Protein AF-A0A9E6BLH6-F1 (afdb_monomer)

Mean predicted aligned error: 16.33 Å

pLDDT: mean 80.33, std 17.27, range [21.11, 97.25]

Solvent-accessible surface area (backbone atoms only — not comparable to full-atom values): 42769 Å² total; per-residue (Å²): 142,88,89,85,85,86,84,80,86,82,67,66,71,74,59,44,71,79,62,53,92,70,68,70,65,80,87,87,88,86,86,84,66,92,50,72,59,73,58,51,51,29,51,47,53,43,30,31,40,40,38,33,48,28,47,63,78,39,45,78,52,45,67,50,16,18,36,35,43,20,32,54,75,30,36,47,47,57,41,53,43,46,42,48,54,47,57,34,68,75,43,60,67,74,60,29,53,52,50,50,54,51,32,11,33,38,48,36,47,4,37,37,38,31,34,29,46,57,88,72,98,66,82,63,48,49,26,34,42,37,36,37,32,75,32,27,73,52,46,61,51,52,51,53,49,48,68,74,65,52,55,104,70,52,72,75,44,81,44,79,50,86,90,37,70,30,43,35,31,50,36,78,92,44,69,70,31,33,39,34,38,30,61,54,62,43,22,20,38,37,26,35,21,42,64,18,60,66,50,45,38,31,14,59,65,64,79,36,68,20,32,73,79,30,70,64,37,59,63,55,69,68,63,74,54,88,79,44,54,71,44,34,42,34,36,40,30,45,44,60,51,45,71,48,42,26,78,46,66,47,99,54,50,25,61,87,67,48,69,37,34,45,39,60,54,38,46,25,42,26,53,70,54,42,32,46,33,40,37,38,33,22,35,38,58,47,30,39,37,37,42,36,39,38,33,39,44,66,86,56,40,34,64,49,37,67,62,76,46,65,71,41,43,82,84,72,56,77,64,42,47,52,96,60,54,31,35,26,34,30,45,49,57,48,42,60,45,53,54,35,50,54,50,20,52,50,50,48,36,72,49,37,32,70,66,59,36,51,53,49,52,53,50,60,67,43,44,32,72,75,70,73,48,47,66,51,74,35,48,23,58,14,41,35,43,43,38,34,42,35,40,31,62,93,51,36,76,87,61,47,11,34,35,44,34,35,30,27,69,32,41,67,51,33,50,56,47,48,53,52,52,52,55,51,48,44,71,74,52,45,92,45,49,49,80,46,80,44,78,56,97,93,39,66,34,42,33,36,24,34,73,95,69,45,68,72,21,14,33,35,73,46,77,53,39,32,33,39,17,47,29,59,66,43,33,49,57,42,53,36,24,70,70,67,77,37,73,51,50,70,80,47,75,73,48,46,56,51,53,69,76,46,76,74,58,23,30,28,43,34,36,36,54,57,46,67,50,49,39,53,52,47,65,45,38,45,59,54,46,53,53,50,43,56,50,38,31,61,51,17,67,73,74,82,44,74,48,77,68,68,59,55,57,82,56,55,49,63,34,63,52,36,34,66,54,47,54,62,26,41,35,38,30,35,72,56,66,56,20,37,40,37,44,34,40,28,28,59,94,66,67,81,81,81,76,65,61,50,76,55,51,59,49,48,57,47,46,55,52,47,63,68,40,43,65,58,53,48,52,53,50,51,52,51,28,53,52,52,35,51,48,30,44,39,49,51,29,51,16,47,49,54,44,20,72,76,67,72,27,42,67,29,32,11,46,87,46,95,94,48,59,53,64,40,20,34,10,31,60,51,74,37,23,59,54,68,82,31,45,82,51,44,76,49,50,58,80,92,47,42,38,85,33,80,76,23,41,72,44,41,38,50,69,56,68,69,38,45,42,72,69,51,80,82,66,97,59,89,38,14,47,25,29,49,28,31,24,5,24,52,33,89,61,11,34,76,40,54,70,86,41,93,39,37,39,56,23,9,45,83,26,74,39,38,79,87,66,47,81,81,37,44,82,71,39,62,32,37,32,31,33,67,41,78,68,26,38,38,38,26,9,36,70,35,33,32,39,40,52,66,55,86,53,62,55,71,28,90,71,16,32,17,44,83,53,91,72,33,28,56,32,23,23,63,63,43,48,74,45,77,46,60,67,120

Secondary structure (DSSP, 8-state):
----S---SS-HHHHHTTT-SS----------S-PPPGGGGSBTTEEEEEEE-TTGGGHHHHTTSHHHIIIIITSHHHHHHHHHHHHHTTS-HHHHHHHHHHHHHHHHH-EEEEEEE--SSSS--EEEEEEETT-THHHHHHHHHHHHH--TT---EEEEETTEEEEEEEETTEEEEEEEEEEETTEEEEEEETTHHHHHHHHHTTSS-BGGGSHHIIIIIS-PPTT-EEEEEEEEEHHHHHHHHTTPEEEEE-TTSPEEEHHHHHHHTT-TT--EEEEEEEEETTEEEEEEEEE-PSSP-GGGGGG-PPPB-GGGS---BTT--EEEEEE--HHHHHHHHHHHHHHHHTTS-HHHHHHHHHHHHHHHHHHTS-IIIIIITTEEEEEEEEE-GGG-TTTTTEEEEEEES-HHHHHHHHHHHHHHHHHHHGGGEEEEEEEETTEEEEEEEETTTEEEEEEEE-SSEEEEESSHHHHHHHHHHHTTSSPBP---HHHHHHHHTS-SSBSEEEEE-HHHHHHHHHHHHHHHHHHHHHHHHHHHTTTTS----SS-GGGSPPHHHHHTT---EEEEEEE-SSEEEEEEEESS---TTTSSS-TTTHHHHHHHHHHHHHHHHHHHHHHHHHHHHHHHHHHHHHHHHHHHHHHSSPPPSB---TTS-GGGSBBHHHHTGGGGT-HHHHTT--TTS-TTSHHHHHHHTSPPGGGS-TTSPPP-SSS-B-SEEEEEEESTTGGGS-TTSTTB-S--SS----GGG-TT-TTTSEEEEEB-SS--BTTB-STTTEEEE-SS--SSSTT-B--SSTTEEEEEETTS-EEEEE--

Foldseek 3Di:
DPDDDDDDDDCPVVVVVVVLLDADDDDDDDDDDPFPDPQLLAAQQFLKKKKFQACQVVVVLCCLALACLQCPVLLVNVVRHLLLLQVLVPPDPLVSVLSHLQNHQCRHGIKIKTWGWDDDPDATWIKMKIKRGLAQVSQVSVVVVCVVPDDPQWDWDWDQALNFTKTKTAHNVHRQKMWIWHDRISIIMIMITGCGVNRSSCSSNVVHPGNCVHPCCVPPVPDDDPQWAWRMWMKRFVQSVCSNQQAPFDPAAFQVRHTDGPVLLCVLQQVNQWGMKIKTWTRRRHWIKIKIWIFRFPPTAHPRVQVPFFWDFPVVDAQAAAPFKFKKKFFGQQLVLVVSNVSSVLSVCNRHHPVSSVVVVVVVVCPCVVLVHDCRPLPRVQWGGMWMWIAHVVQPQPAQRIKIKTWTPHQVSNVVSVVSVVVVCCVVCPPQKDWDWDDDPNWTKIWIAGDPRHTQWIWTGDPTMIMIGSDSVSRVQSVCSVVVNHHGHDDDPLSVVFCVVDDRIFRMKGKGQCLVVLLVCLVCVLVVQVVVQVVQQVVCVVPPHRDGRSDHSVSRGNSCSNRVSFGMKMWGWHADNRTIMIIIIGSHDDPCPPPRDPPPPCCVSCVVVCVVCVVVVVVVVLVVLVVVLLVLLLLVLQLQVVLCVVPVWGQAQFQDAPVDDQQFGWGSLLVSCVSNVNVVLNVQDDRNGGCPDPSNQVSQQDADPSQDRSLDDQDPDSGHKGQKAFEQFAAPCSLVDELQDPRGARYHSPYIGGQVSPPVHQQPGWTMWGFDPPIDGNTGGDLNHYFYQYDPPSEPDDRRGYDSDPFFIWTQTNVSDIDTDGSD

Sequence (824 aa):
MLIVGSVRNRSFVLSGIALLLGAAVSLGVSRLEETPPPENLLPADAVVLCQWDGFTAHEAAWRQTAAYEALVESGCADFAKKLAEGLLAQAPPDVATLLEDAVGSVISKGVSFAIALNGGQGPPTPFAVLVLHRSSRLAAELQRLVRQAAGPRVEWQEKKINGRQVVWAALPRTPNVEAGWWSEGEHLVIAIGIQAIERATSVAAGTTPNVTHTQLWKTYHARKRAGVERTWFGWFDFRRLREAVQDIPVPARRGDGQPIRVGQIIEAFGLDRVGTIVSWSGLEGRAIRSETFVEAPAPRTGLLALADQKPMTLKDLPPLPAGSPSFAACRFDASRAYDEVLRSVRRFLELAPADAQREAEALIASLSDKLGFDPKADLCDSLGDVFCLYADPNQGGLFPGFGLVVKVDDSERLRSTVDLLLRRLQDVAGRDVTIQRTTKGGRELIGFTFRQGVPLGAFAIGRRWACVALSTQSVESFFLRVDGKLDSWRPSAEYEEVLNAVPKQFTQIALGDPRPGYRTLLGAAPLLFSIAQAALDRVGRRTIGPIELPVTAADIPPAELFVRPLFPNVAVWTVEEDGFRGIARYSLPGAPIFGQIGAGSTAATTGVLVALLLPAVQQAREAARRTRSRNNLKQLGLALHNYHDAYGRFPVGTHPNPKLPPEKRLSWMADVLPFVEQAPLYEQIDFEKPWDDPANRRALSRQVSVFVNPGQRAGRGRHGVTHYVGLAGLGRDAPMLPVTSRRAGVFGYDRIVRIRDIRDGSSNTMAVSEANKKLGPWGAGGPSTIRALTTRPCINGPDGIGGPFRGGVSVLFVDGSVRFVSES

Nearest PDB structures (foldseek):
  3rcd-assembly1_A  TM=3.747E-01  e=8.037E+00  Homo sapiens

Radius of gyration: 32.84 Å; Cα contacts (8 Å, |Δi|>4): 1645; chains: 1; bounding box: 62×94×69 Å

Structure (mmCIF, N/CA/C/O backbone):
data_AF-A0A9E6BLH6-F1
#
_entry.id   AF-A0A9E6BLH6-F1
#
loop_
_atom_site.group_PDB
_atom_site.id
_atom_site.type_symbol
_atom_site.label_atom_id
_atom_site.label_alt_id
_atom_site.label_comp_id
_atom_site.label_asym_id
_atom_site.label_entity_id
_atom_site.label_seq_id
_atom_site.pdbx_PDB_ins_code
_atom_site.Cartn_x
_atom_site.Cartn_y
_atom_site.Cartn_z
_atom_site.occupancy
_atom_site.B_iso_or_equiv
_atom_site.auth_seq_id
_atom_site.auth_comp_id
_atom_site.auth_asym_id
_atom_site.auth_atom_id
_atom_site.pdbx_PDB_model_num
ATOM 1 N N . MET A 1 1 ? 20.954 13.737 10.367 1.00 28.89 1 MET A N 1
ATOM 2 C CA . MET A 1 1 ? 21.260 14.986 11.100 1.00 28.89 1 MET A CA 1
ATOM 3 C C . MET A 1 1 ? 20.352 16.081 10.543 1.00 28.89 1 MET A C 1
ATOM 5 O O . MET A 1 1 ? 20.479 16.362 9.364 1.00 28.89 1 MET A O 1
ATOM 9 N N . LEU A 1 2 ? 19.423 16.588 11.376 1.00 21.11 2 LEU A N 1
ATOM 10 C CA . LEU A 1 2 ? 18.351 17.601 11.161 1.00 21.11 2 LEU A CA 1
ATOM 11 C C . LEU A 1 2 ? 16.901 17.097 11.313 1.00 21.11 2 LEU A C 1
ATOM 13 O O . LEU A 1 2 ? 16.059 17.408 10.487 1.00 21.11 2 LEU A O 1
ATOM 17 N N . ILE A 1 3 ? 16.592 16.400 12.414 1.00 22.84 3 ILE A N 1
ATOM 18 C CA . ILE A 1 3 ? 15.326 16.565 13.162 1.00 22.84 3 ILE A CA 1
ATOM 19 C C . ILE A 1 3 ? 15.667 16.347 14.646 1.00 22.84 3 ILE A C 1
ATOM 21 O O . ILE A 1 3 ? 15.466 15.275 15.200 1.00 22.84 3 ILE A O 1
ATOM 25 N N . VAL A 1 4 ? 16.278 17.347 15.282 1.00 27.38 4 VAL A N 1
ATOM 26 C CA . VAL A 1 4 ? 16.377 17.429 16.748 1.00 27.38 4 VAL A CA 1
ATOM 27 C C . VAL A 1 4 ? 15.933 18.835 17.108 1.00 27.38 4 VAL A C 1
ATOM 29 O O . VAL A 1 4 ? 16.645 19.801 16.852 1.00 27.38 4 VAL A O 1
ATOM 32 N N . GLY A 1 5 ? 14.708 18.954 17.611 1.00 24.09 5 GLY A N 1
ATOM 33 C CA . GLY A 1 5 ? 14.137 20.237 17.999 1.00 24.09 5 GLY A CA 1
ATOM 34 C C . GLY A 1 5 ? 12.627 20.166 18.176 1.00 24.09 5 GLY A C 1
ATOM 35 O O . GLY A 1 5 ? 11.887 20.287 17.210 1.00 24.09 5 GLY A O 1
ATOM 36 N N . SER A 1 6 ? 12.209 20.020 19.433 1.00 25.94 6 SER A N 1
ATOM 37 C CA . SER A 1 6 ? 10.845 20.153 19.963 1.00 25.94 6 SER A CA 1
ATOM 38 C C . SER A 1 6 ? 9.865 18.989 19.753 1.00 25.94 6 SER A C 1
ATOM 40 O O . SER A 1 6 ? 8.960 19.062 18.928 1.00 25.94 6 SER A O 1
ATOM 42 N N . VAL A 1 7 ? 9.930 17.989 20.634 1.00 24.70 7 VAL A N 1
ATOM 43 C CA . VAL A 1 7 ? 8.714 17.354 21.172 1.00 24.70 7 VAL A CA 1
ATOM 44 C C . VAL A 1 7 ? 8.919 17.191 22.675 1.00 24.70 7 VAL A C 1
ATOM 46 O O . VAL A 1 7 ? 9.549 16.253 23.148 1.00 24.70 7 VAL A O 1
ATOM 49 N N . ARG A 1 8 ? 8.439 18.176 23.433 1.00 28.73 8 ARG A N 1
ATOM 50 C CA . ARG A 1 8 ? 8.361 18.118 24.892 1.00 28.73 8 ARG A CA 1
ATOM 51 C C . ARG A 1 8 ? 7.119 17.287 25.230 1.00 28.73 8 ARG A C 1
ATOM 53 O O . ARG A 1 8 ? 6.021 17.705 24.883 1.00 28.73 8 ARG A O 1
ATOM 60 N N . ASN A 1 9 ? 7.341 16.111 25.821 1.00 40.91 9 ASN A N 1
ATOM 61 C CA . ASN A 1 9 ? 6.415 15.235 26.554 1.00 40.91 9 ASN A CA 1
ATOM 62 C C . ASN A 1 9 ? 4.908 15.368 26.269 1.00 40.91 9 ASN A C 1
ATOM 64 O O . ASN A 1 9 ? 4.290 16.336 26.713 1.00 40.91 9 ASN A O 1
ATOM 68 N N . ARG A 1 10 ? 4.337 14.320 25.639 1.00 30.81 10 ARG A N 1
ATOM 69 C CA . ARG A 1 10 ? 2.984 13.722 25.849 1.00 30.81 10 ARG A CA 1
ATOM 70 C C . ARG A 1 10 ? 2.456 12.913 24.646 1.00 30.81 10 ARG A C 1
ATOM 72 O O . ARG A 1 10 ? 1.385 12.329 24.738 1.00 30.81 10 ARG A O 1
ATOM 79 N N . SER A 1 11 ? 3.187 12.839 23.532 1.00 28.52 11 SER A N 1
ATOM 80 C CA . SER A 1 11 ? 2.703 12.207 22.286 1.00 28.52 11 SER A CA 1
ATOM 81 C C . SER A 1 11 ? 3.114 10.743 22.083 1.00 28.52 11 SER A C 1
ATOM 83 O O . SER A 1 11 ? 2.664 10.129 21.124 1.00 28.52 11 SER A O 1
ATOM 85 N N . PHE A 1 12 ? 3.953 10.174 22.954 1.00 27.09 12 PHE A N 1
ATOM 86 C CA . PHE A 1 12 ? 4.501 8.824 22.753 1.00 27.09 12 PHE A CA 1
ATOM 87 C C . PHE A 1 12 ? 3.454 7.708 22.930 1.00 27.09 12 PHE A C 1
ATOM 89 O O . PHE A 1 12 ? 3.563 6.652 22.319 1.00 27.09 12 PHE A O 1
ATOM 96 N N . VAL A 1 13 ? 2.381 7.981 23.678 1.00 31.88 13 VAL A N 1
ATOM 97 C CA . VAL A 1 13 ? 1.317 7.008 23.979 1.00 31.88 13 VAL A CA 1
ATOM 98 C C . VAL A 1 13 ? 0.433 6.709 22.759 1.00 31.88 13 VAL A C 1
ATOM 100 O O . VAL A 1 13 ? -0.050 5.595 22.613 1.00 31.88 13 VAL A O 1
ATOM 103 N N . LEU A 1 14 ? 0.268 7.657 21.827 1.00 26.53 14 LEU A N 1
ATOM 104 C CA . LEU A 1 14 ? -0.576 7.464 20.633 1.00 26.53 14 LEU A CA 1
ATOM 105 C C . LEU A 1 14 ? 0.181 6.873 19.433 1.00 26.53 14 LEU A C 1
ATOM 107 O O . LEU A 1 14 ? -0.448 6.327 18.532 1.00 26.53 14 LEU A O 1
ATOM 111 N N . SER A 1 15 ? 1.515 6.931 19.438 1.00 25.39 15 SER A N 1
ATOM 112 C CA . SER A 1 15 ? 2.359 6.284 18.422 1.00 25.39 15 SER A CA 1
ATOM 113 C C . SER A 1 15 ? 2.791 4.867 18.826 1.00 25.39 15 SER A C 1
ATOM 115 O O . SER A 1 15 ? 3.111 4.066 17.954 1.00 25.39 15 SER A O 1
ATOM 117 N N . GLY A 1 16 ? 2.763 4.538 20.125 1.00 24.84 16 GLY A N 1
ATOM 118 C CA . GLY A 1 16 ? 3.046 3.191 20.639 1.00 24.84 16 GLY A CA 1
ATOM 119 C C . GLY A 1 16 ? 1.944 2.170 20.337 1.00 24.84 16 GLY A C 1
ATOM 120 O O . GLY A 1 16 ? 2.240 1.011 20.071 1.00 24.84 16 GLY A O 1
ATOM 121 N N . ILE A 1 17 ? 0.681 2.605 20.256 1.00 29.80 17 ILE A N 1
ATOM 122 C CA . ILE A 1 17 ? -0.473 1.723 19.987 1.00 29.80 17 ILE A CA 1
ATOM 123 C C . ILE A 1 17 ? -0.449 1.154 18.552 1.00 29.80 17 ILE A C 1
ATOM 125 O O . ILE A 1 17 ? -0.978 0.076 18.306 1.00 29.80 17 ILE A O 1
ATOM 129 N N . ALA A 1 18 ? 0.227 1.823 17.611 1.00 27.92 18 ALA A N 1
ATOM 130 C CA . ALA A 1 18 ? 0.407 1.330 16.242 1.00 27.92 18 ALA A CA 1
ATOM 131 C C . ALA A 1 18 ? 1.651 0.434 16.060 1.00 27.92 18 ALA A C 1
ATOM 133 O O . ALA A 1 18 ? 1.797 -0.183 15.008 1.00 27.92 18 ALA A O 1
ATOM 134 N N . LEU A 1 19 ? 2.541 0.357 17.060 1.00 26.06 19 LEU A N 1
ATOM 135 C CA . LEU A 1 19 ? 3.804 -0.391 16.979 1.00 26.06 19 LEU A CA 1
ATOM 136 C C . LEU A 1 19 ? 3.827 -1.669 17.836 1.00 26.06 19 LEU A C 1
ATOM 138 O O . LEU A 1 19 ? 4.754 -2.459 17.705 1.00 26.06 19 LEU A O 1
ATOM 142 N N . LEU A 1 20 ? 2.819 -1.890 18.685 1.00 29.08 20 LEU A N 1
ATOM 143 C CA . LEU A 1 20 ? 2.789 -2.987 19.664 1.00 29.08 20 LEU A CA 1
ATOM 144 C C . LEU A 1 20 ? 2.020 -4.239 19.216 1.00 29.08 20 LEU A C 1
ATOM 146 O O . LEU A 1 20 ? 1.921 -5.196 19.972 1.00 29.08 20 LEU A O 1
ATOM 150 N N . LEU A 1 21 ? 1.562 -4.317 17.963 1.00 26.88 21 LEU A N 1
ATOM 151 C CA . LEU A 1 21 ? 0.979 -5.550 17.400 1.00 26.88 21 LEU A CA 1
ATOM 152 C C . LEU A 1 21 ? 2.020 -6.644 17.064 1.00 26.88 21 LEU A C 1
ATOM 154 O O . LEU A 1 21 ? 1.741 -7.553 16.287 1.00 26.88 21 LEU A O 1
ATOM 158 N N . GLY A 1 22 ? 3.212 -6.602 17.664 1.00 27.14 22 GLY A N 1
ATOM 159 C CA . GLY A 1 22 ? 4.217 -7.648 17.512 1.00 27.14 22 GLY A CA 1
ATOM 160 C C . GLY A 1 22 ? 5.249 -7.657 18.633 1.00 27.14 22 GLY A C 1
ATOM 161 O O . GLY A 1 22 ? 6.266 -6.994 18.490 1.00 27.14 22 GLY A O 1
ATOM 162 N N . ALA A 1 23 ? 5.004 -8.417 19.709 1.00 24.25 23 ALA A N 1
ATOM 163 C CA . ALA A 1 23 ? 6.026 -9.136 20.495 1.00 24.25 23 ALA A CA 1
ATOM 164 C C . ALA A 1 23 ? 5.435 -9.884 21.718 1.00 24.25 23 ALA A C 1
ATOM 166 O O . ALA A 1 23 ? 5.059 -9.280 22.706 1.00 24.25 23 ALA A O 1
ATOM 167 N N . ALA A 1 24 ? 5.421 -11.215 21.606 1.00 27.09 24 ALA A N 1
ATOM 168 C CA . ALA A 1 24 ? 5.545 -12.297 22.597 1.00 27.09 24 ALA A CA 1
ATOM 169 C C . ALA A 1 24 ? 4.841 -12.336 24.002 1.00 27.09 24 ALA A C 1
ATOM 171 O O . ALA A 1 24 ? 5.160 -11.565 24.889 1.00 27.09 24 ALA A O 1
ATOM 172 N N . VAL A 1 25 ? 4.097 -13.448 24.229 1.00 28.16 25 VAL A N 1
ATOM 173 C CA . VAL A 1 25 ? 4.351 -14.569 25.206 1.00 28.16 25 VAL A CA 1
ATOM 174 C C . VAL A 1 25 ? 3.867 -14.559 26.697 1.00 28.16 25 VAL A C 1
ATOM 176 O O . VAL A 1 25 ? 4.418 -13.864 27.537 1.00 28.16 25 VAL A O 1
ATOM 179 N N . SER A 1 26 ? 3.020 -15.583 27.008 1.00 26.14 26 SER A N 1
ATOM 180 C CA . SER A 1 26 ? 2.759 -16.389 28.261 1.00 26.14 26 SER A CA 1
ATOM 181 C C . SER A 1 26 ? 2.118 -15.730 29.507 1.00 26.14 26 SER A C 1
ATOM 183 O O . SER A 1 26 ? 2.485 -14.613 29.804 1.00 26.14 26 SER A O 1
ATOM 185 N N . LEU A 1 27 ? 1.257 -16.318 30.374 1.00 27.45 27 LEU A N 1
ATOM 186 C CA . LEU A 1 27 ? 0.607 -17.638 30.613 1.00 27.45 27 LEU A CA 1
ATOM 187 C C . LEU A 1 27 ? -0.505 -17.451 31.705 1.00 27.45 27 LEU A C 1
ATOM 189 O O . LEU A 1 27 ? -0.390 -16.544 32.520 1.00 27.45 27 LEU A O 1
ATOM 193 N N . GLY A 1 28 ? -1.507 -18.349 31.826 1.00 24.52 28 GLY A N 1
ATOM 194 C CA . GLY A 1 28 ? -2.184 -18.621 33.127 1.00 24.52 28 GLY A CA 1
ATOM 195 C C . GLY A 1 28 ? -3.724 -18.494 33.237 1.00 24.52 28 GLY A C 1
ATOM 196 O O . GLY A 1 28 ? -4.280 -17.403 33.332 1.00 24.52 28 GLY A O 1
ATOM 197 N N . VAL A 1 29 ? -4.388 -19.653 33.317 1.00 27.28 29 VAL A N 1
ATOM 198 C CA . VAL A 1 29 ? -5.830 -19.997 33.218 1.00 27.28 29 VAL A CA 1
ATOM 199 C C . VAL A 1 29 ? -6.719 -19.557 34.407 1.00 27.28 29 VAL A C 1
ATOM 201 O O . VAL A 1 29 ? -6.251 -19.506 35.540 1.00 27.28 29 VAL A O 1
ATOM 204 N N . SER A 1 30 ? -8.026 -19.329 34.184 1.00 25.81 30 SER A N 1
ATOM 205 C CA . SER A 1 30 ? -9.107 -19.709 35.129 1.00 25.81 30 SER A CA 1
ATOM 206 C C . SER A 1 30 ? -10.478 -19.818 34.430 1.00 25.81 30 SER A C 1
ATOM 208 O O . SER A 1 30 ? -10.726 -19.104 33.470 1.00 25.81 30 SER A O 1
ATOM 210 N N . ARG A 1 31 ? -11.326 -20.715 34.952 1.00 27.84 31 ARG A N 1
ATOM 211 C CA . ARG A 1 31 ? -12.518 -21.382 34.380 1.00 27.84 31 ARG A CA 1
ATOM 212 C C . ARG A 1 31 ? -13.811 -20.551 34.176 1.00 27.84 31 ARG A C 1
ATOM 214 O O . ARG A 1 31 ? -14.248 -19.901 35.117 1.00 27.84 31 ARG A O 1
ATOM 221 N N . LEU A 1 32 ? -14.463 -20.819 33.031 1.00 38.53 32 LEU A N 1
ATOM 222 C CA . LEU A 1 32 ? -15.841 -21.320 32.771 1.00 38.53 32 LEU A CA 1
ATOM 223 C C . LEU A 1 32 ? -17.082 -20.478 33.148 1.00 38.53 32 LEU A C 1
ATOM 225 O O . LEU A 1 32 ? -17.662 -20.651 34.216 1.00 38.53 32 LEU A O 1
ATOM 229 N N . GLU A 1 33 ? -17.596 -19.779 32.134 1.00 36.50 33 GLU A N 1
ATOM 230 C CA . GLU A 1 33 ? -18.978 -19.905 31.623 1.00 36.50 33 GLU A CA 1
ATOM 231 C C . GLU A 1 33 ? -18.874 -20.280 30.125 1.00 36.50 33 GLU A C 1
ATOM 233 O O . GLU A 1 33 ? -17.797 -20.097 29.546 1.00 36.50 33 GLU A O 1
ATOM 238 N N . GLU A 1 34 ? -19.919 -20.841 29.491 1.00 51.88 34 GLU A N 1
ATOM 239 C CA . GLU A 1 34 ? -19.896 -21.156 28.046 1.00 51.88 34 GLU A CA 1
ATOM 240 C C . GLU A 1 34 ? -19.585 -19.887 27.244 1.00 51.88 34 GLU A C 1
ATOM 242 O O . GLU A 1 34 ? -20.434 -19.030 27.010 1.00 51.88 34 GLU A O 1
ATOM 247 N N . THR A 1 35 ? -18.315 -19.739 26.877 1.00 72.25 35 THR A N 1
ATOM 248 C CA . THR A 1 35 ? -17.825 -18.544 26.209 1.00 72.25 35 THR A CA 1
ATOM 249 C C . THR A 1 35 ? -18.263 -18.616 24.752 1.00 72.25 35 THR A C 1
ATOM 251 O O . THR A 1 35 ? -17.924 -19.595 24.077 1.00 72.25 35 THR A O 1
ATOM 254 N N . PRO A 1 36 ? -19.016 -17.622 24.248 1.00 82.19 36 PRO A N 1
ATOM 255 C CA . PRO A 1 36 ? -19.437 -17.634 22.859 1.00 82.19 36 PRO A CA 1
ATOM 256 C C . PRO A 1 36 ? -18.198 -17.588 21.954 1.00 82.19 36 PRO A C 1
ATOM 258 O O . PRO A 1 36 ? -17.275 -16.830 22.249 1.00 82.19 36 PRO A O 1
ATOM 261 N N . PRO A 1 37 ? -18.170 -18.347 20.843 1.00 88.75 37 PRO A N 1
ATOM 262 C CA . PRO A 1 37 ? -17.120 -18.220 19.841 1.00 88.75 37 PRO A CA 1
ATOM 263 C C . PRO A 1 37 ? -16.903 -16.748 19.440 1.00 88.75 37 PRO A C 1
ATOM 265 O O . PRO A 1 37 ? -17.898 -16.034 19.264 1.00 88.75 37 PRO A O 1
ATOM 268 N N . PRO A 1 38 ? -15.654 -16.270 19.275 1.00 90.25 38 PRO A N 1
ATOM 269 C CA . PRO A 1 38 ? -15.368 -14.870 18.957 1.00 90.25 38 PRO A CA 1
ATOM 270 C C . PRO A 1 38 ? -16.155 -14.330 17.758 1.00 90.25 38 PRO A C 1
ATOM 272 O O . PRO A 1 38 ? -16.590 -13.180 17.767 1.00 90.25 38 PRO A O 1
ATOM 275 N N . GLU A 1 39 ? -16.377 -15.157 16.737 1.00 90.62 39 GLU A N 1
ATOM 276 C CA . GLU A 1 39 ? -17.151 -14.830 15.540 1.00 90.62 39 GLU A CA 1
ATOM 277 C C . GLU A 1 39 ? -18.624 -14.500 15.824 1.00 90.62 39 GLU A C 1
ATOM 279 O O . GLU A 1 39 ? -19.239 -13.734 15.078 1.00 90.62 39 GLU A O 1
ATOM 284 N N . ASN A 1 40 ? -19.189 -14.995 16.930 1.00 93.44 40 ASN A N 1
ATOM 285 C CA . ASN A 1 40 ? -20.558 -14.676 17.328 1.00 93.44 40 ASN A CA 1
ATOM 286 C C . ASN A 1 40 ? -20.710 -13.239 17.832 1.00 93.44 40 ASN A C 1
ATOM 288 O O . ASN A 1 40 ? -21.831 -12.742 17.902 1.00 93.44 40 ASN A O 1
ATOM 292 N N . LEU A 1 41 ? -19.598 -12.577 18.153 1.00 94.38 41 LEU A N 1
ATOM 293 C CA . LEU A 1 41 ? -19.549 -11.195 18.631 1.00 94.38 41 LEU A CA 1
ATOM 294 C C . LEU A 1 41 ? -19.268 -10.199 17.498 1.00 94.38 41 LEU A C 1
ATOM 296 O O . LEU A 1 41 ? -19.222 -8.990 17.726 1.00 94.38 41 LEU A O 1
ATOM 300 N N . LEU A 1 42 ? -19.068 -10.698 16.275 1.00 94.00 42 LEU A N 1
ATOM 301 C CA . LEU A 1 42 ? -18.743 -9.888 15.109 1.00 94.00 42 LEU A CA 1
ATOM 302 C C . LEU A 1 42 ? -19.998 -9.658 14.262 1.00 94.00 42 LEU A C 1
ATOM 304 O O . LEU A 1 42 ? -20.759 -10.595 14.010 1.00 94.00 42 LEU A O 1
ATOM 308 N N . PRO A 1 43 ? -20.228 -8.426 13.797 1.00 94.25 43 PRO A N 1
ATOM 309 C CA . PRO A 1 43 ? -21.455 -8.075 13.100 1.00 94.25 43 PRO A CA 1
ATOM 310 C C . PRO A 1 43 ? -21.571 -8.728 11.710 1.00 94.25 43 PRO A C 1
ATOM 312 O O . PRO A 1 43 ? -20.585 -8.854 10.982 1.00 94.25 43 PRO A O 1
ATOM 315 N N . ALA A 1 44 ? -22.791 -9.102 11.297 1.00 92.88 44 ALA A N 1
ATOM 316 C CA . ALA A 1 44 ? -23.054 -9.638 9.952 1.00 92.88 44 ALA A CA 1
ATOM 317 C C . ALA A 1 44 ? -22.823 -8.625 8.819 1.00 92.88 44 ALA A C 1
ATOM 319 O O . ALA A 1 44 ? -22.678 -9.013 7.657 1.00 92.88 44 ALA A O 1
ATOM 320 N N . ASP A 1 45 ? -22.810 -7.329 9.131 1.00 90.12 45 ASP A N 1
ATOM 321 C CA . ASP A 1 45 ? -22.550 -6.247 8.186 1.00 90.12 45 ASP A CA 1
ATOM 322 C C . ASP A 1 45 ? -21.075 -5.830 8.076 1.00 90.12 45 ASP A C 1
ATOM 324 O O . ASP A 1 45 ? -20.757 -4.764 7.543 1.00 90.12 45 ASP A O 1
ATOM 328 N N . ALA A 1 46 ? -20.169 -6.708 8.516 1.00 90.62 46 ALA A N 1
ATOM 329 C CA . ALA A 1 46 ? -18.727 -6.533 8.420 1.00 90.62 46 ALA A CA 1
ATOM 330 C C . ALA A 1 46 ? -18.234 -6.411 6.964 1.00 90.62 46 ALA A C 1
ATOM 332 O O . ALA A 1 46 ? -18.206 -7.380 6.202 1.00 90.62 46 ALA A O 1
ATOM 333 N N . VAL A 1 47 ? -17.770 -5.211 6.614 1.00 86.06 47 VAL A N 1
ATOM 334 C CA . VAL A 1 47 ? -17.008 -4.912 5.395 1.00 86.06 47 VAL A CA 1
ATOM 335 C C . VAL A 1 47 ? -15.567 -5.387 5.528 1.00 86.06 47 VAL A C 1
ATOM 337 O O . VAL A 1 47 ? -14.989 -5.869 4.563 1.00 86.06 47 VAL A O 1
ATOM 340 N N . VAL A 1 48 ? -14.978 -5.273 6.717 1.00 84.62 48 VAL A N 1
ATOM 341 C CA . VAL A 1 48 ? -13.669 -5.856 7.030 1.00 84.62 48 VAL A CA 1
ATOM 342 C C . VAL A 1 48 ? -13.879 -6.935 8.070 1.00 84.62 48 VAL A C 1
ATOM 344 O O . VAL A 1 48 ? -14.525 -6.663 9.078 1.00 84.62 48 VAL A O 1
ATOM 347 N N . LEU A 1 49 ? -13.297 -8.111 7.857 1.00 84.88 49 LEU A N 1
ATOM 348 C CA . LEU A 1 49 ? -13.154 -9.148 8.871 1.00 84.88 49 LEU A CA 1
ATOM 349 C C . LEU A 1 49 ? -11.700 -9.611 8.914 1.00 84.88 49 LEU A C 1
ATOM 351 O O . LEU A 1 49 ? -11.083 -9.846 7.878 1.00 84.88 49 LEU A O 1
ATOM 355 N N . CYS A 1 50 ? -11.172 -9.786 10.115 1.00 82.94 50 CYS A N 1
ATOM 356 C CA . CYS A 1 50 ? -9.879 -10.395 10.367 1.00 82.94 50 CYS A CA 1
ATOM 357 C C . CYS A 1 50 ? -10.001 -11.252 11.625 1.00 82.94 50 CYS A C 1
ATOM 359 O O . CYS A 1 50 ? -10.414 -10.754 12.666 1.00 82.94 50 CYS A O 1
ATOM 361 N N . GLN A 1 51 ? -9.647 -12.525 11.536 1.00 82.19 51 GLN A N 1
ATOM 362 C CA . GLN A 1 51 ? -9.615 -13.446 12.658 1.00 82.19 51 GLN A CA 1
ATOM 363 C C . GLN A 1 51 ? -8.279 -14.168 12.668 1.00 82.19 51 GLN A C 1
ATOM 365 O O . GLN A 1 51 ? -7.822 -14.682 11.646 1.00 82.19 51 GLN A O 1
ATOM 370 N N . TRP A 1 52 ? -7.666 -14.196 13.840 1.00 80.38 52 TRP A N 1
ATOM 371 C CA . TRP A 1 52 ? -6.481 -14.974 14.128 1.00 80.38 52 TRP A CA 1
ATOM 372 C C . TRP A 1 52 ? -6.711 -15.778 15.400 1.00 80.38 52 TRP A C 1
ATOM 374 O O . TRP A 1 52 ? -7.112 -15.208 16.411 1.00 80.38 52 TRP A O 1
ATOM 384 N N . ASP A 1 53 ? -6.429 -17.074 15.363 1.00 78.94 53 ASP A N 1
ATOM 385 C CA . ASP A 1 53 ? -6.761 -17.998 16.459 1.00 78.94 53 ASP A CA 1
ATOM 386 C C . ASP A 1 53 ? -5.645 -18.092 17.529 1.00 78.94 53 ASP A C 1
ATOM 388 O O . ASP A 1 53 ? -5.797 -18.750 18.562 1.00 78.94 53 ASP A O 1
ATOM 392 N N . GLY A 1 54 ? -4.520 -17.400 17.303 1.00 74.75 54 GLY A N 1
ATOM 393 C CA . GLY A 1 54 ? -3.341 -17.433 18.171 1.00 74.75 54 GLY A CA 1
ATOM 394 C C . GLY A 1 54 ? -2.525 -18.721 18.024 1.00 74.75 54 GLY A C 1
ATOM 395 O O . GLY A 1 54 ? -2.952 -19.696 17.411 1.00 74.75 54 GLY A O 1
ATOM 396 N N . PHE A 1 55 ? -1.311 -18.752 18.576 1.00 74.75 55 PHE A N 1
ATOM 397 C CA . PHE A 1 55 ? -0.447 -19.935 18.447 1.00 74.75 55 PHE A CA 1
ATOM 398 C C . PHE A 1 55 ? -0.845 -21.095 19.364 1.00 74.75 55 PHE A C 1
ATOM 400 O O . PHE A 1 55 ? -0.552 -22.240 19.030 1.00 74.75 55 PHE A O 1
ATOM 407 N N . THR A 1 56 ? -1.511 -20.844 20.498 1.00 81.56 56 THR A N 1
ATOM 408 C CA . THR A 1 56 ? -1.857 -21.912 21.455 1.00 81.56 56 THR A CA 1
ATOM 409 C C . THR A 1 56 ? -2.839 -22.914 20.852 1.00 81.56 56 THR A C 1
ATOM 411 O O . THR A 1 56 ? -2.725 -24.107 21.115 1.00 81.56 56 THR A O 1
ATOM 414 N N . ALA A 1 57 ? -3.778 -22.455 20.018 1.00 81.69 57 ALA A N 1
ATOM 415 C CA . ALA A 1 57 ? -4.725 -23.339 19.337 1.00 81.69 57 ALA A CA 1
ATOM 416 C C . ALA A 1 57 ? -4.047 -24.277 18.321 1.00 81.69 57 ALA A C 1
ATOM 418 O O . ALA A 1 57 ? -4.595 -25.328 18.006 1.00 81.69 57 ALA A O 1
ATOM 419 N N . HIS A 1 58 ? -2.849 -23.910 17.859 1.00 85.25 58 HIS A N 1
ATOM 420 C CA . HIS A 1 58 ? -2.133 -24.553 16.760 1.00 85.25 58 HIS A CA 1
ATOM 421 C C . HIS A 1 58 ? -0.732 -25.017 17.168 1.00 85.25 58 HIS A C 1
ATOM 423 O O . HIS A 1 58 ? 0.155 -25.131 16.325 1.00 85.25 58 HIS A O 1
ATOM 429 N N . GLU A 1 59 ? -0.493 -25.251 18.462 1.00 87.94 59 GLU A N 1
ATOM 430 C CA . GLU A 1 59 ? 0.857 -25.452 18.998 1.00 87.94 59 GLU A CA 1
ATOM 431 C C . GLU A 1 59 ? 1.581 -26.637 18.338 1.00 87.94 59 GLU A C 1
ATOM 433 O O . GLU A 1 59 ? 2.756 -26.531 17.982 1.00 87.94 59 GLU A O 1
ATOM 438 N N . ALA A 1 60 ? 0.872 -27.750 18.130 1.00 90.62 60 ALA A N 1
ATOM 439 C CA . ALA A 1 60 ? 1.438 -28.955 17.531 1.00 90.62 60 ALA A CA 1
ATOM 440 C C . ALA A 1 60 ? 1.887 -28.737 16.077 1.00 90.62 60 ALA A C 1
ATOM 442 O O . ALA A 1 60 ? 2.960 -29.207 15.698 1.00 90.62 60 ALA A O 1
ATOM 443 N N . ALA A 1 61 ? 1.101 -28.016 15.272 1.00 89.38 61 ALA A N 1
ATOM 444 C CA . ALA A 1 61 ? 1.483 -27.665 13.907 1.00 89.38 61 ALA A CA 1
ATOM 445 C C . ALA A 1 61 ? 2.526 -26.542 13.871 1.00 89.38 61 ALA A C 1
ATOM 447 O O . ALA A 1 61 ? 3.443 -26.589 13.058 1.00 89.38 61 ALA A O 1
ATOM 448 N N . TRP A 1 62 ? 2.448 -25.567 14.781 1.00 87.56 62 TRP A N 1
ATOM 449 C CA . TRP A 1 62 ? 3.415 -24.473 14.896 1.00 87.56 62 TRP A CA 1
ATOM 450 C C . TRP A 1 62 ? 4.826 -24.998 15.146 1.00 87.56 62 TRP A C 1
ATOM 452 O O . TRP A 1 62 ? 5.745 -24.613 14.425 1.00 87.56 62 TRP A O 1
ATOM 462 N N . ARG A 1 63 ? 4.982 -25.953 16.071 1.00 91.69 63 ARG A N 1
ATOM 463 C CA . ARG A 1 63 ? 6.265 -26.609 16.381 1.00 91.69 63 ARG A CA 1
ATOM 464 C C . ARG A 1 63 ? 6.897 -27.353 15.199 1.00 91.69 63 ARG A C 1
ATOM 466 O O . ARG A 1 63 ? 8.096 -27.586 15.222 1.00 91.69 63 ARG A O 1
ATOM 473 N N . GLN A 1 64 ? 6.124 -27.720 14.175 1.00 93.81 64 GLN A N 1
ATOM 474 C CA . GLN A 1 64 ? 6.643 -28.391 12.972 1.00 93.81 64 GLN A CA 1
ATOM 475 C C . GLN A 1 64 ? 7.181 -27.409 11.923 1.00 93.81 64 GLN A C 1
ATOM 477 O O . GLN A 1 64 ? 7.800 -27.830 10.943 1.00 93.81 64 GLN A O 1
ATOM 482 N N . THR A 1 65 ? 6.923 -26.110 12.088 1.00 89.12 65 THR A N 1
ATOM 483 C CA . THR A 1 65 ? 7.289 -25.103 11.091 1.00 89.12 65 THR A CA 1
ATOM 484 C C . THR A 1 65 ? 8.768 -24.736 11.151 1.00 89.12 65 THR A C 1
ATOM 486 O O . THR A 1 65 ? 9.360 -24.626 12.223 1.00 89.12 65 THR A O 1
ATOM 489 N N . ALA A 1 66 ? 9.343 -24.401 9.994 1.00 90.06 66 ALA A N 1
ATOM 490 C CA . ALA A 1 66 ? 10.660 -23.768 9.925 1.00 90.06 66 ALA A CA 1
ATOM 491 C C . ALA A 1 66 ? 10.709 -22.442 10.701 1.00 90.06 66 ALA A C 1
ATOM 493 O O . ALA A 1 66 ? 11.757 -22.053 11.206 1.00 90.06 66 ALA A O 1
ATOM 494 N N . ALA A 1 67 ? 9.570 -21.755 10.810 1.00 82.88 67 ALA A N 1
ATOM 495 C CA . ALA A 1 67 ? 9.438 -20.514 11.551 1.00 82.88 67 ALA A CA 1
ATOM 496 C C . ALA A 1 67 ? 9.634 -20.698 13.059 1.00 82.88 67 ALA A C 1
ATOM 498 O O . ALA A 1 67 ? 10.251 -19.844 13.692 1.00 82.88 67 ALA A O 1
ATOM 499 N N . TYR A 1 68 ? 9.132 -21.796 13.626 1.00 84.75 68 TYR A N 1
ATOM 500 C CA . TYR A 1 68 ? 9.341 -22.127 15.031 1.00 84.75 68 TYR A CA 1
ATOM 501 C C . TYR A 1 68 ? 10.810 -22.426 15.316 1.00 84.75 68 TYR A C 1
ATOM 503 O O . TYR A 1 68 ? 11.388 -21.796 16.198 1.00 84.75 68 TYR A O 1
ATOM 511 N N . GLU A 1 69 ? 11.431 -23.302 14.522 1.00 89.44 69 GLU A N 1
ATOM 512 C CA . GLU A 1 69 ? 12.867 -23.601 14.625 1.00 89.44 69 GLU A CA 1
ATOM 513 C C . GLU A 1 69 ? 13.702 -22.307 14.492 1.00 89.44 69 GLU A C 1
ATOM 515 O O . GLU A 1 69 ? 14.577 -22.017 15.307 1.00 89.44 69 GLU A O 1
ATOM 520 N N . ALA A 1 70 ? 13.375 -21.458 13.510 1.00 81.62 70 ALA A N 1
ATOM 521 C CA . ALA A 1 70 ? 14.094 -20.211 13.257 1.00 81.62 70 ALA A CA 1
ATOM 522 C C . ALA A 1 70 ? 13.917 -19.170 14.362 1.00 81.62 70 ALA A C 1
ATOM 524 O O . ALA A 1 70 ? 14.874 -18.486 14.698 1.00 81.62 70 ALA A O 1
ATOM 525 N N . LEU A 1 71 ? 12.710 -18.979 14.897 1.00 78.62 71 LEU A N 1
ATOM 526 C CA . LEU A 1 71 ? 12.431 -17.910 15.859 1.00 78.62 71 LEU A CA 1
ATOM 527 C C . LEU A 1 71 ? 12.654 -18.366 17.297 1.00 78.62 71 LEU A C 1
ATOM 529 O O . LEU A 1 71 ? 13.265 -17.636 18.070 1.00 78.62 71 LEU A O 1
ATOM 533 N N . VAL A 1 72 ? 12.147 -19.540 17.659 1.00 82.00 72 VAL A N 1
ATOM 534 C CA . VAL A 1 72 ? 12.118 -20.027 19.040 1.00 82.00 72 VAL A CA 1
ATOM 535 C C . VAL A 1 72 ? 13.388 -20.805 19.358 1.00 82.00 72 VAL A C 1
ATOM 537 O O . VAL A 1 72 ? 14.106 -20.424 20.275 1.00 82.00 72 VAL A O 1
ATOM 540 N N . GLU A 1 73 ? 13.722 -21.837 18.581 1.00 87.25 73 GLU A N 1
ATOM 541 C CA . GLU A 1 73 ? 14.872 -22.703 18.899 1.00 87.25 73 GLU A CA 1
ATOM 542 C C . GLU A 1 73 ? 16.227 -22.012 18.692 1.00 87.25 73 GLU A C 1
ATOM 544 O O . GLU A 1 73 ? 17.203 -22.354 19.358 1.00 87.25 73 GLU A O 1
ATOM 549 N N . SER A 1 74 ? 16.298 -21.002 17.819 1.00 82.19 74 SER A N 1
ATOM 550 C CA . SER A 1 74 ? 17.515 -20.199 17.654 1.00 82.19 74 SER A CA 1
ATOM 551 C C . SER A 1 74 ? 17.790 -19.238 18.816 1.00 82.19 74 SER A C 1
ATOM 553 O O . SER A 1 74 ? 18.899 -18.721 18.903 1.00 82.19 74 SER A O 1
ATOM 555 N N . GLY A 1 75 ? 16.801 -18.953 19.674 1.00 78.88 75 GLY A N 1
ATOM 556 C CA . GLY A 1 75 ? 16.874 -17.914 20.710 1.00 78.88 75 GLY A CA 1
ATOM 557 C C . GLY A 1 75 ? 16.499 -16.499 20.237 1.00 78.88 75 GLY A C 1
ATOM 558 O O . GLY A 1 75 ? 16.532 -15.555 21.028 1.00 78.88 75 GLY A O 1
ATOM 559 N N . CYS A 1 76 ? 16.099 -16.305 18.971 1.00 74.44 76 CYS A N 1
ATOM 560 C CA . CYS A 1 76 ? 15.661 -14.993 18.470 1.00 74.44 76 CYS A CA 1
ATOM 561 C C . CYS A 1 76 ? 14.416 -14.452 19.194 1.00 74.44 76 CYS A C 1
ATOM 563 O O . CYS A 1 76 ? 14.320 -13.247 19.434 1.00 74.44 76 CYS A O 1
ATOM 565 N N . ALA A 1 77 ? 13.462 -15.319 19.535 1.00 71.19 77 ALA A N 1
ATOM 566 C CA . ALA A 1 77 ? 12.255 -14.957 20.269 1.00 71.19 77 ALA A CA 1
ATOM 567 C C . ALA A 1 77 ? 12.588 -14.485 21.690 1.00 71.19 77 ALA A C 1
ATOM 569 O O . ALA A 1 77 ? 12.020 -13.493 22.145 1.00 71.19 77 ALA A O 1
ATOM 570 N N . ASP A 1 78 ? 13.554 -15.129 22.349 1.00 75.25 78 ASP A N 1
ATOM 571 C CA . ASP A 1 78 ? 14.022 -14.738 23.680 1.00 75.25 78 ASP A CA 1
ATOM 572 C C . ASP A 1 78 ? 14.739 -13.385 23.645 1.00 75.25 78 ASP A C 1
ATOM 574 O O . ASP A 1 78 ? 14.487 -12.526 24.489 1.00 75.25 78 ASP A O 1
ATOM 578 N N . PHE A 1 79 ? 15.579 -13.152 22.629 1.00 71.50 79 PHE A N 1
ATOM 579 C CA . PHE A 1 79 ? 16.200 -11.846 22.398 1.00 71.50 79 PHE A CA 1
ATOM 580 C C . PHE A 1 79 ? 15.149 -10.742 22.201 1.00 71.50 79 PHE A C 1
ATOM 582 O O . PHE A 1 79 ? 15.213 -9.696 22.851 1.00 71.50 79 PHE A O 1
ATOM 589 N N . ALA A 1 80 ? 14.158 -10.976 21.332 1.00 65.88 80 ALA A N 1
ATOM 590 C CA . ALA A 1 80 ? 13.086 -10.018 21.071 1.00 65.88 80 ALA A CA 1
ATOM 591 C C . ALA A 1 80 ? 12.244 -9.740 22.325 1.00 65.88 80 ALA A C 1
ATOM 593 O O . ALA A 1 80 ? 11.893 -8.588 22.580 1.00 65.88 80 ALA A O 1
ATOM 594 N N . LYS A 1 81 ? 11.966 -10.779 23.120 1.00 68.00 81 LYS A N 1
ATOM 595 C CA . LYS A 1 81 ? 11.250 -10.672 24.392 1.00 68.00 81 LYS A CA 1
ATOM 596 C C . LYS A 1 81 ? 12.015 -9.801 25.393 1.00 68.00 81 LYS A C 1
ATOM 598 O O . LYS A 1 81 ? 11.462 -8.804 25.841 1.00 68.00 81 LYS A O 1
ATOM 603 N N . LYS A 1 82 ? 13.296 -10.088 25.655 1.00 73.00 82 LYS A N 1
ATOM 604 C CA . LYS A 1 82 ? 14.138 -9.277 26.558 1.00 73.00 82 LYS A CA 1
ATOM 605 C C . LYS A 1 82 ? 14.222 -7.810 26.123 1.00 73.00 82 LYS A C 1
ATOM 607 O O . LYS A 1 82 ? 14.175 -6.899 26.950 1.00 73.00 82 LYS A O 1
ATOM 612 N N . LEU A 1 83 ? 14.348 -7.569 24.813 1.00 66.69 83 LEU A N 1
ATOM 613 C CA . LEU A 1 83 ? 14.373 -6.215 24.262 1.00 66.69 83 LEU A CA 1
ATOM 614 C C . LEU A 1 83 ? 13.046 -5.485 24.511 1.00 66.69 83 LEU A C 1
ATOM 616 O O . LEU A 1 83 ? 13.062 -4.318 24.899 1.00 66.69 83 LEU A O 1
ATOM 620 N N . ALA A 1 84 ? 11.914 -6.159 24.294 1.00 61.34 84 ALA A N 1
ATOM 621 C CA . ALA A 1 84 ? 10.591 -5.599 24.545 1.00 61.34 84 ALA A CA 1
ATOM 622 C C . ALA A 1 84 ? 10.381 -5.292 26.035 1.00 61.34 84 ALA A C 1
ATOM 624 O O . ALA A 1 84 ? 10.045 -4.156 26.359 1.00 61.34 84 ALA A O 1
ATOM 625 N N . GLU A 1 85 ? 10.662 -6.249 26.924 1.00 67.44 85 GLU A N 1
ATOM 626 C CA . GLU A 1 85 ? 10.539 -6.101 28.384 1.00 67.44 85 GLU A CA 1
ATOM 627 C C . GLU A 1 85 ? 11.331 -4.890 28.893 1.00 67.44 85 GLU A C 1
ATOM 629 O O . GLU A 1 85 ? 10.806 -4.035 29.605 1.00 67.44 85 GLU A O 1
ATOM 634 N N . GLY A 1 86 ? 12.589 -4.732 28.476 1.00 66.75 86 GLY A N 1
ATOM 635 C CA . GLY A 1 86 ? 13.389 -3.606 28.955 1.00 66.75 86 GLY A CA 1
ATOM 636 C C . GLY A 1 86 ? 13.088 -2.256 28.288 1.00 66.75 86 GLY A C 1
ATOM 637 O O . GLY A 1 86 ? 13.383 -1.212 28.871 1.00 66.75 86 GLY A O 1
ATOM 638 N N . LEU A 1 87 ? 12.469 -2.234 27.101 1.00 61.34 87 LEU A N 1
ATOM 639 C CA . LEU A 1 87 ? 11.882 -1.005 26.549 1.00 61.34 87 LEU A CA 1
ATOM 640 C C . LEU A 1 87 ? 10.586 -0.633 27.285 1.00 61.34 87 LEU A C 1
ATOM 642 O O . LEU A 1 87 ? 10.348 0.548 27.544 1.00 61.34 87 LEU A O 1
ATOM 646 N N . LEU A 1 88 ? 9.768 -1.624 27.646 1.00 60.22 88 LEU A N 1
ATOM 647 C CA . LEU A 1 88 ? 8.517 -1.440 28.386 1.00 60.22 88 LEU A CA 1
ATOM 648 C C . LEU A 1 88 ? 8.759 -1.026 29.839 1.00 60.22 88 LEU A C 1
ATOM 650 O O . LEU A 1 88 ? 8.004 -0.204 30.350 1.00 60.22 88 LEU A O 1
ATOM 654 N N . ALA A 1 89 ? 9.866 -1.447 30.454 1.00 65.69 89 ALA A N 1
ATOM 655 C CA . ALA A 1 89 ? 10.301 -0.975 31.772 1.00 65.69 89 ALA A CA 1
ATOM 656 C C . ALA A 1 89 ? 10.504 0.556 31.856 1.00 65.69 89 ALA A C 1
ATOM 658 O O . ALA A 1 89 ? 10.558 1.117 32.949 1.00 65.69 89 ALA A O 1
ATOM 659 N N . GLN A 1 90 ? 10.605 1.254 30.716 1.00 63.56 90 GLN A N 1
ATOM 660 C CA . GLN A 1 90 ? 10.688 2.720 30.655 1.00 63.56 90 GLN A CA 1
ATOM 661 C C . GLN A 1 90 ? 9.308 3.408 30.617 1.00 63.56 90 GLN A C 1
ATOM 663 O O . GLN A 1 90 ? 9.224 4.636 30.719 1.00 63.56 90 GLN A O 1
ATOM 668 N N . ALA A 1 91 ? 8.222 2.649 30.453 1.00 61.75 91 ALA A N 1
ATOM 669 C CA . ALA A 1 91 ? 6.852 3.139 30.566 1.00 61.75 91 ALA A CA 1
ATOM 670 C C . ALA A 1 91 ? 6.391 3.142 32.041 1.00 61.75 91 ALA A C 1
ATOM 672 O O . ALA A 1 91 ? 6.986 2.468 32.881 1.00 61.75 91 ALA A O 1
ATOM 673 N N . PRO A 1 92 ? 5.331 3.895 32.399 1.00 68.56 92 PRO A N 1
ATOM 674 C CA . PRO A 1 92 ? 4.713 3.773 33.718 1.00 68.56 92 PRO A CA 1
ATOM 675 C C . PRO A 1 92 ? 4.355 2.303 34.010 1.00 68.56 92 PRO A C 1
ATOM 677 O O . PRO A 1 92 ? 3.777 1.678 33.117 1.00 68.56 92 PRO A O 1
ATOM 680 N N . PRO A 1 93 ? 4.643 1.764 35.213 1.00 71.06 93 PRO A N 1
ATOM 681 C CA . PRO A 1 93 ? 4.504 0.333 35.511 1.00 71.06 93 PRO A CA 1
ATOM 682 C C . PRO A 1 93 ? 3.143 -0.246 35.112 1.00 71.06 93 PRO A C 1
ATOM 684 O O . PRO A 1 93 ? 3.077 -1.246 34.407 1.00 71.06 93 PRO A O 1
ATOM 687 N N . ASP A 1 94 ? 2.063 0.463 35.448 1.00 67.00 94 ASP A N 1
ATOM 688 C CA . ASP A 1 94 ? 0.695 0.036 35.141 1.00 67.00 94 ASP A CA 1
ATOM 689 C C . ASP A 1 94 ? 0.429 -0.064 33.623 1.00 67.00 94 ASP A C 1
ATOM 691 O O . ASP A 1 94 ? -0.313 -0.932 33.171 1.00 67.00 94 ASP A O 1
ATOM 695 N N . VAL A 1 95 ? 1.044 0.810 32.813 1.00 65.31 95 VAL A N 1
ATOM 696 C CA . VAL A 1 95 ? 0.916 0.803 31.343 1.00 65.31 95 VAL A CA 1
ATOM 697 C C . VAL A 1 95 ? 1.767 -0.305 30.729 1.00 65.31 95 VAL A C 1
ATOM 699 O O . VAL A 1 95 ? 1.329 -0.929 29.767 1.00 65.31 95 VAL A O 1
ATOM 702 N N . ALA A 1 96 ? 2.964 -0.544 31.270 1.00 65.88 96 ALA A N 1
ATOM 703 C CA . ALA A 1 96 ? 3.846 -1.615 30.818 1.00 65.88 96 ALA A CA 1
ATOM 704 C C . ALA A 1 96 ? 3.165 -2.981 30.978 1.00 65.88 96 ALA A C 1
ATOM 706 O O . ALA A 1 96 ? 3.020 -3.693 29.990 1.00 65.88 96 ALA A O 1
ATOM 707 N N . THR A 1 97 ? 2.635 -3.281 32.169 1.00 71.69 97 THR A N 1
ATOM 708 C CA . THR A 1 97 ? 1.955 -4.556 32.451 1.00 71.69 97 THR A CA 1
ATOM 709 C C . THR A 1 97 ? 0.737 -4.775 31.553 1.00 71.69 97 THR A C 1
ATOM 711 O O . THR A 1 97 ? 0.622 -5.834 30.944 1.00 71.69 97 THR A O 1
ATOM 714 N N . LEU A 1 98 ? -0.129 -3.765 31.373 1.00 69.25 98 LEU A N 1
ATOM 715 C CA . LEU A 1 98 ? -1.277 -3.906 30.467 1.00 69.25 98 LEU A CA 1
ATOM 716 C C . LEU A 1 98 ? -0.829 -4.228 29.032 1.00 69.25 98 LEU A C 1
ATOM 718 O O . LEU A 1 98 ? -1.457 -5.042 28.355 1.00 69.25 98 LEU A O 1
ATOM 722 N N . LEU A 1 99 ? 0.212 -3.552 28.535 1.00 62.81 99 LEU A N 1
ATOM 723 C CA . LEU A 1 99 ? 0.709 -3.773 27.178 1.00 62.81 99 LEU A CA 1
ATOM 724 C C . LEU A 1 99 ? 1.308 -5.174 27.026 1.00 62.81 99 LEU A C 1
ATOM 726 O O . LEU A 1 99 ? 1.016 -5.835 26.032 1.00 62.81 99 LEU A O 1
ATOM 730 N N . GLU A 1 100 ? 2.084 -5.638 28.003 1.00 66.31 100 GLU A N 1
ATOM 731 C CA . GLU A 1 100 ? 2.624 -7.002 28.032 1.00 66.31 100 GLU A CA 1
ATOM 732 C C . GLU A 1 100 ? 1.497 -8.043 28.006 1.00 66.31 100 GLU A C 1
ATOM 734 O O . GLU A 1 100 ? 1.462 -8.896 27.114 1.00 66.31 100 GLU A O 1
ATOM 739 N N . ASP A 1 101 ? 0.514 -7.918 28.900 1.00 69.56 101 ASP A N 1
ATOM 740 C CA . ASP A 1 101 ? -0.594 -8.869 29.004 1.00 69.56 101 ASP A CA 1
ATOM 741 C C . ASP A 1 101 ? -1.494 -8.854 27.758 1.00 69.56 101 ASP A C 1
ATOM 743 O O . ASP A 1 101 ? -1.923 -9.907 27.268 1.00 69.56 101 ASP A O 1
ATOM 747 N N . ALA A 1 102 ? -1.761 -7.673 27.191 1.00 64.75 102 ALA A N 1
ATOM 748 C CA . ALA A 1 102 ? -2.555 -7.534 25.975 1.00 64.75 102 ALA A CA 1
ATOM 749 C C . ALA A 1 102 ? -1.871 -8.186 24.768 1.00 64.75 102 ALA A C 1
ATOM 751 O O . ALA A 1 102 ? -2.503 -8.961 24.041 1.00 64.75 102 ALA A O 1
ATOM 752 N N . VAL A 1 103 ? -0.581 -7.915 24.560 1.00 60.69 103 VAL A N 1
ATOM 753 C CA . VAL A 1 103 ? 0.171 -8.477 23.432 1.00 60.69 103 VAL A CA 1
ATOM 754 C C . VAL A 1 103 ? 0.365 -9.984 23.606 1.00 60.69 103 VAL A C 1
ATOM 756 O O . VAL A 1 103 ? 0.121 -10.748 22.665 1.00 60.69 103 VAL A O 1
ATOM 759 N N . GLY A 1 104 ? 0.707 -10.438 24.814 1.00 62.50 104 GLY A N 1
ATOM 760 C CA . GLY A 1 104 ? 0.805 -11.857 25.145 1.00 62.50 104 GLY A CA 1
ATOM 761 C C . GLY A 1 104 ? -0.514 -12.597 24.915 1.00 62.50 104 GLY A C 1
ATOM 762 O O . GLY A 1 104 ? -0.525 -13.705 24.360 1.00 62.50 104 GLY A O 1
ATOM 763 N N . SER A 1 105 ? -1.643 -11.973 25.262 1.00 69.69 105 SER A N 1
ATOM 764 C CA . SER A 1 105 ? -2.964 -12.550 25.032 1.00 69.69 105 SER A CA 1
ATOM 765 C C . SER A 1 105 ? -3.314 -12.653 23.552 1.00 69.69 105 SER A C 1
ATOM 767 O O . SER A 1 105 ? -3.784 -13.708 23.136 1.00 69.69 105 SER A O 1
ATOM 769 N N . VAL A 1 106 ? -3.071 -11.609 22.754 1.00 63.84 106 VAL A N 1
ATOM 770 C CA . VAL A 1 106 ? -3.301 -11.648 21.300 1.00 63.84 106 VAL A CA 1
ATOM 771 C C . VAL A 1 106 ? -2.499 -12.789 20.679 1.00 63.84 106 VAL A C 1
ATOM 773 O O . VAL A 1 106 ? -3.054 -13.593 19.937 1.00 63.84 106 VAL A O 1
ATOM 776 N N . ILE A 1 107 ? -1.217 -12.909 21.045 1.00 63.81 107 ILE A N 1
ATOM 777 C CA . ILE A 1 107 ? -0.298 -13.887 20.451 1.00 63.81 107 ILE A CA 1
ATOM 778 C C . ILE A 1 107 ? -0.658 -15.334 20.770 1.00 63.81 107 ILE A C 1
ATOM 780 O O . ILE A 1 107 ? -0.568 -16.215 19.913 1.00 63.81 107 ILE A O 1
ATOM 784 N N . SER A 1 108 ? -1.046 -15.588 22.014 1.00 71.69 108 SER A N 1
ATOM 785 C CA . SER A 1 108 ? -1.363 -16.937 22.479 1.00 71.69 108 SER A CA 1
ATOM 786 C C . SER A 1 108 ? -2.784 -17.356 22.118 1.00 71.69 108 SER A C 1
ATOM 788 O O . SER A 1 108 ? -2.987 -18.439 21.572 1.00 71.69 108 SER A O 1
ATOM 790 N N . LYS A 1 109 ? -3.766 -16.504 22.423 1.00 82.31 109 LYS A N 1
ATOM 791 C CA . LYS A 1 109 ? -5.183 -16.874 22.436 1.00 82.31 109 LYS A CA 1
ATOM 792 C C . LYS A 1 109 ? -5.941 -16.449 21.189 1.00 82.31 109 LYS A C 1
ATOM 794 O O . LYS A 1 109 ? -7.000 -17.032 20.977 1.00 82.31 109 LYS A O 1
ATOM 799 N N . GLY A 1 110 ? -5.423 -15.473 20.441 1.00 77.19 110 GLY A N 1
ATOM 800 C CA . GLY A 1 110 ? -6.029 -14.948 19.224 1.00 77.19 110 GLY A CA 1
ATOM 801 C C . GLY A 1 110 ? -6.700 -13.580 19.376 1.00 77.19 110 GLY A C 1
ATOM 802 O O . GLY A 1 110 ? -6.817 -13.004 20.464 1.00 77.19 110 GLY A O 1
ATOM 803 N N . VAL A 1 111 ? -7.130 -13.041 18.238 1.00 83.56 111 VAL A N 1
ATOM 804 C CA . VAL A 1 111 ? -7.867 -11.782 18.120 1.00 83.56 111 VAL A CA 1
ATOM 805 C C . VAL A 1 111 ? -8.798 -11.829 16.915 1.00 83.56 111 VAL A C 1
ATOM 807 O O . VAL A 1 111 ? -8.418 -12.293 15.840 1.00 83.56 111 VAL A O 1
ATOM 810 N N . SER A 1 112 ? -10.007 -11.296 17.078 1.00 86.69 112 SER A N 1
ATOM 811 C CA . SER A 1 112 ? -10.920 -11.041 15.965 1.00 86.69 112 SER A CA 1
ATOM 812 C C . SER A 1 112 ? -11.237 -9.561 15.855 1.00 86.69 112 SER A C 1
ATOM 814 O O . SER A 1 112 ? -11.388 -8.864 16.853 1.00 86.69 112 SER A O 1
ATOM 816 N N . PHE A 1 113 ? -11.359 -9.078 14.632 1.00 86.12 113 PHE A N 1
ATOM 817 C CA . PHE A 1 113 ? -11.617 -7.689 14.312 1.00 86.12 113 PHE A CA 1
ATOM 818 C C . PHE A 1 113 ? -12.609 -7.597 13.162 1.00 86.12 113 PHE A C 1
ATOM 820 O O . PHE A 1 113 ? -12.470 -8.294 12.155 1.00 86.12 113 PHE A O 1
ATOM 827 N N . ALA A 1 114 ? -13.579 -6.701 13.291 1.00 84.94 114 ALA A N 1
ATOM 828 C CA . ALA A 1 114 ? -14.514 -6.384 12.230 1.00 84.94 114 ALA A CA 1
ATOM 829 C C . ALA A 1 114 ? -14.729 -4.875 12.110 1.00 84.94 114 ALA A C 1
ATOM 831 O O . ALA A 1 114 ? -14.806 -4.175 13.118 1.00 84.94 114 ALA A O 1
ATOM 832 N N . ILE A 1 115 ? -14.881 -4.384 10.879 1.00 86.00 115 ILE A N 1
ATOM 833 C CA . ILE A 1 115 ? -15.428 -3.051 10.592 1.00 86.00 115 ILE A CA 1
ATOM 834 C C . ILE A 1 115 ? -16.723 -3.253 9.828 1.00 86.00 115 ILE A C 1
ATOM 836 O O . ILE A 1 115 ? -16.708 -3.849 8.752 1.00 86.00 115 ILE A O 1
ATOM 840 N N . ALA A 1 116 ? -17.818 -2.726 10.353 1.00 88.69 116 ALA A N 1
ATOM 841 C CA . ALA A 1 116 ? -19.134 -2.797 9.745 1.00 88.69 116 ALA A CA 1
ATOM 842 C C . ALA A 1 116 ? -19.615 -1.425 9.268 1.00 88.69 116 ALA A C 1
ATOM 844 O O . ALA A 1 116 ? -19.293 -0.387 9.854 1.00 88.69 116 ALA A O 1
ATOM 845 N N . LEU A 1 117 ? -20.400 -1.447 8.191 1.00 84.94 117 LEU A N 1
ATOM 846 C CA . LEU A 1 117 ? -21.128 -0.299 7.656 1.00 84.94 117 LEU A CA 1
ATOM 847 C C . LEU A 1 117 ? -22.614 -0.650 7.629 1.00 84.94 117 LEU A C 1
ATOM 849 O O . LEU A 1 117 ? -22.983 -1.725 7.154 1.00 84.94 117 LEU A O 1
ATOM 853 N N . ASN A 1 118 ? -23.465 0.276 8.073 1.00 71.56 118 ASN A N 1
ATOM 854 C CA . ASN A 1 118 ? -24.906 0.095 7.938 1.00 71.56 118 ASN A CA 1
ATOM 855 C C . ASN A 1 118 ? -25.307 -0.008 6.457 1.00 71.56 118 ASN A C 1
ATOM 857 O O . ASN A 1 118 ? -24.805 0.726 5.610 1.00 71.56 118 ASN A O 1
ATOM 861 N N . GLY A 1 119 ? -26.266 -0.886 6.160 1.00 53.44 119 GLY A N 1
ATOM 862 C CA . GLY A 1 119 ? -27.046 -0.812 4.924 1.00 53.44 119 GLY A CA 1
ATOM 863 C C . GLY A 1 119 ? -28.306 0.021 5.169 1.00 53.44 119 GLY A C 1
ATOM 864 O O . GLY A 1 119 ? -29.042 -0.268 6.109 1.00 53.44 119 GLY A O 1
ATOM 865 N N . GLY A 1 120 ? -28.554 1.063 4.372 1.00 51.47 120 GLY A N 1
ATOM 866 C CA . GLY A 1 120 ? -29.769 1.882 4.476 1.00 51.47 120 GLY A CA 1
ATOM 867 C C . GLY A 1 120 ? -29.666 3.250 3.793 1.00 51.47 120 GLY A C 1
ATOM 868 O O . GLY A 1 120 ? -28.592 3.647 3.349 1.00 51.47 120 GLY A O 1
ATOM 869 N N . GLN A 1 121 ? -30.787 3.982 3.716 1.00 43.72 121 GLN A N 1
ATOM 870 C CA . GLN A 1 121 ? -30.813 5.364 3.217 1.00 43.72 121 GLN A CA 1
ATOM 871 C C . GLN A 1 121 ? -30.206 6.320 4.259 1.00 43.72 121 GLN A C 1
ATOM 873 O O . GLN A 1 121 ? -30.809 6.582 5.297 1.00 43.72 121 GLN A O 1
ATOM 878 N N . GLY A 1 122 ? -29.005 6.837 3.992 1.00 59.62 122 GLY A N 1
ATOM 879 C CA . GLY A 1 122 ? -28.307 7.805 4.845 1.00 59.62 122 GLY A CA 1
ATOM 880 C C . GLY A 1 122 ? -26.783 7.747 4.677 1.00 59.62 122 GLY A C 1
ATOM 881 O O . GLY A 1 122 ? -26.280 6.862 3.990 1.00 59.62 122 GLY A O 1
ATOM 882 N N . PRO A 1 123 ? -26.022 8.684 5.275 1.00 65.62 123 PRO A N 1
ATOM 883 C CA . PRO A 1 123 ? -24.564 8.612 5.271 1.00 65.62 123 PRO A CA 1
ATOM 884 C C . PRO A 1 123 ? -24.082 7.352 6.016 1.00 65.62 123 PRO A C 1
ATOM 886 O O . PRO A 1 123 ? -24.667 6.999 7.046 1.00 65.62 123 PRO A O 1
ATOM 889 N N . PRO A 1 124 ? -23.015 6.687 5.538 1.00 72.94 124 PRO A N 1
ATOM 890 C CA . PRO A 1 124 ? -22.517 5.470 6.162 1.00 72.94 124 PRO A CA 1
ATOM 891 C C . PRO A 1 124 ? -22.068 5.747 7.598 1.00 72.94 124 PRO A C 1
ATOM 893 O O . PRO A 1 124 ? -21.304 6.679 7.860 1.00 72.94 124 PRO A O 1
ATOM 896 N N . THR A 1 125 ? -22.525 4.917 8.531 1.00 82.38 125 THR A N 1
ATOM 897 C CA . THR A 1 125 ? -22.150 4.983 9.947 1.00 82.38 125 THR A CA 1
ATOM 898 C C . THR A 1 125 ? -21.213 3.820 10.274 1.00 82.38 125 THR A C 1
ATOM 900 O O . THR A 1 125 ? -21.706 2.728 10.578 1.00 82.38 125 THR A O 1
ATOM 903 N N . PRO A 1 126 ? -19.884 4.003 10.171 1.00 84.56 126 PRO A N 1
ATOM 904 C CA . PRO A 1 126 ? -18.940 2.944 10.476 1.00 84.56 126 PRO A CA 1
ATOM 905 C C . PRO A 1 126 ? -18.864 2.682 11.978 1.00 84.56 126 PRO A C 1
ATOM 907 O O . PRO A 1 126 ? -18.853 3.613 12.793 1.00 84.56 126 PRO A O 1
ATOM 910 N N . PHE A 1 127 ? -18.724 1.409 12.329 1.00 87.31 127 PHE A N 1
ATOM 911 C CA . PHE A 1 127 ? -18.241 1.000 13.639 1.00 87.31 127 PHE A CA 1
ATOM 912 C C . PHE A 1 127 ? -17.298 -0.192 13.515 1.00 87.31 127 PHE A C 1
ATOM 914 O O . PHE A 1 127 ? -17.389 -0.983 12.576 1.00 87.31 127 PHE A O 1
ATOM 921 N N . ALA A 1 128 ? -16.368 -0.292 14.453 1.00 86.12 128 ALA A N 1
ATOM 922 C CA . ALA A 1 128 ? -15.417 -1.379 14.544 1.00 86.12 128 ALA A CA 1
ATOM 923 C C . ALA A 1 128 ? -15.593 -2.123 15.866 1.00 86.12 128 ALA A C 1
ATOM 925 O O . ALA A 1 128 ? -15.861 -1.503 16.898 1.00 86.12 128 ALA A O 1
ATOM 926 N N . VAL A 1 129 ? -15.415 -3.440 15.816 1.00 89.31 129 VAL A N 1
ATOM 927 C CA . VAL A 1 129 ? -15.426 -4.339 16.971 1.00 89.31 129 VAL A CA 1
ATOM 928 C C . VAL A 1 129 ? -14.116 -5.112 16.977 1.00 89.31 129 VAL A C 1
ATOM 930 O O . VAL A 1 129 ? -13.731 -5.701 15.969 1.00 89.31 129 VAL A O 1
ATOM 933 N N . LEU A 1 130 ? -13.433 -5.097 18.112 1.00 87.56 130 LEU A N 1
ATOM 934 C CA . LEU A 1 130 ? -12.232 -5.867 18.391 1.00 87.56 130 LEU A CA 1
ATOM 935 C C . LEU A 1 130 ? -12.540 -6.814 19.551 1.00 87.56 130 LEU A C 1
ATOM 937 O O . LEU A 1 130 ? -12.998 -6.383 20.604 1.00 87.56 130 LEU A O 1
ATOM 941 N N . VAL A 1 131 ? -12.270 -8.096 19.359 1.00 90.50 131 VAL A N 1
ATOM 942 C CA . VAL A 1 131 ? -12.476 -9.154 20.345 1.00 90.50 131 VAL A CA 1
ATOM 943 C C . VAL A 1 131 ? -11.116 -9.757 20.656 1.00 90.50 131 VAL A C 1
ATOM 945 O O . VAL A 1 131 ? -10.541 -10.458 19.823 1.00 90.50 131 VAL A O 1
ATOM 948 N N . LEU A 1 132 ? -10.593 -9.489 21.850 1.00 86.75 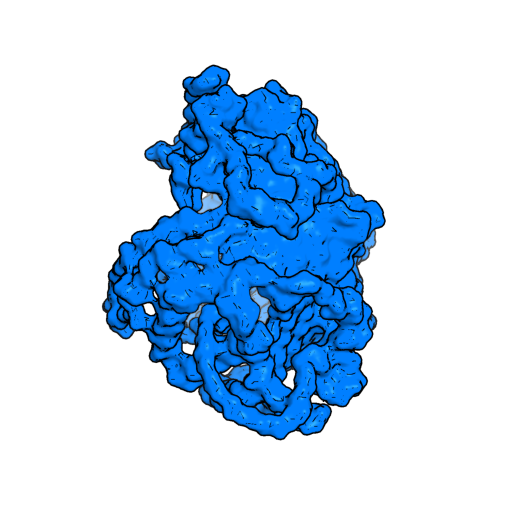132 LEU A N 1
ATOM 949 C CA . LEU A 1 132 ? -9.409 -10.177 22.355 1.00 86.75 132 LEU A CA 1
ATOM 950 C C . LEU A 1 132 ? -9.840 -11.518 22.951 1.00 86.75 132 LEU A C 1
ATOM 952 O O . LEU A 1 132 ? -10.719 -11.595 23.823 1.00 86.75 132 LEU A O 1
ATOM 956 N N . HIS A 1 133 ? -9.272 -12.602 22.424 1.00 89.56 133 HIS A N 1
ATOM 957 C CA . HIS A 1 133 ? -9.725 -13.945 22.755 1.00 89.56 133 HIS A CA 1
ATOM 958 C C . HIS A 1 133 ? -9.284 -14.328 24.168 1.00 89.56 133 HIS A C 1
ATOM 960 O O . HIS A 1 133 ? -8.098 -14.263 24.478 1.00 89.56 133 HIS A O 1
ATOM 966 N N . ARG A 1 134 ? -10.209 -14.791 25.021 1.00 89.31 134 ARG A N 1
ATOM 967 C CA . ARG A 1 134 ? -9.895 -15.268 26.380 1.00 89.31 134 ARG A CA 1
ATOM 968 C C . ARG A 1 134 ? -9.102 -14.243 27.226 1.00 89.31 134 ARG A C 1
ATOM 970 O O . ARG A 1 134 ? -8.183 -14.612 27.965 1.00 89.31 134 ARG A O 1
ATOM 977 N N . SER A 1 135 ? -9.424 -12.952 27.085 1.00 87.31 135 SER A N 1
ATOM 978 C CA . SER A 1 135 ? -8.723 -11.804 27.692 1.00 87.31 135 SER A CA 1
ATOM 979 C C . SER A 1 135 ? -9.585 -10.926 28.608 1.00 87.31 135 SER A C 1
ATOM 981 O O . SER A 1 135 ? -9.217 -9.782 28.863 1.00 87.31 135 SER A O 1
ATOM 983 N N . SER A 1 136 ? -10.717 -11.415 29.117 1.00 87.00 136 SER A N 1
ATOM 984 C CA . SER A 1 136 ? -11.663 -10.621 29.924 1.00 87.00 136 SER A CA 1
ATOM 985 C C . SER A 1 136 ? -11.037 -9.913 31.138 1.00 87.00 136 SER A C 1
ATOM 987 O O . SER A 1 136 ? -11.493 -8.838 31.526 1.00 87.00 136 SER A O 1
ATOM 989 N N . ARG A 1 137 ? -9.952 -10.455 31.714 1.00 85.19 137 ARG A N 1
ATOM 990 C CA . ARG A 1 137 ? -9.199 -9.823 32.819 1.00 85.19 137 ARG A CA 1
ATOM 991 C C . ARG A 1 137 ? -8.662 -8.428 32.462 1.00 85.19 137 ARG A C 1
ATOM 993 O O . ARG A 1 137 ? -8.688 -7.538 33.312 1.00 85.19 137 ARG A O 1
ATOM 1000 N N . LEU A 1 138 ? -8.283 -8.213 31.198 1.00 82.25 138 LEU A N 1
ATOM 1001 C CA . LEU A 1 138 ? -7.767 -6.931 30.703 1.00 82.25 138 LEU A CA 1
ATOM 1002 C C . LEU A 1 138 ? -8.808 -5.806 30.793 1.00 82.25 138 LEU A C 1
ATOM 1004 O O . LEU A 1 138 ? -8.438 -4.637 30.857 1.00 82.25 138 LEU A O 1
ATOM 1008 N N . ALA A 1 139 ? -10.109 -6.125 30.827 1.00 82.00 139 ALA A N 1
ATOM 1009 C CA . ALA A 1 139 ? -11.172 -5.123 30.931 1.00 82.00 139 ALA A CA 1
ATOM 1010 C C . ALA A 1 139 ? -11.030 -4.268 32.203 1.00 82.00 139 ALA A C 1
ATOM 1012 O O . ALA A 1 139 ? -11.152 -3.041 32.155 1.00 82.00 139 ALA A O 1
ATOM 1013 N N . ALA A 1 140 ? -10.731 -4.918 33.333 1.00 80.81 140 ALA A N 1
ATOM 1014 C CA . ALA A 1 140 ? -10.581 -4.263 34.630 1.00 80.81 140 ALA A CA 1
ATOM 1015 C C . ALA A 1 140 ? -9.277 -3.453 34.729 1.00 80.81 140 ALA A C 1
ATOM 1017 O O . ALA A 1 140 ? -9.214 -2.445 35.435 1.00 80.81 140 ALA A O 1
ATOM 1018 N N . GLU A 1 141 ? -8.223 -3.883 34.037 1.00 79.69 141 GLU A N 1
ATOM 1019 C CA . GLU A 1 141 ? -6.944 -3.166 33.961 1.00 79.69 141 GLU A CA 1
ATOM 1020 C C . GLU A 1 141 ? -7.051 -1.929 33.068 1.00 79.69 141 GLU A C 1
ATOM 1022 O O . GLU A 1 141 ? -6.669 -0.837 33.491 1.00 79.69 141 GLU A O 1
ATOM 1027 N N . LEU A 1 142 ? -7.683 -2.064 31.895 1.00 75.19 142 LEU A N 1
ATOM 1028 C CA . LEU A 1 142 ? -8.042 -0.945 31.019 1.00 75.19 142 LEU A CA 1
ATOM 1029 C C . LEU A 1 142 ? -8.859 0.108 31.769 1.00 75.19 142 LEU A C 1
ATOM 1031 O O . LEU A 1 142 ? -8.561 1.298 31.696 1.00 75.19 142 LEU A O 1
ATOM 1035 N N . GLN A 1 143 ? -9.856 -0.322 32.542 1.00 77.25 143 GLN A N 1
ATOM 1036 C CA . GLN A 1 143 ? -10.685 0.573 33.345 1.00 77.25 143 GLN A CA 1
ATOM 1037 C C . GLN A 1 143 ? -9.887 1.304 34.432 1.00 77.25 143 GLN A C 1
ATOM 1039 O O . GLN A 1 143 ? -10.058 2.515 34.598 1.00 77.25 143 GLN A O 1
ATOM 1044 N N . ARG A 1 144 ? -8.990 0.609 35.149 1.00 74.75 144 ARG A N 1
ATOM 1045 C CA . ARG A 1 144 ? -8.097 1.232 36.144 1.00 74.75 144 ARG A CA 1
ATOM 1046 C C . ARG A 1 144 ? -7.205 2.299 35.507 1.00 74.75 144 ARG A C 1
ATOM 1048 O O . ARG A 1 144 ? -7.168 3.428 35.995 1.00 74.75 144 ARG A O 1
ATOM 1055 N N . LEU A 1 145 ? -6.567 1.973 34.386 1.00 69.69 145 LEU A N 1
ATOM 1056 C CA . LEU A 1 145 ? -5.676 2.882 33.668 1.00 69.69 145 LEU A CA 1
ATOM 1057 C C . LEU A 1 145 ? -6.401 4.090 33.090 1.00 69.69 145 LEU A C 1
ATOM 1059 O O . LEU A 1 145 ? -5.925 5.215 33.213 1.00 69.69 145 LEU A O 1
ATOM 1063 N N . VAL A 1 146 ? -7.571 3.887 32.488 1.00 68.94 146 VAL A N 1
ATOM 1064 C CA . VAL A 1 146 ? -8.356 4.989 31.935 1.00 68.94 146 VAL A CA 1
ATOM 1065 C C . VAL A 1 146 ? -8.805 5.947 33.037 1.00 68.94 146 VAL A C 1
ATOM 1067 O O . VAL A 1 146 ? -8.703 7.156 32.845 1.00 68.94 146 VAL A O 1
ATOM 1070 N N . ARG A 1 147 ? -9.200 5.454 34.218 1.00 67.94 147 ARG A N 1
ATOM 1071 C CA . ARG A 1 147 ? -9.525 6.315 35.370 1.00 67.94 147 ARG A CA 1
ATOM 1072 C C . ARG A 1 147 ? -8.322 7.120 35.877 1.00 67.94 147 ARG A C 1
ATOM 1074 O O . ARG A 1 147 ? -8.498 8.255 36.304 1.00 67.94 147 ARG A O 1
ATOM 1081 N N . GLN A 1 148 ? -7.114 6.563 35.816 1.00 65.12 148 GLN A N 1
ATOM 1082 C CA . GLN A 1 148 ? -5.885 7.260 36.218 1.00 65.12 148 GLN A CA 1
ATOM 1083 C C . GLN A 1 148 ? -5.373 8.245 35.148 1.00 65.12 148 GLN A C 1
ATOM 1085 O O . GLN A 1 148 ? -4.808 9.287 35.479 1.00 65.12 148 GLN A O 1
ATOM 1090 N N . ALA A 1 149 ? -5.554 7.922 33.863 1.00 57.84 149 ALA A N 1
ATOM 1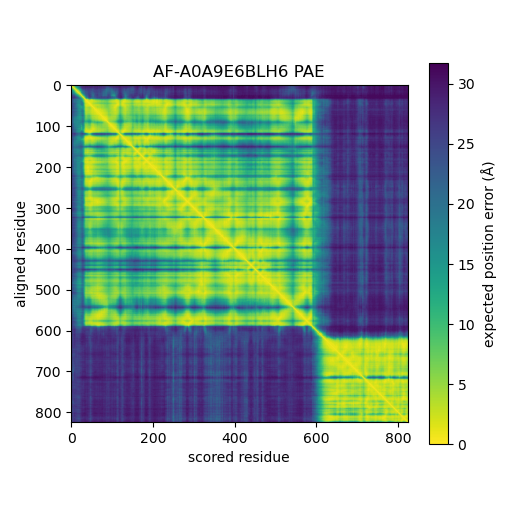091 C CA . ALA A 1 149 ? -5.001 8.666 32.730 1.00 57.84 149 ALA A CA 1
ATOM 1092 C C . ALA A 1 149 ? -5.963 9.709 32.135 1.00 57.84 149 ALA A C 1
ATOM 1094 O O . ALA A 1 149 ? -5.515 10.653 31.470 1.00 57.84 149 ALA A O 1
ATOM 1095 N N . ALA A 1 150 ? -7.275 9.562 32.344 1.00 55.91 150 ALA A N 1
ATOM 1096 C CA . ALA A 1 150 ? -8.272 10.515 31.882 1.00 55.91 150 ALA A CA 1
ATOM 1097 C C . ALA A 1 150 ? -8.137 11.831 32.661 1.00 55.91 150 ALA A C 1
ATOM 1099 O O . ALA A 1 150 ? -8.716 12.036 33.722 1.00 55.91 150 ALA A O 1
ATOM 1100 N N . GLY A 1 151 ? -7.371 12.773 32.106 1.00 56.31 151 GLY A N 1
ATOM 1101 C CA . GLY A 1 151 ? -7.536 14.186 32.446 1.00 56.31 151 GLY A CA 1
ATOM 1102 C C . GLY A 1 151 ? -8.963 14.671 32.113 1.00 56.31 151 GLY A C 1
ATOM 1103 O O . GLY A 1 151 ? -9.728 13.935 31.492 1.00 56.31 151 GLY A O 1
ATOM 1104 N N . PRO A 1 152 ? -9.317 15.938 32.403 1.00 55.78 152 PRO A N 1
ATOM 1105 C CA . PRO A 1 152 ? -10.689 16.479 32.316 1.00 55.78 152 PRO A CA 1
ATOM 1106 C C . PRO A 1 152 ? -11.276 16.591 30.889 1.00 55.78 152 PRO A C 1
ATOM 1108 O O . PRO A 1 152 ? -12.154 17.404 30.634 1.00 55.78 152 PRO A O 1
ATOM 1111 N N . ARG A 1 153 ? -10.739 15.858 29.908 1.00 60.75 153 ARG A N 1
ATOM 1112 C CA . ARG A 1 153 ? -11.113 15.957 28.495 1.00 60.75 153 ARG A CA 1
ATOM 1113 C C . ARG A 1 153 ? -12.060 14.861 28.025 1.00 60.75 153 ARG A C 1
ATOM 1115 O O . ARG A 1 153 ? -12.735 15.122 27.045 1.00 60.75 153 ARG A O 1
ATOM 1122 N N . VAL A 1 154 ? -12.083 13.678 28.643 1.00 68.69 154 VAL A N 1
ATOM 1123 C CA . VAL A 1 154 ? -12.963 12.558 28.254 1.00 68.69 154 VAL A CA 1
ATOM 1124 C C . VAL A 1 154 ? -13.612 12.006 29.517 1.00 68.69 154 VAL A C 1
ATOM 1126 O O . VAL A 1 154 ? -12.903 11.513 30.391 1.00 68.69 154 VAL A O 1
ATOM 1129 N N . GLU A 1 155 ? -14.936 12.097 29.616 1.00 77.38 155 GLU A N 1
ATOM 1130 C CA . GLU A 1 155 ? -15.698 11.535 30.733 1.00 77.38 155 GLU A CA 1
ATOM 1131 C C . GLU A 1 155 ? -16.085 10.090 30.419 1.00 77.38 155 GLU A C 1
ATOM 1133 O O . GLU A 1 155 ? -16.929 9.832 29.563 1.00 77.38 155 GLU A O 1
ATOM 1138 N N . TRP A 1 156 ? -15.442 9.150 31.109 1.00 83.38 156 TRP A N 1
ATOM 1139 C CA . TRP A 1 156 ? -15.763 7.729 31.026 1.00 83.38 156 TRP A CA 1
ATOM 1140 C C . TRP A 1 156 ? -16.852 7.378 32.029 1.00 83.38 156 TRP A C 1
ATOM 1142 O O . TRP A 1 156 ? -16.736 7.698 33.212 1.00 83.38 156 TRP A O 1
ATOM 1152 N N . GLN A 1 157 ? -17.895 6.708 31.555 1.00 85.38 157 GLN A N 1
ATOM 1153 C CA . GLN A 1 157 ? -19.051 6.319 32.349 1.00 85.38 157 GLN A CA 1
ATOM 1154 C C . GLN A 1 157 ? -19.275 4.812 32.244 1.00 85.38 157 GLN A C 1
ATOM 1156 O O . GLN A 1 157 ? -18.994 4.189 31.220 1.00 85.38 157 GLN A O 1
ATOM 1161 N N . GLU A 1 158 ? -19.804 4.229 33.312 1.00 87.88 158 GLU A N 1
ATOM 1162 C CA . GLU A 1 158 ? -20.315 2.862 33.302 1.00 87.88 158 GLU A CA 1
ATOM 1163 C C . GLU A 1 158 ? -21.813 2.894 33.049 1.00 87.88 158 GLU A C 1
ATOM 1165 O O . GLU A 1 158 ? -22.560 3.599 33.731 1.00 87.88 158 GLU A O 1
ATOM 1170 N N . LYS A 1 159 ? -22.255 2.130 32.053 1.00 88.62 159 LYS A N 1
ATOM 1171 C CA . LYS A 1 159 ? -23.662 2.043 31.683 1.00 88.62 159 LYS A CA 1
ATOM 1172 C C . LYS A 1 159 ? -24.046 0.593 31.447 1.00 88.62 159 LYS A C 1
ATOM 1174 O O . LYS A 1 159 ? -23.312 -0.165 30.815 1.00 88.62 159 LYS A O 1
ATOM 1179 N N . LYS A 1 160 ? -25.243 0.228 31.908 1.00 90.62 160 LYS A N 1
ATOM 1180 C CA . LYS A 1 160 ? -25.853 -1.049 31.552 1.00 90.62 160 LYS A CA 1
ATOM 1181 C C . LYS A 1 160 ? -26.537 -0.921 30.191 1.00 90.62 160 LYS A C 1
ATOM 1183 O O . LYS A 1 160 ? -27.469 -0.131 30.052 1.00 90.62 160 LYS A O 1
ATOM 1188 N N . ILE A 1 161 ? -26.077 -1.677 29.199 1.00 88.62 161 ILE A N 1
ATOM 1189 C CA . ILE A 1 161 ? -26.584 -1.658 27.818 1.00 88.62 161 ILE A CA 1
ATOM 1190 C C . ILE A 1 161 ? -26.829 -3.103 27.384 1.00 88.62 161 ILE A C 1
ATOM 1192 O O . ILE A 1 161 ? -25.938 -3.936 27.525 1.00 88.62 161 ILE A O 1
ATOM 1196 N N . ASN A 1 162 ? -28.040 -3.428 26.914 1.00 87.12 162 ASN A N 1
ATOM 1197 C CA . ASN A 1 162 ? -28.431 -4.794 26.520 1.00 87.12 162 ASN A CA 1
ATOM 1198 C C . ASN A 1 162 ? -28.009 -5.873 27.540 1.00 87.12 162 ASN A C 1
ATOM 1200 O O . ASN A 1 162 ? -27.448 -6.910 27.191 1.00 87.12 162 ASN A O 1
ATOM 1204 N N . GLY A 1 163 ? -28.219 -5.582 28.830 1.00 84.62 163 GLY A N 1
ATOM 1205 C CA . GLY A 1 163 ? -27.874 -6.471 29.945 1.00 84.62 163 GLY A CA 1
ATOM 1206 C C . GLY A 1 163 ? -26.408 -6.439 30.401 1.00 84.62 163 GLY A C 1
ATOM 1207 O O . GLY A 1 163 ? -26.129 -6.923 31.496 1.00 84.62 163 GLY A O 1
ATOM 1208 N N . ARG A 1 164 ? -25.500 -5.820 29.639 1.00 89.06 164 ARG A N 1
ATOM 1209 C CA . ARG A 1 164 ? -24.044 -5.811 29.868 1.00 89.06 164 ARG A CA 1
ATOM 1210 C C . ARG A 1 164 ? -23.592 -4.554 30.589 1.00 89.06 164 ARG A C 1
ATOM 1212 O O . ARG A 1 164 ? -24.099 -3.472 30.308 1.00 89.06 164 ARG A O 1
ATOM 1219 N N . GLN A 1 165 ? -22.626 -4.692 31.491 1.00 91.00 165 GLN A N 1
ATOM 1220 C CA . GLN A 1 165 ? -21.940 -3.551 32.098 1.00 91.00 165 GLN A CA 1
ATOM 1221 C C . GLN A 1 165 ? -20.829 -3.090 31.159 1.00 91.00 165 GLN A C 1
ATOM 1223 O O . GLN A 1 165 ? -19.846 -3.805 30.975 1.00 91.00 165 GLN A O 1
ATOM 1228 N N . VAL A 1 166 ? -21.006 -1.922 30.545 1.00 90.50 166 VAL A N 1
ATOM 1229 C CA . VAL A 1 166 ? -20.071 -1.376 29.559 1.00 90.50 166 VAL A CA 1
ATOM 1230 C C . VAL A 1 166 ? -19.415 -0.120 30.109 1.00 90.50 166 VAL A C 1
ATOM 1232 O O . VAL A 1 166 ? -20.100 0.781 30.599 1.00 90.50 166 VAL A O 1
ATOM 1235 N N . VAL A 1 167 ? -18.090 -0.043 29.984 1.00 89.81 167 VAL A N 1
ATOM 1236 C CA . VAL A 1 167 ? -17.343 1.204 30.177 1.00 89.81 167 VAL A CA 1
ATOM 1237 C C . VAL A 1 167 ? -17.317 1.939 28.845 1.00 89.81 167 VAL A C 1
ATOM 1239 O O . VAL A 1 167 ? -16.890 1.372 27.841 1.00 89.81 167 VAL A O 1
ATOM 1242 N N . TRP A 1 168 ? -17.786 3.182 28.813 1.00 88.94 168 TRP A N 1
ATOM 1243 C CA . TRP A 1 168 ? -18.015 3.923 27.574 1.00 88.94 168 TRP A CA 1
ATOM 1244 C C . TRP A 1 168 ? -17.706 5.417 27.724 1.00 88.94 168 TRP A C 1
ATOM 1246 O O . TRP A 1 168 ? -17.836 5.985 28.808 1.00 88.94 168 TRP A O 1
ATOM 1256 N N . ALA A 1 169 ? -17.309 6.054 26.621 1.00 85.00 169 ALA A N 1
ATOM 1257 C CA . ALA A 1 169 ? -17.218 7.504 26.500 1.00 85.00 169 ALA A CA 1
ATOM 1258 C C . ALA A 1 169 ? -17.476 7.983 25.065 1.00 85.00 169 ALA A C 1
ATOM 1260 O O . ALA A 1 169 ? -17.111 7.323 24.087 1.00 85.00 169 ALA A O 1
ATOM 1261 N N . ALA A 1 170 ? -18.016 9.197 24.944 1.00 83.31 170 ALA A N 1
ATOM 1262 C CA . ALA A 1 170 ? -18.045 9.940 23.688 1.00 83.31 170 ALA A CA 1
ATOM 1263 C C . ALA A 1 170 ? -16.701 10.645 23.432 1.00 83.31 170 ALA A C 1
ATOM 1265 O O . ALA A 1 170 ? -16.069 11.185 24.346 1.00 83.31 170 ALA A O 1
ATOM 1266 N N . LEU A 1 171 ? -16.255 10.681 22.174 1.00 77.44 171 LEU A N 1
ATOM 1267 C CA . LEU A 1 171 ? -14.989 11.315 21.813 1.00 77.44 171 LEU A CA 1
ATOM 1268 C C . LEU A 1 171 ? -15.137 12.852 21.721 1.00 77.44 171 LEU A C 1
ATOM 1270 O O . LEU A 1 171 ? -15.936 13.344 20.924 1.00 77.44 171 LEU A O 1
ATOM 1274 N N . PRO A 1 172 ? -14.314 13.663 22.420 1.00 70.56 172 PRO A N 1
ATOM 1275 C CA . PRO A 1 172 ? -14.557 15.109 22.584 1.00 70.56 172 PRO A CA 1
ATOM 1276 C C . PRO A 1 172 ? -14.495 15.934 21.298 1.00 70.56 172 PRO A C 1
ATOM 1278 O O . PRO A 1 172 ? -15.055 17.022 21.219 1.00 70.56 172 PRO A O 1
ATOM 1281 N N . ARG A 1 173 ? -13.754 15.454 20.292 1.00 70.25 173 ARG A N 1
ATOM 1282 C CA . ARG A 1 173 ? -13.621 16.124 18.986 1.00 70.25 173 ARG A CA 1
ATOM 1283 C C . ARG A 1 173 ? -14.675 15.670 17.976 1.00 70.25 173 ARG A C 1
ATOM 1285 O O . ARG A 1 173 ? -14.808 16.297 16.932 1.00 70.25 173 ARG A O 1
ATOM 1292 N N . THR A 1 174 ? -15.379 14.583 18.274 1.00 73.75 174 THR A N 1
ATOM 1293 C CA . THR A 1 174 ? -16.343 13.912 17.398 1.00 73.75 174 THR A CA 1
ATOM 1294 C C . THR A 1 174 ? -17.423 13.280 18.281 1.00 73.75 174 THR A C 1
ATOM 1296 O O . THR A 1 174 ? -17.399 12.068 18.478 1.00 73.75 174 THR A O 1
ATOM 1299 N N . PRO A 1 175 ? -18.347 14.076 18.847 1.00 70.44 175 PRO A N 1
ATOM 1300 C CA . PRO A 1 175 ? -19.270 13.619 19.893 1.00 70.44 175 PRO A CA 1
ATOM 1301 C C . PRO A 1 175 ? -20.206 12.481 19.454 1.00 70.44 175 PRO A C 1
ATOM 1303 O O . PRO A 1 175 ? -20.695 11.739 20.294 1.00 70.44 175 PRO A O 1
ATOM 1306 N N . ASN A 1 176 ? -20.406 12.297 18.145 1.00 79.94 176 ASN A N 1
ATOM 1307 C CA . ASN A 1 176 ? -21.183 11.185 17.584 1.00 79.94 176 ASN A CA 1
ATOM 1308 C C . ASN A 1 176 ? -20.403 9.859 17.523 1.00 79.94 176 ASN A C 1
ATOM 1310 O O . ASN A 1 176 ? -20.975 8.834 17.164 1.00 79.94 176 ASN A O 1
ATOM 1314 N N . VAL A 1 177 ? -19.097 9.885 17.804 1.00 82.62 177 VAL A N 1
ATOM 1315 C CA . VAL A 1 177 ? -18.243 8.700 17.867 1.00 82.62 177 VAL A CA 1
ATOM 1316 C C . VAL A 1 177 ? -18.038 8.345 19.328 1.00 82.62 177 VAL A C 1
ATOM 1318 O O . VAL A 1 177 ? -17.518 9.143 20.108 1.00 82.62 177 VAL A O 1
ATOM 1321 N N . GLU A 1 178 ? -18.418 7.127 19.671 1.00 86.25 178 GLU A N 1
ATOM 1322 C CA . GLU A 1 178 ? -18.226 6.544 20.986 1.00 86.25 178 GLU A CA 1
ATOM 1323 C C . GLU A 1 178 ? -17.175 5.442 20.949 1.00 86.25 178 GLU A C 1
ATOM 1325 O O . GLU A 1 178 ? -16.920 4.834 19.907 1.00 86.25 178 GLU A O 1
ATOM 1330 N N . ALA A 1 179 ? -16.562 5.199 22.099 1.00 87.50 179 ALA A N 1
ATOM 1331 C CA . ALA A 1 179 ? -15.694 4.063 22.337 1.00 87.50 179 ALA A CA 1
ATOM 1332 C C . ALA A 1 179 ? -16.067 3.424 23.672 1.00 87.50 179 ALA A C 1
ATOM 1334 O O . ALA A 1 179 ? -16.472 4.116 24.607 1.00 87.50 179 ALA A O 1
ATOM 1335 N N . GLY A 1 180 ? -15.902 2.114 23.775 1.00 88.44 180 GLY A N 1
ATOM 1336 C CA . GLY A 1 180 ? -16.149 1.408 25.019 1.00 88.44 180 GLY A CA 1
ATOM 1337 C C . GLY A 1 180 ? -15.769 -0.058 24.958 1.00 88.44 180 GLY A C 1
ATOM 1338 O O . GLY A 1 180 ? -15.440 -0.587 23.895 1.00 88.44 180 GLY A O 1
ATOM 1339 N N . TRP A 1 181 ? -15.782 -0.696 26.120 1.00 92.38 181 TRP A N 1
ATOM 1340 C CA . TRP A 1 181 ? -15.406 -2.094 26.271 1.00 92.38 181 TRP A CA 1
ATOM 1341 C C . TRP A 1 181 ? -16.160 -2.778 27.405 1.00 92.38 181 TRP A C 1
ATOM 1343 O O . TRP A 1 181 ? -16.654 -2.134 28.335 1.00 92.38 181 TRP A O 1
ATOM 1353 N N . TRP A 1 182 ? -16.236 -4.102 27.315 1.00 92.88 182 TRP A N 1
ATOM 1354 C CA . TRP A 1 182 ? -16.797 -4.975 28.340 1.00 92.88 182 TRP A CA 1
ATOM 1355 C C . TRP A 1 182 ? -16.221 -6.389 28.212 1.00 92.88 182 TRP A C 1
ATOM 1357 O O . TRP A 1 182 ? -15.534 -6.716 27.239 1.00 92.88 182 TRP A O 1
ATOM 1367 N N . SER A 1 183 ? -16.509 -7.225 29.204 1.00 92.38 183 SER A N 1
ATOM 1368 C CA . SER A 1 183 ? -16.188 -8.651 29.165 1.00 92.38 183 SER A CA 1
ATOM 1369 C C . SER A 1 183 ? -17.390 -9.454 28.676 1.00 92.38 183 SER A C 1
ATOM 1371 O O . SER A 1 183 ? -18.487 -9.297 29.210 1.00 92.38 183 SER A O 1
ATOM 1373 N N . GLU A 1 184 ? -17.182 -10.330 27.698 1.00 91.69 184 GLU A N 1
ATOM 1374 C CA . GLU A 1 184 ? -18.195 -11.252 27.175 1.00 91.69 184 GLU A CA 1
ATOM 1375 C C . GLU A 1 184 ? -17.706 -12.692 27.353 1.00 91.69 184 GLU A C 1
ATOM 1377 O O . GLU A 1 184 ? -16.840 -13.157 26.609 1.00 91.69 184 GLU A O 1
ATOM 1382 N N . GLY A 1 185 ? -18.204 -13.392 28.375 1.00 89.06 185 GLY A N 1
ATOM 1383 C CA . GLY A 1 185 ? -17.592 -14.648 28.815 1.00 89.06 185 GLY A CA 1
ATOM 1384 C C . GLY A 1 185 ? -16.102 -14.443 29.122 1.00 89.06 185 GLY A C 1
ATOM 1385 O O . GLY A 1 185 ? -15.719 -13.525 29.854 1.00 89.06 185 GLY A O 1
ATOM 1386 N N . GLU A 1 186 ? -15.235 -15.256 28.519 1.00 90.38 186 GLU A N 1
ATOM 1387 C CA . GLU A 1 186 ? -13.784 -15.087 28.642 1.00 90.38 186 GLU A CA 1
ATOM 1388 C C . GLU A 1 186 ? -13.202 -13.982 27.732 1.00 90.38 186 GLU A C 1
ATOM 1390 O O . GLU A 1 186 ? -12.024 -13.656 27.860 1.00 90.38 186 GLU A O 1
ATOM 1395 N N . HIS A 1 187 ? -13.973 -13.364 26.833 1.00 92.62 187 HIS A N 1
ATOM 1396 C CA . HIS A 1 187 ? -13.482 -12.357 25.883 1.00 92.62 187 HIS A CA 1
ATOM 1397 C C . HIS A 1 187 ? -13.463 -10.934 26.447 1.00 92.62 187 HIS A C 1
ATOM 1399 O O . HIS A 1 187 ? -14.322 -10.557 27.239 1.00 92.62 187 HIS A O 1
ATOM 1405 N N . LEU A 1 188 ? -12.512 -10.119 25.980 1.00 92.12 188 LEU A N 1
ATOM 1406 C CA . LEU A 1 188 ? -12.601 -8.660 26.075 1.00 92.12 188 LEU A CA 1
ATOM 1407 C C . LEU A 1 188 ? -13.088 -8.128 24.729 1.00 92.12 188 LEU A C 1
ATOM 1409 O O . LEU A 1 188 ? -12.432 -8.337 23.707 1.00 92.12 188 LEU A O 1
ATOM 1413 N N . VAL A 1 189 ? -14.218 -7.428 24.738 1.00 92.38 189 VAL A N 1
ATOM 1414 C CA . VAL A 1 189 ? -14.790 -6.791 23.552 1.00 92.38 189 VAL A CA 1
ATOM 1415 C C . VAL A 1 189 ? -14.583 -5.289 23.648 1.00 92.38 189 VAL A C 1
ATOM 1417 O O . VAL A 1 189 ? -14.912 -4.676 24.659 1.00 92.38 189 VAL A O 1
ATOM 1420 N N . ILE A 1 190 ? -14.041 -4.698 22.589 1.00 89.44 190 ILE A N 1
ATOM 1421 C CA . ILE A 1 190 ? -13.834 -3.260 22.435 1.00 89.44 190 ILE A CA 1
ATOM 1422 C C . ILE A 1 190 ? -14.591 -2.826 21.184 1.00 89.44 190 ILE A C 1
ATOM 1424 O O . ILE A 1 190 ? -14.400 -3.401 20.114 1.00 89.44 190 ILE A O 1
ATOM 1428 N N . ALA A 1 191 ? -15.422 -1.795 21.295 1.00 89.38 191 ALA A N 1
ATOM 1429 C CA . ALA A 1 191 ? -16.141 -1.230 20.162 1.00 89.38 191 ALA A CA 1
ATOM 1430 C C . ALA A 1 191 ? -15.901 0.278 20.050 1.00 89.38 191 ALA A C 1
ATOM 1432 O O . ALA A 1 191 ? -15.800 0.986 21.054 1.00 89.38 191 ALA A O 1
ATOM 1433 N N . ILE A 1 192 ? -15.795 0.768 18.814 1.00 86.50 192 ILE A N 1
ATOM 1434 C CA . ILE A 1 192 ? -15.570 2.184 18.503 1.00 86.50 192 ILE A CA 1
ATOM 1435 C C . ILE A 1 192 ? -16.306 2.588 17.225 1.00 86.50 192 ILE A C 1
ATOM 1437 O O . ILE A 1 192 ? -16.271 1.866 16.232 1.00 86.50 192 ILE A O 1
ATOM 1441 N N . GLY A 1 193 ? -16.963 3.746 17.218 1.00 86.56 193 GLY A N 1
ATOM 1442 C CA . GLY A 1 193 ? -17.696 4.234 16.047 1.00 86.56 193 GLY A CA 1
ATOM 1443 C C . GLY A 1 193 ? -18.997 4.942 16.395 1.00 86.56 193 GLY A C 1
ATOM 1444 O O . GLY A 1 193 ? -19.193 5.390 17.519 1.00 86.56 193 GLY A O 1
ATOM 1445 N N . ILE A 1 194 ? -19.890 5.057 15.414 1.00 85.25 194 ILE A N 1
ATOM 1446 C CA . ILE A 1 194 ? -21.203 5.691 15.593 1.00 85.25 194 ILE A CA 1
ATOM 1447 C C . ILE A 1 194 ? -22.195 4.635 16.085 1.00 85.25 194 ILE A C 1
ATOM 1449 O O . ILE A 1 194 ? -22.441 3.660 15.376 1.00 85.25 194 ILE A O 1
ATOM 1453 N N . GLN A 1 195 ? -22.766 4.831 17.281 1.00 87.25 195 GLN A N 1
ATOM 1454 C CA . GLN A 1 195 ? -23.636 3.843 17.953 1.00 87.25 195 GLN A CA 1
ATOM 1455 C C . GLN A 1 195 ? -22.976 2.455 18.088 1.00 87.25 195 GLN A C 1
ATOM 1457 O O . GLN A 1 195 ? -23.648 1.422 18.037 1.00 87.25 195 GLN A O 1
ATOM 1462 N N . ALA A 1 196 ? -21.646 2.423 18.186 1.00 88.69 196 ALA A N 1
ATOM 1463 C CA . ALA A 1 196 ? -20.864 1.197 18.161 1.00 88.69 196 ALA A CA 1
ATOM 1464 C C . ALA A 1 196 ? -21.210 0.251 19.317 1.00 88.69 196 ALA A C 1
ATOM 1466 O O . ALA A 1 196 ? -21.246 -0.960 19.117 1.00 88.69 196 ALA A O 1
ATOM 1467 N N . ILE A 1 197 ? -21.484 0.789 20.506 1.00 91.38 197 ILE A N 1
ATOM 1468 C CA . ILE A 1 197 ? -21.726 -0.003 21.712 1.00 91.38 197 ILE A CA 1
ATOM 1469 C C . ILE A 1 197 ? -23.091 -0.676 21.657 1.00 91.38 197 ILE A C 1
ATOM 1471 O O . ILE A 1 197 ? -23.193 -1.882 21.871 1.00 91.38 197 ILE A O 1
ATOM 1475 N N . GLU A 1 198 ? -24.136 0.076 21.315 1.00 91.19 198 GLU A N 1
ATOM 1476 C CA . GLU A 1 198 ? -25.491 -0.469 21.172 1.00 91.19 198 GLU A CA 1
ATOM 1477 C C . GLU A 1 198 ? -25.523 -1.590 20.123 1.00 91.19 198 GLU A C 1
ATOM 1479 O O . GLU A 1 198 ? -26.077 -2.665 20.356 1.00 91.19 198 GLU A O 1
ATOM 1484 N N . ARG A 1 199 ? -24.850 -1.380 18.985 1.00 91.31 199 ARG A N 1
ATOM 1485 C CA . ARG A 1 199 ? -24.780 -2.368 17.902 1.00 91.31 199 ARG A CA 1
ATOM 1486 C C . ARG A 1 199 ? -23.979 -3.601 18.294 1.00 91.31 199 ARG A C 1
ATOM 1488 O O . ARG A 1 199 ? -24.466 -4.714 18.132 1.00 91.31 199 ARG A O 1
ATOM 1495 N N . ALA A 1 200 ? -22.776 -3.425 18.836 1.00 92.19 200 ALA A N 1
ATOM 1496 C CA . ALA A 1 200 ? -21.926 -4.553 19.203 1.00 92.19 200 ALA A CA 1
ATOM 1497 C C . ALA A 1 200 ? -22.540 -5.389 20.343 1.00 92.19 200 ALA A C 1
ATOM 1499 O O . ALA A 1 200 ? -22.495 -6.617 20.304 1.00 92.19 200 ALA A O 1
ATOM 1500 N N . THR A 1 201 ? -23.202 -4.747 21.311 1.00 93.12 201 THR A N 1
ATOM 1501 C CA . THR A 1 201 ? -23.938 -5.463 22.367 1.00 93.12 201 THR A CA 1
ATOM 1502 C C . THR A 1 201 ? -25.206 -6.148 21.852 1.00 93.12 201 THR A C 1
ATOM 1504 O O . THR A 1 201 ? -25.549 -7.212 22.358 1.00 93.12 201 THR A O 1
ATOM 1507 N N . SER A 1 202 ? -25.873 -5.606 20.825 1.00 92.88 202 SER A N 1
ATOM 1508 C CA . SER A 1 202 ? -27.001 -6.271 20.147 1.00 92.88 202 SER A CA 1
ATOM 1509 C C . SER A 1 202 ? -26.566 -7.538 19.403 1.00 92.88 202 SER A C 1
ATOM 1511 O O . SER A 1 202 ? -27.262 -8.552 19.428 1.00 92.88 202 SER A O 1
ATOM 1513 N N . VAL A 1 203 ? -25.394 -7.513 18.760 1.00 93.25 203 VAL A N 1
ATOM 1514 C CA . VAL A 1 203 ? -24.806 -8.707 18.127 1.00 93.25 203 VAL A CA 1
ATOM 1515 C C . VAL A 1 203 ? -24.495 -9.755 19.192 1.00 93.25 203 VAL A C 1
ATOM 1517 O O . VAL A 1 203 ? -24.934 -10.896 19.077 1.00 93.25 203 VAL A O 1
ATOM 1520 N N . ALA A 1 204 ? -23.825 -9.353 20.275 1.00 92.19 204 ALA A N 1
ATOM 1521 C CA . ALA A 1 204 ? -23.514 -10.242 21.392 1.00 92.19 204 ALA A CA 1
ATOM 1522 C C . ALA A 1 204 ? -24.775 -10.804 22.084 1.00 92.19 204 ALA A C 1
ATOM 1524 O O . ALA A 1 204 ? -24.769 -11.927 22.579 1.00 92.19 204 ALA A O 1
ATOM 1525 N N . ALA A 1 205 ? -25.879 -10.049 22.120 1.00 90.81 205 ALA A N 1
ATOM 1526 C CA . ALA A 1 205 ? -27.169 -10.506 22.641 1.00 90.81 205 ALA A CA 1
ATOM 1527 C C . ALA A 1 205 ? -27.910 -11.476 21.702 1.00 90.81 205 ALA A C 1
ATOM 1529 O O . ALA A 1 205 ? -28.936 -12.026 22.096 1.00 90.81 205 ALA A O 1
ATOM 1530 N N . GLY A 1 206 ? -27.445 -11.649 20.460 1.00 89.19 206 GLY A N 1
ATOM 1531 C CA . GLY A 1 206 ? -28.140 -12.421 19.430 1.00 89.19 206 GLY A CA 1
ATOM 1532 C C . GLY A 1 206 ? -29.402 -11.745 18.882 1.00 89.19 206 GLY A C 1
ATOM 1533 O O . GLY A 1 206 ? -30.143 -12.367 18.125 1.00 89.19 206 GLY A O 1
ATOM 1534 N N . THR A 1 207 ? -29.663 -10.477 19.228 1.00 90.94 207 THR A N 1
ATOM 1535 C CA . THR A 1 207 ? -30.813 -9.717 18.703 1.00 90.94 207 THR A CA 1
ATOM 1536 C C . THR A 1 207 ? -30.578 -9.234 17.275 1.00 90.94 207 THR A C 1
ATOM 1538 O O . THR A 1 207 ? -31.530 -8.967 16.544 1.00 90.94 207 THR A O 1
ATOM 1541 N N . THR A 1 208 ? -29.312 -9.149 16.860 1.00 90.56 208 THR A N 1
ATOM 1542 C CA . THR A 1 208 ? -28.910 -8.863 15.478 1.00 90.56 208 THR A CA 1
ATOM 1543 C C . THR A 1 208 ? -28.002 -9.973 14.944 1.00 90.56 208 THR A C 1
ATOM 1545 O O . THR A 1 208 ? -27.232 -10.546 15.718 1.00 90.56 208 THR A O 1
ATOM 1548 N N . PRO A 1 209 ? -28.070 -10.305 13.638 1.00 93.06 209 PRO A N 1
ATOM 1549 C CA . PRO A 1 209 ? -27.256 -11.374 13.073 1.00 93.06 209 PRO A CA 1
ATOM 1550 C C . PRO A 1 209 ? -25.755 -11.094 13.195 1.00 93.06 209 PRO A C 1
ATOM 1552 O O . PRO A 1 209 ? -25.280 -9.992 12.911 1.00 93.06 209 PRO A O 1
ATOM 1555 N N . ASN A 1 210 ? -25.004 -12.131 13.550 1.00 94.44 210 ASN A N 1
ATOM 1556 C CA . ASN A 1 210 ? -23.545 -12.112 13.557 1.00 94.44 210 ASN A CA 1
ATOM 1557 C C . ASN A 1 210 ? -22.960 -12.627 12.231 1.00 94.44 210 ASN A C 1
ATOM 1559 O O . ASN A 1 210 ? -23.668 -13.136 11.353 1.00 94.44 210 ASN A O 1
ATOM 1563 N N . VAL A 1 211 ? -21.639 -12.531 12.101 1.00 93.50 211 VAL A N 1
ATOM 1564 C CA . VAL A 1 211 ? -20.910 -12.840 10.868 1.00 93.50 211 VAL A CA 1
ATOM 1565 C C . VAL A 1 211 ? -21.132 -14.269 10.352 1.00 93.50 211 VAL A C 1
ATOM 1567 O O . VAL A 1 211 ? -21.113 -14.493 9.139 1.00 93.50 211 VAL A O 1
ATOM 1570 N N . THR A 1 212 ? -21.433 -15.227 11.235 1.00 93.31 212 THR A N 1
ATOM 1571 C CA . THR A 1 212 ? -21.616 -16.643 10.870 1.00 93.31 212 THR A CA 1
ATOM 1572 C C . THR A 1 212 ? -22.841 -16.893 9.984 1.00 93.31 212 THR A C 1
ATOM 1574 O O . THR A 1 212 ? -22.900 -17.875 9.239 1.00 93.31 212 THR A O 1
ATOM 1577 N N . HIS A 1 213 ? -23.802 -15.966 9.998 1.00 90.69 213 HIS A N 1
ATOM 1578 C CA . HIS A 1 213 ? -25.025 -16.048 9.202 1.00 90.69 213 HIS A CA 1
ATOM 1579 C C . HIS A 1 213 ? -24.808 -15.639 7.736 1.00 90.69 213 HIS A C 1
ATOM 1581 O O . HIS A 1 213 ? -25.635 -15.966 6.876 1.00 90.69 213 HIS A O 1
ATOM 1587 N N . THR A 1 214 ? -23.696 -14.958 7.438 1.00 91.06 214 THR A N 1
ATOM 1588 C CA . THR A 1 214 ? -23.401 -14.395 6.115 1.00 91.06 214 THR A CA 1
ATOM 1589 C C . THR A 1 214 ? -23.057 -15.468 5.080 1.00 91.06 214 THR A C 1
ATOM 1591 O O . THR A 1 214 ? -22.484 -16.517 5.389 1.00 91.06 214 THR A O 1
ATOM 1594 N N . GLN A 1 215 ? -23.364 -15.190 3.808 1.00 88.56 215 GLN A N 1
ATOM 1595 C CA . GLN A 1 215 ? -22.977 -16.073 2.705 1.00 88.56 215 GLN A CA 1
ATOM 1596 C C . GLN A 1 215 ? -21.452 -16.150 2.547 1.00 88.56 215 GLN A C 1
ATOM 1598 O O . GLN A 1 215 ? -20.935 -17.215 2.213 1.00 88.56 215 GLN A O 1
ATOM 1603 N N . LEU A 1 216 ? -20.729 -15.058 2.827 1.00 87.88 216 LEU A N 1
ATOM 1604 C CA . LEU A 1 216 ? -19.264 -15.026 2.803 1.00 87.88 216 LEU A CA 1
ATOM 1605 C C . LEU A 1 216 ? -18.668 -16.012 3.808 1.00 87.88 216 LEU A C 1
ATOM 1607 O O . LEU A 1 216 ? -17.833 -16.835 3.430 1.00 87.88 216 LEU A O 1
ATOM 1611 N N . TRP A 1 217 ? -19.156 -16.002 5.051 1.00 90.81 217 TRP A N 1
ATOM 1612 C CA . TRP A 1 217 ? -18.734 -16.967 6.062 1.00 90.81 217 TRP A CA 1
ATOM 1613 C C . TRP A 1 217 ? -19.013 -18.402 5.613 1.00 90.81 217 TRP A C 1
ATOM 1615 O O . TRP A 1 217 ? -18.095 -19.215 5.530 1.00 90.81 217 TRP A O 1
ATOM 1625 N N . LYS A 1 218 ? -20.254 -18.706 5.216 1.00 90.00 218 LYS A N 1
ATOM 1626 C CA . LYS A 1 218 ? -20.640 -20.050 4.749 1.00 90.00 218 LYS A CA 1
ATOM 1627 C C . LYS A 1 218 ? -19.797 -20.529 3.563 1.00 90.00 218 LYS A C 1
ATOM 1629 O O . LYS A 1 218 ? -19.424 -21.697 3.510 1.00 90.00 218 LYS A O 1
ATOM 1634 N N . THR A 1 219 ? -19.467 -19.629 2.638 1.00 85.50 219 THR A N 1
ATOM 1635 C CA . THR A 1 219 ? -18.729 -19.958 1.410 1.00 85.50 219 THR A CA 1
ATOM 1636 C C . THR A 1 219 ? -17.241 -20.162 1.662 1.00 85.50 219 THR A C 1
ATOM 1638 O O . THR A 1 219 ? -16.665 -21.101 1.117 1.00 85.50 219 THR A O 1
ATOM 1641 N N . TYR A 1 220 ? -16.609 -19.298 2.459 1.00 82.94 220 TYR A N 1
ATOM 1642 C CA . TYR A 1 220 ? -15.149 -19.245 2.568 1.00 82.94 220 TYR A CA 1
ATOM 1643 C C . TYR A 1 220 ? -14.608 -19.776 3.895 1.00 82.94 220 TYR A C 1
ATOM 1645 O O . TYR A 1 220 ? -13.543 -20.389 3.905 1.00 82.94 220 TYR A O 1
ATOM 1653 N N . HIS A 1 221 ? -15.337 -19.625 5.002 1.00 82.62 221 HIS A N 1
ATOM 1654 C CA . HIS A 1 221 ? -14.892 -20.148 6.294 1.00 82.62 221 HIS A CA 1
ATOM 1655 C C . HIS A 1 221 ? -14.940 -21.684 6.331 1.00 82.62 221 HIS A C 1
ATOM 1657 O O . HIS A 1 221 ? -14.037 -22.309 6.889 1.00 82.62 221 HIS A O 1
ATOM 1663 N N . ALA A 1 222 ? -15.945 -22.300 5.695 1.00 73.50 222 ALA A N 1
ATOM 1664 C CA . ALA A 1 222 ? -16.100 -23.757 5.631 1.00 73.50 222 ALA A CA 1
ATOM 1665 C C . ALA A 1 222 ? -15.066 -24.453 4.725 1.00 73.50 222 ALA A C 1
ATOM 1667 O O . ALA A 1 222 ? -14.830 -25.653 4.872 1.00 73.50 222 ALA A O 1
ATOM 1668 N N . ARG A 1 223 ? -14.424 -23.718 3.803 1.00 75.44 223 ARG A N 1
ATOM 1669 C CA . ARG A 1 223 ? -13.386 -24.255 2.912 1.00 75.44 223 ARG A CA 1
ATOM 1670 C C . ARG A 1 223 ? -12.109 -24.519 3.707 1.00 75.44 223 ARG A C 1
ATOM 1672 O O . ARG A 1 223 ? -11.239 -23.660 3.824 1.00 75.44 223 ARG A O 1
ATOM 1679 N N . LYS A 1 224 ? -12.002 -25.725 4.259 1.00 75.50 224 LYS A N 1
ATOM 1680 C CA . LYS A 1 224 ? -10.757 -26.250 4.824 1.00 75.50 224 LYS A CA 1
ATOM 1681 C C . LYS A 1 224 ? -9.966 -26.951 3.727 1.00 75.50 224 LYS A C 1
ATOM 1683 O O . LYS A 1 224 ? -10.526 -27.718 2.946 1.00 75.50 224 LYS A O 1
ATOM 1688 N N . ARG A 1 225 ? -8.660 -26.701 3.676 1.00 79.50 225 ARG A N 1
ATOM 1689 C CA . ARG A 1 225 ? -7.741 -27.431 2.803 1.00 79.50 225 ARG A CA 1
ATOM 1690 C C . ARG A 1 225 ? -7.141 -28.588 3.594 1.00 79.50 225 ARG A C 1
ATOM 1692 O O . ARG A 1 225 ? -6.635 -28.382 4.693 1.00 79.50 225 ARG A O 1
ATOM 1699 N N . ALA A 1 226 ? -7.219 -29.800 3.051 1.00 82.81 226 ALA A N 1
ATOM 1700 C CA . ALA A 1 226 ? -6.614 -30.967 3.685 1.00 82.81 226 ALA A CA 1
ATOM 1701 C C . ALA A 1 226 ? -5.103 -30.748 3.871 1.00 82.81 226 ALA A C 1
ATOM 1703 O O . ALA A 1 226 ? -4.442 -30.237 2.968 1.00 82.81 226 ALA A O 1
ATOM 1704 N N . GLY A 1 227 ? -4.579 -31.113 5.042 1.00 85.31 227 GLY A N 1
ATOM 1705 C CA . GLY A 1 227 ? -3.161 -30.949 5.379 1.00 85.31 227 GLY A CA 1
ATOM 1706 C C . GLY A 1 227 ? -2.731 -29.527 5.755 1.00 85.31 227 GLY A C 1
ATOM 1707 O O . GLY A 1 227 ? -1.549 -29.325 6.015 1.00 85.31 227 GLY A O 1
ATOM 1708 N N . VAL A 1 228 ? -3.656 -28.558 5.812 1.00 90.06 228 VAL A N 1
ATOM 1709 C CA . VAL A 1 228 ? -3.352 -27.182 6.228 1.00 90.06 228 VAL A CA 1
ATOM 1710 C C . VAL A 1 228 ? -4.167 -26.797 7.454 1.00 90.06 228 VAL A C 1
ATOM 1712 O O . VAL A 1 228 ? -5.399 -26.760 7.421 1.00 90.06 228 VAL A O 1
ATOM 1715 N N . GLU A 1 229 ? -3.471 -26.452 8.528 1.00 90.12 229 GLU A N 1
ATOM 1716 C CA . GLU A 1 229 ? -4.078 -25.956 9.755 1.00 90.12 229 GLU A CA 1
ATOM 1717 C C . GLU A 1 229 ? -4.201 -24.431 9.681 1.00 90.12 229 GLU A C 1
ATOM 1719 O O . GLU A 1 229 ? -3.232 -23.697 9.869 1.00 90.12 229 GLU A O 1
ATOM 1724 N N . ARG A 1 230 ? -5.389 -23.942 9.308 1.00 87.88 230 ARG A N 1
ATOM 1725 C CA . ARG A 1 230 ? -5.652 -22.505 9.153 1.00 87.88 230 ARG A CA 1
ATOM 1726 C C . ARG A 1 230 ? -5.538 -21.799 10.502 1.00 87.88 230 ARG A C 1
ATOM 1728 O O . ARG A 1 230 ? -6.213 -22.202 11.437 1.00 87.88 230 ARG A O 1
ATOM 1735 N N . THR A 1 231 ? -4.750 -20.728 10.542 1.00 82.94 231 THR A N 1
ATOM 1736 C CA . THR A 1 231 ? -4.524 -19.902 11.738 1.00 82.94 231 THR A CA 1
ATOM 1737 C C . THR A 1 231 ? -5.108 -18.505 11.596 1.00 82.94 231 THR A C 1
ATOM 1739 O O . THR A 1 231 ? -5.457 -17.876 12.591 1.00 82.94 231 THR A O 1
ATOM 1742 N N . TRP A 1 232 ? -5.207 -18.002 10.360 1.00 83.38 232 TRP A N 1
ATOM 1743 C CA . TRP A 1 232 ? -5.720 -16.675 10.042 1.00 83.38 232 TRP A CA 1
ATOM 1744 C C . TRP A 1 232 ? -6.732 -16.725 8.898 1.00 83.38 232 TRP A C 1
ATOM 1746 O O . TRP A 1 232 ? -6.552 -17.458 7.921 1.00 83.38 232 TRP A O 1
ATOM 1756 N N . PHE A 1 233 ? -7.778 -15.911 8.998 1.00 82.12 233 PHE A N 1
ATOM 1757 C CA . PHE A 1 233 ? -8.823 -15.770 7.990 1.00 82.12 233 PHE A CA 1
ATOM 1758 C C . PHE A 1 233 ? -9.392 -14.353 8.000 1.00 82.12 233 PHE A C 1
ATOM 1760 O O . PHE A 1 233 ? -9.598 -13.763 9.058 1.00 82.12 233 PHE A O 1
ATOM 1767 N N . GLY A 1 234 ? -9.694 -13.807 6.830 1.00 81.81 234 GLY A N 1
ATOM 1768 C CA . GLY A 1 234 ? -10.319 -12.500 6.743 1.00 81.81 234 GLY A CA 1
ATOM 1769 C C . GLY A 1 234 ? -10.853 -12.167 5.364 1.00 81.81 234 GLY A C 1
ATOM 1770 O O . GLY A 1 234 ? -10.583 -12.853 4.375 1.00 81.81 234 GLY A O 1
ATOM 1771 N N . TRP A 1 235 ? -11.610 -11.078 5.304 1.00 84.38 235 TRP A N 1
ATOM 1772 C CA . TRP A 1 235 ? -12.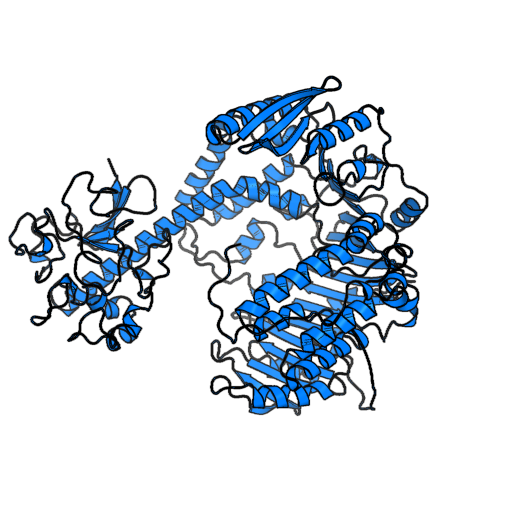073 -10.511 4.050 1.00 84.38 235 TRP A CA 1
ATOM 1773 C C . TRP A 1 235 ? -12.166 -8.992 4.084 1.00 84.38 235 TRP A C 1
ATOM 1775 O O . TRP A 1 235 ? -12.248 -8.357 5.138 1.00 84.38 235 TRP A O 1
ATOM 1785 N N . PHE A 1 236 ? -12.217 -8.433 2.883 1.00 85.75 236 PHE A N 1
ATOM 1786 C CA . PHE A 1 236 ? -12.601 -7.069 2.591 1.00 85.75 236 PHE A CA 1
ATOM 1787 C C . PHE A 1 236 ? -13.708 -7.076 1.531 1.00 85.75 236 PHE A C 1
ATOM 1789 O O . PHE A 1 236 ? -13.473 -7.413 0.371 1.00 85.75 236 PHE A O 1
ATOM 1796 N N . ASP A 1 237 ? -14.926 -6.723 1.927 1.00 86.81 237 ASP A N 1
ATOM 1797 C CA . ASP A 1 237 ? -16.098 -6.680 1.058 1.00 86.81 237 ASP A CA 1
ATOM 1798 C C . ASP A 1 237 ? -16.215 -5.315 0.365 1.00 86.81 237 ASP A C 1
ATOM 1800 O O . ASP A 1 237 ? -16.945 -4.414 0.794 1.00 86.81 237 ASP A O 1
ATOM 1804 N N . PHE A 1 238 ? -15.464 -5.147 -0.727 1.00 84.62 238 PHE A N 1
ATOM 1805 C CA . PHE A 1 238 ? -15.479 -3.900 -1.490 1.00 84.62 238 PHE A CA 1
ATOM 1806 C C . PHE A 1 238 ? -16.847 -3.619 -2.122 1.00 84.62 238 PHE A C 1
ATOM 1808 O O . PHE A 1 238 ? -17.207 -2.452 -2.276 1.00 84.62 238 PHE A O 1
ATOM 1815 N N . ARG A 1 239 ? -17.635 -4.658 -2.439 1.00 88.31 239 ARG A N 1
ATOM 1816 C CA . ARG A 1 239 ? -19.004 -4.505 -2.953 1.00 88.31 239 ARG A CA 1
ATOM 1817 C C . ARG A 1 239 ? -19.853 -3.719 -1.961 1.00 88.31 239 ARG A C 1
ATOM 1819 O O . ARG A 1 239 ? -20.402 -2.680 -2.321 1.00 88.31 239 ARG A O 1
ATOM 1826 N N . ARG A 1 240 ? -19.873 -4.153 -0.701 1.00 87.38 240 ARG A N 1
ATOM 1827 C CA . ARG A 1 240 ? -20.628 -3.476 0.358 1.00 87.38 240 ARG A CA 1
ATOM 1828 C C . ARG A 1 240 ? -20.091 -2.078 0.666 1.00 87.38 240 ARG A C 1
ATOM 1830 O O . ARG A 1 240 ? -20.874 -1.154 0.873 1.00 87.38 240 ARG A O 1
ATOM 1837 N N . LEU A 1 241 ? -18.766 -1.895 0.656 1.00 84.94 241 LEU A N 1
ATOM 1838 C CA . LEU A 1 241 ? -18.165 -0.564 0.800 1.00 84.94 241 LEU A CA 1
ATOM 1839 C C . LEU A 1 241 ? -18.637 0.380 -0.309 1.00 84.94 241 LEU A C 1
ATOM 1841 O O . LEU A 1 241 ? -19.056 1.497 -0.018 1.00 84.94 241 LEU A O 1
ATOM 1845 N N . ARG A 1 242 ? -18.575 -0.069 -1.567 1.00 86.06 242 ARG A N 1
ATOM 1846 C CA . ARG A 1 242 ? -19.018 0.697 -2.734 1.00 86.06 242 ARG A CA 1
ATOM 1847 C C . ARG A 1 242 ? -20.488 1.070 -2.604 1.00 86.06 242 ARG A C 1
ATOM 1849 O O . ARG A 1 242 ? -20.807 2.243 -2.761 1.00 86.06 242 ARG A O 1
ATOM 1856 N N . GLU A 1 243 ? -21.354 0.115 -2.279 1.00 87.25 243 GLU A N 1
ATOM 1857 C CA . GLU A 1 243 ? -22.790 0.356 -2.092 1.00 87.25 243 GLU A CA 1
ATOM 1858 C C . GLU A 1 243 ? -23.071 1.429 -1.031 1.00 87.25 243 GLU A C 1
ATOM 1860 O O . GLU A 1 243 ? -23.957 2.258 -1.219 1.00 87.25 243 GLU A O 1
ATOM 1865 N N . ALA A 1 244 ? -22.271 1.467 0.040 1.00 83.56 244 ALA A N 1
ATOM 1866 C CA . ALA A 1 244 ? -22.409 2.436 1.124 1.00 83.56 244 ALA A CA 1
ATOM 1867 C C . ALA A 1 244 ? -21.907 3.852 0.777 1.00 83.56 244 ALA A C 1
ATOM 1869 O O . ALA A 1 244 ? -22.329 4.824 1.405 1.00 83.56 244 ALA A O 1
ATOM 1870 N N . VAL A 1 245 ? -20.988 3.993 -0.187 1.00 82.88 245 VAL A N 1
ATOM 1871 C CA . VAL A 1 245 ? -20.365 5.291 -0.522 1.00 82.88 245 VAL A CA 1
ATOM 1872 C C . VAL A 1 245 ? -20.737 5.826 -1.900 1.00 82.88 245 VAL A C 1
ATOM 1874 O O . VAL A 1 245 ? -20.478 6.999 -2.163 1.00 82.88 245 VAL A O 1
ATOM 1877 N N . GLN A 1 246 ? -21.333 5.013 -2.778 1.00 84.50 246 GLN A N 1
ATOM 1878 C CA . GLN A 1 246 ? -21.555 5.355 -4.188 1.00 84.50 246 GLN A CA 1
ATOM 1879 C C . GLN A 1 246 ? -22.336 6.656 -4.384 1.00 84.50 246 GLN A C 1
ATOM 1881 O O . GLN A 1 246 ? -22.021 7.409 -5.304 1.00 84.50 246 GLN A O 1
ATOM 1886 N N . ASP A 1 247 ? -23.284 6.955 -3.494 1.00 86.31 247 ASP A N 1
ATOM 1887 C CA . ASP A 1 247 ? -24.150 8.128 -3.599 1.00 86.31 247 ASP A CA 1
ATOM 1888 C C . ASP A 1 247 ? -23.542 9.407 -3.017 1.00 86.31 247 ASP A C 1
ATOM 1890 O O . ASP A 1 247 ? -24.101 10.491 -3.211 1.00 86.31 247 ASP A O 1
ATOM 1894 N N . ILE A 1 248 ? -22.398 9.319 -2.332 1.00 82.50 248 ILE A N 1
ATOM 1895 C CA . ILE A 1 248 ? -21.762 10.473 -1.693 1.00 82.50 248 ILE A CA 1
ATOM 1896 C C . ILE A 1 248 ? -21.303 11.463 -2.778 1.00 82.50 248 ILE A C 1
ATOM 1898 O O . ILE A 1 248 ? -20.527 11.086 -3.665 1.00 82.50 248 ILE A O 1
ATOM 1902 N N . PRO A 1 249 ? -21.750 12.733 -2.732 1.00 81.69 249 PRO A N 1
ATOM 1903 C CA . PRO A 1 249 ? -21.299 13.745 -3.673 1.00 81.69 249 PRO A CA 1
ATOM 1904 C C . PRO A 1 249 ? -19.865 14.173 -3.345 1.00 81.69 249 PRO A C 1
ATOM 1906 O O . PRO A 1 249 ? -19.528 14.441 -2.190 1.00 81.69 249 PRO A O 1
ATOM 1909 N N . VAL A 1 250 ? -19.018 14.288 -4.364 1.00 80.88 250 VAL A N 1
ATOM 1910 C CA . VAL A 1 250 ? -17.700 14.912 -4.226 1.00 80.88 250 VAL A CA 1
ATOM 1911 C C . VAL A 1 250 ? -17.803 16.428 -4.445 1.00 80.88 250 VAL A C 1
ATOM 1913 O O . VAL A 1 250 ? -18.727 16.895 -5.110 1.00 80.88 250 VAL A O 1
ATOM 1916 N N . PRO A 1 251 ? -16.854 17.237 -3.934 1.00 71.88 251 PRO A N 1
ATOM 1917 C CA . PRO A 1 251 ? -16.897 18.697 -4.087 1.00 71.88 251 PRO A CA 1
ATOM 1918 C C . PRO A 1 251 ? -16.872 19.206 -5.541 1.00 71.88 251 PRO A C 1
ATOM 1920 O O . PRO A 1 251 ? -17.159 20.378 -5.783 1.00 71.88 251 PRO A O 1
ATOM 1923 N N . ALA A 1 252 ? -16.497 18.357 -6.500 1.00 73.81 252 ALA A N 1
ATOM 1924 C CA . ALA A 1 252 ? -16.481 18.680 -7.920 1.00 73.81 252 ALA A CA 1
ATOM 1925 C C . ALA A 1 252 ? -17.877 18.526 -8.551 1.00 73.81 252 ALA A C 1
ATOM 1927 O O . ALA A 1 252 ? -18.641 17.622 -8.207 1.00 73.81 252 ALA A O 1
ATOM 1928 N N . ARG A 1 253 ? -18.198 19.411 -9.499 1.00 75.12 253 ARG A N 1
ATOM 1929 C CA . ARG A 1 253 ? -19.467 19.403 -10.236 1.00 75.12 253 ARG A CA 1
ATOM 1930 C C . ARG A 1 253 ? -19.255 19.040 -11.696 1.00 75.12 253 ARG A C 1
ATOM 1932 O O . ARG A 1 253 ? -18.207 19.339 -12.268 1.00 75.12 253 ARG A O 1
ATOM 1939 N N . ARG A 1 254 ? -20.287 18.431 -12.270 1.00 77.44 254 ARG A N 1
ATOM 1940 C CA . ARG A 1 254 ? -20.393 18.128 -13.692 1.00 77.44 254 ARG A CA 1
ATOM 1941 C C . ARG A 1 254 ? -20.581 19.393 -14.520 1.00 77.44 254 ARG A C 1
ATOM 1943 O O . ARG A 1 254 ? -20.919 20.452 -13.989 1.00 77.44 254 ARG A O 1
ATOM 1950 N N . GLY A 1 255 ? -20.393 19.269 -15.834 1.00 67.31 255 GLY A N 1
ATOM 1951 C CA . GLY A 1 255 ? -20.637 20.361 -16.783 1.00 67.31 255 GLY A CA 1
ATOM 1952 C C . GLY A 1 255 ? -22.076 20.897 -16.777 1.00 67.31 255 GLY A C 1
ATOM 1953 O O . GLY A 1 255 ? -22.283 22.060 -17.098 1.00 67.31 255 GLY A O 1
ATOM 1954 N N . ASP A 1 256 ? -23.049 20.088 -16.349 1.00 76.19 256 ASP A N 1
ATOM 1955 C CA . ASP A 1 256 ? -24.464 20.455 -16.177 1.00 76.19 256 ASP A CA 1
ATOM 1956 C C . ASP A 1 256 ? -24.788 21.038 -14.780 1.00 76.19 256 ASP A C 1
ATOM 1958 O O . ASP A 1 256 ? -25.941 21.329 -14.469 1.00 76.19 256 ASP A O 1
ATOM 1962 N N . GLY A 1 257 ? -23.779 21.207 -13.916 1.00 75.38 257 GLY A N 1
ATOM 1963 C CA . GLY A 1 257 ? -23.927 21.739 -12.561 1.00 75.38 257 GLY A CA 1
ATOM 1964 C C . GLY A 1 257 ? -24.365 20.723 -11.500 1.00 75.38 257 GLY A C 1
ATOM 1965 O O . GLY A 1 257 ? -24.401 21.090 -10.319 1.00 75.38 257 GLY A O 1
ATOM 1966 N N . GLN A 1 258 ? -24.642 19.467 -11.870 1.00 81.94 258 GLN A N 1
ATOM 1967 C CA . GLN A 1 258 ? -24.963 18.392 -10.926 1.00 81.94 258 GLN A CA 1
ATOM 1968 C C . GLN A 1 258 ? -23.715 17.939 -10.143 1.00 81.94 258 GLN A C 1
ATOM 1970 O O . GLN A 1 258 ? -22.591 18.018 -10.653 1.00 81.94 258 GLN A O 1
ATOM 1975 N N . PRO A 1 259 ? -23.862 17.466 -8.891 1.00 83.44 259 PRO A N 1
ATOM 1976 C CA . PRO A 1 259 ? -22.740 16.924 -8.131 1.00 83.44 259 PRO A CA 1
ATOM 1977 C C . PRO A 1 259 ? -22.246 15.610 -8.751 1.00 83.44 259 PRO A C 1
ATOM 1979 O O . PRO A 1 259 ? -23.047 14.745 -9.105 1.00 83.44 259 PRO A O 1
ATOM 1982 N N . ILE A 1 260 ? -20.926 15.443 -8.847 1.00 85.25 260 ILE A N 1
ATOM 1983 C CA . ILE A 1 260 ? -20.322 14.150 -9.196 1.00 85.25 260 ILE A CA 1
ATOM 1984 C C . ILE A 1 260 ? -20.436 13.233 -7.976 1.00 85.25 260 ILE A C 1
ATOM 1986 O O . ILE A 1 260 ? -20.200 13.676 -6.851 1.00 85.25 260 ILE A O 1
ATOM 1990 N N . ARG A 1 261 ? -20.776 11.960 -8.178 1.00 87.12 261 ARG A N 1
ATOM 1991 C CA . ARG A 1 261 ? -20.875 10.966 -7.100 1.00 87.12 261 ARG A CA 1
ATOM 1992 C C . ARG A 1 261 ? -19.693 10.001 -7.109 1.00 87.12 261 ARG A C 1
ATOM 1994 O O . ARG A 1 261 ? -19.125 9.720 -8.162 1.00 87.12 261 ARG A O 1
ATOM 2001 N N . VAL A 1 262 ? -19.333 9.464 -5.942 1.00 85.12 262 VAL A N 1
ATOM 2002 C CA . VAL A 1 262 ? -18.219 8.504 -5.799 1.00 85.12 262 VAL A CA 1
ATOM 2003 C C . VAL A 1 262 ? -18.404 7.270 -6.691 1.00 85.12 262 VAL A C 1
ATOM 2005 O O . VAL A 1 262 ? -17.433 6.816 -7.292 1.00 85.12 262 VAL A O 1
ATOM 2008 N N . GLY A 1 263 ? -19.633 6.762 -6.840 1.00 86.06 263 GLY A N 1
ATOM 2009 C CA . GLY A 1 263 ? -19.930 5.602 -7.690 1.00 86.06 263 GLY A CA 1
ATOM 2010 C C . GLY A 1 263 ? -19.537 5.812 -9.154 1.00 86.06 263 GLY A C 1
ATOM 2011 O O . GLY A 1 263 ? -18.929 4.935 -9.757 1.00 86.06 263 GLY A O 1
ATOM 2012 N N . GLN A 1 264 ? -19.765 7.017 -9.684 1.00 88.19 264 GLN A N 1
ATOM 2013 C CA . GLN A 1 264 ? -19.396 7.374 -11.060 1.00 88.19 264 GLN A CA 1
ATOM 2014 C C . GLN A 1 264 ? -17.875 7.395 -11.254 1.00 88.19 264 GLN A C 1
ATOM 2016 O O . GLN A 1 264 ? -17.372 7.045 -12.316 1.00 88.19 264 GLN A O 1
ATOM 2021 N N . ILE A 1 265 ? -17.127 7.784 -10.218 1.00 86.06 265 ILE A N 1
ATOM 2022 C CA . ILE A 1 265 ? -15.660 7.748 -10.238 1.00 86.06 265 ILE A CA 1
ATOM 2023 C C . ILE A 1 265 ? -15.178 6.292 -10.208 1.00 86.06 265 ILE A C 1
ATOM 2025 O O . ILE A 1 265 ? -14.299 5.923 -10.981 1.00 86.06 265 ILE A O 1
ATOM 2029 N N . ILE A 1 266 ? -15.764 5.459 -9.343 1.00 84.00 266 ILE A N 1
ATOM 2030 C CA . ILE A 1 266 ? -15.450 4.026 -9.242 1.00 84.00 266 ILE A CA 1
ATOM 2031 C C . ILE A 1 26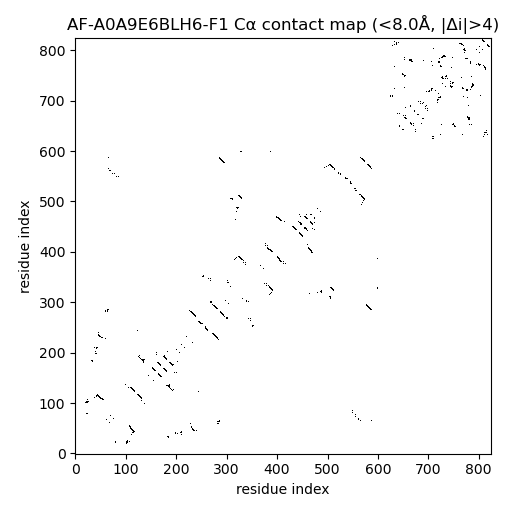6 ? -15.670 3.321 -10.591 1.00 84.00 266 ILE A C 1
ATOM 2033 O O . ILE A 1 266 ? -14.791 2.588 -11.045 1.00 84.00 266 ILE A O 1
ATOM 2037 N N . GLU A 1 267 ? -16.801 3.583 -11.246 1.00 89.44 267 GLU A N 1
ATOM 2038 C CA . GLU A 1 267 ? -17.144 3.041 -12.566 1.00 89.44 267 GLU A CA 1
ATOM 2039 C C . GLU A 1 267 ? -16.220 3.569 -13.676 1.00 89.44 267 GLU A C 1
ATOM 2041 O O . GLU A 1 267 ? -15.758 2.798 -14.518 1.00 89.44 267 GLU A O 1
ATOM 2046 N N . ALA A 1 268 ? -15.859 4.859 -13.654 1.00 85.31 268 ALA A N 1
ATOM 2047 C CA . ALA A 1 268 ? -14.949 5.442 -14.644 1.00 85.31 268 ALA A CA 1
ATOM 2048 C C . ALA A 1 268 ? -13.577 4.743 -14.673 1.00 85.31 268 ALA A C 1
ATOM 2050 O O . ALA A 1 268 ? -12.989 4.576 -15.743 1.00 85.31 268 ALA A O 1
ATOM 2051 N N . PHE A 1 269 ? -13.093 4.285 -13.513 1.00 82.81 269 PHE A N 1
ATOM 2052 C CA . PHE A 1 269 ? -11.862 3.497 -13.392 1.00 82.81 269 PHE A CA 1
ATOM 2053 C C . PHE A 1 269 ? -12.075 1.978 -13.533 1.00 82.81 269 PHE A C 1
ATOM 2055 O O . PHE A 1 269 ? -11.101 1.224 -13.483 1.00 82.81 269 PHE A O 1
ATOM 2062 N N . GLY A 1 270 ? -13.314 1.518 -13.736 1.00 85.12 270 GLY A N 1
ATOM 2063 C CA . GLY A 1 270 ? -13.670 0.106 -13.906 1.00 85.12 270 GLY A CA 1
ATOM 2064 C C . GLY A 1 270 ? -13.569 -0.729 -12.629 1.00 85.12 270 GLY A C 1
ATOM 2065 O O . GLY A 1 270 ? -13.341 -1.932 -12.703 1.00 85.12 270 GLY A O 1
ATOM 2066 N N . LEU A 1 271 ? -13.677 -0.101 -11.454 1.00 84.44 271 LEU A N 1
ATOM 2067 C CA . LEU A 1 271 ? -13.598 -0.766 -10.146 1.00 84.44 271 LEU A CA 1
ATOM 2068 C C . LEU A 1 271 ? -14.983 -1.192 -9.613 1.00 84.44 271 LEU A C 1
ATOM 2070 O O . LEU A 1 271 ? -15.096 -1.774 -8.535 1.00 84.44 271 LEU A O 1
ATOM 2074 N N . ASP A 1 272 ? -16.048 -0.935 -10.367 1.00 84.75 272 ASP A N 1
ATOM 2075 C CA . ASP A 1 272 ? -17.441 -1.301 -10.082 1.00 84.75 272 ASP A CA 1
ATOM 2076 C C . ASP A 1 272 ? -17.682 -2.820 -10.048 1.00 84.75 272 ASP A C 1
ATOM 2078 O O . ASP A 1 272 ? -18.654 -3.284 -9.452 1.00 84.75 272 ASP A O 1
ATOM 2082 N N . ARG A 1 273 ? -16.769 -3.609 -10.623 1.00 85.19 273 ARG A N 1
ATOM 2083 C CA . ARG A 1 273 ? -16.837 -5.078 -10.610 1.00 85.19 273 ARG A CA 1
ATOM 2084 C C . ARG A 1 273 ? -15.993 -5.744 -9.533 1.00 85.19 273 ARG A C 1
ATOM 2086 O O . ARG A 1 273 ? -16.080 -6.959 -9.387 1.00 85.19 273 ARG A O 1
ATOM 2093 N N . VAL A 1 274 ? -15.213 -4.989 -8.755 1.00 86.38 274 VAL A N 1
ATOM 2094 C CA . VAL A 1 274 ? -14.508 -5.571 -7.603 1.00 86.38 274 VAL A CA 1
ATOM 2095 C C . VAL A 1 274 ? -15.549 -6.011 -6.571 1.00 86.38 274 VAL A C 1
ATOM 2097 O O . VAL A 1 274 ? -16.401 -5.220 -6.153 1.00 86.38 274 VAL A O 1
ATOM 2100 N N . GLY A 1 275 ? -15.513 -7.293 -6.225 1.00 87.19 275 GLY A N 1
ATOM 2101 C CA . GLY A 1 275 ? -16.361 -7.927 -5.226 1.00 87.19 275 GLY A CA 1
ATOM 2102 C C . GLY A 1 275 ? -15.641 -8.052 -3.888 1.00 87.19 275 GLY A C 1
ATOM 2103 O O . GLY A 1 275 ? -15.046 -7.094 -3.393 1.00 87.19 275 GLY A O 1
ATOM 2104 N N . THR A 1 276 ? -15.699 -9.233 -3.284 1.00 87.38 276 THR A N 1
ATOM 2105 C CA . THR A 1 276 ? -15.008 -9.500 -2.022 1.00 87.38 276 THR A CA 1
ATOM 2106 C C . THR A 1 276 ? -13.564 -9.957 -2.253 1.00 87.38 276 THR A C 1
ATOM 2108 O O . THR A 1 276 ? -13.280 -10.804 -3.099 1.00 87.38 276 THR A O 1
ATOM 2111 N N . ILE A 1 277 ? -12.641 -9.421 -1.457 1.00 85.94 277 ILE A N 1
ATOM 2112 C CA . ILE A 1 277 ? -11.280 -9.938 -1.314 1.00 85.94 277 ILE A CA 1
ATOM 2113 C C . ILE A 1 277 ? -11.268 -10.850 -0.097 1.00 85.94 277 ILE A C 1
ATOM 2115 O O . ILE A 1 277 ? -11.585 -10.397 0.998 1.00 85.94 277 ILE A O 1
ATOM 2119 N N . VAL A 1 278 ? -10.913 -12.116 -0.268 1.00 84.38 278 VAL A N 1
ATOM 2120 C CA . VAL A 1 278 ? -10.870 -13.107 0.811 1.00 84.38 278 VAL A CA 1
ATOM 2121 C C . VAL A 1 278 ? -9.469 -13.666 0.915 1.00 84.38 278 VAL A C 1
ATOM 2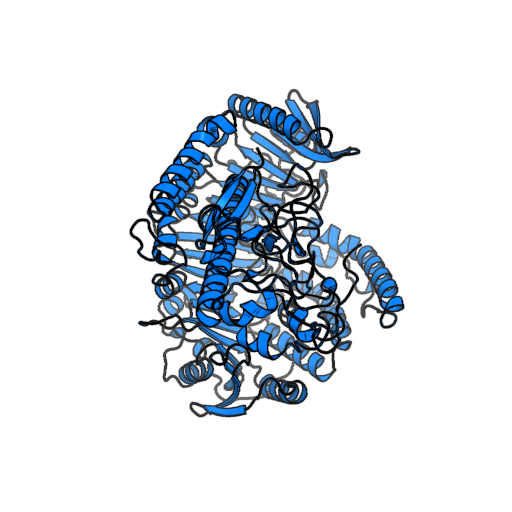123 O O . VAL A 1 278 ? -8.892 -14.077 -0.089 1.00 84.38 278 VAL A O 1
ATOM 2126 N N . SER A 1 279 ? -8.944 -13.737 2.130 1.00 83.56 279 SER A N 1
ATOM 2127 C CA . SER A 1 279 ? -7.602 -14.246 2.367 1.00 83.56 279 SER A CA 1
ATOM 2128 C C . SER A 1 279 ? -7.568 -15.148 3.593 1.00 83.56 279 SER A C 1
ATOM 2130 O O . SER A 1 279 ? -8.294 -14.946 4.567 1.00 83.56 279 SER A O 1
ATOM 2132 N N . TRP A 1 280 ? -6.702 -16.154 3.556 1.00 83.88 280 TRP A N 1
ATOM 2133 C CA . TRP A 1 280 ? -6.419 -16.997 4.708 1.00 83.88 280 TRP A CA 1
ATOM 2134 C C . TRP A 1 280 ? -4.958 -17.430 4.730 1.00 83.88 280 TRP A C 1
ATOM 2136 O O . TRP A 1 280 ? -4.274 -17.439 3.705 1.00 83.88 280 TRP A O 1
ATOM 2146 N N . SER A 1 281 ? -4.483 -17.783 5.921 1.00 82.44 281 SER A N 1
ATOM 2147 C CA . SER A 1 281 ? -3.145 -18.323 6.140 1.00 82.44 281 SER A CA 1
ATOM 2148 C C . SER A 1 281 ? -3.202 -19.490 7.120 1.00 82.44 281 SER A C 1
ATOM 2150 O O . SER A 1 281 ? -4.053 -19.522 8.011 1.00 82.44 281 SER A O 1
ATOM 2152 N N . GLY A 1 282 ? -2.318 -20.463 6.947 1.00 84.38 282 GLY A N 1
ATOM 2153 C CA . GLY A 1 282 ? -2.264 -21.662 7.771 1.00 84.38 282 GLY A CA 1
ATOM 2154 C C . GLY A 1 282 ? -0.910 -22.352 7.739 1.00 84.38 282 GLY A C 1
ATOM 2155 O O . GLY A 1 282 ? -0.028 -21.995 6.960 1.00 84.38 282 GLY A O 1
ATOM 2156 N N . LEU A 1 283 ? -0.757 -23.342 8.608 1.00 89.62 283 LEU A N 1
ATOM 2157 C CA . LEU A 1 283 ? 0.457 -24.130 8.780 1.00 89.62 283 LEU A CA 1
ATOM 2158 C C . LEU A 1 283 ? 0.347 -25.414 7.948 1.00 89.62 283 LEU A C 1
ATOM 2160 O O . LEU A 1 283 ? -0.647 -26.132 8.040 1.00 89.62 283 LEU A O 1
ATOM 2164 N N . GLU A 1 284 ? 1.353 -25.686 7.119 1.00 91.94 284 GLU A N 1
ATOM 2165 C CA . GLU A 1 284 ? 1.441 -26.839 6.212 1.00 91.94 284 GLU A CA 1
ATOM 2166 C C . GLU A 1 284 ? 2.815 -27.504 6.403 1.00 91.94 284 GLU A C 1
ATOM 2168 O O . GLU A 1 284 ? 3.793 -27.189 5.715 1.00 91.94 284 GLU A O 1
ATOM 2173 N N . GLY A 1 285 ? 2.912 -28.391 7.401 1.00 92.88 285 GLY A N 1
ATOM 2174 C CA . GLY A 1 285 ? 4.172 -29.018 7.809 1.00 92.88 285 GLY A CA 1
ATOM 2175 C C . GLY A 1 285 ? 5.232 -27.973 8.176 1.00 92.88 285 GLY A C 1
ATOM 2176 O O . GLY A 1 285 ? 5.023 -27.151 9.065 1.00 92.88 285 GLY A O 1
ATOM 2177 N N . ARG A 1 286 ? 6.359 -27.964 7.449 1.00 93.00 286 ARG A N 1
ATOM 2178 C CA . ARG A 1 286 ? 7.439 -26.981 7.655 1.00 93.00 286 ARG A CA 1
ATOM 2179 C C . ARG A 1 286 ? 7.092 -25.561 7.192 1.00 93.00 286 ARG A C 1
ATOM 2181 O O . ARG A 1 286 ? 7.815 -24.629 7.544 1.00 93.00 286 ARG A O 1
ATOM 2188 N N . ALA A 1 287 ? 6.037 -25.381 6.398 1.00 91.25 287 ALA A N 1
ATOM 2189 C CA . ALA A 1 287 ? 5.730 -24.125 5.725 1.00 91.25 287 ALA A CA 1
ATOM 2190 C C . ALA A 1 287 ? 4.505 -23.406 6.295 1.00 91.25 287 ALA A C 1
ATOM 2192 O O . ALA A 1 287 ? 3.626 -24.000 6.913 1.00 91.25 287 ALA A O 1
ATOM 2193 N N . ILE A 1 288 ? 4.427 -22.110 6.009 1.00 85.06 288 ILE A N 1
ATOM 2194 C CA . ILE A 1 288 ? 3.215 -21.308 6.150 1.00 85.06 288 ILE A CA 1
ATOM 2195 C C . ILE A 1 288 ? 2.638 -21.118 4.751 1.00 85.06 288 ILE A C 1
ATOM 2197 O O . ILE A 1 288 ? 3.320 -20.609 3.856 1.00 85.06 288 ILE A O 1
ATOM 2201 N N . ARG A 1 289 ? 1.387 -21.532 4.562 1.00 88.38 289 ARG A N 1
ATOM 2202 C CA . ARG A 1 289 ? 0.653 -21.391 3.307 1.00 88.38 289 ARG A CA 1
ATOM 2203 C C . ARG A 1 289 ? -0.345 -20.252 3.420 1.00 88.38 289 ARG A C 1
ATOM 2205 O O . ARG A 1 289 ? -1.110 -20.201 4.378 1.00 88.38 289 ARG A O 1
ATOM 2212 N N . SER A 1 290 ? -0.382 -19.385 2.416 1.00 84.56 290 SER A N 1
ATOM 2213 C CA . SER A 1 290 ? -1.387 -18.326 2.313 1.00 84.56 290 SER A CA 1
ATOM 2214 C C . SER A 1 290 ? -2.082 -18.375 0.960 1.00 84.56 290 SER A C 1
ATOM 2216 O O . SER A 1 290 ? -1.463 -18.675 -0.063 1.00 84.56 290 SER A O 1
ATOM 2218 N N . GLU A 1 291 ? -3.371 -18.064 0.951 1.00 86.75 291 GLU A N 1
ATOM 2219 C CA . GLU A 1 291 ? -4.159 -17.939 -0.269 1.00 86.75 291 GLU A CA 1
ATOM 2220 C C . GLU A 1 291 ? -5.028 -16.687 -0.188 1.00 86.75 291 GLU A C 1
ATOM 2222 O O . GLU A 1 291 ? -5.582 -16.360 0.861 1.00 86.75 291 GLU A O 1
ATOM 2227 N N . THR A 1 292 ? -5.115 -15.967 -1.299 1.00 85.62 292 THR A N 1
ATOM 2228 C CA . THR A 1 292 ? -5.949 -14.779 -1.457 1.00 85.62 292 THR A CA 1
ATOM 2229 C C . THR A 1 292 ? -6.735 -14.894 -2.747 1.00 85.62 292 THR A C 1
ATOM 2231 O O . THR A 1 292 ? -6.173 -15.216 -3.788 1.00 85.62 292 THR A O 1
ATOM 2234 N N . PHE A 1 293 ? -8.025 -14.602 -2.685 1.00 86.56 293 PHE A N 1
ATOM 2235 C CA . PHE A 1 293 ? -8.899 -14.505 -3.838 1.00 86.56 293 PHE A CA 1
ATOM 2236 C C . PHE A 1 293 ? -9.507 -13.107 -3.893 1.00 86.56 293 PHE A C 1
ATOM 2238 O O . PHE A 1 293 ? -10.061 -12.627 -2.907 1.00 86.56 293 PHE A O 1
ATOM 2245 N N . VAL A 1 294 ? -9.386 -12.451 -5.041 1.00 87.12 294 VAL A N 1
ATOM 2246 C CA . VAL A 1 294 ? -9.996 -11.152 -5.329 1.00 87.12 294 VAL A CA 1
ATOM 2247 C C . VAL A 1 294 ? -11.105 -11.391 -6.341 1.00 87.12 294 VAL A C 1
ATOM 2249 O O . VAL A 1 294 ? -10.815 -11.663 -7.504 1.00 87.12 294 VAL A O 1
ATOM 2252 N N . GLU A 1 295 ? -12.359 -11.283 -5.910 1.00 88.12 295 GLU A N 1
ATOM 2253 C CA . GLU A 1 295 ? -13.510 -11.392 -6.805 1.00 88.12 295 GLU A CA 1
ATOM 2254 C C . GLU A 1 295 ? -13.542 -10.193 -7.763 1.00 88.12 295 GLU A C 1
ATOM 2256 O O . GLU A 1 295 ? -13.600 -9.033 -7.346 1.00 88.12 295 GLU A O 1
ATOM 2261 N N . ALA A 1 296 ? -13.484 -10.478 -9.058 1.00 90.12 296 ALA A N 1
ATOM 2262 C CA . ALA A 1 296 ? -13.523 -9.497 -10.132 1.00 90.12 296 ALA A CA 1
ATOM 2263 C C . ALA A 1 296 ? -13.914 -10.233 -11.422 1.00 90.12 296 ALA A C 1
ATOM 2265 O O . ALA A 1 296 ? -13.026 -10.598 -12.195 1.00 90.12 296 ALA A O 1
ATOM 2266 N N . PRO A 1 297 ? -15.204 -10.522 -11.652 1.00 92.25 297 PRO A N 1
ATOM 2267 C CA . PRO A 1 297 ? -15.629 -11.358 -12.768 1.00 92.25 297 PRO A CA 1
ATOM 2268 C C . PRO A 1 297 ? -15.420 -10.684 -14.131 1.00 92.25 297 PRO A C 1
ATOM 2270 O O . PRO A 1 297 ? -15.567 -9.466 -14.281 1.00 92.25 297 PRO A O 1
ATOM 2273 N N . ALA A 1 298 ? -15.106 -11.492 -15.143 1.00 88.44 298 ALA A N 1
ATOM 2274 C CA . ALA A 1 298 ? -15.021 -11.067 -16.536 1.00 88.44 298 ALA A CA 1
ATOM 2275 C C . ALA A 1 298 ? -16.414 -10.726 -17.135 1.00 88.44 298 ALA A C 1
ATOM 2277 O O . ALA A 1 298 ? -17.434 -11.229 -16.664 1.00 88.44 298 ALA A O 1
ATOM 2278 N N . PRO A 1 299 ? -16.500 -9.883 -18.187 1.00 89.88 299 PRO A N 1
ATOM 2279 C CA . PRO A 1 299 ? -15.422 -9.072 -18.752 1.00 89.88 299 PRO A CA 1
ATOM 2280 C C . PRO A 1 299 ? -15.005 -7.944 -17.800 1.00 89.88 299 PRO A C 1
ATOM 2282 O O . PRO A 1 299 ? -15.846 -7.288 -17.182 1.00 89.88 299 PRO A O 1
ATOM 2285 N N . ARG A 1 300 ? -13.695 -7.715 -17.692 1.00 87.25 300 ARG A N 1
ATOM 2286 C CA . ARG A 1 300 ? -13.116 -6.653 -16.863 1.00 87.25 300 ARG A CA 1
ATOM 2287 C C . ARG A 1 300 ? -12.888 -5.407 -17.711 1.00 87.25 300 ARG A C 1
ATOM 2289 O O . ARG A 1 300 ? -12.560 -5.501 -18.891 1.00 87.25 300 ARG A O 1
ATOM 2296 N N . THR A 1 301 ? -13.059 -4.232 -17.116 1.00 85.25 301 THR A N 1
ATOM 2297 C CA . THR A 1 301 ? -12.906 -2.942 -17.808 1.00 85.25 301 THR A CA 1
ATOM 2298 C C . THR A 1 301 ? -12.032 -1.985 -17.011 1.00 85.25 301 THR A C 1
ATOM 2300 O O . THR A 1 301 ? -11.827 -2.184 -15.814 1.00 85.25 301 THR A O 1
ATOM 2303 N N . GLY A 1 302 ? -11.535 -0.930 -17.660 1.00 84.12 302 GLY A N 1
ATOM 2304 C CA . GLY A 1 302 ? -10.722 0.089 -17.001 1.00 84.12 302 GLY A CA 1
ATOM 2305 C C . GLY A 1 302 ? -9.463 -0.519 -16.388 1.00 84.12 302 GLY A C 1
ATOM 2306 O O . GLY A 1 302 ? -8.801 -1.355 -17.002 1.00 84.12 302 GLY A O 1
ATOM 2307 N N . LEU A 1 303 ? -9.151 -0.150 -15.148 1.00 79.69 303 LEU A N 1
ATOM 2308 C CA . LEU A 1 303 ? -7.948 -0.632 -14.468 1.00 79.69 303 LEU A CA 1
ATOM 2309 C C . LEU A 1 303 ? -7.969 -2.147 -14.207 1.00 79.69 303 LEU A C 1
ATOM 2311 O O . LEU A 1 303 ? -6.906 -2.761 -14.169 1.00 79.69 303 LEU A O 1
ATOM 2315 N N . LEU A 1 304 ? -9.146 -2.774 -14.079 1.00 84.12 304 LEU A N 1
ATOM 2316 C CA . LEU A 1 304 ? -9.240 -4.228 -13.892 1.00 84.12 304 LEU A CA 1
ATOM 2317 C C . LEU A 1 304 ? -8.897 -5.018 -15.158 1.00 84.12 304 LEU A C 1
ATOM 2319 O O . LEU A 1 304 ? -8.436 -6.152 -15.052 1.00 84.12 304 LEU A O 1
ATOM 2323 N N . ALA A 1 305 ? -9.066 -4.429 -16.345 1.00 84.19 305 ALA A N 1
ATOM 2324 C CA . ALA A 1 305 ? -8.676 -5.070 -17.602 1.00 84.19 305 ALA A CA 1
ATOM 2325 C C . ALA A 1 305 ? -7.157 -5.318 -17.676 1.00 84.19 305 ALA A C 1
ATOM 2327 O O . ALA A 1 305 ? -6.705 -6.213 -18.387 1.00 84.19 305 ALA A O 1
ATOM 2328 N N . LEU A 1 306 ? -6.361 -4.566 -16.904 1.00 83.56 306 LEU A N 1
ATOM 2329 C CA . LEU A 1 306 ? -4.908 -4.744 -16.812 1.00 83.56 306 LEU A CA 1
ATOM 2330 C C . LEU A 1 306 ? -4.505 -6.043 -16.126 1.00 83.56 306 LEU A C 1
ATOM 2332 O O . LEU A 1 306 ? -3.357 -6.462 -16.243 1.00 83.56 306 LEU A O 1
ATOM 2336 N N . ALA A 1 307 ? -5.420 -6.679 -15.407 1.00 80.12 307 ALA A N 1
ATOM 2337 C CA . ALA A 1 307 ? -5.152 -7.951 -14.773 1.00 80.12 307 ALA A CA 1
ATOM 2338 C C . ALA A 1 307 ? -5.450 -9.144 -15.700 1.00 80.12 307 ALA A C 1
ATOM 2340 O O . ALA A 1 307 ? -4.986 -10.239 -15.406 1.00 80.12 307 ALA A O 1
ATOM 2341 N N . ASP A 1 308 ? -6.117 -8.942 -16.847 1.00 82.81 308 ASP A N 1
ATOM 2342 C CA . ASP A 1 308 ? -6.358 -9.969 -17.879 1.00 82.81 308 ASP A CA 1
ATOM 2343 C C . ASP A 1 308 ? -5.097 -10.252 -18.702 1.00 82.81 308 ASP A C 1
ATOM 2345 O O . ASP A 1 308 ? -5.028 -9.991 -19.908 1.00 82.81 308 ASP A O 1
ATOM 2349 N N . GLN A 1 309 ? -4.069 -10.747 -18.026 1.00 84.00 309 GLN A N 1
ATOM 2350 C CA . GLN A 1 309 ? -2.781 -11.070 -18.617 1.00 84.00 309 GLN A CA 1
ATOM 2351 C C . GLN A 1 309 ? -2.744 -12.541 -19.021 1.00 84.00 309 GLN A C 1
ATOM 2353 O O . GLN A 1 309 ? -3.321 -13.407 -18.360 1.00 84.00 309 GLN A O 1
ATOM 2358 N N . LYS A 1 310 ? -2.033 -12.841 -20.109 1.00 88.06 310 LYS A N 1
ATOM 2359 C CA . LYS A 1 310 ? -1.824 -14.227 -20.542 1.00 88.06 310 LYS A CA 1
ATOM 2360 C C . LYS A 1 310 ? -1.033 -14.988 -19.465 1.00 88.06 310 LYS A C 1
ATOM 2362 O O . LYS A 1 310 ? -0.115 -14.403 -18.886 1.00 88.06 310 LYS A O 1
ATOM 2367 N N . PRO A 1 311 ? -1.327 -16.272 -19.200 1.00 91.69 311 PRO A N 1
ATOM 2368 C CA . PRO A 1 311 ? -0.493 -17.081 -18.320 1.00 91.69 311 PRO A CA 1
ATOM 2369 C C . PRO A 1 311 ? 0.933 -17.235 -18.870 1.00 91.69 311 PRO A C 1
ATOM 2371 O O . PRO A 1 311 ? 1.152 -17.267 -20.082 1.00 91.69 311 PRO A O 1
ATOM 2374 N N . MET A 1 312 ? 1.901 -17.361 -17.968 1.00 94.19 312 MET A N 1
ATOM 2375 C CA . MET A 1 312 ? 3.312 -17.614 -18.243 1.00 94.19 312 MET A CA 1
ATOM 2376 C C . MET A 1 312 ? 3.808 -18.840 -17.479 1.00 94.19 312 MET A C 1
ATOM 2378 O O . MET A 1 312 ? 3.158 -19.316 -16.547 1.00 94.19 312 MET A O 1
ATOM 2382 N N . THR A 1 313 ? 4.988 -19.327 -17.856 1.00 95.00 313 THR A N 1
ATOM 2383 C CA . THR A 1 313 ? 5.712 -20.382 -17.133 1.00 95.00 313 THR A CA 1
ATOM 2384 C C . THR A 1 313 ? 7.133 -19.932 -16.799 1.00 95.00 313 THR A C 1
ATOM 2386 O O . THR A 1 313 ? 7.611 -18.919 -17.304 1.00 95.00 313 THR A O 1
ATOM 2389 N N . LEU A 1 314 ? 7.869 -20.727 -16.015 1.00 92.56 314 LEU A N 1
ATOM 2390 C CA . LEU A 1 314 ? 9.287 -20.463 -15.720 1.00 92.56 314 LEU A CA 1
ATOM 2391 C C . LEU A 1 314 ? 10.170 -20.330 -16.977 1.00 92.56 314 LEU A C 1
ATOM 2393 O O . LEU A 1 314 ? 11.215 -19.692 -16.914 1.00 92.56 314 LEU A O 1
ATOM 2397 N N . LYS A 1 315 ? 9.759 -20.897 -18.121 1.00 92.69 315 LYS A N 1
ATOM 2398 C CA . LYS A 1 315 ? 10.492 -20.791 -19.397 1.00 92.69 315 LYS A CA 1
ATOM 2399 C C . LYS A 1 315 ? 10.443 -19.389 -20.011 1.00 92.69 315 LYS A C 1
ATOM 2401 O O . LYS A 1 315 ? 11.265 -19.083 -20.869 1.00 92.69 315 LYS A O 1
ATOM 2406 N N . ASP A 1 316 ? 9.482 -18.564 -19.599 1.00 94.25 316 ASP A N 1
ATOM 2407 C CA . ASP A 1 316 ? 9.322 -17.195 -20.098 1.00 94.25 316 ASP A CA 1
ATOM 2408 C C . ASP A 1 316 ? 10.250 -16.195 -19.384 1.00 94.25 316 ASP A C 1
ATOM 2410 O O . ASP A 1 316 ? 10.409 -15.064 -19.846 1.00 94.25 316 ASP A O 1
ATOM 2414 N N . LEU A 1 317 ? 10.865 -16.602 -18.267 1.00 93.50 317 LEU A N 1
ATOM 2415 C CA . LEU A 1 317 ? 11.729 -15.755 -17.449 1.00 93.50 317 LEU A CA 1
ATOM 2416 C C . LEU A 1 317 ? 13.055 -15.420 -18.160 1.00 93.50 317 LEU A C 1
ATOM 2418 O O . LEU A 1 317 ? 13.558 -16.215 -18.960 1.00 93.50 317 LEU A O 1
ATOM 2422 N N . PRO A 1 318 ? 13.660 -14.254 -17.865 1.00 94.56 318 PRO A N 1
ATOM 2423 C CA . PRO A 1 318 ? 14.996 -13.931 -18.355 1.00 94.56 318 PRO A CA 1
ATOM 2424 C C . PRO A 1 318 ? 16.072 -14.833 -17.715 1.00 94.56 318 PRO A C 1
ATOM 2426 O O . PRO A 1 318 ? 15.805 -15.505 -16.719 1.00 94.56 318 PRO A O 1
ATOM 2429 N N . PRO A 1 319 ? 17.311 -14.848 -18.240 1.00 93.81 319 PRO A N 1
ATOM 2430 C CA . PRO A 1 319 ? 18.411 -15.592 -17.626 1.00 93.81 319 PRO A CA 1
ATOM 2431 C C . PRO A 1 319 ? 18.820 -14.960 -16.283 1.00 93.81 319 PRO A C 1
ATOM 2433 O O . PRO A 1 319 ? 19.495 -13.930 -16.236 1.00 93.81 319 PRO A O 1
ATOM 2436 N N . LEU A 1 320 ? 18.376 -15.570 -15.183 1.00 92.88 320 LEU A N 1
ATOM 2437 C CA . LEU A 1 320 ? 18.567 -15.070 -13.817 1.00 92.88 320 LEU A CA 1
ATOM 2438 C C . LEU A 1 320 ? 19.938 -15.454 -13.223 1.00 92.88 320 LEU A C 1
ATOM 2440 O O . LEU A 1 320 ? 20.532 -16.444 -13.652 1.00 92.88 320 LEU A O 1
ATOM 2444 N N . PRO A 1 321 ? 20.446 -14.735 -12.203 1.00 88.81 321 PRO A N 1
ATOM 2445 C CA . PRO A 1 321 ? 21.697 -15.077 -11.520 1.00 88.81 321 PRO A CA 1
ATOM 2446 C C . PRO A 1 321 ? 21.672 -16.433 -10.802 1.00 88.81 321 PRO A C 1
ATOM 2448 O O . PRO A 1 321 ? 20.788 -16.692 -9.991 1.00 88.81 321 PRO A O 1
ATOM 2451 N N . ALA A 1 322 ? 22.694 -17.268 -11.019 1.00 83.56 322 ALA A N 1
ATOM 2452 C CA . ALA A 1 322 ? 22.781 -18.602 -10.413 1.00 83.56 322 ALA A CA 1
ATOM 2453 C C . ALA A 1 322 ? 22.966 -18.615 -8.878 1.00 83.56 322 ALA A C 1
ATOM 2455 O O . ALA A 1 322 ? 22.518 -19.552 -8.225 1.00 83.56 322 ALA A O 1
ATOM 2456 N N . GLY A 1 323 ? 23.599 -17.588 -8.295 1.00 73.00 323 GLY A N 1
ATOM 2457 C CA . GLY A 1 323 ? 24.100 -17.601 -6.908 1.00 73.00 323 GLY A CA 1
ATOM 2458 C C . GLY A 1 323 ? 23.059 -17.566 -5.779 1.00 73.00 323 GLY A C 1
ATOM 2459 O O . GLY A 1 323 ? 23.459 -17.673 -4.625 1.00 73.00 323 GLY A O 1
ATOM 2460 N N . SER A 1 324 ? 21.772 -17.390 -6.103 1.00 70.94 324 SER A N 1
ATOM 2461 C CA . SER A 1 324 ? 20.562 -17.537 -5.263 1.00 70.94 324 SER A CA 1
ATOM 2462 C C . SER A 1 324 ? 19.536 -16.516 -5.770 1.00 70.94 324 SER A C 1
ATOM 2464 O O . SER A 1 324 ? 19.618 -15.337 -5.408 1.00 70.94 324 SER A O 1
ATOM 2466 N N . PRO A 1 325 ? 18.634 -16.887 -6.694 1.00 71.44 325 PRO A N 1
ATOM 2467 C CA . PRO A 1 325 ? 17.799 -15.897 -7.347 1.00 71.44 325 PRO A CA 1
ATOM 2468 C C . PRO A 1 325 ? 16.672 -15.485 -6.406 1.00 71.44 325 PRO A C 1
ATOM 2470 O O . PRO A 1 325 ? 15.752 -16.239 -6.106 1.00 71.44 325 PRO A O 1
ATOM 2473 N N . SER A 1 326 ? 16.725 -14.238 -5.969 1.00 82.38 326 SER A N 1
ATOM 2474 C CA . SER A 1 326 ? 15.527 -13.566 -5.488 1.00 82.38 326 SER A CA 1
ATOM 2475 C C . SER A 1 326 ? 14.980 -12.745 -6.638 1.00 82.38 326 SER A C 1
ATOM 2477 O O . SER A 1 326 ? 15.663 -11.842 -7.119 1.00 82.38 326 SER A O 1
ATOM 2479 N N . PHE A 1 327 ? 13.790 -13.084 -7.123 1.00 86.75 327 PHE A N 1
ATOM 2480 C CA . PHE A 1 327 ? 13.158 -12.391 -8.234 1.00 86.75 327 PHE A CA 1
ATOM 2481 C C . PHE A 1 327 ? 11.641 -12.310 -8.094 1.00 86.75 327 PHE A C 1
ATOM 2483 O O . PHE A 1 327 ? 10.995 -13.144 -7.466 1.00 86.75 327 PHE A O 1
ATOM 2490 N N . ALA A 1 328 ? 11.072 -11.297 -8.730 1.00 87.88 328 ALA A N 1
ATOM 2491 C CA . ALA A 1 328 ? 9.652 -11.156 -8.968 1.00 87.88 328 ALA A CA 1
ATOM 2492 C C . ALA A 1 328 ? 9.444 -10.860 -10.452 1.00 87.88 328 ALA A C 1
ATOM 2494 O O . ALA A 1 328 ? 10.022 -9.914 -10.983 1.00 87.88 328 ALA A O 1
ATOM 2495 N N . ALA A 1 329 ? 8.620 -11.663 -11.112 1.00 90.38 329 ALA A N 1
ATOM 2496 C CA . ALA A 1 329 ? 8.287 -11.508 -12.514 1.00 90.38 329 ALA A CA 1
ATOM 2497 C C . ALA A 1 329 ? 6.776 -11.440 -12.716 1.00 90.38 329 ALA A C 1
ATOM 2499 O O . ALA A 1 329 ? 6.007 -12.098 -12.014 1.00 90.38 329 ALA A O 1
ATOM 2500 N N . CYS A 1 330 ? 6.349 -10.648 -13.688 1.00 90.00 330 CYS A N 1
ATOM 2501 C CA . CYS A 1 330 ? 4.953 -10.506 -14.065 1.00 90.00 330 CYS A CA 1
ATOM 2502 C C . CYS A 1 330 ? 4.814 -10.361 -15.576 1.00 90.00 330 CYS A C 1
ATOM 2504 O O . CYS A 1 330 ? 5.741 -9.926 -16.269 1.00 90.00 330 CYS A O 1
ATOM 2506 N N . ARG A 1 331 ? 3.645 -10.762 -16.083 1.00 88.19 331 ARG A N 1
ATOM 2507 C CA . ARG A 1 331 ? 3.227 -10.423 -17.435 1.00 88.19 331 ARG A CA 1
ATOM 2508 C C . ARG A 1 331 ? 2.458 -9.119 -17.380 1.00 88.19 331 ARG A C 1
ATOM 2510 O O . ARG A 1 331 ? 1.548 -8.978 -16.565 1.00 88.19 331 ARG A O 1
ATOM 2517 N N . PHE A 1 332 ? 2.859 -8.172 -18.209 1.00 87.00 332 PHE A N 1
ATOM 2518 C CA . PHE A 1 332 ? 2.269 -6.850 -18.269 1.00 87.00 332 PHE A CA 1
ATOM 2519 C C . PHE A 1 332 ? 2.367 -6.304 -19.689 1.00 87.00 332 PHE A C 1
ATOM 2521 O O . PHE A 1 332 ? 3.448 -6.001 -20.182 1.00 87.00 332 PHE A O 1
ATOM 2528 N N . ASP A 1 333 ? 1.219 -6.174 -20.342 1.00 88.06 333 ASP A N 1
ATOM 2529 C CA . ASP A 1 333 ? 1.108 -5.530 -21.647 1.00 88.06 333 ASP A CA 1
ATOM 2530 C C . ASP A 1 333 ? 1.089 -3.999 -21.486 1.00 88.06 333 ASP A C 1
ATOM 2532 O O . ASP A 1 333 ? 0.075 -3.406 -21.100 1.00 88.06 333 ASP A O 1
ATOM 2536 N N . ALA A 1 334 ? 2.230 -3.362 -21.758 1.00 88.31 334 ALA A N 1
ATOM 2537 C CA . ALA A 1 334 ? 2.393 -1.917 -21.628 1.00 88.31 334 ALA A CA 1
ATOM 2538 C C . ALA A 1 334 ? 1.544 -1.126 -22.638 1.00 88.31 334 ALA A C 1
ATOM 2540 O O . ALA A 1 334 ? 1.060 -0.044 -22.303 1.00 88.31 334 ALA A O 1
ATOM 2541 N N . SER A 1 335 ? 1.337 -1.662 -23.845 1.00 89.31 335 SER A N 1
ATOM 2542 C CA . SER A 1 335 ? 0.544 -1.017 -24.898 1.00 89.31 335 SER A CA 1
ATOM 2543 C C . SER A 1 335 ? -0.937 -1.012 -24.544 1.00 89.31 335 SER A C 1
ATOM 2545 O O . SER A 1 335 ? -1.579 0.042 -24.500 1.00 89.31 335 SER A O 1
ATOM 2547 N N . ARG A 1 336 ? -1.467 -2.175 -24.146 1.00 87.50 336 ARG A N 1
ATOM 2548 C CA . ARG A 1 336 ? -2.834 -2.277 -23.627 1.00 87.50 336 ARG A CA 1
ATOM 2549 C C . ARG A 1 336 ? -3.019 -1.397 -22.395 1.00 87.50 336 ARG A C 1
ATOM 2551 O O . ARG A 1 336 ? -4.056 -0.751 -22.260 1.00 87.50 336 ARG A O 1
ATOM 2558 N N . ALA A 1 337 ? -2.025 -1.340 -21.507 1.00 87.31 337 ALA A N 1
ATOM 2559 C CA . ALA A 1 337 ? -2.102 -0.489 -20.328 1.00 87.31 337 ALA A CA 1
ATOM 2560 C C . ALA A 1 337 ? -2.190 1.001 -20.664 1.00 87.31 337 ALA A C 1
ATOM 2562 O O . ALA A 1 337 ? -2.983 1.713 -20.046 1.00 87.31 337 ALA A O 1
ATOM 2563 N N . TYR A 1 338 ? -1.429 1.459 -21.658 1.00 86.88 338 TYR A N 1
ATOM 2564 C CA . TYR A 1 338 ? -1.517 2.826 -22.162 1.00 86.88 338 TYR A CA 1
ATOM 2565 C C . TYR A 1 338 ? -2.938 3.151 -22.652 1.00 86.88 338 TYR A C 1
ATOM 2567 O O . TYR A 1 338 ? -3.529 4.150 -22.231 1.00 86.88 338 TYR A O 1
ATOM 2575 N N . ASP A 1 339 ? -3.525 2.264 -23.462 1.00 88.44 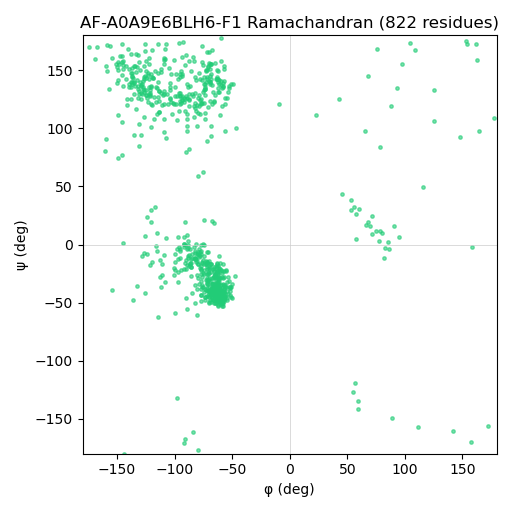339 ASP A N 1
ATOM 2576 C CA . ASP A 1 339 ? -4.880 2.436 -23.997 1.00 88.44 339 ASP A CA 1
ATOM 2577 C C . ASP A 1 339 ? -5.958 2.453 -22.901 1.00 88.44 339 ASP A C 1
ATOM 2579 O O . ASP A 1 339 ? -6.824 3.333 -22.895 1.00 88.44 339 ASP A O 1
ATOM 2583 N N . GLU A 1 340 ? -5.922 1.504 -21.959 1.00 84.81 340 GLU A N 1
ATOM 2584 C CA . GLU A 1 340 ? -6.905 1.424 -20.867 1.00 84.81 340 GLU A CA 1
ATOM 2585 C C . GLU A 1 340 ? -6.830 2.629 -19.926 1.00 84.81 340 GLU A C 1
ATOM 2587 O O . GLU A 1 340 ? -7.861 3.121 -19.456 1.00 84.81 340 GLU A O 1
ATOM 2592 N N . VAL A 1 341 ? -5.626 3.137 -19.657 1.00 84.31 341 VAL A N 1
ATOM 2593 C CA . VAL A 1 341 ? -5.441 4.303 -18.787 1.00 84.31 341 VAL A CA 1
ATOM 2594 C C . VAL A 1 341 ? -5.981 5.555 -19.452 1.00 84.31 341 VAL A C 1
ATOM 2596 O O . VAL A 1 341 ? -6.765 6.268 -18.825 1.00 84.31 341 VAL A O 1
ATOM 2599 N N . LEU A 1 342 ? -5.645 5.806 -20.722 1.00 86.38 342 LEU A N 1
ATOM 2600 C CA . LEU A 1 342 ? -6.217 6.939 -21.451 1.00 86.38 342 LEU A CA 1
ATOM 2601 C C . LEU A 1 342 ? -7.739 6.832 -21.548 1.00 86.38 342 LEU A C 1
ATOM 2603 O O . LEU A 1 342 ? -8.435 7.828 -21.359 1.00 86.38 342 LEU A O 1
ATOM 2607 N N . ARG A 1 343 ? -8.276 5.630 -21.778 1.00 86.88 343 ARG A N 1
ATOM 2608 C CA . ARG A 1 343 ? -9.725 5.404 -21.809 1.00 86.88 343 ARG A CA 1
ATOM 2609 C C . ARG A 1 343 ? -10.386 5.687 -20.461 1.00 86.88 343 ARG A C 1
ATOM 2611 O O . ARG A 1 343 ? -11.432 6.329 -20.430 1.00 86.88 343 ARG A O 1
ATOM 2618 N N . SER A 1 344 ? -9.771 5.260 -19.359 1.00 83.81 344 SER A N 1
ATOM 2619 C CA . SER A 1 344 ? -10.268 5.519 -17.999 1.00 83.81 344 SER A CA 1
ATOM 2620 C C . SER A 1 344 ? -10.221 7.012 -17.661 1.00 83.81 344 SER A C 1
ATOM 2622 O O . SER A 1 344 ? -11.175 7.560 -17.112 1.00 83.81 344 SER A O 1
ATOM 2624 N N . VAL A 1 345 ? -9.142 7.702 -18.051 1.00 83.75 345 VAL A N 1
ATOM 2625 C CA . VAL A 1 345 ? -9.019 9.160 -17.907 1.00 83.75 345 VAL A CA 1
ATOM 2626 C C . VAL A 1 345 ? -10.106 9.874 -18.709 1.00 83.75 345 VAL A C 1
ATOM 2628 O O . VAL A 1 345 ? -10.768 10.751 -18.164 1.00 83.75 345 VAL A O 1
ATOM 2631 N N . ARG A 1 346 ? -10.351 9.478 -19.963 1.00 86.12 346 ARG A N 1
ATOM 2632 C CA . ARG A 1 346 ? -11.418 10.050 -20.801 1.00 86.12 346 ARG A CA 1
ATOM 2633 C C . ARG A 1 346 ? -12.807 9.855 -20.196 1.00 86.12 346 ARG A C 1
ATOM 2635 O O . ARG A 1 346 ? -13.528 10.835 -20.053 1.00 86.12 346 ARG A O 1
ATOM 2642 N N . ARG A 1 347 ? -13.137 8.644 -19.733 1.00 85.81 347 ARG A N 1
ATOM 2643 C CA . ARG A 1 347 ? -14.396 8.371 -19.010 1.00 85.81 347 ARG A CA 1
ATOM 2644 C C . ARG A 1 347 ? -14.552 9.241 -17.767 1.00 85.81 347 ARG A C 1
ATOM 2646 O O . ARG A 1 347 ? -15.630 9.748 -17.489 1.00 85.81 347 ARG A O 1
ATOM 2653 N N . PHE A 1 348 ? -13.473 9.448 -17.017 1.00 84.50 348 PHE A N 1
ATOM 2654 C CA . PHE A 1 348 ? -13.508 10.354 -15.874 1.00 84.50 348 PHE A CA 1
ATOM 2655 C C . PHE A 1 348 ? -13.724 11.814 -16.306 1.00 84.50 348 PHE A C 1
ATOM 2657 O O . PHE A 1 348 ? -14.481 12.541 -15.665 1.00 84.50 348 PHE A O 1
ATOM 2664 N N . LEU A 1 349 ? -13.097 12.249 -17.401 1.00 84.19 349 LEU A N 1
ATOM 2665 C CA . LEU A 1 349 ? -13.253 13.601 -17.941 1.00 84.19 349 LEU A CA 1
ATOM 2666 C C . LEU A 1 349 ? -14.668 13.875 -18.464 1.00 84.19 349 LEU A C 1
ATOM 2668 O O . LEU A 1 349 ? -15.105 15.019 -18.381 1.00 84.19 349 LEU A O 1
ATOM 2672 N N . GLU A 1 350 ? -15.428 12.866 -18.899 1.00 84.81 350 GLU A N 1
ATOM 2673 C CA . GLU A 1 350 ? -16.859 13.014 -19.229 1.00 84.81 350 GLU A CA 1
ATOM 2674 C C . GLU A 1 350 ? -17.687 13.547 -18.042 1.00 84.81 350 GLU A C 1
ATOM 2676 O O . GLU A 1 350 ? -18.736 14.169 -18.228 1.00 84.81 350 GLU A O 1
ATOM 2681 N N . LEU A 1 351 ? -17.199 13.367 -16.809 1.00 82.62 351 LEU A N 1
ATOM 2682 C CA . LEU A 1 351 ? -17.802 13.937 -15.604 1.00 82.62 351 LEU A CA 1
ATOM 2683 C C . LEU A 1 351 ? -17.422 15.408 -15.383 1.00 82.62 351 LEU A C 1
ATOM 2685 O O . LEU A 1 351 ? -18.050 16.060 -14.559 1.00 82.62 351 LEU A O 1
ATOM 2689 N N . ALA A 1 352 ? -16.413 15.941 -16.070 1.00 80.62 352 ALA A N 1
ATOM 2690 C CA . ALA A 1 352 ? -15.925 17.309 -15.910 1.00 80.62 352 ALA A CA 1
ATOM 2691 C C . ALA A 1 352 ? -16.634 18.310 -16.853 1.00 80.62 352 ALA A C 1
ATOM 2693 O O . ALA A 1 352 ? -17.258 17.909 -17.835 1.00 80.62 352 ALA A O 1
ATOM 2694 N N . PRO A 1 353 ? -16.548 19.627 -16.584 1.00 80.44 353 PRO A N 1
ATOM 2695 C CA . PRO A 1 353 ? -16.995 20.673 -17.506 1.00 80.44 353 PRO A CA 1
ATOM 2696 C C . PRO A 1 353 ? -16.331 20.613 -18.894 1.00 80.44 353 PRO A C 1
ATOM 2698 O O . PRO A 1 353 ? -15.186 20.181 -19.035 1.00 80.44 353 PRO A O 1
ATOM 2701 N N . ALA A 1 354 ? -17.039 21.078 -19.930 1.00 80.19 354 ALA A N 1
ATOM 2702 C CA . ALA A 1 354 ? -16.603 20.965 -21.328 1.00 80.19 354 ALA A CA 1
ATOM 2703 C C . ALA A 1 354 ? -15.289 21.709 -21.637 1.00 80.19 354 ALA A C 1
ATOM 2705 O O . ALA A 1 354 ? -14.546 21.323 -22.536 1.00 80.19 354 ALA A O 1
ATOM 2706 N N . ASP A 1 355 ? -14.988 22.784 -20.913 1.00 79.25 355 ASP A N 1
ATOM 2707 C CA . ASP A 1 355 ? -13.704 23.484 -20.979 1.00 79.25 355 ASP A CA 1
ATOM 2708 C C . ASP A 1 355 ? -12.558 22.629 -20.427 1.00 79.25 355 ASP A C 1
ATOM 2710 O O . ASP A 1 355 ? -11.540 22.493 -21.103 1.00 79.25 355 ASP A O 1
ATOM 2714 N N . ALA A 1 356 ? -12.754 21.978 -19.277 1.00 78.00 356 ALA A N 1
ATOM 2715 C CA . ALA A 1 356 ? -11.770 21.065 -18.695 1.00 78.00 356 ALA A CA 1
ATOM 2716 C C . ALA A 1 356 ? -11.534 19.823 -19.573 1.00 78.00 356 ALA A C 1
ATOM 2718 O O . ALA A 1 356 ? -10.398 19.374 -19.710 1.00 78.00 356 ALA A O 1
ATOM 2719 N N . GLN A 1 357 ? -12.586 19.296 -20.212 1.00 79.88 357 GLN A N 1
ATOM 2720 C CA . GLN A 1 357 ? -12.467 18.211 -21.194 1.00 79.88 357 GLN A CA 1
ATOM 2721 C C . GLN A 1 357 ? -11.600 18.622 -22.388 1.00 79.88 357 GLN A C 1
ATOM 2723 O O . GLN A 1 357 ? -10.665 17.908 -22.744 1.00 79.88 357 GLN A O 1
ATOM 2728 N N . ARG A 1 358 ? -11.875 19.793 -22.981 1.00 82.00 358 ARG A N 1
ATOM 2729 C CA . ARG A 1 358 ? -11.095 20.317 -24.113 1.00 82.00 358 ARG A CA 1
ATOM 2730 C C . ARG A 1 358 ? -9.637 20.564 -23.742 1.00 82.00 358 ARG A C 1
ATOM 2732 O O . ARG A 1 358 ? -8.757 20.235 -24.529 1.00 82.00 358 ARG A O 1
ATOM 2739 N N . GLU A 1 359 ? -9.377 21.127 -22.563 1.00 79.69 359 GLU A N 1
ATOM 2740 C CA . GLU A 1 359 ? -8.012 21.365 -22.081 1.00 79.69 359 GLU A CA 1
ATOM 2741 C C . GLU A 1 359 ? -7.252 20.048 -21.872 1.00 79.69 359 GLU A C 1
ATOM 2743 O O . GLU A 1 359 ? -6.098 19.925 -22.284 1.00 79.69 359 GLU A O 1
ATOM 2748 N N . ALA A 1 360 ? -7.907 19.040 -21.293 1.00 78.38 360 ALA A N 1
ATOM 2749 C CA . ALA A 1 360 ? -7.307 17.732 -21.074 1.00 78.38 360 ALA A CA 1
ATOM 2750 C C . ALA A 1 360 ? -7.046 16.971 -22.385 1.00 78.38 360 ALA A C 1
ATOM 2752 O O . ALA A 1 360 ? -5.961 16.417 -22.544 1.00 78.38 360 ALA A O 1
ATOM 2753 N N . GLU A 1 361 ? -7.974 16.981 -23.347 1.00 82.56 361 GLU A N 1
ATOM 2754 C CA . GLU A 1 361 ? -7.742 16.381 -24.672 1.00 82.56 361 GLU A CA 1
ATOM 2755 C C . GLU A 1 361 ? -6.646 17.120 -25.446 1.00 82.56 361 GLU A C 1
ATOM 2757 O O . GLU A 1 361 ? -5.788 16.479 -26.046 1.00 82.56 361 GLU A O 1
ATOM 2762 N N . ALA A 1 362 ? -6.591 18.455 -25.372 1.00 83.19 362 ALA A N 1
ATOM 2763 C CA . ALA A 1 362 ? -5.490 19.218 -25.959 1.00 83.19 362 ALA A CA 1
ATOM 2764 C C . ALA A 1 362 ? -4.141 18.855 -25.314 1.00 83.19 362 ALA A C 1
ATOM 2766 O O . ALA A 1 362 ? -3.128 18.732 -26.006 1.00 83.19 362 ALA A O 1
ATOM 2767 N N . LEU A 1 363 ? -4.113 18.636 -23.994 1.00 80.69 363 LEU A N 1
ATOM 2768 C CA . LEU A 1 363 ? -2.919 18.169 -23.297 1.00 80.69 363 LEU A CA 1
ATOM 2769 C C . LEU A 1 363 ? -2.513 16.766 -23.764 1.00 80.69 363 LEU A C 1
ATOM 2771 O O . LEU A 1 363 ? -1.337 16.579 -24.078 1.00 80.69 363 LEU A O 1
ATOM 2775 N N . ILE A 1 364 ? -3.462 15.826 -23.840 1.00 80.81 364 ILE A N 1
ATOM 2776 C CA . ILE A 1 364 ? -3.230 14.449 -24.298 1.00 80.81 364 ILE A CA 1
ATOM 2777 C C . ILE A 1 364 ? -2.711 14.448 -25.740 1.00 80.81 364 ILE A C 1
ATOM 2779 O O . ILE A 1 364 ? -1.692 13.822 -26.009 1.00 80.81 364 ILE A O 1
ATOM 2783 N N . ALA A 1 365 ? -3.341 15.202 -26.642 1.00 82.31 365 ALA A N 1
ATOM 2784 C CA . ALA A 1 365 ? -2.905 15.330 -28.031 1.00 82.31 365 ALA A CA 1
ATOM 2785 C C . ALA A 1 365 ? -1.498 15.942 -28.145 1.00 82.31 365 ALA A C 1
ATOM 2787 O O . ALA A 1 365 ? -0.702 15.512 -28.971 1.00 82.31 365 ALA A O 1
ATOM 2788 N N . SER A 1 366 ? -1.156 16.895 -27.271 1.00 83.94 366 SER A N 1
ATOM 2789 C CA . SER A 1 366 ? 0.173 17.524 -27.258 1.00 83.94 366 SER A CA 1
ATOM 2790 C C . SER A 1 366 ? 1.284 16.668 -26.635 1.00 83.94 366 SER A C 1
ATOM 2792 O O . SER A 1 366 ? 2.432 17.115 -26.608 1.00 83.94 366 SER A O 1
ATOM 2794 N N . LEU A 1 367 ? 0.978 15.492 -26.063 1.00 81.56 367 LEU A N 1
ATOM 2795 C CA . LEU A 1 367 ? 1.975 14.666 -25.367 1.00 81.56 367 LEU A CA 1
ATOM 2796 C C . LEU A 1 367 ? 3.098 14.237 -26.308 1.00 81.56 367 LEU A C 1
ATOM 2798 O O . LEU A 1 367 ? 4.262 14.435 -25.963 1.00 81.56 367 LEU A O 1
ATOM 2802 N N . SER A 1 368 ? 2.756 13.700 -27.480 1.00 84.25 368 SER A N 1
ATOM 2803 C CA . SER A 1 368 ? 3.750 13.218 -28.441 1.00 84.25 368 SER A CA 1
ATOM 2804 C C . SER A 1 368 ? 4.641 14.357 -28.940 1.00 84.25 368 SER A C 1
ATOM 2806 O O . SER A 1 368 ? 5.862 14.228 -28.927 1.00 84.25 368 SER A O 1
ATOM 2808 N N . ASP A 1 369 ? 4.063 15.523 -29.246 1.00 85.50 369 ASP A N 1
ATOM 2809 C CA . ASP A 1 369 ? 4.822 16.707 -29.672 1.00 85.50 369 ASP A CA 1
ATOM 2810 C C . ASP A 1 369 ? 5.777 17.212 -28.581 1.00 85.50 369 ASP A C 1
ATOM 2812 O O . ASP A 1 369 ? 6.931 17.555 -28.847 1.00 85.50 369 ASP A O 1
ATOM 2816 N N . LYS A 1 370 ? 5.316 17.243 -27.322 1.00 82.25 370 LYS A N 1
ATOM 2817 C CA . LYS A 1 370 ? 6.132 17.673 -26.174 1.00 82.25 370 LYS A CA 1
ATOM 281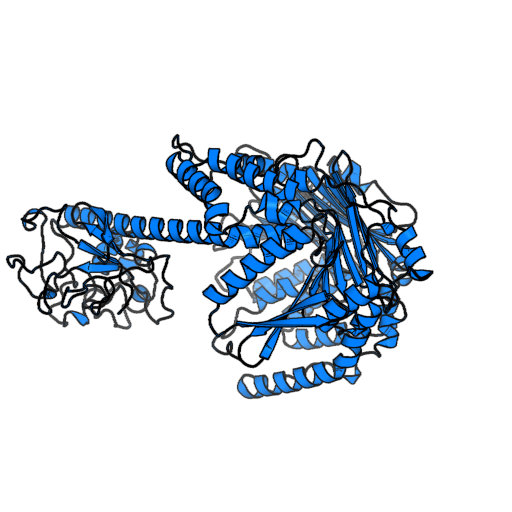8 C C . LYS A 1 370 ? 7.262 16.697 -25.871 1.00 82.25 370 LYS A C 1
ATOM 2820 O O . LYS A 1 370 ? 8.342 17.129 -25.467 1.00 82.25 370 LYS A O 1
ATOM 2825 N N . LEU A 1 371 ? 7.007 15.401 -26.022 1.00 78.69 371 LEU A N 1
ATOM 2826 C CA . LEU A 1 371 ? 7.990 14.347 -25.786 1.00 78.69 371 LEU A CA 1
ATOM 2827 C C . LEU A 1 371 ? 8.947 14.179 -26.978 1.00 78.69 371 LEU A C 1
ATOM 2829 O O . LEU A 1 371 ? 10.102 13.804 -26.783 1.00 78.69 371 LEU A O 1
ATOM 2833 N N . GLY A 1 372 ? 8.506 14.538 -28.184 1.00 83.88 372 GLY A N 1
ATOM 2834 C CA . GLY A 1 372 ? 9.233 14.360 -29.441 1.00 83.88 372 GLY A CA 1
ATOM 2835 C C . GLY A 1 372 ? 9.178 12.932 -29.997 1.00 83.88 372 GLY A C 1
ATOM 2836 O O . GLY A 1 372 ? 9.949 12.622 -30.899 1.00 83.88 372 GLY A O 1
ATOM 2837 N N . PHE A 1 373 ? 8.319 12.076 -29.442 1.00 87.12 373 PHE A N 1
ATOM 2838 C CA . PHE A 1 373 ? 8.057 10.697 -29.867 1.00 87.12 373 PHE A CA 1
ATOM 2839 C C . PHE A 1 373 ? 6.641 10.299 -29.443 1.00 87.12 373 PHE A C 1
ATOM 2841 O O . PHE A 1 373 ? 6.082 10.910 -28.529 1.00 87.12 373 PHE A O 1
ATOM 2848 N N . ASP A 1 374 ? 6.070 9.271 -30.066 1.00 89.81 374 ASP A N 1
ATOM 2849 C CA . ASP A 1 374 ? 4.780 8.712 -29.674 1.00 89.81 374 ASP A CA 1
ATOM 2850 C C . ASP A 1 374 ? 4.950 7.738 -28.490 1.00 89.81 374 ASP A C 1
ATOM 2852 O O . ASP A 1 374 ? 5.576 6.683 -28.634 1.00 89.81 374 ASP A O 1
ATOM 2856 N N . PRO A 1 375 ? 4.394 8.031 -27.299 1.00 88.69 375 PRO A N 1
ATOM 2857 C CA . PRO A 1 375 ? 4.592 7.182 -26.124 1.00 88.69 375 PRO A CA 1
ATOM 2858 C C . PRO A 1 375 ? 4.069 5.757 -26.285 1.00 88.69 375 PRO A C 1
ATOM 2860 O O . PRO A 1 375 ? 4.591 4.843 -25.646 1.00 88.69 375 PRO A O 1
ATOM 2863 N N . LYS A 1 376 ? 3.047 5.556 -27.117 1.00 89.50 376 LYS A N 1
ATOM 2864 C CA . LYS A 1 376 ? 2.510 4.230 -27.381 1.00 89.50 376 LYS A CA 1
ATOM 2865 C C . LYS A 1 376 ? 3.381 3.514 -28.403 1.00 89.50 376 LYS A C 1
ATOM 2867 O O . LYS A 1 376 ? 3.969 2.489 -28.075 1.00 89.50 376 LYS A O 1
ATOM 2872 N N . ALA A 1 377 ? 3.497 4.078 -29.602 1.00 91.81 377 ALA A N 1
ATOM 2873 C CA . ALA A 1 377 ? 4.115 3.401 -30.737 1.00 91.81 377 ALA A CA 1
ATOM 2874 C C . ALA A 1 377 ? 5.635 3.246 -30.595 1.00 91.81 377 ALA A C 1
ATOM 2876 O O . ALA A 1 377 ? 6.194 2.246 -31.052 1.00 91.81 377 ALA A O 1
ATOM 2877 N N . ASP A 1 378 ? 6.309 4.213 -29.966 1.00 90.88 378 ASP A N 1
ATOM 2878 C CA . ASP A 1 378 ? 7.772 4.248 -29.900 1.00 90.88 378 ASP A CA 1
ATOM 2879 C C . ASP A 1 378 ? 8.332 3.669 -28.594 1.00 90.88 378 ASP A C 1
ATOM 2881 O O . ASP A 1 378 ? 9.481 3.209 -28.559 1.00 90.88 378 ASP A O 1
ATOM 2885 N N . LEU A 1 379 ? 7.536 3.652 -27.518 1.00 90.19 379 LEU A N 1
ATOM 2886 C CA . LEU A 1 379 ? 7.939 3.117 -26.214 1.00 90.19 379 LEU A CA 1
ATOM 2887 C C . LEU A 1 379 ? 7.141 1.872 -25.819 1.00 90.19 379 LEU A C 1
ATOM 2889 O O . LEU A 1 379 ? 7.748 0.819 -25.655 1.00 90.19 379 LEU A O 1
ATOM 2893 N N . CYS A 1 380 ? 5.819 1.967 -25.645 1.00 91.56 380 CYS A N 1
ATOM 2894 C CA . CYS A 1 380 ? 5.019 0.842 -25.149 1.00 91.56 380 CYS A CA 1
ATOM 2895 C C . CYS A 1 380 ? 5.011 -0.358 -26.108 1.00 91.56 380 CYS A C 1
ATOM 2897 O O . CYS A 1 380 ? 5.231 -1.473 -25.648 1.00 91.56 380 CYS A O 1
ATOM 2899 N N . ASP A 1 381 ? 4.818 -0.132 -27.409 1.00 94.06 381 ASP A N 1
ATOM 2900 C CA . ASP A 1 381 ? 4.788 -1.183 -28.441 1.00 94.06 381 ASP A CA 1
ATOM 2901 C C . ASP A 1 381 ? 6.172 -1.811 -28.686 1.00 94.06 381 ASP A C 1
ATOM 2903 O O . ASP A 1 381 ? 6.276 -2.928 -29.187 1.00 94.06 381 ASP A O 1
ATOM 2907 N N . SER A 1 382 ? 7.248 -1.110 -28.314 1.00 94.75 382 SER A N 1
ATOM 2908 C CA . SER A 1 382 ? 8.619 -1.630 -28.398 1.00 94.75 382 SER A CA 1
ATOM 2909 C C . SER A 1 382 ? 8.944 -2.624 -27.274 1.00 94.75 382 SER A C 1
ATOM 2911 O O . SER A 1 382 ? 9.886 -3.419 -27.386 1.00 94.75 382 SER A O 1
ATOM 2913 N N . LEU A 1 383 ? 8.200 -2.564 -26.165 1.00 93.88 383 LEU A N 1
ATOM 2914 C CA . LEU A 1 383 ? 8.369 -3.436 -25.007 1.00 93.88 383 LEU A CA 1
ATOM 2915 C C . LEU A 1 383 ? 7.526 -4.700 -25.171 1.00 93.88 383 LEU A C 1
ATOM 2917 O O . LEU A 1 383 ? 6.363 -4.653 -25.553 1.00 93.88 383 LEU A O 1
ATOM 2921 N N . GLY A 1 384 ? 8.118 -5.832 -24.810 1.00 92.19 384 GLY A N 1
ATOM 2922 C CA . GLY A 1 384 ? 7.396 -7.085 -24.671 1.00 92.19 384 GLY A CA 1
ATOM 2923 C C . GLY A 1 384 ? 6.647 -7.176 -23.343 1.00 92.19 384 GLY A C 1
ATOM 2924 O O . GLY A 1 384 ? 6.664 -6.281 -22.500 1.00 92.19 384 GLY A O 1
ATOM 2925 N N . ASP A 1 385 ? 6.024 -8.328 -23.132 1.00 91.56 385 ASP A N 1
ATOM 2926 C CA . ASP A 1 385 ? 5.064 -8.545 -22.055 1.00 91.56 385 ASP A CA 1
ATOM 2927 C C . ASP A 1 385 ? 5.658 -9.085 -20.750 1.00 91.56 385 ASP A C 1
ATOM 2929 O O . ASP A 1 385 ? 4.913 -9.264 -19.798 1.00 91.56 385 ASP A O 1
ATOM 2933 N N . VAL A 1 386 ? 6.963 -9.367 -20.664 1.00 93.75 386 VAL A N 1
ATOM 2934 C CA . VAL A 1 386 ? 7.588 -9.949 -19.459 1.00 93.75 386 VAL A CA 1
ATOM 2935 C C . VAL A 1 386 ? 8.464 -8.924 -18.754 1.00 93.75 386 VAL A C 1
ATOM 2937 O O . VAL A 1 386 ? 9.457 -8.451 -19.310 1.00 93.75 386 VAL A O 1
ATOM 2940 N N . PHE A 1 387 ? 8.129 -8.652 -17.496 1.00 93.25 387 PHE A N 1
ATOM 2941 C CA . PHE A 1 387 ? 8.882 -7.789 -16.594 1.00 93.25 387 PHE A CA 1
ATOM 2942 C C . PHE A 1 387 ? 9.417 -8.635 -15.445 1.00 93.25 387 PHE A C 1
ATOM 2944 O O . PHE A 1 387 ? 8.692 -9.452 -14.883 1.00 93.25 387 PHE A O 1
ATOM 2951 N N . CYS A 1 388 ? 10.685 -8.451 -15.089 1.00 91.88 388 CYS A N 1
ATOM 2952 C CA . CYS A 1 388 ? 11.335 -9.201 -14.026 1.00 91.88 388 CYS A CA 1
ATOM 2953 C C . CYS A 1 388 ? 12.272 -8.299 -13.227 1.00 91.88 388 CYS A C 1
ATOM 2955 O O . CYS A 1 388 ? 13.245 -7.771 -13.759 1.00 91.88 388 CYS A O 1
ATOM 2957 N N . LEU A 1 389 ? 12.008 -8.165 -11.934 1.00 88.88 389 LEU A N 1
ATOM 2958 C CA . LEU A 1 389 ? 12.926 -7.586 -10.965 1.00 88.88 389 LEU A CA 1
ATOM 2959 C C . LEU A 1 389 ? 13.679 -8.725 -10.283 1.00 88.88 389 LEU A C 1
ATOM 2961 O O . LEU A 1 389 ? 13.047 -9.659 -9.801 1.00 88.88 389 LEU A O 1
ATOM 2965 N N . TYR A 1 390 ? 15.001 -8.659 -10.207 1.00 86.75 390 TYR A N 1
ATOM 2966 C CA . TYR A 1 390 ? 15.800 -9.655 -9.496 1.00 86.75 390 TYR A CA 1
ATOM 2967 C C . TYR A 1 390 ? 16.911 -9.004 -8.675 1.00 86.75 390 TYR A C 1
ATOM 2969 O O . TYR A 1 390 ? 17.260 -7.846 -8.902 1.00 86.75 390 TYR A O 1
ATOM 2977 N N . ALA A 1 391 ? 17.481 -9.766 -7.746 1.00 82.00 391 ALA A N 1
ATOM 2978 C CA . ALA A 1 391 ? 18.694 -9.425 -7.017 1.00 82.00 391 ALA A CA 1
ATOM 2979 C C . ALA A 1 391 ? 19.822 -10.410 -7.371 1.00 82.00 391 ALA A C 1
ATOM 2981 O O . ALA A 1 391 ? 19.643 -11.624 -7.277 1.00 82.00 391 ALA A O 1
ATOM 2982 N N . ASP A 1 392 ? 20.981 -9.889 -7.782 1.00 83.75 392 ASP A N 1
ATOM 2983 C CA . ASP A 1 392 ? 22.221 -10.653 -7.949 1.00 83.75 392 ASP A CA 1
ATOM 2984 C C . ASP A 1 392 ? 23.110 -10.472 -6.709 1.00 83.75 392 ASP A C 1
ATOM 2986 O O . ASP A 1 392 ? 23.717 -9.408 -6.541 1.00 83.75 392 ASP A O 1
ATOM 2990 N N . PRO A 1 393 ? 23.237 -11.490 -5.839 1.00 77.38 393 PRO A N 1
ATOM 2991 C CA . PRO A 1 393 ? 24.056 -11.375 -4.635 1.00 77.38 393 PRO A CA 1
ATOM 2992 C C . PRO A 1 393 ? 25.538 -11.126 -4.953 1.00 77.38 393 PRO A C 1
ATOM 2994 O O . PRO A 1 393 ? 26.230 -10.495 -4.156 1.00 77.38 393 PRO A O 1
ATOM 2997 N N . ASN A 1 394 ? 26.017 -11.531 -6.136 1.00 83.94 394 ASN A N 1
ATOM 2998 C CA . ASN A 1 394 ? 27.406 -11.316 -6.554 1.00 83.94 394 ASN A CA 1
ATOM 2999 C C . ASN A 1 394 ? 27.700 -9.852 -6.911 1.00 83.94 394 ASN A C 1
ATOM 3001 O O . ASN A 1 394 ? 28.861 -9.475 -7.041 1.00 83.94 394 ASN A O 1
ATOM 3005 N N . GLN A 1 395 ? 26.658 -9.034 -7.082 1.00 82.88 395 GLN A N 1
ATOM 3006 C CA . GLN A 1 395 ? 26.761 -7.606 -7.381 1.00 82.88 395 GLN A CA 1
ATOM 3007 C C . GLN A 1 395 ? 26.375 -6.729 -6.170 1.00 82.88 395 GLN A C 1
ATOM 3009 O O . GLN A 1 395 ? 26.339 -5.506 -6.288 1.00 82.88 395 GLN A O 1
ATOM 3014 N N . GLY A 1 396 ? 26.112 -7.332 -4.998 1.00 69.69 396 GLY A N 1
ATOM 3015 C CA . GLY A 1 396 ? 25.864 -6.654 -3.716 1.00 69.69 396 GLY A CA 1
ATOM 3016 C C . GLY A 1 396 ? 24.540 -7.049 -3.040 1.00 69.69 396 GLY A C 1
ATOM 3017 O O . GLY A 1 396 ? 23.487 -7.038 -3.669 1.00 69.69 396 GLY A O 1
ATOM 3018 N N . GLY A 1 397 ? 24.579 -7.346 -1.732 1.00 56.06 397 GLY A N 1
ATOM 3019 C CA . GLY A 1 397 ? 23.517 -8.070 -1.003 1.00 56.06 397 GLY A CA 1
ATOM 3020 C C . GLY A 1 397 ? 22.365 -7.272 -0.369 1.00 56.06 397 GLY A C 1
ATOM 3021 O O . GLY A 1 397 ? 21.587 -7.862 0.371 1.00 56.06 397 GLY A O 1
ATOM 3022 N N . LEU A 1 398 ? 22.234 -5.961 -0.615 1.00 50.97 398 LEU A N 1
ATOM 3023 C CA . LEU A 1 398 ? 21.145 -5.144 -0.035 1.00 50.97 398 LEU A CA 1
ATOM 3024 C C . LEU A 1 398 ? 20.424 -4.243 -1.047 1.00 50.97 398 LEU A C 1
ATOM 3026 O O . LEU A 1 398 ? 19.216 -4.091 -0.942 1.00 50.97 398 LEU A O 1
ATOM 3030 N N . PHE A 1 399 ? 21.131 -3.682 -2.034 1.00 60.03 399 PHE A N 1
ATOM 3031 C CA . PHE A 1 399 ? 20.565 -2.796 -3.070 1.00 60.03 399 PHE A CA 1
ATOM 3032 C C . PHE A 1 399 ? 21.356 -2.777 -4.399 1.00 60.03 399 PHE A C 1
ATOM 3034 O O . PHE A 1 399 ? 20.730 -2.764 -5.457 1.00 60.03 399 PHE A O 1
ATOM 3041 N N . PRO A 1 400 ? 22.706 -2.810 -4.416 1.00 67.19 400 PRO A N 1
ATOM 3042 C CA . PRO A 1 400 ? 23.464 -2.649 -5.667 1.00 67.19 400 PRO A CA 1
ATOM 3043 C C . PRO A 1 400 ? 23.262 -3.775 -6.697 1.00 67.19 400 PRO A C 1
ATOM 3045 O O . PRO A 1 400 ? 23.388 -3.542 -7.902 1.00 67.19 400 PRO A O 1
ATOM 3048 N N . GLY A 1 401 ? 22.905 -4.977 -6.233 1.00 75.38 401 GLY A N 1
ATOM 3049 C CA . GLY A 1 401 ? 22.650 -6.135 -7.084 1.00 75.38 401 GLY A CA 1
ATOM 3050 C C . GLY A 1 401 ? 21.263 -6.190 -7.725 1.00 75.38 401 GLY A C 1
ATOM 3051 O O . GLY A 1 401 ? 20.985 -7.149 -8.439 1.00 75.38 401 GLY A O 1
ATOM 3052 N N . PHE A 1 402 ? 20.383 -5.209 -7.494 1.00 82.44 402 PHE A N 1
ATOM 3053 C CA . PHE A 1 402 ? 19.058 -5.214 -8.116 1.00 82.44 402 PHE A CA 1
ATOM 3054 C C . PHE A 1 402 ? 19.121 -4.873 -9.608 1.00 82.44 402 PHE A C 1
ATOM 3056 O O . PHE A 1 402 ? 19.755 -3.892 -10.008 1.00 82.44 402 PHE A O 1
ATOM 3063 N N . GLY A 1 403 ? 18.409 -5.659 -10.413 1.00 86.12 403 GLY A N 1
ATOM 3064 C CA . GLY A 1 403 ? 18.202 -5.427 -11.838 1.00 86.12 403 GLY A CA 1
ATOM 3065 C C . GLY A 1 403 ? 16.727 -5.544 -12.206 1.00 86.12 403 GLY A C 1
ATOM 3066 O O . GLY A 1 403 ? 16.072 -6.529 -11.868 1.00 86.12 403 GLY A O 1
ATOM 3067 N N . LEU A 1 404 ? 16.207 -4.540 -12.908 1.00 90.75 404 LEU A N 1
ATOM 3068 C CA . LEU A 1 404 ? 14.929 -4.595 -13.605 1.00 90.75 404 LEU A CA 1
ATOM 3069 C C . LEU A 1 404 ? 15.191 -4.971 -15.061 1.00 90.75 404 LEU A C 1
ATOM 3071 O O . LEU A 1 404 ? 15.925 -4.284 -15.770 1.00 90.75 404 LEU A O 1
ATOM 3075 N N . VAL A 1 405 ? 14.569 -6.050 -15.508 1.00 93.25 405 VAL A N 1
ATOM 3076 C CA . VAL A 1 405 ? 14.667 -6.544 -16.874 1.00 93.25 405 VAL A CA 1
ATOM 3077 C C . VAL A 1 405 ? 13.290 -6.574 -17.502 1.00 93.25 405 VAL A C 1
ATOM 3079 O O . VAL A 1 405 ? 12.323 -7.031 -16.894 1.00 93.25 405 VAL A O 1
ATOM 3082 N N . VAL A 1 406 ? 13.222 -6.095 -18.736 1.00 94.56 406 VAL A N 1
ATOM 3083 C CA . VAL A 1 406 ? 11.998 -6.054 -19.528 1.00 94.56 406 VAL A CA 1
ATOM 3084 C C . VAL A 1 406 ? 12.272 -6.718 -20.864 1.00 94.56 406 VAL A C 1
ATOM 3086 O O . VAL A 1 406 ? 13.318 -6.483 -21.480 1.00 94.56 406 VAL A O 1
ATOM 3089 N N . LYS A 1 407 ? 11.363 -7.589 -21.296 1.00 95.62 407 LYS A N 1
ATOM 3090 C CA . LYS A 1 407 ? 11.405 -8.170 -22.636 1.00 95.62 407 LYS A CA 1
ATOM 3091 C C . LYS A 1 407 ? 11.236 -7.056 -23.666 1.00 95.62 407 LYS A C 1
ATOM 3093 O O . LYS A 1 407 ? 10.515 -6.095 -23.432 1.00 95.62 407 LYS A O 1
ATOM 3098 N N . VAL A 1 408 ? 11.920 -7.169 -24.791 1.00 96.38 408 VAL A N 1
ATOM 3099 C CA . VAL A 1 408 ? 11.905 -6.174 -25.864 1.00 96.38 408 VAL A CA 1
ATOM 3100 C C . VAL A 1 408 ? 11.490 -6.873 -27.144 1.00 96.38 408 VAL A C 1
ATOM 3102 O O . VAL A 1 408 ? 12.111 -7.874 -27.510 1.00 96.38 408 VAL A O 1
ATOM 3105 N N . ASP A 1 409 ? 10.465 -6.331 -27.794 1.00 95.69 409 ASP A N 1
ATOM 3106 C CA . ASP A 1 409 ? 9.943 -6.838 -29.061 1.00 95.69 409 ASP A CA 1
ATOM 3107 C C . ASP A 1 409 ? 10.523 -6.040 -30.251 1.00 95.69 409 ASP A C 1
ATOM 3109 O O . ASP A 1 409 ? 10.832 -6.638 -31.280 1.00 95.69 409 ASP A O 1
ATOM 3113 N N . ASP A 1 410 ? 10.804 -4.736 -30.083 1.00 96.06 410 ASP A N 1
ATOM 3114 C CA . ASP A 1 410 ? 11.516 -3.891 -31.063 1.00 96.06 410 ASP A CA 1
ATOM 3115 C C . ASP A 1 410 ? 12.679 -3.118 -30.404 1.00 96.06 410 ASP A C 1
ATOM 3117 O O . ASP A 1 410 ? 12.525 -2.042 -29.820 1.00 96.06 410 ASP A O 1
ATOM 3121 N N . SER A 1 411 ? 13.886 -3.690 -30.481 1.00 94.38 411 SER A N 1
ATOM 3122 C CA . SER A 1 411 ? 15.070 -3.104 -29.834 1.00 94.38 411 SER A CA 1
ATOM 3123 C C . SER A 1 411 ? 15.626 -1.866 -30.538 1.00 94.38 411 SER A C 1
ATOM 3125 O O . SER A 1 411 ? 16.285 -1.053 -29.892 1.00 94.38 411 SER A O 1
ATOM 3127 N N . GLU A 1 412 ? 15.397 -1.716 -31.844 1.00 94.31 412 GLU A N 1
ATOM 3128 C CA . GLU A 1 412 ? 15.914 -0.578 -32.612 1.00 94.31 412 GLU A CA 1
ATOM 3129 C C . GLU A 1 412 ? 15.078 0.668 -32.350 1.00 94.31 412 GLU A C 1
ATOM 3131 O O . GLU A 1 412 ? 15.626 1.739 -32.062 1.00 94.31 412 GLU A O 1
ATOM 3136 N N . ARG A 1 413 ? 13.752 0.501 -32.340 1.00 94.69 413 ARG A N 1
ATOM 3137 C CA . ARG A 1 413 ? 12.827 1.561 -31.957 1.00 94.69 413 ARG A CA 1
ATOM 3138 C C . ARG A 1 413 ? 13.042 1.983 -30.512 1.00 94.69 413 ARG A C 1
ATOM 3140 O O . ARG A 1 413 ? 13.269 3.163 -30.261 1.00 94.69 413 ARG A O 1
ATOM 3147 N N . LEU A 1 414 ? 13.115 1.029 -29.575 1.00 93.06 414 LEU A N 1
ATOM 3148 C CA . LEU A 1 414 ? 13.350 1.346 -28.163 1.00 93.06 414 LEU A CA 1
ATOM 3149 C C . LEU A 1 414 ? 14.655 2.127 -27.945 1.00 93.06 414 LEU A C 1
ATOM 3151 O O . LEU A 1 414 ? 14.670 3.080 -27.168 1.00 93.06 414 LEU A O 1
ATOM 3155 N N . ARG A 1 415 ? 15.749 1.755 -28.628 1.00 92.12 415 ARG A N 1
ATOM 3156 C CA . ARG A 1 415 ? 17.024 2.491 -28.535 1.00 92.12 415 ARG A CA 1
ATOM 3157 C C . ARG A 1 415 ? 16.884 3.923 -29.030 1.00 92.12 415 ARG A C 1
ATOM 3159 O O . ARG A 1 415 ? 17.329 4.835 -28.341 1.00 92.12 415 ARG A O 1
ATOM 3166 N N . SER A 1 416 ? 16.226 4.113 -30.170 1.00 92.12 416 SER A N 1
ATOM 3167 C CA . SER A 1 416 ? 16.012 5.433 -30.771 1.00 92.12 416 SER A CA 1
ATOM 3168 C C . SER A 1 416 ? 15.210 6.350 -29.838 1.00 92.12 416 SER A C 1
ATOM 3170 O O . SER A 1 416 ? 15.606 7.491 -29.586 1.00 92.12 416 SER A O 1
ATOM 3172 N N . THR A 1 417 ? 14.135 5.823 -29.244 1.00 90.94 417 THR A N 1
ATOM 3173 C CA . THR A 1 417 ? 13.297 6.521 -28.258 1.00 90.94 417 THR A CA 1
ATOM 3174 C C . THR A 1 417 ? 14.078 6.880 -26.998 1.00 90.94 417 THR A C 1
ATOM 3176 O O . THR A 1 417 ? 14.016 8.009 -26.506 1.00 90.94 417 THR A O 1
ATOM 3179 N N . VAL A 1 418 ? 14.852 5.932 -26.466 1.00 87.88 418 VAL A N 1
ATOM 3180 C CA . VAL A 1 418 ? 15.652 6.168 -25.263 1.00 87.88 418 VAL A CA 1
ATOM 3181 C C . VAL A 1 418 ? 16.763 7.183 -25.529 1.00 87.88 418 VAL A C 1
ATOM 3183 O O . VAL A 1 418 ? 16.969 8.068 -24.703 1.00 87.88 418 VAL A O 1
ATOM 3186 N N . ASP A 1 419 ? 17.430 7.147 -26.682 1.00 87.69 419 ASP A N 1
ATOM 3187 C CA . ASP A 1 419 ? 18.442 8.145 -27.041 1.00 87.69 419 ASP A CA 1
ATOM 3188 C C . ASP A 1 419 ? 17.871 9.566 -27.102 1.00 87.69 419 ASP A C 1
ATOM 3190 O O . ASP A 1 419 ? 18.522 10.513 -26.645 1.00 87.69 419 ASP A O 1
ATOM 3194 N N . LEU A 1 420 ? 16.643 9.729 -27.602 1.00 85.94 420 LEU A N 1
ATOM 3195 C CA . LEU A 1 420 ? 15.941 11.011 -27.577 1.00 85.94 420 LEU A CA 1
ATOM 3196 C C . LEU A 1 420 ? 15.684 11.481 -26.134 1.00 85.94 420 LEU A C 1
ATOM 3198 O O . LEU A 1 420 ? 15.981 12.631 -25.796 1.00 85.94 420 LEU A O 1
ATOM 3202 N N . LEU A 1 421 ? 15.194 10.585 -25.270 1.00 84.19 421 LEU A N 1
ATOM 3203 C CA . LEU A 1 421 ? 14.969 10.870 -23.849 1.00 84.19 421 LEU A CA 1
ATOM 3204 C C . LEU A 1 421 ? 16.263 11.269 -23.128 1.00 84.19 421 LEU A C 1
ATOM 3206 O O . LEU A 1 421 ? 16.255 12.210 -22.335 1.00 84.19 421 LEU A O 1
ATOM 3210 N N . LEU A 1 422 ? 17.385 10.604 -23.420 1.00 80.69 422 LEU A N 1
ATOM 3211 C CA . LEU A 1 422 ? 18.682 10.933 -22.826 1.00 80.69 422 LEU A CA 1
ATOM 3212 C C . LEU A 1 422 ? 19.167 12.329 -23.220 1.00 80.69 422 LEU A C 1
ATOM 3214 O O . LEU A 1 422 ? 19.671 13.053 -22.361 1.00 80.69 422 LEU A O 1
ATOM 3218 N N . ARG A 1 423 ? 19.005 12.719 -24.492 1.00 82.00 423 ARG A N 1
ATOM 3219 C CA . ARG A 1 423 ? 19.364 14.069 -24.962 1.00 82.00 423 ARG A CA 1
ATOM 3220 C C . ARG A 1 423 ? 18.559 15.132 -24.212 1.00 82.00 423 ARG A C 1
ATOM 3222 O O . ARG A 1 423 ? 19.134 16.056 -23.649 1.00 82.00 423 ARG A O 1
ATOM 3229 N N . ARG A 1 424 ? 17.243 14.934 -24.090 1.00 77.44 424 ARG A N 1
ATOM 3230 C CA . ARG A 1 424 ? 16.360 15.836 -23.330 1.00 77.44 424 ARG A CA 1
ATOM 3231 C C . ARG A 1 424 ? 16.704 15.889 -21.842 1.00 77.44 424 ARG A C 1
ATOM 3233 O O . ARG A 1 424 ? 16.646 16.955 -21.235 1.00 77.44 424 ARG A O 1
ATOM 3240 N N . LEU A 1 425 ? 17.062 14.755 -21.240 1.00 73.69 425 LEU A N 1
ATOM 3241 C CA . LEU A 1 425 ? 17.461 14.705 -19.835 1.00 73.69 425 LEU A CA 1
ATOM 3242 C C . LEU A 1 425 ? 18.720 15.545 -19.581 1.00 73.69 425 LEU A C 1
ATOM 3244 O O . LEU A 1 425 ? 18.775 16.243 -18.571 1.00 73.69 425 LEU A O 1
ATOM 3248 N N . GLN A 1 426 ? 19.699 15.517 -20.492 1.00 72.50 426 GLN A N 1
ATOM 3249 C CA . GLN A 1 426 ? 20.891 16.370 -20.408 1.00 72.50 426 GLN A CA 1
ATOM 3250 C C . GLN A 1 426 ? 20.538 17.860 -20.497 1.00 72.50 426 GLN A C 1
ATOM 3252 O O . GLN A 1 426 ? 21.058 18.650 -19.708 1.00 72.50 426 GLN A O 1
ATOM 3257 N N . ASP A 1 427 ? 19.606 18.232 -21.381 1.00 74.00 427 ASP A N 1
ATOM 3258 C CA . ASP A 1 427 ? 19.149 19.622 -21.519 1.00 74.00 427 ASP A CA 1
ATOM 3259 C C . ASP A 1 427 ? 18.502 20.151 -20.225 1.00 74.00 427 ASP A C 1
ATOM 3261 O O . ASP A 1 427 ? 18.701 21.306 -19.848 1.00 74.00 427 ASP A O 1
ATOM 3265 N N . VAL A 1 428 ? 17.734 19.306 -19.524 1.00 70.38 428 VAL A N 1
ATOM 3266 C CA . VAL A 1 428 ? 16.989 19.689 -18.310 1.00 70.38 428 VAL A CA 1
ATOM 3267 C C . VAL A 1 428 ? 17.845 19.614 -17.043 1.00 70.38 428 VAL A C 1
ATOM 3269 O O . VAL A 1 428 ? 17.739 20.486 -16.179 1.00 70.38 428 VAL A O 1
ATOM 3272 N N . ALA A 1 429 ? 18.675 18.578 -16.897 1.00 65.88 429 ALA A N 1
ATOM 3273 C CA . ALA A 1 429 ? 19.486 18.358 -15.697 1.00 65.88 429 ALA A CA 1
ATOM 3274 C C . ALA A 1 429 ? 20.759 19.227 -15.654 1.00 65.88 429 ALA A C 1
ATOM 3276 O O . ALA A 1 429 ? 21.360 19.393 -14.588 1.00 65.88 429 ALA A O 1
ATOM 3277 N N . GLY A 1 430 ? 21.181 19.797 -16.788 1.00 67.38 430 GLY A N 1
ATOM 3278 C CA . GLY A 1 430 ? 22.381 20.627 -16.874 1.00 67.38 430 GLY A CA 1
ATOM 3279 C C . GLY A 1 430 ? 23.650 19.878 -16.446 1.00 67.38 430 GLY A C 1
ATOM 3280 O O . GLY A 1 430 ? 23.814 18.693 -16.719 1.00 67.38 430 GLY A O 1
ATOM 3281 N N . ARG A 1 431 ? 24.570 20.561 -15.746 1.00 65.00 431 ARG A N 1
ATOM 3282 C CA . ARG A 1 431 ? 25.868 19.991 -15.308 1.00 65.00 431 ARG A CA 1
ATOM 3283 C C . ARG A 1 431 ? 25.779 19.025 -14.116 1.00 65.00 431 ARG A C 1
ATOM 3285 O O . ARG A 1 431 ? 26.812 18.544 -13.657 1.00 65.00 431 ARG A O 1
ATOM 3292 N N . ASP A 1 432 ? 24.586 18.769 -13.581 1.00 71.88 432 ASP A N 1
ATOM 3293 C CA . ASP A 1 432 ? 24.426 17.993 -12.346 1.00 71.88 432 ASP A CA 1
ATOM 3294 C C . ASP A 1 432 ? 24.380 16.476 -12.580 1.00 71.88 432 ASP A C 1
ATOM 3296 O O . ASP A 1 432 ? 24.655 15.715 -11.648 1.00 71.88 432 ASP A O 1
ATOM 3300 N N . VAL A 1 433 ? 24.089 16.043 -13.814 1.00 75.19 433 VAL A N 1
ATOM 3301 C CA . VAL A 1 433 ? 24.063 14.636 -14.235 1.00 75.19 433 VAL A CA 1
ATOM 3302 C C . VAL A 1 433 ? 25.018 14.430 -15.408 1.00 75.19 433 VAL A C 1
ATOM 3304 O O . VAL A 1 433 ? 24.856 15.035 -16.464 1.00 75.19 433 VAL A O 1
ATOM 3307 N N . THR A 1 434 ? 25.978 13.522 -15.250 1.00 79.44 434 THR A N 1
ATOM 3308 C CA . THR A 1 434 ? 26.885 13.104 -16.326 1.00 79.44 434 THR A CA 1
ATOM 3309 C C . THR A 1 434 ? 26.465 11.730 -16.835 1.00 79.44 434 THR A C 1
ATOM 3311 O O . THR A 1 434 ? 26.363 10.778 -16.054 1.00 79.44 434 THR A O 1
ATOM 3314 N N . ILE A 1 435 ? 26.249 11.627 -18.149 1.00 84.25 435 ILE A N 1
ATOM 3315 C CA . ILE A 1 435 ? 25.973 10.363 -18.842 1.00 84.25 435 ILE A CA 1
ATOM 3316 C C . ILE A 1 435 ? 27.290 9.800 -19.374 1.00 84.25 435 ILE A C 1
ATOM 3318 O O . ILE A 1 435 ? 27.998 10.471 -20.122 1.00 84.25 435 ILE A O 1
ATOM 3322 N N . GLN A 1 436 ? 27.606 8.564 -19.002 1.00 85.69 436 GLN A N 1
ATOM 3323 C CA . GLN A 1 436 ? 28.780 7.835 -19.468 1.00 85.69 436 GLN A CA 1
ATOM 3324 C C . GLN A 1 436 ? 28.334 6.692 -20.376 1.00 85.69 436 GLN A C 1
ATOM 3326 O O . GLN A 1 436 ? 27.596 5.808 -19.945 1.00 85.69 436 GLN A O 1
ATOM 3331 N N . ARG A 1 437 ? 28.785 6.708 -21.630 1.00 89.56 437 ARG A N 1
ATOM 3332 C CA . ARG A 1 437 ? 28.554 5.630 -22.598 1.00 89.56 437 ARG A CA 1
ATOM 3333 C C . ARG A 1 437 ? 29.809 4.770 -22.668 1.00 89.56 437 ARG A C 1
ATOM 3335 O O . ARG A 1 437 ? 30.882 5.274 -22.989 1.00 89.56 437 ARG A O 1
ATOM 3342 N N . THR A 1 438 ? 29.673 3.485 -22.371 1.00 88.12 438 THR A N 1
ATOM 3343 C CA . THR A 1 438 ? 30.779 2.525 -22.392 1.00 88.12 438 THR A CA 1
ATOM 3344 C C . THR A 1 438 ? 30.374 1.328 -23.231 1.00 88.12 438 THR A C 1
ATOM 3346 O O . THR A 1 438 ? 29.324 0.740 -22.999 1.00 88.12 438 THR A O 1
ATOM 3349 N N . THR A 1 439 ? 31.212 0.924 -24.182 1.00 88.94 439 THR A N 1
ATOM 3350 C CA . THR A 1 439 ? 30.958 -0.295 -24.957 1.00 88.94 439 THR A CA 1
ATOM 3351 C C . THR A 1 439 ? 31.634 -1.486 -24.291 1.00 88.94 439 THR A C 1
ATOM 3353 O O . THR A 1 439 ? 32.850 -1.479 -24.102 1.00 88.94 439 THR A O 1
ATOM 3356 N N . LYS A 1 440 ? 30.863 -2.523 -23.953 1.00 82.62 440 LYS A N 1
ATOM 3357 C CA . LYS A 1 440 ? 31.377 -3.788 -23.413 1.00 82.62 440 LYS A CA 1
ATOM 3358 C C . LYS A 1 440 ? 30.665 -4.978 -24.042 1.00 82.62 440 LYS A C 1
ATOM 3360 O O . LYS A 1 440 ? 29.448 -4.969 -24.209 1.00 82.62 440 LYS A O 1
ATOM 3365 N N . GLY A 1 441 ? 31.429 -6.003 -24.426 1.00 75.75 441 GLY A N 1
ATOM 3366 C CA . GLY A 1 441 ? 30.877 -7.210 -25.053 1.00 75.75 441 GLY A CA 1
ATOM 3367 C C . GLY A 1 441 ? 30.041 -6.933 -26.312 1.00 75.75 441 GLY A C 1
ATOM 3368 O O . GLY A 1 441 ? 29.055 -7.624 -26.539 1.00 75.75 441 GLY A O 1
ATOM 3369 N N . GLY A 1 442 ? 30.390 -5.895 -27.086 1.00 80.88 442 GLY A N 1
ATOM 3370 C CA . GLY A 1 442 ? 29.652 -5.483 -28.288 1.00 80.88 442 GLY A CA 1
ATOM 3371 C C . GLY A 1 442 ? 28.328 -4.754 -28.023 1.00 80.88 442 GLY A C 1
ATOM 3372 O O . GLY A 1 442 ? 27.547 -4.572 -28.952 1.00 80.88 442 GLY A O 1
ATOM 3373 N N . ARG A 1 443 ? 28.054 -4.345 -26.776 1.00 87.88 443 ARG A N 1
ATOM 3374 C CA . ARG A 1 443 ? 26.871 -3.561 -26.403 1.00 87.88 443 ARG A CA 1
ATOM 3375 C C . ARG A 1 443 ? 27.264 -2.230 -25.802 1.00 87.88 443 ARG A C 1
ATOM 3377 O O . ARG A 1 443 ? 28.225 -2.148 -25.040 1.00 87.88 443 ARG A O 1
ATOM 3384 N N . GLU A 1 444 ? 26.470 -1.216 -26.098 1.00 91.12 444 GLU A N 1
ATOM 3385 C CA . GLU A 1 444 ? 26.539 0.060 -25.408 1.00 91.12 444 GLU A CA 1
ATOM 3386 C C . GLU A 1 444 ? 25.839 -0.050 -24.046 1.00 91.12 444 GLU A C 1
ATOM 3388 O O . GLU A 1 444 ? 24.679 -0.456 -23.954 1.00 91.12 444 GLU A O 1
ATOM 3393 N N . LEU A 1 445 ? 26.570 0.288 -22.987 1.00 91.50 445 LEU A N 1
ATOM 3394 C CA . LEU A 1 445 ? 26.070 0.434 -21.629 1.00 91.50 445 LEU A CA 1
ATOM 3395 C C . LEU A 1 445 ? 26.092 1.916 -21.277 1.00 91.50 445 LEU A C 1
ATOM 3397 O O . LEU A 1 445 ? 27.101 2.599 -21.470 1.00 91.50 445 LEU A O 1
ATOM 3401 N N . ILE A 1 446 ? 24.983 2.399 -20.733 1.00 88.31 446 ILE A N 1
ATOM 3402 C CA . ILE A 1 446 ? 24.787 3.809 -20.424 1.00 88.31 446 ILE A CA 1
ATOM 3403 C C . ILE A 1 446 ? 24.665 3.945 -18.912 1.00 88.31 446 ILE A C 1
ATOM 3405 O O . ILE A 1 446 ? 23.707 3.460 -18.316 1.00 88.31 446 ILE A O 1
ATOM 3409 N N . GLY A 1 447 ? 25.661 4.573 -18.291 1.00 84.75 447 GLY A N 1
ATOM 3410 C CA . GLY A 1 447 ? 25.713 4.860 -16.860 1.00 84.75 447 GLY A CA 1
ATOM 3411 C C . GLY A 1 447 ? 25.403 6.323 -16.557 1.00 84.75 447 GLY A C 1
ATOM 3412 O O . GLY A 1 447 ? 25.765 7.219 -17.321 1.00 84.75 447 GLY A O 1
ATOM 3413 N N . PHE A 1 448 ? 24.772 6.573 -15.413 1.00 83.06 448 PHE A N 1
ATOM 3414 C CA . PHE A 1 448 ? 24.458 7.909 -14.918 1.00 83.06 448 PHE A CA 1
ATOM 3415 C C . PHE A 1 448 ? 25.200 8.189 -13.619 1.00 83.06 448 PHE A C 1
ATOM 3417 O O . PHE A 1 448 ? 25.199 7.370 -12.698 1.00 83.06 448 PHE A O 1
ATOM 3424 N N . THR A 1 449 ? 25.770 9.385 -13.516 1.00 78.38 449 THR A N 1
ATOM 3425 C CA . THR A 1 449 ? 26.404 9.867 -12.285 1.00 78.38 449 THR A CA 1
ATOM 3426 C C . THR A 1 449 ? 25.876 11.246 -11.918 1.00 78.38 449 THR A C 1
ATOM 3428 O O . THR A 1 449 ? 25.726 12.107 -12.782 1.00 78.38 449 THR A O 1
ATOM 3431 N N . PHE A 1 450 ? 25.584 11.455 -10.638 1.00 75.06 450 PHE A N 1
ATOM 3432 C CA . PHE A 1 450 ? 25.277 12.763 -10.068 1.00 75.06 450 PHE A CA 1
ATOM 3433 C C . PHE A 1 450 ? 26.560 13.419 -9.552 1.00 75.06 450 PHE A C 1
ATOM 3435 O O . PHE A 1 450 ? 27.505 12.703 -9.213 1.00 75.06 450 PHE A O 1
ATOM 3442 N N . ARG A 1 451 ? 26.584 14.761 -9.486 1.00 63.03 451 ARG A N 1
ATOM 3443 C CA . ARG A 1 451 ? 27.633 15.611 -8.870 1.00 63.03 451 ARG A CA 1
ATOM 3444 C C . ARG A 1 451 ? 28.684 14.840 -8.050 1.00 63.03 451 ARG A C 1
ATOM 3446 O O . ARG A 1 451 ? 28.348 14.221 -7.046 1.00 63.03 451 ARG A O 1
ATOM 3453 N N . GLN A 1 452 ? 29.959 14.960 -8.433 1.00 60.44 452 GLN A N 1
ATOM 3454 C CA . GLN A 1 452 ? 31.108 14.287 -7.793 1.00 60.44 452 GLN A CA 1
ATOM 3455 C C . GLN A 1 452 ? 31.164 12.750 -7.958 1.00 60.44 452 GLN A C 1
ATOM 3457 O O . GLN A 1 452 ? 31.895 12.089 -7.229 1.00 60.44 452 GLN A O 1
ATOM 3462 N N . GLY A 1 453 ? 30.465 12.176 -8.946 1.00 66.19 453 GLY A N 1
ATOM 3463 C CA . GLY A 1 453 ? 30.661 10.778 -9.362 1.00 66.19 453 GLY A CA 1
ATOM 3464 C C . GLY A 1 453 ? 29.787 9.752 -8.638 1.00 66.19 453 GLY A C 1
ATOM 3465 O O . GLY A 1 453 ? 30.065 8.559 -8.721 1.00 66.19 453 GLY A O 1
ATOM 3466 N N . VAL A 1 454 ? 28.726 10.185 -7.949 1.00 70.94 454 VAL A N 1
ATOM 3467 C CA . VAL A 1 454 ? 27.785 9.269 -7.286 1.00 70.94 454 VAL A CA 1
ATOM 3468 C C . VAL A 1 454 ? 26.962 8.536 -8.354 1.00 70.94 454 VAL A C 1
ATOM 3470 O O . VAL A 1 454 ? 26.241 9.205 -9.098 1.00 70.94 454 VAL A O 1
ATOM 3473 N N . PRO A 1 455 ? 27.032 7.197 -8.469 1.00 69.56 455 PRO A N 1
ATOM 3474 C CA . PRO A 1 455 ? 26.257 6.462 -9.463 1.00 69.56 455 PRO A CA 1
ATOM 3475 C C . PRO A 1 455 ? 24.758 6.547 -9.148 1.00 69.56 455 PRO A C 1
ATOM 3477 O O . PRO A 1 455 ? 24.338 6.316 -8.016 1.00 69.56 455 PRO A O 1
ATOM 3480 N N . LEU A 1 456 ? 23.954 6.882 -10.158 1.00 73.50 456 LEU A N 1
ATOM 3481 C CA . LEU A 1 456 ? 22.487 6.903 -10.079 1.00 73.50 456 LEU A CA 1
ATOM 3482 C C . LEU A 1 456 ? 21.851 5.647 -10.684 1.00 73.50 456 LEU A C 1
ATOM 3484 O O . LEU A 1 456 ? 20.709 5.323 -10.370 1.00 73.50 456 LEU A O 1
ATOM 3488 N N . GLY A 1 457 ? 22.582 4.958 -11.558 1.00 84.31 457 GLY A N 1
ATOM 3489 C CA . GLY A 1 457 ? 22.127 3.756 -12.237 1.00 84.31 457 GLY A CA 1
ATOM 3490 C C . GLY A 1 457 ? 22.819 3.559 -13.576 1.00 84.31 457 GLY A C 1
ATOM 3491 O O . GLY A 1 457 ? 23.591 4.403 -14.031 1.00 84.31 457 GLY A O 1
ATOM 3492 N N . ALA A 1 458 ? 22.525 2.438 -14.212 1.00 88.19 458 ALA A N 1
ATOM 3493 C CA . ALA A 1 458 ? 22.952 2.116 -15.556 1.00 88.19 458 ALA A CA 1
ATOM 3494 C C . ALA A 1 458 ? 21.864 1.324 -16.277 1.00 88.19 458 ALA A C 1
ATOM 3496 O O . ALA A 1 458 ? 21.034 0.665 -15.648 1.00 88.19 458 ALA A O 1
ATOM 3497 N N . PHE A 1 459 ? 21.888 1.349 -17.603 1.00 92.75 459 PHE A N 1
ATOM 3498 C CA . PHE A 1 459 ? 21.045 0.480 -18.408 1.00 92.75 459 PHE A CA 1
ATOM 3499 C C . PHE A 1 459 ? 21.717 0.090 -19.724 1.00 92.75 459 PHE A C 1
ATOM 3501 O O . PHE A 1 459 ? 22.672 0.726 -20.172 1.00 92.75 459 PHE A O 1
ATOM 3508 N N . ALA A 1 460 ? 21.201 -0.967 -20.344 1.00 94.31 460 ALA A N 1
ATOM 3509 C CA . ALA A 1 460 ? 21.509 -1.325 -21.721 1.00 94.31 460 ALA A CA 1
ATOM 3510 C C . ALA A 1 460 ? 20.328 -2.050 -22.374 1.00 94.31 460 ALA A C 1
ATOM 3512 O O . ALA A 1 460 ? 19.530 -2.716 -21.709 1.00 94.31 460 ALA A O 1
ATOM 3513 N N . ILE A 1 461 ? 20.237 -1.927 -23.698 1.00 95.06 461 ILE A N 1
ATOM 3514 C CA . ILE A 1 461 ? 19.200 -2.553 -24.522 1.00 95.06 461 ILE A CA 1
ATOM 3515 C C . ILE A 1 461 ? 19.873 -3.588 -25.423 1.00 95.06 461 ILE A C 1
ATOM 3517 O O . ILE A 1 461 ? 20.675 -3.246 -26.295 1.00 95.06 461 ILE A O 1
ATOM 3521 N N . GLY A 1 462 ? 19.562 -4.865 -25.213 1.00 92.94 462 GLY A N 1
ATOM 3522 C CA . GLY A 1 462 ? 19.945 -5.972 -26.087 1.00 92.94 462 GLY A CA 1
ATOM 3523 C C . GLY A 1 462 ? 18.878 -6.265 -27.142 1.00 92.94 462 GLY A C 1
ATOM 3524 O O . GLY A 1 462 ? 17.924 -5.516 -27.297 1.00 92.94 462 GLY A O 1
ATOM 3525 N N . ARG A 1 463 ? 19.031 -7.378 -27.871 1.00 91.44 463 ARG A N 1
ATOM 3526 C CA . ARG A 1 463 ? 18.077 -7.774 -28.926 1.00 91.44 463 ARG A CA 1
ATOM 3527 C C . ARG A 1 463 ? 16.696 -8.168 -28.389 1.00 91.44 463 ARG A C 1
ATOM 3529 O O . ARG A 1 463 ? 15.704 -7.868 -29.027 1.00 91.44 463 ARG A O 1
ATOM 3536 N N . ARG A 1 464 ? 16.652 -8.864 -27.246 1.00 93.94 464 ARG A N 1
ATOM 3537 C CA . ARG A 1 464 ? 15.422 -9.431 -26.649 1.00 93.94 464 ARG A CA 1
ATOM 3538 C C . ARG A 1 464 ? 15.101 -8.887 -25.255 1.00 93.94 464 ARG A C 1
ATOM 3540 O O . ARG A 1 464 ? 14.005 -9.091 -24.749 1.00 93.94 464 ARG A O 1
ATOM 3547 N N . TRP A 1 465 ? 16.064 -8.232 -24.614 1.00 96.06 465 TRP A N 1
ATOM 3548 C CA . TRP A 1 465 ? 15.953 -7.778 -23.232 1.00 96.06 465 TRP A CA 1
ATOM 3549 C C . TRP A 1 465 ? 16.561 -6.390 -23.088 1.00 96.06 465 TRP A C 1
ATOM 3551 O O . TRP A 1 465 ? 17.647 -6.138 -23.613 1.00 96.06 465 TRP A O 1
ATOM 3561 N N . ALA A 1 466 ? 15.895 -5.529 -22.331 1.00 95.38 466 ALA A N 1
ATOM 3562 C CA . ALA A 1 466 ? 16.460 -4.319 -21.760 1.00 95.38 466 ALA A CA 1
ATOM 3563 C C . ALA A 1 466 ? 16.706 -4.564 -20.270 1.00 95.38 466 ALA A C 1
ATOM 3565 O O . ALA A 1 466 ? 15.888 -5.197 -19.604 1.00 95.38 466 ALA A O 1
ATOM 3566 N N . CYS A 1 467 ? 17.833 -4.084 -19.754 1.00 94.06 467 CYS A N 1
ATOM 3567 C CA . CYS A 1 467 ? 18.196 -4.209 -18.347 1.00 94.06 467 CYS A CA 1
ATOM 3568 C C . CYS A 1 467 ? 18.528 -2.832 -17.783 1.00 94.06 467 CYS A C 1
ATOM 3570 O O . CYS A 1 467 ? 19.318 -2.103 -18.380 1.00 94.06 467 CYS A O 1
ATOM 3572 N N . VAL A 1 468 ? 17.940 -2.506 -16.635 1.00 91.06 468 VAL A N 1
ATOM 3573 C CA . VAL A 1 468 ? 18.190 -1.303 -15.840 1.00 91.06 468 VAL A CA 1
ATOM 3574 C C . VAL A 1 468 ? 18.629 -1.749 -14.449 1.00 91.06 468 VAL A C 1
ATOM 3576 O O . VAL A 1 468 ? 17.958 -2.563 -13.820 1.00 91.06 468 VAL A O 1
ATOM 3579 N N . ALA A 1 469 ? 19.740 -1.225 -13.945 1.00 87.75 469 ALA A N 1
ATOM 3580 C CA . ALA A 1 469 ? 20.260 -1.561 -12.622 1.00 87.75 469 ALA A CA 1
ATOM 3581 C C 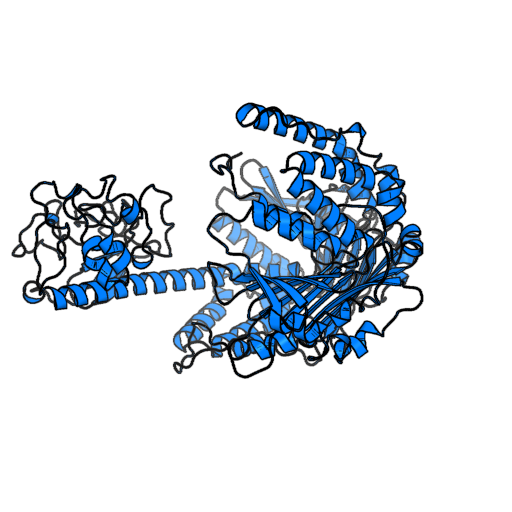. ALA A 1 469 ? 20.929 -0.351 -11.961 1.00 87.75 469 ALA A C 1
ATOM 3583 O O . ALA A 1 469 ? 21.131 0.685 -12.589 1.00 87.75 469 ALA A O 1
ATOM 3584 N N . LEU A 1 470 ? 21.310 -0.473 -10.688 1.00 82.94 470 LEU A N 1
ATOM 3585 C CA . LEU A 1 470 ? 22.008 0.609 -9.976 1.00 82.94 470 LEU A CA 1
ATOM 3586 C C . LEU A 1 470 ? 23.490 0.748 -10.365 1.00 82.94 470 LEU A C 1
ATOM 3588 O O . LEU A 1 470 ? 24.103 1.775 -10.083 1.00 82.94 470 LEU A O 1
ATOM 3592 N N . SER A 1 471 ? 24.068 -0.262 -11.019 1.00 84.25 471 SER A N 1
ATOM 3593 C CA . SER A 1 471 ? 25.468 -0.266 -11.442 1.00 84.25 471 SER A CA 1
ATOM 3594 C C . SER A 1 471 ? 25.632 -0.819 -12.857 1.00 84.25 471 SER A C 1
ATOM 3596 O O . SER A 1 471 ? 24.861 -1.669 -13.312 1.00 84.25 471 SER A O 1
ATOM 3598 N N . THR A 1 472 ? 26.674 -0.363 -13.550 1.00 87.94 472 THR A N 1
ATOM 3599 C CA . THR A 1 472 ? 27.050 -0.869 -14.879 1.00 87.94 472 THR A CA 1
ATOM 3600 C C . THR A 1 472 ? 27.419 -2.352 -14.826 1.00 87.94 472 THR A C 1
ATOM 3602 O O . THR A 1 472 ? 27.125 -3.090 -15.761 1.00 87.94 472 THR A O 1
ATOM 3605 N N . GLN A 1 473 ? 28.017 -2.803 -13.722 1.00 87.94 473 GLN A N 1
ATOM 3606 C CA . GLN A 1 473 ? 28.414 -4.190 -13.492 1.00 87.94 473 GLN A CA 1
ATOM 3607 C C . GLN A 1 473 ? 27.193 -5.114 -13.414 1.00 87.94 473 GLN A C 1
ATOM 3609 O O . GLN A 1 473 ? 27.193 -6.176 -14.033 1.00 87.94 473 GLN A O 1
ATOM 3614 N N . SER A 1 474 ? 26.119 -4.686 -12.743 1.00 89.25 474 SER A N 1
ATOM 3615 C CA . SER A 1 474 ? 24.864 -5.441 -12.690 1.00 89.25 474 SER A CA 1
ATOM 3616 C C . SER A 1 474 ? 24.252 -5.611 -14.086 1.00 89.25 474 SER A C 1
ATOM 3618 O O . SER A 1 474 ? 23.889 -6.729 -14.455 1.00 89.25 474 SER A O 1
ATOM 3620 N N . VAL A 1 475 ? 24.231 -4.548 -14.902 1.00 92.00 475 VAL A N 1
ATOM 3621 C CA . VAL A 1 475 ? 23.762 -4.603 -16.302 1.00 92.00 475 VAL A CA 1
ATOM 3622 C C . VAL A 1 475 ? 24.645 -5.516 -17.157 1.00 92.00 475 VAL A C 1
ATOM 3624 O O . VAL A 1 475 ? 24.146 -6.359 -17.902 1.00 92.00 475 VAL A O 1
ATOM 3627 N N . GLU A 1 476 ? 25.965 -5.380 -17.043 1.00 92.56 476 GLU A N 1
ATOM 3628 C CA . GLU A 1 476 ? 26.930 -6.203 -17.774 1.00 92.56 476 GLU A CA 1
ATOM 3629 C C . GLU A 1 476 ? 26.777 -7.688 -17.427 1.00 92.56 476 GLU A C 1
ATOM 3631 O O . GLU A 1 476 ? 26.679 -8.528 -18.323 1.00 92.56 476 GLU A O 1
ATOM 3636 N N . SER A 1 477 ? 26.677 -8.011 -16.135 1.00 91.81 477 SER A N 1
ATOM 3637 C CA . SER A 1 477 ? 26.509 -9.383 -15.650 1.00 91.81 477 SER A CA 1
ATOM 3638 C C . SER A 1 477 ? 25.232 -10.037 -16.185 1.00 91.81 477 SER A C 1
ATOM 3640 O O . SER A 1 477 ? 25.224 -11.232 -16.478 1.00 91.81 477 SER A O 1
ATOM 3642 N N . PHE A 1 478 ? 24.152 -9.270 -16.355 1.00 93.75 478 PHE A N 1
ATOM 3643 C CA . PHE A 1 478 ? 22.920 -9.766 -16.958 1.00 93.75 478 PHE A CA 1
ATOM 3644 C C . PHE A 1 478 ? 23.134 -10.147 -18.423 1.00 93.75 478 PHE A C 1
ATOM 3646 O O . PHE A 1 478 ? 22.815 -11.258 -18.843 1.00 93.75 478 PHE A O 1
ATOM 3653 N N . PHE A 1 479 ? 23.729 -9.252 -19.210 1.00 95.12 479 PHE A N 1
ATOM 3654 C CA . PHE A 1 479 ? 23.931 -9.498 -20.634 1.00 95.12 479 PHE A CA 1
ATOM 3655 C C . PHE A 1 479 ? 24.978 -10.578 -20.927 1.00 95.12 479 PHE A C 1
ATOM 3657 O O . PHE A 1 479 ? 24.832 -11.304 -21.908 1.00 95.12 479 PHE A O 1
ATOM 3664 N N . LEU A 1 480 ? 25.971 -10.764 -20.055 1.00 93.81 480 LEU A N 1
ATOM 3665 C CA . LEU A 1 480 ? 26.867 -11.920 -20.128 1.00 93.81 480 LEU A CA 1
ATOM 3666 C C . LEU A 1 480 ? 26.117 -13.248 -19.928 1.00 93.81 480 LEU A C 1
ATOM 3668 O O . LEU A 1 480 ? 26.478 -14.239 -20.557 1.00 93.81 480 LEU A O 1
ATOM 3672 N N . ARG A 1 481 ? 25.047 -13.278 -19.120 1.00 93.56 481 ARG A N 1
ATOM 3673 C CA . ARG A 1 481 ? 24.168 -14.458 -18.997 1.00 93.56 481 ARG A CA 1
ATOM 3674 C C . ARG A 1 481 ? 23.291 -14.652 -20.226 1.00 93.56 481 ARG A C 1
ATOM 3676 O O . ARG A 1 481 ? 23.140 -15.778 -20.685 1.00 93.56 481 ARG A O 1
ATOM 3683 N N . VAL A 1 482 ? 22.778 -13.563 -20.806 1.00 93.75 482 VAL A N 1
ATOM 3684 C CA . VAL A 1 482 ? 22.071 -13.607 -22.102 1.00 93.75 482 VAL A CA 1
ATOM 3685 C C . VAL A 1 482 ? 22.963 -14.202 -23.200 1.00 93.75 482 VAL A C 1
ATOM 3687 O O . VAL A 1 482 ? 22.469 -14.952 -24.036 1.00 93.75 482 VAL A O 1
ATOM 3690 N N . ASP A 1 483 ? 24.267 -13.916 -23.170 1.00 93.25 483 ASP A N 1
ATOM 3691 C CA . ASP A 1 483 ? 25.263 -14.476 -24.098 1.00 93.25 483 ASP A CA 1
ATOM 3692 C C . ASP A 1 483 ? 25.717 -15.904 -23.771 1.00 93.25 483 ASP A C 1
ATOM 3694 O O . ASP A 1 483 ? 26.535 -16.458 -24.504 1.00 93.25 483 ASP A O 1
ATOM 3698 N N . GLY A 1 484 ? 25.260 -16.490 -22.661 1.00 92.69 484 GLY A N 1
ATOM 3699 C CA . GLY A 1 484 ? 25.729 -17.796 -22.192 1.00 92.69 484 GLY A CA 1
ATOM 3700 C C . GLY A 1 484 ? 27.173 -17.805 -21.672 1.00 92.69 484 GLY A C 1
ATOM 3701 O O . GLY A 1 484 ? 27.762 -18.872 -21.544 1.00 92.69 484 GLY A O 1
ATOM 3702 N N . LYS A 1 485 ? 27.758 -16.637 -21.373 1.00 93.75 485 LYS A N 1
ATOM 3703 C CA . LYS A 1 485 ? 29.114 -16.501 -20.803 1.00 93.75 485 LYS A CA 1
ATOM 3704 C C . LYS A 1 485 ? 29.147 -16.610 -19.279 1.00 93.75 485 LYS A C 1
ATOM 3706 O O . LYS A 1 485 ? 30.210 -16.825 -18.709 1.00 93.75 485 LYS A O 1
ATOM 3711 N N . LEU A 1 486 ? 28.005 -16.408 -18.629 1.00 93.25 486 LEU A N 1
ATOM 3712 C CA . LEU A 1 486 ? 27.816 -16.615 -17.198 1.00 93.25 486 LEU A CA 1
ATOM 3713 C C . LEU A 1 486 ? 26.673 -17.598 -16.972 1.00 93.25 486 LEU A C 1
ATOM 3715 O O . LEU A 1 486 ? 25.683 -17.591 -17.710 1.00 93.25 486 LEU A O 1
ATOM 3719 N N . ASP A 1 487 ? 26.790 -18.383 -15.905 1.00 91.31 487 ASP A N 1
ATOM 3720 C CA . ASP A 1 487 ? 25.758 -19.336 -15.526 1.00 91.31 487 ASP A CA 1
ATOM 3721 C C . ASP A 1 487 ? 24.442 -18.629 -15.192 1.00 91.31 487 ASP A C 1
ATOM 3723 O O . ASP A 1 487 ? 24.384 -17.618 -14.474 1.00 91.31 487 ASP A O 1
ATOM 3727 N N . SER A 1 488 ? 23.371 -19.205 -15.731 1.00 91.31 488 SER A N 1
ATOM 3728 C CA . SER A 1 488 ? 21.998 -18.822 -15.428 1.00 91.31 488 SER A CA 1
ATOM 3729 C C . SER A 1 488 ? 21.412 -19.774 -14.399 1.00 91.31 488 SER A C 1
ATOM 3731 O O . SER A 1 488 ? 21.722 -20.967 -14.391 1.00 91.31 488 SER A O 1
ATOM 3733 N N . TRP A 1 489 ? 20.545 -19.248 -13.543 1.00 92.00 489 TRP A N 1
ATOM 3734 C CA . TRP A 1 489 ? 19.873 -20.040 -12.530 1.00 92.00 489 TRP A CA 1
ATOM 3735 C C . TRP A 1 489 ? 19.094 -21.207 -13.131 1.00 92.00 489 TRP A C 1
ATOM 3737 O O . TRP A 1 489 ? 18.418 -21.083 -14.155 1.00 92.00 489 TRP A O 1
ATOM 3747 N N . ARG A 1 490 ? 19.161 -22.331 -12.423 1.00 88.19 490 ARG A N 1
ATOM 3748 C CA . ARG A 1 490 ? 18.303 -23.492 -12.610 1.00 88.19 490 ARG A CA 1
ATOM 3749 C C . ARG A 1 490 ? 17.754 -23.890 -11.240 1.00 88.19 490 ARG A C 1
ATOM 3751 O O . ARG A 1 490 ? 18.517 -23.828 -10.271 1.00 88.19 490 ARG A O 1
ATOM 3758 N N . PRO A 1 491 ? 16.473 -24.279 -11.138 1.00 88.12 491 PRO A N 1
ATOM 3759 C CA . PRO A 1 491 ? 15.917 -24.763 -9.882 1.00 88.12 491 PRO A CA 1
ATOM 3760 C C . PRO A 1 491 ? 16.765 -25.915 -9.331 1.00 88.12 491 PRO A C 1
ATOM 3762 O O . PRO A 1 491 ? 17.038 -26.878 -10.042 1.00 88.12 491 PRO A O 1
ATOM 3765 N N . SER A 1 492 ? 17.212 -25.808 -8.079 1.00 88.25 492 SER A N 1
ATOM 3766 C CA . SER A 1 492 ? 17.713 -26.973 -7.340 1.00 88.25 492 SER A CA 1
ATOM 3767 C C . SER A 1 492 ? 16.531 -27.828 -6.873 1.00 88.25 492 SER A C 1
ATOM 3769 O O . SER A 1 492 ? 15.392 -27.365 -6.914 1.00 88.25 492 SER A O 1
ATOM 3771 N N . ALA A 1 493 ? 16.792 -29.029 -6.350 1.00 89.62 493 ALA A N 1
ATOM 3772 C CA . ALA A 1 493 ? 15.747 -29.896 -5.793 1.00 89.62 493 ALA A CA 1
ATOM 3773 C C . ALA A 1 493 ? 14.853 -29.182 -4.752 1.00 89.62 493 ALA A C 1
ATOM 3775 O O . ALA A 1 493 ? 13.640 -29.368 -4.744 1.00 89.62 493 ALA A O 1
ATOM 3776 N N . GLU A 1 494 ? 15.433 -28.302 -3.926 1.00 88.50 494 GLU A N 1
ATOM 3777 C CA . GLU A 1 494 ? 14.699 -27.516 -2.921 1.00 88.50 494 GLU A CA 1
ATOM 3778 C C . GLU A 1 494 ? 13.764 -26.475 -3.570 1.00 88.50 494 GLU A C 1
ATOM 3780 O O . GLU A 1 494 ? 12.614 -26.317 -3.162 1.00 88.50 494 GLU A O 1
ATOM 3785 N N . TYR A 1 495 ? 14.219 -25.792 -4.628 1.00 90.00 495 TYR A N 1
ATOM 3786 C CA . TYR A 1 495 ? 13.360 -24.881 -5.391 1.00 90.00 495 TYR A CA 1
ATOM 3787 C C . TYR A 1 495 ? 12.275 -25.638 -6.161 1.00 90.00 495 TYR A C 1
ATOM 3789 O O . TYR A 1 495 ? 11.150 -25.152 -6.237 1.00 90.00 495 TYR A O 1
ATOM 3797 N N . GLU A 1 496 ? 12.583 -26.810 -6.723 1.00 91.50 496 GLU A N 1
ATOM 3798 C CA . GLU A 1 496 ? 11.595 -27.649 -7.408 1.00 91.50 496 GLU A CA 1
ATOM 3799 C C . GLU A 1 496 ? 10.480 -28.094 -6.461 1.00 91.50 496 GLU A C 1
ATOM 3801 O O . GLU A 1 496 ? 9.309 -28.015 -6.828 1.00 91.50 496 GLU A O 1
ATOM 3806 N N . GLU A 1 497 ? 10.806 -28.485 -5.226 1.00 90.44 497 GLU A N 1
ATOM 3807 C CA . GLU A 1 497 ? 9.810 -28.819 -4.204 1.00 90.44 497 GLU A CA 1
ATOM 3808 C C . GLU A 1 497 ? 8.846 -27.648 -3.955 1.00 90.44 497 GLU A C 1
ATOM 3810 O O . GLU A 1 497 ? 7.624 -27.809 -3.988 1.00 90.44 497 GLU A O 1
ATOM 3815 N N . VAL A 1 498 ? 9.391 -26.444 -3.761 1.00 89.50 498 VAL A N 1
ATOM 3816 C CA . VAL A 1 498 ? 8.606 -25.228 -3.518 1.00 89.50 498 VAL A CA 1
ATOM 3817 C C . VAL A 1 498 ? 7.759 -24.851 -4.741 1.00 89.50 498 VAL A C 1
ATOM 3819 O O . VAL A 1 498 ? 6.580 -24.526 -4.599 1.00 89.50 498 VAL A O 1
ATOM 3822 N N . LEU A 1 499 ? 8.323 -24.939 -5.946 1.00 92.00 499 LEU A N 1
ATOM 3823 C CA . LEU A 1 499 ? 7.632 -24.646 -7.205 1.00 92.00 499 LEU A CA 1
ATOM 3824 C C . LEU A 1 499 ? 6.531 -25.666 -7.530 1.00 92.00 499 LEU A C 1
ATOM 3826 O O . LEU A 1 499 ? 5.539 -25.305 -8.156 1.00 92.00 499 LEU A O 1
ATOM 3830 N N . ASN A 1 500 ? 6.659 -26.915 -7.077 1.00 92.81 500 ASN A N 1
ATOM 3831 C CA . ASN A 1 500 ? 5.623 -27.937 -7.235 1.00 92.81 500 ASN A CA 1
ATOM 3832 C C . ASN A 1 500 ? 4.403 -27.698 -6.324 1.00 92.81 500 ASN A C 1
ATOM 3834 O O . ASN A 1 500 ? 3.332 -28.246 -6.586 1.00 92.81 500 ASN A O 1
ATOM 3838 N N . ALA A 1 501 ? 4.529 -26.861 -5.285 1.00 88.69 501 ALA A N 1
ATOM 3839 C CA . ALA A 1 501 ? 3.437 -26.523 -4.366 1.00 88.69 501 ALA A CA 1
ATOM 3840 C C . ALA A 1 501 ? 2.496 -25.410 -4.883 1.00 88.69 501 ALA A C 1
ATOM 3842 O O . ALA A 1 501 ? 1.474 -25.107 -4.242 1.00 88.69 501 ALA A O 1
ATOM 3843 N N . VAL A 1 502 ? 2.830 -24.803 -6.029 1.00 91.81 502 VAL A N 1
ATOM 3844 C CA . VAL A 1 502 ? 2.095 -23.706 -6.676 1.00 91.81 502 VAL A CA 1
ATOM 3845 C C . VAL A 1 502 ? 1.732 -24.046 -8.132 1.00 91.81 502 VAL A C 1
ATOM 3847 O O . VAL A 1 502 ? 2.354 -24.919 -8.738 1.00 91.81 502 VAL A O 1
ATOM 3850 N N . PRO A 1 503 ? 0.712 -23.392 -8.725 1.00 94.25 503 PRO A N 1
ATOM 3851 C CA . PRO A 1 503 ? 0.384 -23.553 -10.141 1.00 94.25 503 PRO A CA 1
ATOM 3852 C C . PRO A 1 503 ? 1.587 -23.370 -11.078 1.00 94.25 503 PRO A C 1
ATOM 3854 O O . PRO A 1 503 ? 2.371 -22.437 -10.931 1.00 94.25 503 PRO A O 1
ATOM 3857 N N . LYS A 1 504 ? 1.694 -24.236 -12.097 1.00 94.12 504 LYS A N 1
ATOM 3858 C CA . LYS A 1 504 ? 2.763 -24.173 -13.118 1.00 94.12 504 LYS A CA 1
ATOM 3859 C C . LYS A 1 504 ? 2.574 -23.046 -14.134 1.00 94.12 504 LYS A C 1
ATOM 3861 O O . LYS A 1 504 ? 3.531 -22.656 -14.800 1.00 94.12 504 LYS A O 1
ATOM 3866 N N . GLN A 1 505 ? 1.336 -22.582 -14.279 1.00 94.69 505 GLN A N 1
ATOM 3867 C CA . GLN A 1 505 ? 0.967 -21.427 -15.082 1.00 94.69 505 GLN A CA 1
ATOM 3868 C C . GLN A 1 505 ? 0.509 -20.315 -14.149 1.00 94.69 505 GLN A C 1
ATOM 3870 O O . GLN A 1 505 ? -0.323 -20.543 -13.273 1.00 94.69 505 GLN A O 1
ATOM 3875 N N . PHE A 1 506 ? 1.061 -19.126 -14.342 1.00 93.06 506 PHE A N 1
ATOM 3876 C CA . PHE A 1 506 ? 0.805 -17.959 -13.506 1.00 93.06 506 PHE A CA 1
ATOM 3877 C C . PHE A 1 506 ? 0.960 -16.686 -14.331 1.00 93.06 506 PHE A C 1
ATOM 3879 O O . PHE A 1 506 ? 1.669 -16.672 -15.329 1.00 93.06 506 PHE A O 1
ATOM 3886 N N . THR A 1 507 ? 0.318 -15.596 -13.934 1.00 90.81 507 THR A N 1
ATOM 3887 C CA . THR A 1 507 ? 0.570 -14.272 -14.526 1.00 90.81 507 THR A CA 1
ATOM 3888 C C . THR A 1 507 ? 1.676 -13.531 -13.790 1.00 90.81 507 THR A C 1
ATOM 3890 O O . THR A 1 507 ? 2.295 -12.628 -14.354 1.00 90.81 507 THR A O 1
ATOM 3893 N N . GLN A 1 508 ? 1.950 -13.915 -12.540 1.00 90.69 508 GLN A N 1
ATOM 3894 C CA . GLN A 1 508 ? 3.007 -13.342 -11.715 1.00 90.69 508 GLN A CA 1
ATOM 3895 C C . GLN A 1 508 ? 3.619 -14.414 -10.820 1.00 90.69 508 GLN A C 1
ATOM 3897 O O . GLN A 1 508 ? 2.907 -15.287 -10.328 1.00 90.69 508 GLN A O 1
ATOM 3902 N N . ILE A 1 509 ? 4.918 -14.309 -10.571 1.00 91.00 509 ILE A N 1
ATOM 3903 C CA . ILE A 1 509 ? 5.657 -15.144 -9.628 1.00 91.00 509 ILE A CA 1
ATOM 3904 C C . ILE A 1 509 ? 6.625 -14.274 -8.836 1.00 91.00 509 ILE A C 1
ATOM 3906 O O . ILE A 1 509 ? 7.270 -13.387 -9.385 1.00 91.00 509 ILE A O 1
ATOM 3910 N N . ALA A 1 510 ? 6.751 -14.545 -7.548 1.00 88.81 510 ALA A N 1
ATOM 3911 C CA . ALA A 1 510 ? 7.830 -14.067 -6.710 1.00 88.81 510 ALA A CA 1
ATOM 3912 C C . ALA A 1 510 ? 8.483 -15.277 -6.053 1.00 88.81 510 ALA A C 1
ATOM 3914 O O . ALA A 1 510 ? 7.795 -16.115 -5.477 1.00 88.81 510 ALA A O 1
ATOM 3915 N N . LEU A 1 511 ? 9.800 -15.370 -6.158 1.00 87.56 511 LEU A N 1
ATOM 3916 C CA . LEU A 1 511 ? 10.596 -16.442 -5.588 1.00 87.56 511 LEU A CA 1
ATOM 3917 C C . LEU A 1 511 ? 11.811 -15.817 -4.918 1.00 87.56 511 LEU A C 1
ATOM 3919 O O . LEU A 1 511 ? 12.481 -14.972 -5.507 1.00 87.56 511 LEU A O 1
ATOM 3923 N N . GLY A 1 512 ? 12.072 -16.188 -3.671 1.00 84.81 512 GLY A N 1
ATOM 3924 C CA . GLY A 1 512 ? 13.166 -15.593 -2.915 1.00 84.81 512 GLY A CA 1
ATOM 3925 C C . GLY A 1 512 ? 13.638 -16.480 -1.786 1.00 84.81 512 GLY A C 1
ATOM 3926 O O . GLY A 1 512 ? 12.836 -17.005 -1.017 1.00 84.81 512 GLY A O 1
ATOM 3927 N N . ASP A 1 513 ? 14.952 -16.623 -1.679 1.00 84.31 513 ASP A N 1
ATOM 3928 C CA . ASP A 1 513 ? 15.590 -17.317 -0.572 1.00 84.31 513 ASP A CA 1
ATOM 3929 C C . ASP A 1 513 ? 15.918 -16.311 0.539 1.00 84.31 513 ASP A C 1
ATOM 3931 O O . ASP A 1 513 ? 16.731 -15.405 0.329 1.00 84.31 513 ASP A O 1
ATOM 3935 N N . PRO A 1 514 ? 15.297 -16.432 1.723 1.00 80.12 514 PRO A N 1
ATOM 3936 C CA . PRO A 1 514 ? 15.535 -15.497 2.812 1.00 80.12 514 PRO A CA 1
ATOM 3937 C C . PRO A 1 514 ? 16.927 -15.668 3.449 1.00 80.12 514 PRO A C 1
ATOM 3939 O O . PRO A 1 514 ? 17.432 -14.735 4.080 1.00 80.12 514 PRO A O 1
ATOM 3942 N N . ARG A 1 515 ? 17.575 -16.833 3.298 1.00 84.31 515 ARG A N 1
ATOM 3943 C CA . ARG A 1 515 ? 18.793 -17.195 4.045 1.00 84.31 515 ARG A CA 1
ATOM 3944 C C . ARG A 1 515 ? 19.960 -16.231 3.818 1.00 84.31 515 ARG A C 1
ATOM 3946 O O . ARG A 1 515 ? 20.534 -15.800 4.819 1.00 84.31 515 ARG A O 1
ATOM 3953 N N . PRO A 1 516 ? 20.329 -15.842 2.578 1.00 78.19 516 PRO A N 1
ATOM 3954 C CA . PRO A 1 516 ? 21.450 -14.927 2.365 1.00 78.19 516 PRO A CA 1
ATOM 3955 C C . PRO A 1 516 ? 21.209 -13.560 3.014 1.00 78.19 516 PRO A C 1
ATOM 3957 O O . PRO A 1 516 ? 22.087 -13.050 3.707 1.00 78.19 516 PRO A O 1
ATOM 3960 N N . GLY A 1 517 ? 19.999 -13.008 2.857 1.00 75.19 517 GLY A N 1
ATOM 3961 C CA . GLY A 1 517 ? 19.630 -11.705 3.414 1.00 75.19 517 GLY A CA 1
ATOM 3962 C C . GLY A 1 517 ? 19.685 -11.685 4.941 1.00 75.19 517 GLY A C 1
ATOM 3963 O O . GLY A 1 517 ? 20.319 -10.806 5.527 1.00 75.19 517 GLY A O 1
ATOM 3964 N N . TYR A 1 518 ? 19.099 -12.691 5.598 1.00 74.81 518 TYR A N 1
ATOM 3965 C CA . TYR A 1 518 ? 19.172 -12.803 7.057 1.00 74.81 518 TYR A CA 1
ATOM 3966 C C . TYR A 1 518 ? 20.585 -13.099 7.557 1.00 74.81 518 TYR A C 1
ATOM 3968 O O . TYR A 1 518 ? 20.969 -12.569 8.595 1.00 74.81 518 TYR A O 1
ATOM 3976 N N . ARG A 1 519 ? 21.396 -13.867 6.817 1.00 79.81 519 ARG A N 1
ATOM 3977 C CA . ARG A 1 519 ? 22.798 -14.114 7.181 1.00 79.81 519 ARG A CA 1
ATOM 3978 C C . ARG A 1 519 ? 23.608 -12.814 7.169 1.00 79.81 519 ARG A C 1
ATOM 3980 O O . ARG A 1 519 ? 24.378 -12.578 8.096 1.00 79.81 519 ARG A O 1
ATOM 3987 N N . THR A 1 520 ? 23.395 -11.943 6.179 1.00 76.50 520 THR A N 1
ATOM 3988 C CA . THR A 1 520 ? 24.007 -10.604 6.145 1.00 76.50 520 THR A CA 1
ATOM 3989 C C . THR A 1 520 ? 23.496 -9.714 7.278 1.00 76.50 520 THR A C 1
ATOM 3991 O O . THR A 1 520 ? 24.303 -9.100 7.973 1.00 76.50 520 THR A O 1
ATOM 3994 N N . LEU A 1 521 ? 22.177 -9.655 7.493 1.00 70.75 521 LEU A N 1
ATOM 3995 C CA . LEU A 1 521 ? 21.570 -8.804 8.519 1.00 70.75 521 LEU A CA 1
ATOM 3996 C C . LEU A 1 521 ? 22.018 -9.200 9.932 1.00 70.75 521 LEU A C 1
ATOM 3998 O O . LEU A 1 521 ? 22.504 -8.355 10.678 1.00 70.75 521 LEU A O 1
ATOM 4002 N N . LEU A 1 522 ? 21.883 -10.481 10.284 1.00 72.62 522 LEU A N 1
ATOM 4003 C CA . LEU A 1 522 ? 22.237 -11.005 11.604 1.00 72.62 522 LEU A CA 1
ATOM 4004 C C . LEU A 1 522 ? 23.755 -11.051 11.812 1.00 72.62 522 LEU A C 1
ATOM 4006 O O . LEU A 1 522 ? 24.221 -10.778 12.911 1.00 72.62 522 LEU A O 1
ATOM 4010 N N . GLY A 1 523 ? 24.541 -11.303 10.759 1.00 79.56 523 GLY A N 1
ATOM 4011 C CA . GLY A 1 523 ? 26.002 -11.219 10.829 1.00 79.56 523 GLY A CA 1
ATOM 4012 C C . GLY A 1 523 ? 26.513 -9.800 11.111 1.00 79.56 523 GLY A C 1
ATOM 4013 O O . GLY A 1 523 ? 27.499 -9.629 11.823 1.00 79.56 523 GLY A O 1
ATOM 4014 N N . ALA A 1 524 ? 25.827 -8.772 10.601 1.00 77.56 524 ALA A N 1
ATOM 4015 C CA . ALA A 1 524 ? 26.144 -7.369 10.882 1.00 77.56 524 ALA A CA 1
ATOM 4016 C C . ALA A 1 524 ? 25.498 -6.839 12.177 1.00 77.56 524 ALA A C 1
ATOM 4018 O O . ALA A 1 524 ? 25.865 -5.756 12.645 1.00 77.56 524 ALA A O 1
ATOM 4019 N N . ALA A 1 525 ? 24.541 -7.571 12.757 1.00 73.94 525 ALA A N 1
ATOM 4020 C CA . ALA A 1 525 ? 23.733 -7.103 13.877 1.00 73.94 525 ALA A CA 1
ATOM 4021 C C . ALA A 1 525 ? 24.555 -6.709 15.118 1.00 73.94 525 ALA A C 1
ATOM 4023 O O . ALA A 1 525 ? 24.272 -5.635 15.645 1.00 73.94 525 ALA A O 1
ATOM 4024 N N . PRO A 1 526 ? 25.607 -7.443 15.547 1.00 81.69 526 PRO A N 1
ATOM 4025 C CA . PRO A 1 526 ? 26.435 -7.024 16.681 1.00 81.69 526 PRO A CA 1
ATOM 4026 C C . PRO A 1 526 ? 27.041 -5.626 16.502 1.00 81.69 526 PRO A C 1
ATOM 4028 O O . PRO A 1 526 ? 26.963 -4.789 17.400 1.00 81.69 526 PRO A O 1
ATOM 4031 N N . LEU A 1 527 ? 27.573 -5.335 15.310 1.00 81.44 527 LEU A N 1
ATOM 4032 C CA . LEU A 1 527 ? 28.158 -4.032 14.988 1.00 81.44 527 LEU A CA 1
ATOM 4033 C C . LEU A 1 527 ? 27.092 -2.929 14.960 1.00 81.44 527 LEU A C 1
ATOM 4035 O O . LEU A 1 527 ? 27.284 -1.863 15.548 1.00 81.44 527 LEU A O 1
ATOM 4039 N N . LEU A 1 528 ? 25.967 -3.179 14.283 1.00 72.44 528 LEU A N 1
ATOM 4040 C CA . LEU A 1 528 ? 24.854 -2.228 14.207 1.00 72.44 528 LEU A CA 1
ATOM 4041 C C . LEU A 1 528 ? 24.284 -1.922 15.595 1.00 72.44 528 LEU A C 1
ATOM 4043 O O . LEU A 1 528 ? 23.992 -0.765 15.896 1.00 72.44 528 LEU A O 1
ATOM 4047 N N . PHE A 1 529 ? 24.187 -2.939 16.449 1.00 74.00 529 PHE A N 1
ATOM 4048 C CA . PHE A 1 529 ? 23.729 -2.813 17.824 1.00 74.00 529 PHE A CA 1
ATOM 4049 C C . PHE A 1 529 ? 24.676 -1.935 18.649 1.00 74.00 529 PHE A C 1
ATOM 4051 O O . PHE A 1 529 ? 24.228 -0.987 19.291 1.00 74.00 529 PHE A O 1
ATOM 4058 N N . SER A 1 530 ? 25.993 -2.158 18.567 1.00 75.69 530 SER A N 1
ATOM 4059 C CA . SER A 1 530 ? 26.982 -1.306 19.246 1.00 75.69 530 SER A CA 1
ATOM 4060 C C . SER A 1 530 ? 26.937 0.152 18.773 1.00 75.69 530 SER A C 1
ATOM 4062 O O . SER A 1 530 ? 27.059 1.072 19.583 1.00 75.69 530 SER A O 1
ATOM 4064 N N . ILE A 1 531 ? 26.724 0.388 17.472 1.00 76.38 531 ILE A N 1
ATOM 4065 C CA . ILE A 1 531 ? 26.558 1.743 16.922 1.00 76.38 531 ILE A CA 1
ATOM 4066 C C . ILE A 1 531 ? 25.277 2.395 17.459 1.00 76.38 531 ILE A C 1
ATOM 4068 O O . ILE A 1 531 ? 25.303 3.568 17.842 1.00 76.38 531 ILE A O 1
ATOM 4072 N N . ALA A 1 532 ? 24.167 1.651 17.498 1.00 69.56 532 ALA A N 1
ATOM 4073 C CA . ALA A 1 532 ? 22.896 2.130 18.030 1.00 69.56 532 ALA A CA 1
ATOM 4074 C C . ALA A 1 532 ? 23.006 2.484 19.521 1.00 69.56 532 ALA A C 1
ATOM 4076 O O . ALA A 1 532 ? 22.611 3.586 19.903 1.00 69.56 532 ALA A O 1
ATOM 4077 N N . GLN A 1 533 ? 23.626 1.619 20.330 1.00 74.88 533 GLN A N 1
ATOM 4078 C CA . GLN A 1 533 ? 23.891 1.864 21.750 1.00 74.88 533 GLN A CA 1
ATOM 4079 C C . GLN A 1 533 ? 24.721 3.141 21.952 1.00 74.88 533 GLN A C 1
ATOM 4081 O O . GLN A 1 533 ? 24.302 4.058 22.655 1.00 74.88 533 GLN A O 1
ATOM 4086 N N . ALA A 1 534 ? 25.842 3.284 21.236 1.00 77.25 534 ALA A N 1
ATOM 4087 C CA . ALA A 1 534 ? 26.681 4.479 21.326 1.00 77.25 534 ALA A CA 1
ATOM 4088 C C . ALA A 1 534 ? 25.951 5.767 20.889 1.00 77.25 534 ALA A C 1
ATOM 4090 O O . ALA A 1 534 ? 26.233 6.860 21.397 1.00 77.25 534 ALA A O 1
ATOM 4091 N N . ALA A 1 535 ? 25.027 5.674 19.928 1.00 72.25 535 ALA A N 1
ATOM 4092 C CA . ALA A 1 535 ? 24.199 6.799 19.507 1.00 72.25 535 ALA A CA 1
ATOM 4093 C C . ALA A 1 535 ? 23.162 7.177 20.577 1.00 72.25 535 ALA A C 1
ATOM 4095 O O . ALA A 1 535 ? 23.011 8.367 20.872 1.00 72.25 535 ALA A O 1
ATOM 4096 N N . LEU A 1 536 ? 22.494 6.186 21.176 1.00 68.62 536 LEU A N 1
ATOM 4097 C CA . LEU A 1 536 ? 21.544 6.375 22.272 1.00 68.62 536 LEU A CA 1
ATOM 4098 C C . LEU A 1 536 ? 22.222 7.000 23.492 1.00 68.62 536 LEU A C 1
ATOM 4100 O O . LEU A 1 536 ? 21.720 7.998 24.001 1.00 68.62 536 LEU A O 1
ATOM 4104 N N . ASP A 1 537 ? 23.418 6.543 23.864 1.00 72.12 537 ASP A N 1
ATOM 4105 C CA . ASP A 1 537 ? 24.197 7.131 24.958 1.00 72.12 537 ASP A CA 1
ATOM 4106 C C . ASP A 1 537 ? 24.533 8.608 24.717 1.00 72.12 537 ASP A C 1
ATOM 4108 O O . ASP A 1 537 ? 24.415 9.444 25.618 1.00 72.12 537 ASP A O 1
ATOM 4112 N N . ARG A 1 538 ? 24.912 8.982 23.486 1.00 71.88 538 ARG A N 1
ATOM 4113 C CA . ARG A 1 538 ? 25.184 10.391 23.138 1.00 71.88 538 ARG A CA 1
ATOM 4114 C C . ARG A 1 538 ? 23.935 11.268 23.207 1.00 71.88 538 ARG A C 1
ATOM 4116 O O . ARG A 1 538 ? 24.047 12.443 23.561 1.00 71.88 538 ARG A O 1
ATOM 4123 N N . VAL A 1 539 ? 22.773 10.738 22.825 1.00 62.72 539 VAL A N 1
ATOM 4124 C CA . VAL A 1 539 ? 21.489 11.458 22.887 1.00 62.72 539 VAL A CA 1
ATOM 4125 C C . VAL A 1 539 ? 21.010 11.569 24.334 1.00 62.72 539 VAL A C 1
ATOM 4127 O O . VAL A 1 539 ? 20.639 12.660 24.778 1.00 62.72 539 VAL A O 1
ATOM 4130 N N . GLY A 1 540 ? 21.093 10.473 25.083 1.00 59.38 540 GLY A N 1
ATOM 4131 C CA . GLY A 1 540 ? 20.708 10.372 26.482 1.00 59.38 540 GLY A CA 1
ATOM 4132 C C . GLY A 1 540 ? 21.495 11.327 27.378 1.00 59.38 540 GLY A C 1
ATOM 4133 O O . GLY A 1 540 ? 20.895 12.142 28.086 1.00 59.38 540 GLY A O 1
ATOM 4134 N N . ARG A 1 541 ? 22.831 11.363 27.241 1.00 63.19 541 ARG A N 1
ATOM 4135 C CA . ARG A 1 541 ? 23.708 12.321 27.952 1.00 63.19 541 ARG A CA 1
ATOM 4136 C C . ARG A 1 541 ? 23.332 13.793 27.734 1.00 63.19 541 ARG A C 1
ATOM 4138 O O . ARG A 1 541 ? 23.708 14.634 28.542 1.00 63.19 541 ARG A O 1
ATOM 4145 N N . ARG A 1 542 ? 22.616 14.130 26.654 1.00 57.88 542 ARG A N 1
ATOM 4146 C CA . ARG A 1 542 ? 22.182 15.505 26.339 1.00 57.88 542 ARG A CA 1
ATOM 4147 C C . ARG A 1 542 ? 20.769 15.846 26.812 1.00 57.88 542 ARG A C 1
ATOM 4149 O O . ARG A 1 542 ? 20.398 17.013 26.718 1.00 57.88 542 ARG A O 1
ATOM 4156 N N . THR A 1 543 ? 19.963 14.873 27.240 1.00 55.69 543 THR A N 1
ATOM 4157 C CA . THR A 1 543 ? 18.518 15.091 27.441 1.00 55.69 543 THR A CA 1
ATOM 4158 C C . THR A 1 543 ? 17.945 14.500 28.727 1.00 55.69 543 THR A C 1
ATOM 4160 O O . THR A 1 543 ? 17.217 15.219 29.406 1.00 55.69 543 THR A O 1
ATOM 4163 N N . ILE A 1 544 ? 18.229 13.235 29.064 1.00 52.59 544 ILE A N 1
ATOM 4164 C CA . ILE A 1 544 ? 17.508 12.516 30.141 1.00 52.59 544 ILE A CA 1
ATOM 4165 C C . ILE A 1 544 ? 18.374 11.530 30.957 1.00 52.59 544 ILE A C 1
ATOM 4167 O O . ILE A 1 544 ? 17.855 10.909 31.876 1.00 52.59 544 ILE A O 1
ATOM 4171 N N . GLY A 1 545 ? 19.679 11.409 30.670 1.00 58.09 545 GLY A N 1
ATOM 4172 C CA . GLY A 1 545 ? 20.582 10.404 31.265 1.00 58.09 545 GLY A CA 1
ATOM 4173 C C . GLY A 1 545 ? 20.993 9.315 30.258 1.00 58.09 545 GLY A C 1
ATOM 4174 O O . GLY A 1 545 ? 20.434 9.284 29.164 1.00 58.09 545 GLY A O 1
ATOM 4175 N N . PRO A 1 546 ? 22.007 8.474 30.547 1.00 56.78 546 PRO A N 1
ATOM 4176 C CA . PRO A 1 546 ? 22.409 7.380 29.655 1.00 56.78 546 PRO A CA 1
ATOM 4177 C C . PRO A 1 546 ? 21.228 6.431 29.391 1.00 56.78 546 PRO A C 1
ATOM 4179 O O . PRO A 1 546 ? 20.481 6.107 30.310 1.00 56.78 546 PRO A O 1
ATOM 4182 N N . ILE A 1 547 ? 21.039 6.041 28.127 1.00 61.09 547 ILE A N 1
ATOM 4183 C CA . ILE A 1 547 ? 19.973 5.125 27.703 1.00 61.09 547 ILE A CA 1
ATOM 4184 C C . ILE A 1 547 ? 20.662 3.820 27.320 1.00 61.09 547 ILE A C 1
ATOM 4186 O O . ILE A 1 547 ? 21.175 3.682 26.208 1.00 61.09 547 ILE A O 1
ATOM 4190 N N . GLU A 1 548 ? 20.687 2.882 28.257 1.00 65.94 548 GLU A N 1
ATOM 4191 C CA . GLU A 1 548 ? 21.192 1.535 28.017 1.00 65.94 548 GLU A CA 1
ATOM 4192 C C . GLU A 1 548 ? 20.083 0.665 27.431 1.00 65.94 548 GLU A C 1
ATOM 4194 O O . GLU A 1 548 ? 18.959 0.632 27.939 1.00 65.94 548 GLU A O 1
ATOM 4199 N N . LEU A 1 549 ? 20.383 -0.013 26.322 1.00 68.00 549 LEU A N 1
ATOM 4200 C CA . LEU A 1 549 ? 19.508 -1.058 25.822 1.00 68.00 549 LEU A CA 1
ATOM 4201 C C . LEU A 1 549 ? 19.555 -2.247 26.796 1.00 68.00 549 LEU A C 1
ATOM 4203 O O . LEU A 1 549 ? 20.629 -2.610 27.273 1.00 68.00 549 LEU A O 1
ATOM 4207 N N . PRO A 1 550 ? 18.411 -2.891 27.065 1.00 69.88 550 PRO A N 1
ATOM 4208 C CA . PRO A 1 550 ? 18.294 -3.962 28.061 1.00 69.88 550 PRO A CA 1
ATOM 4209 C C . PRO A 1 550 ? 18.906 -5.300 27.621 1.00 69.88 550 PRO A C 1
ATOM 4211 O O . PRO A 1 550 ? 18.843 -6.290 28.344 1.00 69.88 550 PRO A O 1
ATOM 4214 N N . VAL A 1 551 ? 19.457 -5.341 26.412 1.00 76.88 551 VAL A N 1
ATOM 4215 C CA . VAL A 1 551 ? 20.111 -6.499 25.808 1.00 76.88 551 VAL A CA 1
ATOM 4216 C C . VAL A 1 551 ? 21.457 -6.060 25.263 1.00 76.88 551 VAL A C 1
ATOM 4218 O O . VAL A 1 551 ? 21.672 -4.887 24.955 1.00 76.88 551 VAL A O 1
ATOM 4221 N N . THR A 1 552 ? 22.367 -7.008 25.119 1.00 81.75 552 THR A N 1
ATOM 4222 C CA . THR A 1 552 ? 23.686 -6.777 24.543 1.00 81.75 552 THR A CA 1
ATOM 4223 C C . THR A 1 552 ? 23.785 -7.408 23.161 1.00 81.75 552 THR A C 1
ATOM 4225 O O . THR A 1 552 ? 22.972 -8.241 22.764 1.00 81.75 552 THR A O 1
ATOM 4228 N N . ALA A 1 553 ? 24.844 -7.066 22.428 1.00 80.06 553 ALA A N 1
ATOM 4229 C CA . ALA A 1 553 ? 25.167 -7.759 21.185 1.00 80.06 553 ALA A CA 1
ATOM 4230 C C . ALA A 1 553 ? 25.420 -9.271 21.387 1.00 80.06 553 ALA A C 1
ATOM 4232 O O . ALA A 1 553 ? 25.278 -10.028 20.433 1.00 80.06 553 ALA A O 1
ATOM 4233 N N . ALA A 1 554 ? 25.774 -9.711 22.604 1.00 84.19 554 ALA A N 1
ATOM 4234 C CA . ALA A 1 554 ? 25.988 -11.122 22.931 1.00 84.19 554 ALA A CA 1
ATOM 4235 C C . ALA A 1 554 ? 24.677 -11.910 23.103 1.00 84.19 554 ALA A C 1
ATOM 4237 O O . ALA A 1 554 ? 24.693 -13.132 22.998 1.00 84.19 554 ALA A O 1
ATOM 4238 N N . ASP A 1 555 ? 23.548 -11.228 23.328 1.00 83.38 555 ASP A N 1
ATOM 4239 C CA . ASP A 1 555 ? 22.224 -11.859 23.365 1.00 83.38 555 ASP A CA 1
ATOM 4240 C C . ASP A 1 555 ? 21.683 -12.162 21.954 1.00 83.38 555 ASP A C 1
ATOM 4242 O O . ASP A 1 555 ? 20.661 -12.833 21.818 1.00 83.38 555 ASP A O 1
ATOM 4246 N N . ILE A 1 556 ? 22.341 -11.664 20.898 1.00 80.69 556 ILE A N 1
ATOM 4247 C CA . ILE A 1 556 ? 21.960 -11.933 19.509 1.00 80.69 556 ILE A CA 1
ATOM 4248 C C . ILE A 1 556 ? 22.435 -13.346 19.148 1.00 80.69 556 ILE A C 1
ATOM 4250 O O . ILE A 1 556 ? 23.641 -13.610 19.188 1.00 80.69 556 ILE A O 1
ATOM 4254 N N . PRO A 1 557 ? 21.534 -14.259 18.753 1.00 82.44 557 PRO A N 1
ATOM 4255 C CA . PRO A 1 557 ? 21.939 -15.614 18.427 1.00 82.44 557 PRO A CA 1
ATOM 4256 C C . PRO A 1 557 ? 22.769 -15.668 17.136 1.00 82.44 557 PRO A C 1
ATOM 4258 O O . PRO A 1 557 ? 22.621 -14.811 16.254 1.00 82.44 557 PRO A O 1
ATOM 4261 N N . PRO A 1 558 ? 23.619 -16.699 16.972 1.00 88.19 558 PRO A N 1
ATOM 4262 C CA . PRO A 1 558 ? 24.332 -16.926 15.726 1.00 88.19 558 PRO A CA 1
ATOM 4263 C C . PRO A 1 558 ? 23.374 -16.990 14.534 1.00 88.19 558 PRO A C 1
ATOM 4265 O O . PRO A 1 558 ? 22.405 -17.751 14.535 1.00 88.19 558 PRO A O 1
ATOM 4268 N N . ALA A 1 559 ? 23.692 -16.243 13.474 1.00 86.00 559 ALA A N 1
ATOM 4269 C CA . ALA A 1 559 ? 22.870 -16.181 12.266 1.00 86.00 559 ALA A CA 1
ATOM 4270 C C . ALA A 1 559 ? 22.586 -17.568 11.665 1.00 86.00 559 ALA A C 1
ATOM 4272 O O . ALA A 1 559 ? 21.522 -17.784 11.094 1.00 86.00 559 ALA A O 1
ATOM 4273 N N . GLU A 1 560 ? 23.526 -18.510 11.799 1.00 89.44 560 GLU A N 1
ATOM 4274 C CA . GLU A 1 560 ? 23.388 -19.882 11.308 1.00 89.44 560 GLU A CA 1
ATOM 4275 C C . GLU A 1 560 ? 22.207 -20.628 11.939 1.00 89.44 560 GLU A C 1
ATOM 4277 O O . GLU A 1 560 ? 21.471 -21.291 11.210 1.00 89.44 560 GLU A O 1
ATOM 4282 N N . LEU A 1 561 ? 21.976 -20.468 13.247 1.00 88.94 561 LEU A N 1
ATOM 4283 C CA . LEU A 1 561 ? 20.855 -21.113 13.938 1.00 88.94 561 LEU A CA 1
ATOM 4284 C C . LEU A 1 561 ? 19.509 -20.605 13.412 1.00 88.94 561 LEU A C 1
ATOM 4286 O O . LEU A 1 561 ? 18.582 -21.386 13.236 1.00 88.94 561 LEU A O 1
ATOM 4290 N N . PHE A 1 562 ? 19.426 -19.310 13.100 1.00 85.50 562 PHE A N 1
ATOM 4291 C CA . PHE A 1 562 ? 18.219 -18.699 12.548 1.00 85.50 562 PHE A CA 1
ATOM 4292 C C . PHE A 1 562 ? 17.959 -19.111 11.092 1.00 85.50 562 PHE A C 1
ATOM 4294 O O . PHE A 1 562 ? 16.823 -19.392 10.719 1.00 85.50 562 PHE A O 1
ATOM 4301 N N . VAL A 1 563 ? 18.994 -19.121 10.240 1.00 87.88 563 VAL A N 1
ATOM 4302 C CA . VAL A 1 563 ? 18.809 -19.333 8.790 1.00 87.88 563 VAL A CA 1
ATOM 4303 C C . VAL A 1 563 ? 18.763 -20.801 8.381 1.00 87.88 563 VAL A C 1
ATOM 4305 O O . VAL A 1 563 ? 18.153 -21.109 7.361 1.00 87.88 563 VAL A O 1
ATOM 4308 N N . ARG A 1 564 ? 19.401 -21.705 9.137 1.00 92.69 564 ARG A N 1
ATOM 4309 C CA . ARG A 1 564 ? 19.454 -23.144 8.837 1.00 92.69 564 ARG A CA 1
ATOM 4310 C C . ARG A 1 564 ? 18.082 -23.788 8.571 1.00 92.69 564 ARG A C 1
ATOM 4312 O O . ARG A 1 564 ? 18.006 -24.551 7.612 1.00 92.69 564 ARG A O 1
ATOM 4319 N N . PRO A 1 565 ? 17.022 -23.535 9.361 1.00 93.00 565 PRO A N 1
ATOM 4320 C CA . PRO A 1 565 ? 15.722 -24.171 9.133 1.00 93.00 565 PRO A CA 1
ATOM 4321 C C . PRO A 1 565 ? 14.934 -23.582 7.954 1.00 93.00 565 PRO A C 1
ATOM 4323 O O . PRO A 1 565 ? 13.959 -24.198 7.512 1.00 93.00 565 PRO A O 1
ATOM 4326 N N . LEU A 1 566 ? 15.329 -22.402 7.457 1.00 89.94 566 LEU A N 1
ATOM 4327 C CA . LEU A 1 566 ? 14.631 -21.680 6.396 1.00 89.94 566 LEU A CA 1
ATOM 4328 C C . LEU A 1 566 ? 14.878 -22.307 5.018 1.00 89.94 566 LEU A C 1
ATOM 4330 O O . LEU A 1 566 ? 15.919 -22.908 4.755 1.00 89.94 566 LEU A O 1
ATOM 4334 N N . PHE A 1 567 ? 13.932 -22.086 4.113 1.00 90.75 567 PHE A N 1
ATOM 4335 C CA . PHE A 1 567 ? 13.953 -22.581 2.738 1.00 90.75 567 PHE A CA 1
ATOM 4336 C C . PHE A 1 567 ? 13.404 -21.500 1.786 1.00 90.75 567 PHE A C 1
ATOM 4338 O O . PHE A 1 567 ? 12.857 -20.496 2.256 1.00 90.75 567 PHE A O 1
ATOM 4345 N N . PRO A 1 568 ? 13.555 -21.651 0.457 1.00 89.75 568 PRO A N 1
ATOM 4346 C CA . PRO A 1 568 ? 13.056 -20.682 -0.507 1.00 89.75 568 PRO A CA 1
ATOM 4347 C C . PRO A 1 568 ? 11.546 -20.468 -0.435 1.00 89.75 568 PRO A C 1
ATOM 4349 O O . PRO A 1 568 ? 10.753 -21.404 -0.370 1.00 89.75 568 PRO A O 1
ATOM 4352 N N . ASN A 1 569 ? 11.145 -19.209 -0.527 1.00 88.88 569 ASN A N 1
ATOM 4353 C CA . ASN A 1 569 ? 9.754 -18.794 -0.526 1.00 88.88 569 ASN A CA 1
ATOM 4354 C C . ASN A 1 569 ? 9.243 -18.631 -1.956 1.00 88.88 569 ASN A C 1
ATOM 4356 O O . ASN A 1 569 ? 9.986 -18.173 -2.828 1.00 88.88 569 ASN A O 1
ATOM 4360 N N . VAL A 1 570 ? 7.960 -18.925 -2.182 1.00 90.19 570 VAL A N 1
ATOM 4361 C CA . VAL A 1 570 ? 7.294 -18.670 -3.466 1.00 90.19 570 VAL A CA 1
ATOM 4362 C C . VAL A 1 570 ? 5.905 -18.077 -3.270 1.00 90.19 570 VAL A C 1
ATOM 4364 O O . VAL A 1 570 ? 5.168 -18.463 -2.365 1.00 90.19 570 VAL A O 1
ATOM 4367 N N . ALA A 1 571 ? 5.529 -17.170 -4.163 1.00 88.00 571 ALA A N 1
ATOM 4368 C CA . ALA A 1 571 ? 4.170 -16.690 -4.336 1.00 88.00 571 ALA A CA 1
ATOM 4369 C C . ALA A 1 571 ? 3.852 -16.598 -5.828 1.00 88.00 571 ALA A C 1
ATOM 4371 O O . ALA A 1 571 ? 4.682 -16.131 -6.604 1.00 88.00 571 ALA A O 1
ATOM 4372 N N . VAL A 1 572 ? 2.655 -17.007 -6.235 1.00 91.31 572 VAL A N 1
ATOM 4373 C CA . VAL A 1 572 ? 2.173 -16.847 -7.610 1.00 91.31 572 VAL A CA 1
ATOM 4374 C C . VAL A 1 572 ? 0.792 -16.219 -7.631 1.00 91.31 572 VAL A C 1
ATOM 4376 O O . VAL A 1 572 ? -0.005 -16.438 -6.720 1.00 91.31 572 VAL A O 1
ATOM 4379 N N . TRP A 1 573 ? 0.505 -15.481 -8.697 1.00 91.00 573 TRP A N 1
ATOM 4380 C CA . TRP A 1 573 ? -0.838 -15.011 -9.016 1.00 91.00 573 TRP A CA 1
ATOM 4381 C C . TRP A 1 573 ? -1.330 -15.651 -10.306 1.00 91.00 573 TRP A C 1
ATOM 4383 O O . TRP A 1 573 ? -0.583 -15.800 -11.275 1.00 91.00 573 TRP A O 1
ATOM 4393 N N . THR A 1 574 ? -2.605 -16.010 -10.309 1.00 90.62 574 THR A N 1
ATOM 4394 C CA . THR A 1 574 ? -3.332 -16.564 -11.450 1.00 90.62 574 THR A CA 1
ATOM 4395 C C . THR A 1 574 ? -4.591 -15.744 -11.690 1.00 90.62 574 THR A C 1
ATOM 4397 O O . THR A 1 574 ? -5.109 -15.092 -10.780 1.00 90.62 574 THR A O 1
ATOM 4400 N N . VAL A 1 575 ? -5.046 -15.743 -12.936 1.00 89.75 575 VAL A N 1
ATOM 4401 C CA . VAL A 1 575 ? -6.244 -15.029 -13.373 1.00 89.75 575 VAL A CA 1
ATOM 4402 C C . VAL A 1 575 ? -7.267 -16.080 -13.777 1.00 89.75 575 VAL A C 1
ATOM 4404 O O . VAL A 1 575 ? -6.972 -16.929 -14.615 1.00 89.75 575 VAL A O 1
ATOM 4407 N N . GLU A 1 576 ? -8.439 -16.022 -13.160 1.00 88.50 576 GLU A N 1
ATOM 4408 C CA . GLU A 1 576 ? -9.584 -16.912 -13.373 1.00 88.50 576 GLU A CA 1
ATOM 4409 C C . GLU A 1 576 ? -10.745 -16.091 -13.980 1.00 88.50 576 GLU A C 1
ATOM 4411 O O . GLU A 1 576 ? -10.642 -14.865 -14.111 1.00 88.50 576 GLU A O 1
ATOM 4416 N N . GLU A 1 577 ? -11.845 -16.726 -14.395 1.00 89.81 577 GLU A N 1
ATOM 4417 C CA . GLU A 1 577 ? -13.007 -16.002 -14.952 1.00 89.81 577 GLU A CA 1
ATOM 4418 C C . GLU A 1 577 ? -13.722 -15.140 -13.901 1.00 89.81 577 GLU A C 1
ATOM 4420 O O . GLU A 1 577 ? -14.210 -14.053 -14.210 1.00 89.81 577 GLU A O 1
ATOM 4425 N N . ASP A 1 578 ? -13.756 -15.600 -12.652 1.00 90.62 578 ASP A N 1
ATOM 4426 C CA . ASP A 1 578 ? -14.434 -14.980 -11.513 1.00 90.62 578 ASP A CA 1
ATOM 4427 C C . ASP A 1 578 ? -13.540 -14.007 -10.722 1.00 90.62 578 ASP A C 1
ATOM 4429 O O . ASP A 1 578 ? -14.045 -13.170 -9.969 1.00 90.62 578 ASP A O 1
ATOM 4433 N N . GLY A 1 579 ? -12.218 -14.054 -10.907 1.00 89.88 579 GLY A N 1
ATOM 4434 C CA . GLY A 1 579 ? -11.302 -13.201 -10.155 1.00 89.88 579 GLY A CA 1
ATOM 4435 C C . GLY A 1 579 ? -9.816 -13.486 -10.344 1.00 89.88 579 GLY A C 1
ATOM 4436 O O . GLY A 1 579 ? -9.375 -14.028 -11.357 1.00 89.88 579 GLY A O 1
ATOM 4437 N N . PHE A 1 580 ? -9.031 -13.092 -9.343 1.00 88.50 580 PHE A N 1
ATOM 4438 C CA . PHE A 1 580 ? -7.591 -13.343 -9.269 1.00 88.50 580 PHE A CA 1
ATOM 4439 C C . PHE A 1 580 ? -7.266 -14.143 -8.021 1.00 88.50 580 PHE A C 1
ATOM 4441 O O . PHE A 1 580 ? -7.742 -13.813 -6.933 1.00 88.50 580 PHE A O 1
ATOM 4448 N N . ARG A 1 581 ? -6.401 -15.147 -8.159 1.00 89.06 581 ARG A N 1
ATOM 4449 C CA . ARG A 1 581 ? -5.985 -16.001 -7.048 1.00 89.06 581 ARG A CA 1
ATOM 4450 C C . ARG A 1 581 ? -4.485 -15.905 -6.824 1.00 89.06 581 ARG A C 1
ATOM 4452 O O . ARG A 1 581 ? -3.697 -16.232 -7.712 1.00 89.06 581 ARG A O 1
ATOM 4459 N N . GLY A 1 582 ? -4.107 -15.470 -5.628 1.00 89.69 582 GLY A N 1
ATOM 4460 C CA . GLY A 1 582 ? -2.748 -15.475 -5.108 1.00 89.69 582 GLY A CA 1
ATOM 4461 C C . GLY A 1 582 ? -2.531 -16.688 -4.209 1.00 89.69 582 GLY A C 1
ATOM 4462 O O . GLY A 1 582 ? -3.314 -16.917 -3.290 1.00 89.69 582 GLY A O 1
ATOM 4463 N N . ILE A 1 583 ? -1.478 -17.464 -4.457 1.00 89.25 583 ILE A N 1
ATOM 4464 C CA . ILE A 1 583 ? -1.097 -18.629 -3.646 1.00 89.25 583 ILE A CA 1
ATOM 4465 C C . ILE A 1 583 ? 0.356 -18.472 -3.252 1.00 89.25 583 ILE A C 1
ATOM 4467 O O . ILE A 1 583 ? 1.193 -18.167 -4.102 1.00 89.25 583 ILE A O 1
ATOM 4471 N N . ALA A 1 584 ? 0.670 -18.742 -1.991 1.00 85.44 584 ALA A N 1
ATOM 4472 C CA . ALA A 1 584 ? 2.035 -18.643 -1.533 1.00 85.44 584 ALA A CA 1
ATOM 4473 C C . ALA A 1 584 ? 2.416 -19.622 -0.420 1.00 85.44 584 ALA A C 1
ATOM 4475 O O . ALA A 1 584 ? 1.563 -20.108 0.326 1.00 85.44 584 ALA A O 1
ATOM 4476 N N . ARG A 1 585 ? 3.720 -19.903 -0.340 1.00 88.75 585 ARG A N 1
ATOM 4477 C CA . ARG A 1 585 ? 4.365 -20.826 0.599 1.00 88.75 585 ARG A CA 1
ATOM 4478 C C . ARG A 1 585 ? 5.652 -20.190 1.125 1.00 88.75 585 ARG A C 1
ATOM 4480 O O . ARG A 1 585 ? 6.515 -19.808 0.331 1.00 88.75 585 ARG A O 1
ATOM 4487 N N . TYR A 1 586 ? 5.777 -20.103 2.448 1.00 83.00 586 TYR A N 1
ATOM 4488 C CA . TYR A 1 586 ? 6.865 -19.385 3.116 1.00 83.00 586 TYR A CA 1
ATOM 4489 C C . TYR A 1 586 ? 7.469 -20.159 4.289 1.00 83.00 586 TYR A C 1
ATOM 4491 O O . TYR A 1 586 ? 6.779 -20.934 4.950 1.00 83.00 586 TYR A O 1
ATOM 4499 N N . SER A 1 587 ? 8.737 -19.887 4.596 1.00 82.31 587 SER A N 1
ATOM 4500 C CA . SER A 1 587 ? 9.448 -20.430 5.757 1.00 82.31 587 SER A CA 1
ATOM 4501 C C . SER A 1 587 ? 9.286 -19.605 7.043 1.00 82.31 587 SER A C 1
ATOM 4503 O O . SER A 1 587 ? 9.568 -20.116 8.120 1.00 82.31 587 SER A O 1
ATOM 4505 N N . LEU A 1 588 ? 8.869 -18.334 6.952 1.00 70.12 588 LEU A N 1
ATOM 4506 C CA . LEU A 1 588 ? 8.678 -17.419 8.089 1.00 70.12 588 LEU A CA 1
ATOM 4507 C C . LEU A 1 588 ? 7.327 -16.691 8.015 1.00 70.12 588 LEU A C 1
ATOM 4509 O O . LEU A 1 588 ? 6.829 -16.454 6.910 1.00 70.12 588 LEU A O 1
ATOM 4513 N N . PRO A 1 589 ? 6.750 -16.275 9.161 1.00 57.78 589 PRO A N 1
ATOM 4514 C CA . PRO A 1 589 ? 5.545 -15.464 9.186 1.00 57.78 589 PRO A CA 1
ATOM 4515 C C . PRO A 1 589 ? 5.904 -14.037 8.757 1.00 57.78 589 PRO A C 1
ATOM 4517 O O . PRO A 1 589 ? 6.624 -13.326 9.453 1.00 57.78 589 PRO A O 1
ATOM 4520 N N . GLY A 1 590 ? 5.404 -13.606 7.603 1.00 49.41 590 GLY A N 1
ATOM 4521 C CA . GLY A 1 590 ? 5.398 -12.204 7.194 1.00 49.41 590 GLY A CA 1
ATOM 4522 C C . GLY A 1 590 ? 3.965 -11.693 7.220 1.00 49.41 590 GLY A C 1
ATOM 4523 O O . GLY A 1 590 ? 3.085 -12.332 6.647 1.00 49.41 590 GLY A O 1
ATOM 4524 N N . ALA A 1 591 ? 3.712 -10.561 7.883 1.00 32.44 591 ALA A N 1
ATOM 4525 C CA . ALA A 1 591 ? 2.392 -9.939 7.874 1.00 32.44 591 ALA A CA 1
ATOM 4526 C C . ALA A 1 591 ? 1.902 -9.736 6.419 1.00 32.44 591 ALA A C 1
ATOM 4528 O O . ALA A 1 591 ? 2.680 -9.250 5.586 1.00 32.44 591 ALA A O 1
ATOM 4529 N N . PRO A 1 592 ? 0.625 -10.029 6.103 1.00 35.59 592 PRO A N 1
ATOM 4530 C CA . PRO A 1 592 ? 0.051 -9.926 4.754 1.00 35.59 592 PRO A CA 1
ATOM 4531 C C . PRO A 1 592 ? -0.039 -8.493 4.178 1.00 35.59 592 PRO A C 1
ATOM 4533 O O . PRO A 1 592 ? -0.760 -8.260 3.216 1.00 35.59 592 PRO A O 1
ATOM 4536 N N . ILE A 1 593 ? 0.699 -7.515 4.715 1.00 32.81 593 ILE A N 1
ATOM 4537 C CA . ILE A 1 593 ? 0.534 -6.090 4.381 1.00 32.81 593 ILE A CA 1
ATOM 4538 C C . ILE A 1 593 ? 1.720 -5.518 3.579 1.00 32.81 593 ILE A C 1
ATOM 4540 O O . ILE A 1 593 ? 1.516 -4.609 2.782 1.00 32.81 593 ILE A O 1
ATOM 4544 N N . PHE A 1 594 ? 2.938 -6.073 3.690 1.00 30.19 594 PHE A N 1
ATOM 4545 C CA . PHE A 1 594 ? 4.112 -5.544 2.959 1.00 30.19 594 PHE A CA 1
ATOM 4546 C C . PHE A 1 594 ? 4.909 -6.574 2.141 1.00 30.19 594 PHE A C 1
ATOM 4548 O O . PHE A 1 594 ? 5.739 -6.176 1.330 1.00 30.19 594 PHE A O 1
ATOM 4555 N N . GLY A 1 595 ? 4.639 -7.876 2.297 1.00 34.06 595 GLY A N 1
ATOM 4556 C CA . GLY A 1 595 ? 5.344 -8.945 1.569 1.00 34.06 595 GLY A CA 1
ATOM 4557 C C . GLY A 1 595 ? 4.496 -9.771 0.593 1.00 34.06 595 GLY A C 1
ATOM 4558 O O . GLY A 1 595 ? 5.055 -10.615 -0.100 1.00 34.06 595 GLY A O 1
ATOM 4559 N N . GLN A 1 596 ? 3.170 -9.565 0.535 1.00 40.03 596 GLN A N 1
ATOM 4560 C CA . GLN A 1 596 ? 2.254 -10.426 -0.243 1.00 40.03 596 GLN A CA 1
ATOM 4561 C C . GLN A 1 596 ? 1.427 -9.711 -1.324 1.00 40.03 596 GLN A C 1
ATOM 4563 O O . GLN A 1 596 ? 0.957 -10.359 -2.258 1.00 40.03 596 GLN A O 1
ATOM 4568 N N . ILE A 1 597 ? 1.300 -8.381 -1.279 1.00 33.16 597 ILE A N 1
ATOM 4569 C CA . ILE A 1 597 ? 0.864 -7.618 -2.456 1.00 33.16 597 ILE A CA 1
ATOM 4570 C C . ILE A 1 597 ? 2.080 -7.532 -3.363 1.00 33.16 597 ILE A C 1
ATOM 4572 O O . ILE A 1 597 ? 3.137 -7.096 -2.913 1.00 33.16 597 ILE A O 1
ATOM 4576 N N . GLY A 1 598 ? 1.950 -7.952 -4.619 1.00 33.41 598 GLY A N 1
ATOM 4577 C CA . GLY A 1 598 ? 3.029 -7.906 -5.591 1.00 33.41 598 GLY A CA 1
ATOM 4578 C C . GLY A 1 598 ? 3.756 -6.561 -5.592 1.00 33.41 598 GLY A C 1
ATOM 4579 O O . GLY A 1 598 ? 3.341 -5.613 -6.265 1.00 33.41 598 GLY A O 1
ATOM 4580 N N . ALA A 1 599 ? 4.911 -6.519 -4.925 1.00 29.34 599 ALA A N 1
ATOM 4581 C CA . ALA A 1 599 ? 5.916 -5.485 -5.131 1.00 29.34 599 ALA A CA 1
ATOM 4582 C C . ALA A 1 599 ? 6.440 -5.515 -6.584 1.00 29.34 599 ALA A C 1
ATOM 4584 O O . ALA A 1 599 ? 7.093 -4.575 -7.018 1.00 29.34 599 ALA A O 1
ATOM 4585 N N . GLY A 1 600 ? 6.088 -6.550 -7.361 1.00 33.22 600 GLY A N 1
ATOM 4586 C CA . GLY A 1 600 ? 6.285 -6.615 -8.807 1.00 33.22 600 GLY A CA 1
ATOM 4587 C C . GLY A 1 600 ? 5.082 -6.229 -9.680 1.00 33.22 600 GLY A C 1
ATOM 4588 O O . GLY A 1 600 ? 5.282 -6.041 -10.872 1.00 33.22 600 GLY A O 1
ATOM 4589 N N . SER A 1 601 ? 3.854 -6.088 -9.165 1.00 35.78 601 SER A N 1
ATOM 4590 C CA . SER A 1 601 ? 2.682 -5.863 -10.039 1.00 35.78 601 SER A CA 1
ATOM 4591 C C . SER A 1 601 ? 1.853 -4.642 -9.693 1.00 35.78 601 SER A C 1
ATOM 4593 O O . SER A 1 601 ? 1.531 -3.867 -10.585 1.00 35.78 601 SER A O 1
ATOM 4595 N N . THR A 1 602 ? 1.601 -4.355 -8.418 1.00 31.02 602 THR A N 1
ATOM 4596 C CA . THR A 1 602 ? 0.896 -3.108 -8.082 1.00 31.02 602 THR A CA 1
ATOM 4597 C C . THR A 1 602 ? 1.870 -1.933 -8.051 1.00 31.02 602 THR A C 1
ATOM 4599 O O . THR A 1 602 ? 1.529 -0.847 -8.504 1.00 31.02 602 THR A O 1
ATOM 4602 N N . ALA A 1 603 ? 3.117 -2.143 -7.617 1.00 33.28 603 ALA A N 1
ATOM 4603 C CA . ALA A 1 603 ? 4.135 -1.090 -7.606 1.00 33.28 603 ALA A CA 1
ATOM 4604 C C . ALA A 1 603 ? 4.731 -0.803 -8.998 1.00 33.28 603 ALA A C 1
ATOM 4606 O O . ALA A 1 603 ? 5.053 0.347 -9.279 1.00 33.28 603 ALA A O 1
ATOM 4607 N N . ALA A 1 604 ? 4.829 -1.798 -9.889 1.00 29.48 604 ALA A N 1
ATOM 4608 C CA . ALA A 1 604 ? 5.350 -1.599 -11.245 1.00 29.48 604 ALA A CA 1
ATOM 4609 C C . ALA A 1 604 ? 4.313 -0.928 -12.163 1.00 29.48 604 ALA A C 1
ATOM 4611 O O . ALA A 1 604 ? 4.607 0.094 -12.782 1.00 29.48 604 ALA A O 1
ATOM 4612 N N . THR A 1 605 ? 3.071 -1.424 -12.174 1.00 33.41 605 THR A N 1
ATOM 4613 C CA . THR A 1 605 ? 1.991 -0.844 -12.984 1.00 33.41 605 THR A CA 1
ATOM 4614 C C . THR A 1 605 ? 1.555 0.521 -12.445 1.00 33.41 605 THR A C 1
ATOM 4616 O O . THR A 1 605 ? 1.440 1.471 -13.214 1.00 33.41 605 THR A O 1
ATOM 4619 N N . THR A 1 606 ? 1.416 0.688 -11.124 1.00 31.66 606 THR A N 1
ATOM 4620 C CA . THR A 1 606 ? 1.063 1.996 -10.538 1.00 31.66 606 THR A CA 1
ATOM 4621 C C . THR A 1 606 ? 2.254 2.949 -10.523 1.00 31.66 606 THR A C 1
ATOM 4623 O O . THR A 1 606 ? 2.063 4.136 -10.727 1.00 31.66 606 THR A O 1
ATOM 4626 N N . GLY A 1 607 ? 3.489 2.480 -10.329 1.00 28.02 607 GLY A N 1
ATOM 4627 C CA . GLY A 1 607 ? 4.680 3.335 -10.265 1.00 28.02 607 GLY A CA 1
ATOM 4628 C C . GLY A 1 607 ? 5.040 3.983 -11.600 1.00 28.02 607 GLY A C 1
ATOM 4629 O O . GLY A 1 607 ? 5.347 5.172 -11.621 1.00 28.02 607 GLY A O 1
ATOM 4630 N N . VAL A 1 608 ? 4.932 3.253 -12.716 1.00 34.62 608 VAL A N 1
ATOM 4631 C CA . VAL A 1 608 ? 5.171 3.802 -14.065 1.00 34.62 608 VAL A CA 1
ATOM 4632 C C . VAL A 1 608 ? 4.010 4.699 -14.509 1.00 34.62 608 VAL A C 1
ATOM 4634 O O . VAL A 1 608 ? 4.246 5.800 -15.005 1.00 34.62 608 VAL A O 1
ATOM 4637 N N . LEU A 1 609 ? 2.758 4.307 -14.240 1.00 28.70 609 LEU A N 1
ATOM 4638 C CA . LEU A 1 609 ? 1.588 5.145 -14.531 1.00 28.70 609 LEU A CA 1
ATOM 4639 C C . LEU A 1 609 ? 1.544 6.411 -13.658 1.00 28.70 609 LEU A C 1
ATOM 4641 O O . LEU A 1 609 ? 1.245 7.485 -14.165 1.00 28.70 609 LEU A O 1
ATOM 4645 N N . VAL A 1 610 ? 1.920 6.342 -12.377 1.00 34.06 610 VAL A N 1
ATOM 4646 C CA . VAL A 1 610 ? 2.051 7.510 -11.486 1.00 34.06 610 VAL A CA 1
ATOM 4647 C C . VAL A 1 610 ? 3.261 8.365 -11.854 1.00 34.06 610 VAL A C 1
ATOM 4649 O O . VAL A 1 610 ? 3.163 9.582 -11.747 1.00 34.06 610 VAL A O 1
ATOM 4652 N N . ALA A 1 611 ? 4.369 7.791 -12.333 1.00 30.28 611 ALA A N 1
ATOM 4653 C CA . ALA A 1 611 ? 5.517 8.558 -12.826 1.00 30.28 611 ALA A CA 1
ATOM 4654 C C . ALA A 1 611 ? 5.191 9.343 -14.110 1.00 30.28 611 ALA A C 1
ATOM 4656 O O . ALA A 1 611 ? 5.630 10.484 -14.247 1.00 30.28 611 ALA A O 1
ATOM 4657 N N . LEU A 1 612 ? 4.368 8.778 -15.002 1.00 30.27 612 LEU A N 1
ATOM 4658 C CA . LEU A 1 612 ? 3.888 9.446 -16.220 1.00 30.27 612 LEU A CA 1
ATOM 4659 C C . LEU A 1 612 ? 2.718 10.414 -15.959 1.00 30.27 612 LEU A C 1
ATOM 4661 O O . LEU A 1 612 ? 2.596 11.424 -16.648 1.00 30.27 612 LEU A O 1
ATOM 4665 N N . LEU A 1 613 ? 1.889 10.163 -14.939 1.00 28.52 613 LEU A N 1
ATOM 4666 C CA . LEU A 1 613 ? 0.791 11.049 -14.525 1.00 28.52 613 LEU A CA 1
ATOM 4667 C C . LEU A 1 613 ? 1.230 12.140 -13.533 1.00 28.52 613 LEU A C 1
ATOM 4669 O O . LEU A 1 613 ? 0.508 13.121 -13.355 1.00 28.52 613 LEU A O 1
ATOM 4673 N N . LEU A 1 614 ? 2.402 12.029 -12.895 1.00 34.75 614 LEU A N 1
ATOM 4674 C CA . LEU A 1 614 ? 2.910 13.025 -11.943 1.00 34.75 614 LEU A CA 1
ATOM 4675 C C . LEU A 1 614 ? 2.998 14.444 -12.537 1.00 34.75 614 LEU A C 1
ATOM 4677 O O . LEU A 1 614 ? 2.578 15.374 -11.847 1.00 34.75 614 LEU A O 1
ATOM 4681 N N . PRO A 1 615 ? 3.471 14.654 -13.784 1.00 35.75 615 PRO A N 1
ATOM 4682 C CA . PRO A 1 615 ? 3.474 15.975 -14.411 1.00 35.75 615 PRO A CA 1
ATOM 4683 C C . PRO A 1 615 ? 2.055 16.541 -14.588 1.00 35.75 615 PRO A C 1
ATOM 4685 O O . PRO A 1 615 ? 1.816 17.706 -14.270 1.00 35.75 615 PRO A O 1
ATOM 4688 N N . ALA A 1 616 ? 1.093 15.710 -15.012 1.00 32.00 616 ALA A N 1
ATOM 4689 C CA . ALA A 1 616 ? -0.300 16.111 -15.240 1.00 32.00 616 ALA A CA 1
ATOM 4690 C C . ALA A 1 616 ? -1.055 16.392 -13.924 1.00 32.00 616 ALA A C 1
ATOM 4692 O O . ALA A 1 616 ? -1.769 17.387 -13.798 1.00 32.00 616 ALA A O 1
ATOM 4693 N N . VAL A 1 617 ? -0.829 15.579 -12.887 1.00 37.62 617 VAL A N 1
ATOM 4694 C CA . VAL A 1 617 ? -1.394 15.786 -11.544 1.00 37.62 617 VAL A CA 1
ATOM 4695 C C . VAL A 1 617 ? -0.772 17.007 -10.862 1.00 37.62 617 VAL A C 1
ATOM 4697 O O . VAL A 1 617 ? -1.451 17.689 -10.092 1.00 37.62 617 VAL A O 1
ATOM 4700 N N . GLN A 1 618 ? 0.498 17.329 -11.130 1.00 36.56 618 GLN A N 1
ATOM 4701 C CA . GLN A 1 618 ? 1.113 18.554 -10.614 1.00 36.56 618 GLN A CA 1
ATOM 4702 C C . GLN A 1 618 ? 0.560 19.815 -11.286 1.00 36.56 618 GLN A C 1
ATOM 4704 O O . GLN A 1 618 ? 0.233 20.756 -10.564 1.00 36.56 618 GLN A O 1
ATOM 4709 N N . GLN A 1 619 ? 0.320 19.802 -12.601 1.00 45.97 619 GLN A N 1
ATOM 4710 C CA . GLN A 1 619 ? -0.369 20.900 -13.294 1.00 45.97 619 GLN A CA 1
ATOM 4711 C C . GLN A 1 619 ? -1.805 21.093 -12.774 1.00 45.97 619 GLN A C 1
ATOM 4713 O O . GLN A 1 619 ? -2.191 22.209 -12.426 1.00 45.97 619 GLN A O 1
ATOM 4718 N N . ALA A 1 620 ? -2.564 20.007 -12.591 1.00 38.28 620 ALA A N 1
ATOM 4719 C CA . ALA A 1 620 ? -3.909 20.063 -12.010 1.00 38.28 620 ALA A CA 1
ATOM 4720 C C . ALA A 1 620 ? -3.906 20.565 -10.550 1.00 38.28 620 ALA A C 1
ATOM 4722 O O . ALA A 1 620 ? -4.780 21.332 -10.140 1.00 38.28 620 ALA A O 1
ATOM 4723 N N . ARG A 1 621 ? -2.897 20.192 -9.747 1.00 52.94 621 ARG A N 1
ATOM 4724 C CA . ARG A 1 621 ? -2.720 20.705 -8.375 1.00 52.94 621 ARG A CA 1
ATOM 4725 C C . ARG A 1 621 ? -2.372 22.190 -8.356 1.00 52.94 621 ARG A C 1
ATOM 4727 O O . ARG A 1 621 ? -2.868 22.908 -7.488 1.00 52.94 621 ARG A O 1
ATOM 4734 N N . GLU A 1 622 ? -1.533 22.658 -9.272 1.00 58.09 622 GLU A N 1
ATOM 4735 C CA . GLU A 1 622 ? -1.209 24.080 -9.406 1.00 58.09 622 GLU A CA 1
ATOM 4736 C C . GLU A 1 622 ? -2.430 24.893 -9.851 1.00 58.09 622 GLU A C 1
ATOM 4738 O O . GLU A 1 622 ? -2.732 25.919 -9.233 1.00 58.09 622 GLU A O 1
ATOM 4743 N N . ALA A 1 623 ? -3.212 24.387 -10.809 1.00 57.66 623 ALA A N 1
ATOM 4744 C CA . ALA A 1 623 ? -4.484 24.980 -11.218 1.00 57.66 623 ALA A CA 1
ATOM 4745 C C . ALA A 1 623 ? -5.506 25.027 -10.062 1.00 57.66 623 ALA A C 1
ATOM 4747 O O . ALA A 1 623 ? -6.148 26.058 -9.831 1.00 57.66 623 ALA A O 1
ATOM 4748 N N . ALA A 1 624 ? -5.603 23.961 -9.258 1.00 60.09 624 ALA A N 1
ATOM 4749 C CA . ALA A 1 624 ? -6.465 23.917 -8.075 1.00 60.09 624 ALA A CA 1
ATOM 4750 C C . ALA A 1 624 ? -6.028 24.920 -6.991 1.00 60.09 624 ALA A C 1
ATOM 4752 O O . ALA A 1 624 ? -6.864 25.604 -6.394 1.00 60.09 624 ALA A O 1
ATOM 4753 N N . ARG A 1 625 ? -4.716 25.067 -6.752 1.00 74.00 625 ARG A N 1
ATOM 4754 C CA . ARG A 1 625 ? -4.167 26.066 -5.816 1.00 74.00 625 ARG A CA 1
ATOM 4755 C C . ARG A 1 625 ? -4.434 27.493 -6.292 1.00 74.00 625 ARG A C 1
ATOM 4757 O O . ARG A 1 625 ? -4.824 28.327 -5.475 1.00 74.00 625 ARG A O 1
ATOM 4764 N N . ARG A 1 626 ? -4.294 27.759 -7.596 1.00 78.69 626 ARG A N 1
ATOM 4765 C CA . ARG A 1 626 ? -4.605 29.060 -8.211 1.00 78.69 626 ARG A CA 1
ATOM 4766 C C . ARG A 1 626 ? -6.086 29.399 -8.079 1.00 78.69 626 ARG A C 1
ATOM 4768 O O . ARG A 1 626 ? -6.431 30.500 -7.658 1.00 78.69 626 ARG A O 1
ATOM 4775 N N . THR A 1 627 ? -6.957 28.432 -8.350 1.00 77.12 627 THR A N 1
ATOM 4776 C CA . THR A 1 627 ? -8.411 28.578 -8.190 1.00 77.12 627 THR A CA 1
ATOM 4777 C C . THR A 1 627 ? -8.787 28.872 -6.740 1.00 77.12 627 THR A C 1
ATOM 4779 O O . THR A 1 627 ? -9.546 29.803 -6.471 1.00 77.12 627 THR A O 1
ATOM 4782 N N . ARG A 1 628 ? -8.201 28.148 -5.780 1.00 82.56 628 ARG A N 1
ATOM 4783 C CA . ARG A 1 628 ? -8.457 28.386 -4.355 1.00 82.56 628 ARG A CA 1
ATOM 4784 C C . ARG A 1 628 ? -7.948 29.760 -3.894 1.00 82.56 628 ARG A C 1
ATOM 4786 O O . ARG A 1 628 ? -8.669 30.430 -3.165 1.00 82.56 628 ARG A O 1
ATOM 4793 N N . SER A 1 629 ? -6.781 30.222 -4.358 1.00 88.62 629 SER A N 1
ATOM 4794 C CA . SER A 1 629 ? -6.306 31.583 -4.047 1.00 88.62 629 SER A CA 1
ATOM 4795 C C . SER A 1 629 ? -7.248 32.672 -4.583 1.00 88.62 629 SER A C 1
ATOM 4797 O O . SER A 1 629 ? -7.577 33.619 -3.870 1.00 88.62 629 SER A O 1
ATOM 4799 N N . ARG A 1 630 ? -7.764 32.512 -5.811 1.00 89.94 630 ARG A N 1
ATOM 4800 C CA . ARG A 1 630 ? -8.775 33.427 -6.374 1.00 89.94 630 ARG A CA 1
ATOM 4801 C C . ARG A 1 630 ? -10.063 33.435 -5.552 1.00 89.94 630 ARG A C 1
ATOM 4803 O O . ARG A 1 630 ? -10.656 34.493 -5.377 1.00 89.94 630 ARG A O 1
ATOM 4810 N N . ASN A 1 631 ? -10.481 32.284 -5.030 1.00 88.38 631 ASN A N 1
ATOM 4811 C CA . ASN A 1 631 ? -11.653 32.203 -4.159 1.00 88.38 631 ASN A CA 1
ATOM 4812 C C . ASN A 1 631 ? -11.427 32.897 -2.808 1.00 88.38 631 ASN A C 1
ATOM 4814 O O . ASN A 1 631 ? -12.334 33.578 -2.344 1.00 88.38 631 ASN A O 1
ATOM 4818 N N . ASN A 1 632 ? -10.227 32.818 -2.224 1.00 94.50 632 ASN A N 1
ATOM 4819 C CA . ASN A 1 632 ? -9.894 33.5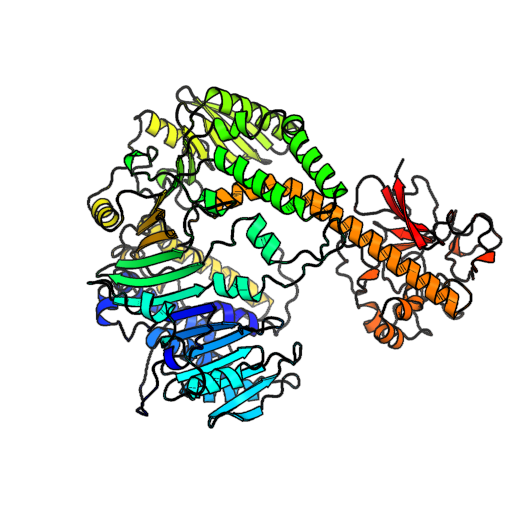87 -1.020 1.00 94.50 632 ASN A CA 1
ATOM 4820 C C . ASN A 1 632 ? -9.987 35.102 -1.272 1.00 94.50 632 ASN A C 1
ATOM 4822 O O . ASN A 1 632 ? -10.586 35.820 -0.478 1.00 94.50 632 ASN A O 1
ATOM 4826 N N . LEU A 1 633 ? -9.473 35.593 -2.408 1.00 95.75 633 LEU A N 1
ATOM 4827 C CA . LEU A 1 633 ? -9.637 37.000 -2.805 1.00 95.75 633 LEU A CA 1
ATOM 4828 C C . LEU A 1 633 ? -11.111 37.388 -2.986 1.00 95.75 633 LEU A C 1
ATOM 4830 O O . LEU A 1 633 ? -11.500 38.472 -2.569 1.00 95.75 633 LEU A O 1
ATOM 4834 N N . LYS A 1 634 ? -11.949 36.507 -3.552 1.00 95.06 634 LYS A N 1
ATOM 4835 C CA . LYS A 1 634 ? -13.401 36.742 -3.644 1.00 95.06 634 LYS A CA 1
ATOM 4836 C C . LYS A 1 634 ? -14.064 36.815 -2.267 1.00 95.06 634 LYS A C 1
ATOM 4838 O O . LYS A 1 634 ? -14.904 37.680 -2.056 1.00 95.06 634 LYS A O 1
ATOM 4843 N N . GLN A 1 635 ? -13.678 35.944 -1.333 1.00 94.25 635 GLN A N 1
ATOM 4844 C CA . GLN A 1 635 ? -14.168 35.988 0.049 1.00 94.25 635 GLN A CA 1
ATOM 4845 C C . GLN A 1 635 ? -13.746 37.282 0.756 1.00 94.25 635 GLN A C 1
ATOM 4847 O O . GLN A 1 635 ? -14.564 37.893 1.434 1.00 94.25 635 GLN A O 1
ATOM 4852 N N . LEU A 1 636 ? -12.510 37.749 0.542 1.00 97.00 636 LEU A N 1
ATOM 4853 C CA . LEU A 1 636 ? -12.063 39.057 1.029 1.00 97.00 636 LEU A CA 1
ATOM 4854 C C . LEU A 1 636 ? -12.849 40.206 0.387 1.00 97.00 636 LEU A C 1
ATOM 4856 O O . LEU A 1 636 ? -13.224 41.136 1.087 1.00 97.00 636 LEU A O 1
ATOM 4860 N N . GLY A 1 637 ? -13.143 40.134 -0.913 1.00 96.62 637 GLY A N 1
ATOM 4861 C CA . GLY A 1 637 ? -14.000 41.108 -1.592 1.00 96.62 637 GLY A CA 1
ATOM 4862 C C . GLY A 1 637 ? -15.395 41.176 -0.986 1.00 96.62 637 GLY A C 1
ATOM 4863 O O . GLY A 1 637 ? -15.848 42.258 -0.626 1.00 96.62 637 GLY A O 1
ATOM 4864 N N . LEU A 1 638 ? -16.035 40.023 -0.783 1.00 96.38 638 LEU A N 1
ATOM 4865 C CA . LEU A 1 638 ? -17.332 39.945 -0.113 1.00 96.38 638 LEU A CA 1
ATOM 4866 C C . LEU A 1 638 ? -17.272 40.541 1.300 1.00 96.38 638 LEU A C 1
ATOM 4868 O O . LEU A 1 638 ? -18.141 41.322 1.672 1.00 96.38 638 LEU A O 1
ATOM 4872 N N . ALA A 1 639 ? -16.219 40.241 2.063 1.00 96.94 639 ALA A N 1
ATOM 4873 C CA . ALA A 1 639 ? -16.028 40.800 3.396 1.00 96.94 639 ALA A CA 1
ATOM 4874 C C . ALA A 1 639 ? -15.859 42.329 3.383 1.00 96.94 639 ALA A C 1
ATOM 4876 O O . ALA A 1 639 ? -16.424 43.012 4.233 1.00 96.94 639 ALA A O 1
ATOM 4877 N N . LEU A 1 640 ? -15.127 42.878 2.407 1.00 97.25 640 LEU A N 1
ATOM 4878 C CA . LEU A 1 640 ? -14.965 44.325 2.236 1.00 97.25 640 LEU A CA 1
ATOM 4879 C C . LEU A 1 640 ? -16.284 45.016 1.873 1.00 97.25 640 LEU A C 1
ATOM 4881 O O . LEU A 1 640 ? -16.551 46.099 2.389 1.00 97.25 640 LEU A O 1
ATOM 4885 N N . HIS A 1 641 ? -17.108 44.397 1.024 1.00 97.00 641 HIS A N 1
ATOM 4886 C CA . HIS A 1 641 ? -18.439 44.912 0.697 1.00 97.00 641 HIS A CA 1
ATOM 4887 C C . HIS A 1 641 ? -19.382 44.847 1.896 1.00 97.00 641 HIS A C 1
ATOM 4889 O O . HIS A 1 641 ? -19.975 45.863 2.235 1.00 97.00 641 HIS A O 1
ATOM 4895 N N . ASN A 1 642 ? -19.434 43.723 2.614 1.00 96.06 642 ASN A N 1
ATOM 4896 C CA . ASN A 1 642 ? -20.261 43.606 3.817 1.00 96.06 642 ASN A CA 1
ATOM 4897 C C . ASN A 1 642 ? -19.835 44.607 4.905 1.00 96.06 642 ASN A C 1
ATOM 4899 O O . ASN A 1 642 ? -20.680 45.196 5.576 1.00 96.06 642 ASN A O 1
ATOM 4903 N N . TYR A 1 643 ? -18.528 44.848 5.056 1.00 97.25 643 TYR A N 1
ATOM 4904 C CA . TYR A 1 643 ? -18.016 45.898 5.936 1.00 97.25 643 TYR A CA 1
ATOM 4905 C C . TYR A 1 643 ? -18.464 47.288 5.459 1.00 97.25 643 TYR A C 1
ATOM 4907 O O . TYR A 1 643 ? -18.923 48.106 6.257 1.00 97.25 643 TYR A O 1
ATOM 4915 N N . HIS A 1 644 ? -18.360 47.570 4.157 1.00 96.44 644 HIS A N 1
ATOM 4916 C CA . HIS A 1 644 ? -18.827 48.831 3.587 1.00 96.44 644 HIS A CA 1
ATOM 4917 C C . HIS A 1 644 ? -20.333 49.033 3.786 1.00 96.44 644 HIS A C 1
ATOM 4919 O O . HIS A 1 644 ? -20.743 50.139 4.126 1.00 96.44 644 HIS A O 1
ATOM 4925 N N . ASP A 1 645 ? -21.146 47.994 3.629 1.00 94.56 645 ASP A N 1
ATOM 4926 C CA . ASP A 1 645 ? -22.593 48.064 3.828 1.00 94.56 645 ASP A CA 1
ATOM 4927 C C . ASP A 1 645 ? -22.945 48.323 5.298 1.00 94.56 645 ASP A C 1
ATOM 4929 O O . ASP A 1 645 ? -23.825 49.130 5.590 1.00 94.56 645 ASP A O 1
ATOM 4933 N N . ALA A 1 646 ? -22.204 47.716 6.231 1.00 94.62 646 ALA A N 1
ATOM 4934 C CA . ALA A 1 646 ? -22.397 47.920 7.665 1.00 94.62 646 ALA A CA 1
ATOM 4935 C C . ALA A 1 646 ? -21.937 49.307 8.157 1.00 94.62 646 ALA A C 1
ATOM 4937 O O . ALA A 1 646 ? -22.574 49.892 9.033 1.00 94.62 646 ALA A O 1
ATOM 4938 N N . TYR A 1 647 ? -20.834 49.843 7.621 1.00 94.94 647 TYR A N 1
ATOM 4939 C CA . TYR A 1 647 ? -20.176 51.047 8.159 1.00 94.94 647 TYR A CA 1
ATOM 4940 C C . TYR A 1 647 ? -20.162 52.258 7.209 1.00 94.94 647 TYR A C 1
ATOM 4942 O O . TYR A 1 647 ? -19.637 53.317 7.565 1.00 94.94 647 TYR A O 1
ATOM 4950 N N . GLY A 1 648 ? -20.699 52.129 5.993 1.00 94.25 648 GLY A N 1
ATOM 4951 C CA . GLY A 1 648 ? -20.734 53.173 4.958 1.00 94.25 648 GLY A CA 1
ATOM 4952 C C . GLY A 1 648 ? -19.360 53.577 4.402 1.00 94.25 648 GLY A C 1
ATOM 4953 O O . GLY A 1 648 ? -19.214 54.670 3.843 1.00 94.25 648 GLY A O 1
ATOM 4954 N N . ARG A 1 649 ? -18.329 52.752 4.625 1.00 94.62 649 ARG A N 1
ATOM 4955 C CA . ARG A 1 649 ? -16.925 52.987 4.243 1.00 94.62 649 ARG A CA 1
ATOM 4956 C C . ARG A 1 649 ? -16.142 51.677 4.199 1.00 94.62 649 ARG A C 1
ATOM 4958 O O . ARG A 1 649 ? -16.450 50.764 4.953 1.00 94.62 649 ARG A O 1
ATOM 4965 N N . PHE A 1 650 ? -15.084 51.614 3.396 1.00 95.69 650 PHE A N 1
ATOM 4966 C CA . PHE A 1 650 ? -14.106 50.524 3.472 1.00 95.69 650 PHE A CA 1
ATOM 4967 C C . PHE A 1 650 ? -13.301 50.589 4.783 1.00 95.69 650 PHE A C 1
ATOM 4969 O O . PHE A 1 650 ? -13.181 51.676 5.368 1.00 95.69 650 PHE A O 1
ATOM 4976 N N . PRO A 1 651 ? -12.754 49.455 5.266 1.00 95.31 651 PRO A N 1
ATOM 4977 C CA . PRO A 1 651 ? -11.915 49.456 6.455 1.00 95.31 651 PRO A CA 1
ATOM 4978 C C . PRO A 1 651 ? -10.665 50.306 6.222 1.00 95.31 651 PRO A C 1
ATOM 4980 O O . PRO A 1 651 ? -10.088 50.336 5.131 1.00 95.31 651 PRO A O 1
ATOM 4983 N N . VAL A 1 652 ? -10.254 51.009 7.270 1.00 93.38 652 VAL A N 1
ATOM 4984 C CA . VAL A 1 652 ? -9.024 51.795 7.248 1.00 93.38 652 VAL A CA 1
ATOM 4985 C C . VAL A 1 652 ? -7.852 50.820 7.327 1.00 93.38 652 VAL A C 1
ATOM 4987 O O . VAL A 1 652 ? -7.933 49.799 8.000 1.00 93.38 652 VAL A O 1
ATOM 4990 N N . GLY A 1 653 ? -6.751 51.109 6.636 1.00 91.31 653 GLY A N 1
ATOM 4991 C CA . GLY A 1 653 ? -5.605 50.208 6.555 1.00 91.31 653 GLY A CA 1
ATOM 4992 C C . GLY A 1 653 ? -5.019 49.825 7.919 1.00 91.31 653 GLY A C 1
ATOM 4993 O O . GLY A 1 653 ? -4.564 48.691 8.099 1.00 91.31 653 GLY A O 1
ATOM 4994 N N . THR A 1 654 ? -5.045 50.756 8.873 1.00 93.75 654 THR A N 1
ATOM 4995 C CA . THR A 1 654 ? -4.730 50.486 10.277 1.00 93.75 654 THR A CA 1
ATOM 4996 C C . THR A 1 654 ? -5.880 50.941 11.156 1.00 93.75 654 THR A C 1
ATOM 4998 O O . THR A 1 654 ? -6.357 52.063 10.992 1.00 93.75 654 THR A O 1
ATOM 5001 N N . HIS A 1 655 ? -6.304 50.091 12.088 1.00 93.31 655 HIS A N 1
ATOM 5002 C CA . HIS A 1 655 ? -7.366 50.417 13.029 1.00 93.31 655 HIS A CA 1
ATOM 5003 C C . HIS A 1 655 ? -6.998 51.700 13.793 1.00 93.31 655 HIS A C 1
ATOM 5005 O O . HIS A 1 655 ? -5.895 51.757 14.352 1.00 93.31 655 HIS A O 1
ATOM 5011 N N . PRO A 1 656 ? -7.859 52.735 13.816 1.00 90.19 656 PRO A N 1
ATOM 5012 C CA . PRO A 1 656 ? -7.525 54.015 14.428 1.00 90.19 656 PRO A CA 1
ATOM 5013 C C . PRO A 1 656 ? -7.169 53.873 15.910 1.00 90.19 656 PRO A C 1
ATOM 5015 O O . PRO A 1 656 ? -7.991 53.465 16.720 1.00 90.19 656 PRO A O 1
ATOM 5018 N N . ASN A 1 657 ? -5.944 54.252 16.273 1.00 91.44 657 ASN A N 1
ATOM 5019 C CA . ASN A 1 657 ? -5.519 54.349 17.666 1.00 91.44 657 ASN A CA 1
ATOM 5020 C C . ASN A 1 657 ? -4.524 55.515 17.800 1.00 91.44 657 ASN A C 1
ATOM 5022 O O . ASN A 1 657 ? -3.376 55.394 17.360 1.00 91.44 657 ASN A O 1
ATOM 5026 N N . PRO A 1 658 ? -4.939 56.658 18.378 1.00 87.75 658 PRO A N 1
ATOM 5027 C CA . PRO A 1 658 ? -4.113 57.864 18.432 1.00 87.75 658 PRO A CA 1
ATOM 5028 C C . PRO A 1 658 ? -2.905 57.726 19.368 1.00 87.75 658 PRO A C 1
ATOM 5030 O O . PRO A 1 658 ? -1.968 58.512 19.268 1.00 87.75 658 PRO A O 1
ATOM 5033 N N . LYS A 1 659 ? -2.901 56.725 20.259 1.00 91.75 659 LYS A N 1
ATOM 5034 C CA . LYS A 1 659 ? -1.809 56.467 21.211 1.00 91.75 659 LYS A CA 1
ATOM 5035 C C . LYS A 1 659 ? -0.661 55.672 20.581 1.00 91.75 659 LYS A C 1
ATOM 5037 O O . LYS A 1 659 ? 0.393 55.544 21.196 1.00 91.75 659 LYS A O 1
ATOM 5042 N N . LEU A 1 660 ? -0.866 55.110 19.387 1.00 91.31 660 LEU A N 1
ATOM 5043 C CA . LEU A 1 660 ? 0.071 54.197 18.736 1.00 91.31 660 LEU A CA 1
ATOM 5044 C C . LEU A 1 660 ? 0.452 54.687 17.335 1.00 91.31 660 LEU A C 1
ATOM 5046 O O . LEU A 1 660 ? -0.411 55.180 16.597 1.00 91.31 660 LEU A O 1
ATOM 5050 N N . PRO A 1 661 ? 1.713 54.496 16.913 1.00 91.25 661 PRO A N 1
ATOM 5051 C CA . PRO A 1 661 ? 2.086 54.715 15.524 1.00 91.25 661 PRO A CA 1
ATOM 5052 C C . PRO A 1 661 ? 1.491 53.609 14.621 1.00 91.25 661 PRO A C 1
ATOM 5054 O O . PRO A 1 661 ? 1.261 52.494 15.107 1.00 91.25 661 PRO A O 1
ATOM 5057 N N . PRO A 1 662 ? 1.223 53.870 13.324 1.00 88.88 662 PRO A N 1
ATOM 5058 C CA . PRO A 1 662 ? 0.492 52.953 12.436 1.00 88.88 662 PRO A CA 1
ATOM 5059 C C . PRO A 1 662 ? 1.014 51.509 12.390 1.00 88.88 662 PRO A C 1
ATOM 5061 O O . PRO A 1 662 ? 0.230 50.564 12.345 1.00 88.88 662 PRO A O 1
ATOM 5064 N N . GLU A 1 663 ? 2.327 51.307 12.459 1.00 88.62 663 GLU A N 1
ATOM 5065 C CA . GLU A 1 663 ? 2.980 49.992 12.452 1.00 88.62 663 GLU A CA 1
ATOM 5066 C C . GLU A 1 663 ? 2.767 49.164 13.732 1.00 88.62 663 GLU A C 1
ATOM 5068 O O . GLU A 1 663 ? 3.044 47.961 13.754 1.00 88.62 663 GLU A O 1
ATOM 5073 N N . LYS A 1 664 ? 2.285 49.797 14.807 1.00 92.62 664 LYS A N 1
ATOM 5074 C CA . LYS A 1 664 ? 1.913 49.144 16.069 1.00 92.62 664 LYS A CA 1
ATOM 5075 C C . LYS A 1 664 ? 0.412 48.919 16.202 1.00 92.62 664 LYS A C 1
ATOM 5077 O O . LYS A 1 664 ? 0.007 48.115 17.037 1.00 92.62 664 LYS A O 1
ATOM 5082 N N . ARG A 1 665 ? -0.402 49.567 15.370 1.00 94.94 665 ARG A N 1
ATOM 5083 C CA . ARG A 1 665 ? -1.860 49.393 15.345 1.00 94.94 665 ARG A CA 1
ATOM 5084 C C . ARG A 1 665 ? -2.250 48.034 14.761 1.00 94.94 665 ARG A C 1
ATOM 5086 O O . ARG A 1 665 ? -1.439 47.355 14.127 1.00 94.94 665 ARG A O 1
ATOM 5093 N N . LEU A 1 666 ? -3.507 47.652 14.960 1.00 95.50 666 LEU A N 1
ATOM 5094 C CA . LEU A 1 666 ? -4.096 46.486 14.307 1.00 95.50 666 LEU A CA 1
ATOM 5095 C C . LEU A 1 666 ? -4.352 46.769 12.819 1.00 95.50 666 LEU A C 1
ATOM 5097 O O . LEU A 1 666 ? -4.581 47.907 12.416 1.00 95.50 666 LEU A O 1
ATOM 5101 N N . SER A 1 667 ? -4.280 45.732 11.991 1.00 95.69 667 SER A N 1
ATOM 5102 C CA . SER A 1 667 ? -4.551 45.810 10.549 1.00 95.69 667 SER A CA 1
ATOM 5103 C C . SER A 1 667 ? -6.047 45.892 10.227 1.00 95.69 667 SER A C 1
ATOM 5105 O O . SER A 1 667 ? -6.857 45.335 10.964 1.00 95.69 667 SER A O 1
ATOM 5107 N N . TRP A 1 668 ? -6.391 46.420 9.046 1.00 95.88 668 TRP A N 1
ATOM 5108 C CA . TRP A 1 668 ? -7.709 46.258 8.409 1.00 95.88 668 TRP A CA 1
ATOM 5109 C C . TRP A 1 668 ? -8.211 44.803 8.388 1.00 95.88 668 TRP A C 1
ATOM 5111 O O . TRP A 1 668 ? -9.414 44.554 8.380 1.00 95.88 668 TRP A O 1
ATOM 5121 N N . MET A 1 669 ? -7.299 43.822 8.389 1.00 96.50 669 MET A N 1
ATOM 5122 C CA . MET A 1 669 ? -7.654 42.402 8.451 1.00 96.50 669 MET A CA 1
ATOM 5123 C C . MET A 1 669 ? -8.316 42.003 9.773 1.00 96.50 669 MET A C 1
ATOM 5125 O O . MET A 1 669 ? -9.106 41.063 9.780 1.00 96.50 669 MET A O 1
ATOM 5129 N N . ALA A 1 670 ? -8.009 42.697 10.876 1.00 96.06 670 ALA A N 1
ATOM 5130 C CA . ALA A 1 670 ? -8.693 42.505 12.152 1.00 96.06 670 ALA A CA 1
ATOM 5131 C C . ALA A 1 670 ? -10.141 43.012 12.074 1.00 96.06 670 ALA A C 1
ATOM 5133 O O . ALA A 1 670 ? -11.046 42.314 12.522 1.00 96.06 670 ALA A O 1
ATOM 5134 N N . ASP A 1 671 ? -10.364 44.158 11.424 1.00 95.31 671 ASP A N 1
ATOM 5135 C CA . ASP A 1 671 ? -11.692 44.766 11.264 1.00 95.31 671 ASP A CA 1
ATOM 5136 C C . ASP A 1 671 ? -12.649 43.897 10.427 1.00 95.31 671 ASP A C 1
ATOM 5138 O O . ASP A 1 671 ? -13.857 43.891 10.659 1.00 95.31 671 ASP A O 1
ATOM 5142 N N . VAL A 1 672 ? -12.124 43.125 9.467 1.00 96.81 672 VAL A N 1
ATOM 5143 C CA . VAL A 1 672 ? -12.948 42.272 8.590 1.00 96.81 672 VAL A CA 1
ATOM 5144 C C . VAL A 1 672 ? -13.203 40.862 9.131 1.00 96.81 672 VAL A C 1
ATOM 5146 O O . VAL A 1 672 ? -13.958 40.118 8.509 1.00 96.81 672 VAL A O 1
ATOM 5149 N N . LEU A 1 673 ? -12.625 40.469 10.276 1.00 97.06 673 LEU A N 1
ATOM 5150 C CA . LEU A 1 673 ? -12.806 39.124 10.853 1.00 97.06 673 LEU A CA 1
ATOM 5151 C C . LEU A 1 673 ? -14.280 38.698 11.009 1.00 97.06 673 LEU A C 1
ATOM 5153 O O . LEU A 1 673 ? -14.590 37.559 10.644 1.00 97.06 673 LEU A O 1
ATOM 5157 N N . PRO A 1 674 ? -15.210 39.556 11.482 1.00 96.69 674 PRO A N 1
ATOM 5158 C CA . PRO A 1 674 ? -16.622 39.183 11.585 1.00 96.69 674 PRO A CA 1
ATOM 5159 C C . PRO A 1 674 ? -17.248 38.829 10.228 1.00 96.69 674 PRO A C 1
ATOM 5161 O O . PRO A 1 674 ? -18.132 37.982 10.156 1.00 96.69 674 PRO A O 1
ATOM 5164 N N . PHE A 1 675 ? -16.738 39.418 9.144 1.00 95.94 675 PHE A N 1
ATOM 5165 C CA . PHE A 1 675 ? -17.241 39.251 7.780 1.00 95.94 675 PHE A CA 1
ATOM 5166 C C . PHE A 1 675 ? -16.576 38.097 7.013 1.00 95.94 675 PHE A C 1
ATOM 5168 O O . PHE A 1 675 ? -16.938 37.831 5.869 1.00 95.94 675 PHE A O 1
ATOM 5175 N N . VAL A 1 676 ? -15.628 37.393 7.642 1.00 95.00 676 VAL A N 1
ATOM 5176 C CA . VAL A 1 676 ? -15.010 36.153 7.137 1.00 95.00 676 VAL A CA 1
ATOM 5177 C C . VAL A 1 676 ? -15.230 34.974 8.093 1.00 95.00 676 VAL A C 1
ATOM 5179 O O . VAL A 1 676 ? -14.391 34.081 8.195 1.00 95.00 676 VAL A O 1
ATOM 5182 N N . GLU A 1 677 ? -16.348 34.989 8.826 1.00 92.81 677 GLU A N 1
ATOM 5183 C CA . GLU A 1 677 ? -16.747 33.935 9.776 1.00 92.81 677 GLU A CA 1
ATOM 5184 C C . GLU A 1 677 ? -15.735 33.719 10.922 1.00 92.81 677 GLU A C 1
ATOM 5186 O O . GLU A 1 677 ? -15.570 32.617 11.444 1.00 92.81 677 GLU A O 1
ATOM 5191 N N . GLN A 1 678 ? -15.031 34.778 11.334 1.00 95.06 678 GLN A N 1
ATOM 5192 C CA . GLN A 1 678 ? -14.065 34.764 12.440 1.00 95.06 678 GLN A CA 1
ATOM 5193 C C . GLN A 1 678 ? -14.486 35.680 13.606 1.00 95.06 678 GLN A C 1
ATOM 5195 O O . GLN A 1 678 ? -13.633 36.204 14.322 1.00 95.06 678 GLN A O 1
ATOM 5200 N N . ALA A 1 679 ? -15.792 35.843 13.850 1.00 92.94 679 ALA A N 1
ATOM 5201 C CA . ALA A 1 679 ? -16.311 36.625 14.981 1.00 92.94 679 ALA A CA 1
ATOM 5202 C C . ALA A 1 679 ? -15.752 36.189 16.361 1.00 92.94 679 ALA A C 1
ATOM 5204 O O . ALA A 1 679 ? -15.282 37.055 17.097 1.00 92.94 679 ALA A O 1
ATOM 5205 N N . PRO A 1 680 ? -15.622 34.882 16.690 1.00 93.12 680 PRO A N 1
ATOM 5206 C CA . PRO A 1 680 ? -15.024 34.470 17.967 1.00 93.12 680 PRO A CA 1
ATOM 5207 C C . PRO A 1 680 ? -13.553 34.873 18.120 1.00 93.12 680 PRO A C 1
ATOM 5209 O O . PRO A 1 680 ? -13.033 34.945 19.234 1.00 93.12 680 PRO A O 1
ATOM 5212 N N . LEU A 1 681 ? -12.838 35.064 17.005 1.00 92.31 681 LEU A N 1
ATOM 5213 C CA . LEU A 1 681 ? -11.456 35.535 17.017 1.00 92.31 681 LEU A CA 1
ATOM 5214 C C . LEU A 1 681 ? -11.391 37.052 17.202 1.00 92.31 681 LEU A C 1
ATOM 5216 O O . LEU A 1 681 ? -10.518 37.516 17.927 1.00 92.31 681 LEU A O 1
ATOM 5220 N N . TYR A 1 682 ? -12.317 37.787 16.579 1.00 95.12 682 TYR A N 1
ATOM 5221 C CA . TYR A 1 682 ? -12.471 39.235 16.727 1.00 95.12 682 TYR A CA 1
ATOM 5222 C C . TYR A 1 682 ? -12.694 39.634 18.192 1.00 95.12 682 TYR A C 1
ATOM 5224 O O . TYR A 1 682 ? -12.002 40.505 18.704 1.00 95.12 682 TYR A O 1
ATOM 5232 N N . GLU A 1 683 ? -13.576 38.923 18.898 1.00 95.31 683 GLU A N 1
ATOM 5233 C CA . GLU A 1 683 ? -13.890 39.165 20.318 1.00 95.31 683 GLU A CA 1
ATOM 5234 C C . GLU A 1 683 ? -12.697 38.957 21.270 1.00 95.31 683 GLU A C 1
ATOM 5236 O O . GLU A 1 683 ? -12.719 39.411 22.410 1.00 95.31 683 GLU A O 1
ATOM 5241 N N . GLN A 1 684 ? -11.641 38.270 20.821 1.00 94.38 684 GLN A N 1
ATOM 5242 C CA . GLN A 1 684 ? -10.426 38.031 21.608 1.00 94.38 684 GLN A CA 1
ATOM 5243 C C . GLN A 1 684 ? -9.347 39.105 21.403 1.00 94.38 684 GLN A C 1
ATOM 5245 O O . GLN A 1 684 ? -8.262 38.972 21.972 1.00 94.38 684 GLN A O 1
ATOM 5250 N N . ILE A 1 685 ? -9.601 40.115 20.567 1.00 95.94 685 ILE A N 1
ATOM 5251 C CA . ILE A 1 685 ? -8.649 41.179 20.246 1.00 95.94 685 ILE A CA 1
ATOM 5252 C C . ILE A 1 685 ? -8.973 42.427 21.073 1.00 95.94 685 ILE A C 1
ATOM 5254 O O . ILE A 1 685 ? -10.091 42.931 21.067 1.00 95.94 685 ILE A O 1
ATOM 5258 N N . ASP A 1 686 ? -7.960 42.944 21.760 1.00 95.44 686 ASP A N 1
ATOM 5259 C CA . ASP A 1 686 ? -7.983 44.220 22.467 1.00 95.44 686 ASP A CA 1
ATOM 5260 C C . ASP A 1 686 ? -7.530 45.335 21.507 1.00 95.44 686 ASP A C 1
ATOM 5262 O O . ASP A 1 686 ? -6.335 45.479 21.217 1.00 95.44 686 ASP A O 1
ATOM 5266 N N . PHE A 1 687 ? -8.497 46.096 20.982 1.00 94.00 687 PHE A N 1
ATOM 5267 C CA . PHE A 1 687 ? -8.280 47.137 19.968 1.00 94.00 687 PHE A CA 1
ATOM 5268 C C . PHE A 1 687 ? -7.576 48.398 20.497 1.00 94.00 687 PHE A C 1
ATOM 5270 O O . PHE A 1 687 ? -7.022 49.178 19.716 1.00 94.00 687 PHE A O 1
ATOM 5277 N N . GLU A 1 688 ? -7.507 48.573 21.820 1.00 93.62 688 GLU A N 1
ATOM 5278 C CA . GLU A 1 688 ? -6.781 49.683 22.445 1.00 93.62 688 GLU A CA 1
ATOM 5279 C C . GLU A 1 688 ? -5.269 49.421 22.544 1.00 93.62 688 GLU A C 1
ATOM 5281 O O . GLU A 1 688 ? -4.498 50.352 22.803 1.00 93.62 688 GLU A O 1
ATOM 5286 N N . LYS A 1 689 ? -4.824 48.176 22.319 1.00 94.75 689 LYS A N 1
ATOM 5287 C CA . LYS A 1 689 ? -3.428 47.750 22.484 1.00 94.75 689 LYS A CA 1
ATOM 5288 C C . LYS A 1 689 ? -2.710 47.471 21.162 1.00 94.75 689 LYS A C 1
ATOM 5290 O O . LYS A 1 689 ? -3.350 47.187 20.149 1.00 94.75 689 LYS A O 1
ATOM 5295 N N . PRO A 1 690 ? -1.361 47.496 21.162 1.00 93.94 690 PRO A N 1
ATOM 5296 C CA . PRO A 1 690 ? -0.581 47.098 20.001 1.00 93.94 690 PRO A CA 1
ATOM 5297 C C . PRO A 1 690 ? -0.884 45.674 19.532 1.00 93.94 690 PRO A C 1
ATOM 5299 O O . PRO A 1 690 ? -1.240 44.795 20.323 1.00 93.94 690 PRO A O 1
ATOM 5302 N N . TRP A 1 691 ? -0.664 45.407 18.246 1.00 92.94 691 TRP A N 1
ATOM 5303 C CA . TRP A 1 691 ? -0.814 44.054 17.705 1.00 92.94 691 TRP A CA 1
ATOM 5304 C C . TRP A 1 691 ? 0.177 43.056 18.342 1.00 92.94 691 TRP A C 1
ATOM 5306 O O . TRP A 1 691 ? -0.113 41.871 18.446 1.00 92.94 691 TRP A O 1
ATOM 5316 N N . ASP A 1 692 ? 1.351 43.496 18.795 1.00 91.06 692 ASP A N 1
ATOM 5317 C CA . ASP A 1 692 ? 2.366 42.628 19.408 1.00 91.06 692 ASP A CA 1
ATOM 5318 C C . ASP A 1 692 ? 2.264 42.523 20.942 1.00 91.06 692 ASP A C 1
ATOM 5320 O O . ASP A 1 692 ? 3.098 41.871 21.585 1.00 91.06 692 ASP A O 1
ATOM 5324 N N . ASP A 1 693 ? 1.214 43.101 21.532 1.00 94.19 693 ASP A N 1
ATOM 5325 C CA . ASP A 1 693 ? 0.946 43.040 22.967 1.00 94.19 693 ASP A CA 1
ATOM 5326 C C . ASP A 1 693 ? 0.670 41.594 23.441 1.00 94.19 693 ASP A C 1
ATOM 5328 O O . ASP A 1 693 ? 0.019 40.810 22.733 1.00 94.19 693 ASP A O 1
ATOM 5332 N N . PRO A 1 694 ? 1.131 41.190 24.645 1.00 91.25 694 PRO A N 1
ATOM 5333 C CA . PRO A 1 694 ? 0.800 39.889 25.225 1.00 91.25 694 PRO A CA 1
ATOM 5334 C C . PRO A 1 694 ? -0.700 39.552 25.232 1.00 91.25 694 PRO A C 1
ATOM 5336 O O . PRO A 1 694 ? -1.032 38.380 25.040 1.00 91.25 694 PRO A O 1
ATOM 5339 N N . ALA A 1 695 ? -1.584 40.542 25.407 1.00 92.25 695 ALA A N 1
ATOM 5340 C CA . ALA A 1 695 ? -3.036 40.363 25.372 1.00 92.25 695 ALA A CA 1
ATOM 5341 C C . ALA A 1 695 ? -3.528 39.899 23.989 1.00 92.25 695 ALA A C 1
ATOM 5343 O O . ALA A 1 695 ? -4.336 38.977 23.897 1.00 92.25 695 ALA A O 1
ATOM 5344 N N . ASN A 1 696 ? -2.962 40.450 22.911 1.00 93.94 696 ASN A N 1
ATOM 5345 C CA . ASN A 1 696 ? -3.348 40.143 21.530 1.00 93.94 696 ASN A CA 1
ATOM 5346 C C . ASN A 1 696 ? -2.623 38.918 20.946 1.00 93.94 696 ASN A C 1
ATOM 5348 O O . ASN A 1 696 ? -3.083 38.305 19.977 1.00 93.94 696 ASN A O 1
ATOM 5352 N N . ARG A 1 697 ? -1.518 38.483 21.565 1.00 88.25 697 ARG A N 1
ATOM 5353 C CA . ARG A 1 697 ? -0.667 37.379 21.085 1.00 88.25 697 ARG A CA 1
ATOM 5354 C C . ARG A 1 697 ? -1.422 36.071 20.836 1.00 88.25 697 ARG A C 1
ATOM 5356 O O . ARG A 1 697 ? -1.133 35.362 19.870 1.00 88.25 697 ARG A O 1
ATOM 5363 N N . ARG A 1 698 ? -2.377 35.711 21.700 1.00 86.62 698 ARG A N 1
ATOM 5364 C CA . ARG A 1 698 ? -3.140 34.456 21.559 1.00 86.62 698 ARG A CA 1
ATOM 5365 C C . ARG A 1 698 ? -4.077 34.492 20.351 1.00 86.62 698 ARG A C 1
ATOM 5367 O O . ARG A 1 698 ? -4.195 33.485 19.659 1.00 86.62 698 ARG A O 1
ATOM 5374 N N . ALA A 1 699 ? -4.715 35.630 20.086 1.00 89.69 699 ALA A N 1
ATOM 5375 C CA . ALA A 1 699 ? -5.577 35.803 18.923 1.00 89.69 699 ALA A CA 1
ATOM 5376 C C . ALA A 1 699 ? -4.744 35.844 17.632 1.00 89.69 699 ALA A C 1
ATOM 5378 O O . ALA A 1 699 ? -4.966 35.050 16.720 1.00 89.69 699 ALA A O 1
ATOM 5379 N N . LEU A 1 700 ? -3.701 36.675 17.601 1.00 90.00 700 LEU A N 1
ATOM 5380 C CA . LEU A 1 700 ? -2.895 36.927 16.402 1.00 90.00 700 LEU A CA 1
ATOM 5381 C C . LEU A 1 700 ? -1.892 35.814 16.063 1.00 90.00 700 LEU A C 1
ATOM 5383 O O . LEU A 1 700 ? -1.291 35.824 14.990 1.00 90.00 700 LEU A O 1
ATOM 5387 N N . SER A 1 701 ? -1.718 34.821 16.940 1.00 88.62 701 SER A N 1
ATOM 5388 C CA . SER A 1 701 ? -0.998 33.578 16.621 1.00 88.62 701 SER A CA 1
ATOM 5389 C C . SER A 1 701 ? -1.850 32.548 15.883 1.00 88.62 701 SER A C 1
ATOM 5391 O O . SER A 1 701 ? -1.293 31.627 15.282 1.00 88.62 701 SER A O 1
ATOM 5393 N N . ARG A 1 702 ? -3.183 32.697 15.866 1.00 89.69 702 ARG A N 1
ATOM 5394 C CA . ARG A 1 702 ? -4.047 31.817 15.076 1.00 89.69 702 ARG A CA 1
ATOM 5395 C C . ARG A 1 702 ? -3.928 32.157 13.595 1.00 89.69 702 ARG A C 1
ATOM 5397 O O . ARG A 1 702 ? -3.979 33.317 13.191 1.00 89.69 702 ARG A O 1
ATOM 5404 N N . GLN A 1 703 ? -3.772 31.121 12.779 1.00 90.75 703 GLN A N 1
ATOM 5405 C CA . GLN A 1 703 ? -3.754 31.261 11.332 1.00 90.75 703 GLN A CA 1
ATOM 5406 C C . GLN A 1 703 ? -5.188 31.290 10.805 1.00 90.75 703 GLN A C 1
ATOM 5408 O O . GLN A 1 703 ? -5.919 30.314 10.954 1.00 90.75 703 GLN A O 1
ATOM 5413 N N . VAL A 1 704 ? -5.564 32.384 10.150 1.00 91.62 704 VAL A N 1
ATOM 5414 C CA . VAL A 1 704 ? -6.840 32.491 9.438 1.00 91.62 704 VAL A CA 1
ATOM 5415 C C . VAL A 1 704 ? -6.641 31.959 8.019 1.00 91.62 704 VAL A C 1
ATOM 5417 O O . VAL A 1 704 ? -5.719 32.386 7.319 1.00 91.62 704 VAL A O 1
ATOM 5420 N N . SER A 1 705 ? -7.463 30.993 7.606 1.00 89.38 705 SER A N 1
ATOM 5421 C CA . SER A 1 705 ? -7.308 30.264 6.338 1.00 89.38 705 SER A CA 1
ATOM 5422 C C . SER A 1 705 ? -7.488 31.157 5.110 1.00 89.38 705 SER A C 1
ATOM 5424 O O . SER A 1 705 ? -6.709 31.040 4.164 1.00 89.38 705 SER A O 1
ATOM 5426 N N . VAL A 1 706 ? -8.455 32.083 5.141 1.00 93.19 706 VAL A N 1
ATOM 5427 C CA . VAL A 1 706 ? -8.732 33.011 4.030 1.00 93.19 706 VAL A CA 1
ATOM 5428 C C . VAL A 1 706 ? -7.584 34.003 3.788 1.00 93.19 706 VAL A C 1
ATOM 5430 O O . VAL A 1 706 ? -7.398 34.464 2.668 1.00 93.19 706 VAL A O 1
ATOM 5433 N N . PHE A 1 707 ? -6.735 34.267 4.790 1.00 93.81 707 PHE A N 1
ATOM 5434 C CA . PHE A 1 707 ? -5.555 35.134 4.644 1.00 93.81 707 PHE A CA 1
ATOM 5435 C C . PHE A 1 707 ? -4.333 34.406 4.057 1.00 93.81 707 PHE A C 1
ATOM 5437 O O . PHE A 1 707 ? -3.287 35.020 3.836 1.00 93.81 707 PHE A O 1
ATOM 5444 N N . VAL A 1 708 ? -4.428 33.097 3.792 1.00 91.62 708 VAL A N 1
ATOM 5445 C CA . VAL A 1 708 ? -3.303 32.279 3.321 1.00 91.62 708 VAL A CA 1
ATOM 5446 C C . VAL A 1 708 ? -3.473 31.862 1.875 1.00 91.62 708 VAL A C 1
ATOM 5448 O O . VAL A 1 708 ? -4.475 31.255 1.509 1.00 91.62 708 VAL A O 1
ATOM 5451 N N . ASN A 1 709 ? -2.437 32.090 1.067 1.00 89.00 709 ASN A N 1
ATOM 5452 C CA . ASN A 1 709 ? -2.380 31.547 -0.278 1.00 89.00 709 ASN A CA 1
ATOM 5453 C C . ASN A 1 709 ? -2.036 30.041 -0.220 1.00 89.00 709 ASN A C 1
ATOM 5455 O O . ASN A 1 709 ? -0.964 29.688 0.275 1.00 89.00 709 ASN A O 1
ATOM 5459 N N . PRO A 1 710 ? -2.878 29.136 -0.756 1.00 82.00 710 PRO A N 1
ATOM 5460 C CA . PRO A 1 710 ? -2.621 27.690 -0.759 1.00 82.00 710 PRO A CA 1
ATOM 5461 C C . PRO A 1 710 ? -1.366 27.266 -1.538 1.00 82.00 710 PRO A C 1
ATOM 5463 O O . PRO A 1 710 ? -0.888 26.142 -1.377 1.00 82.00 710 PRO A O 1
ATOM 5466 N N . GLY A 1 711 ? -0.857 28.133 -2.419 1.00 73.12 711 GLY A N 1
ATOM 5467 C CA . GLY A 1 711 ? 0.393 27.940 -3.152 1.00 73.12 711 GLY A CA 1
ATOM 5468 C C . GLY A 1 711 ? 1.649 28.312 -2.361 1.00 73.12 711 GLY A C 1
ATOM 5469 O O . GLY A 1 711 ? 2.751 28.043 -2.833 1.00 73.12 711 GLY A O 1
ATOM 5470 N N . GLN A 1 712 ? 1.513 28.895 -1.167 1.00 74.31 712 GLN A N 1
ATOM 5471 C CA . GLN A 1 712 ? 2.627 29.313 -0.317 1.00 74.31 712 GLN A CA 1
ATOM 5472 C C . GLN A 1 712 ? 2.573 28.600 1.035 1.00 74.31 712 GLN A C 1
ATOM 5474 O O . GLN A 1 712 ? 1.512 28.275 1.566 1.00 74.31 712 GLN A O 1
ATOM 5479 N N . ARG A 1 713 ? 3.746 28.313 1.606 1.00 67.75 713 ARG A N 1
ATOM 5480 C CA . ARG A 1 713 ? 3.823 27.735 2.950 1.00 67.75 713 ARG A CA 1
ATOM 5481 C C . ARG A 1 713 ? 3.503 28.831 3.962 1.00 67.75 713 ARG A C 1
ATOM 5483 O O . ARG A 1 713 ? 4.237 29.811 4.031 1.00 67.75 713 ARG A O 1
ATOM 5490 N N . ALA A 1 714 ? 2.474 28.631 4.785 1.00 63.34 714 ALA A N 1
ATOM 5491 C CA . ALA A 1 714 ? 2.283 29.453 5.975 1.00 63.34 714 ALA A CA 1
ATOM 5492 C C . ALA A 1 714 ? 3.559 29.375 6.836 1.00 63.34 714 ALA A C 1
ATOM 5494 O O . ALA A 1 714 ? 4.019 28.282 7.181 1.00 63.34 714 ALA A O 1
ATOM 5495 N N . GLY A 1 715 ? 4.191 30.520 7.099 1.00 58.06 715 GLY A N 1
ATOM 5496 C CA . GLY A 1 715 ? 5.451 30.576 7.838 1.00 58.06 715 GLY A CA 1
ATOM 5497 C C . GLY A 1 715 ? 5.311 29.990 9.247 1.00 58.06 715 GLY A C 1
ATOM 5498 O O . GLY A 1 715 ? 4.310 30.215 9.921 1.00 58.06 715 GLY A O 1
ATOM 5499 N N . ARG A 1 716 ? 6.326 29.256 9.726 1.00 51.25 716 ARG A N 1
ATOM 5500 C CA . ARG A 1 716 ? 6.398 28.745 11.112 1.00 51.25 716 ARG A CA 1
ATOM 5501 C C . ARG A 1 716 ? 6.868 29.841 12.081 1.00 51.25 716 ARG A C 1
ATOM 5503 O O . ARG A 1 716 ? 7.923 29.720 12.698 1.00 51.25 716 ARG A O 1
ATOM 5510 N N . GLY A 1 717 ? 6.124 30.943 12.146 1.00 62.16 717 GLY A N 1
ATOM 5511 C CA . GLY A 1 717 ? 6.397 32.079 13.031 1.00 62.16 717 GLY A CA 1
ATOM 5512 C C . GLY A 1 717 ? 5.602 32.030 14.341 1.00 62.16 717 GLY A C 1
ATOM 5513 O O . GLY A 1 717 ? 4.713 31.204 14.512 1.00 62.16 717 GLY A O 1
ATOM 5514 N N . ARG A 1 718 ? 5.896 32.955 15.268 1.00 66.50 718 ARG A N 1
ATOM 5515 C CA . ARG A 1 718 ? 5.125 33.156 16.518 1.00 66.50 718 ARG A CA 1
ATOM 5516 C C . ARG A 1 718 ? 3.735 33.789 16.297 1.00 66.50 718 ARG A C 1
ATOM 5518 O O . ARG A 1 718 ? 2.968 33.889 17.249 1.00 66.50 718 ARG A O 1
ATOM 5525 N N . HIS A 1 719 ? 3.422 34.203 15.067 1.00 81.00 719 HIS A N 1
ATOM 5526 C CA . HIS A 1 719 ? 2.185 34.884 14.675 1.00 81.00 719 HIS A CA 1
ATOM 5527 C C . HIS A 1 719 ? 1.622 34.258 13.389 1.00 81.00 719 HIS A C 1
ATOM 5529 O O . HIS A 1 719 ? 2.393 33.725 12.587 1.00 81.00 719 HIS A O 1
ATOM 5535 N N . GLY A 1 720 ? 0.308 34.349 13.175 1.00 87.19 720 GLY A N 1
ATOM 5536 C CA . GLY A 1 720 ? -0.320 33.971 11.910 1.00 87.19 720 GLY A CA 1
ATOM 5537 C C . GLY A 1 720 ? 0.066 34.952 10.804 1.00 87.19 720 GLY A C 1
ATOM 5538 O O . GLY A 1 720 ? 0.113 36.159 11.036 1.00 87.19 720 GLY A O 1
ATOM 5539 N N . VAL A 1 721 ? 0.328 34.456 9.596 1.00 90.12 721 VAL A N 1
ATOM 5540 C CA . VAL A 1 721 ? 0.790 35.277 8.461 1.00 90.12 721 VAL A CA 1
ATOM 5541 C C . VAL A 1 721 ? -0.337 35.601 7.484 1.00 90.12 721 VAL A C 1
ATOM 5543 O O . VAL A 1 721 ? -1.325 34.871 7.417 1.00 90.12 721 VAL A O 1
ATOM 5546 N N . THR A 1 722 ? -0.165 36.654 6.687 1.00 92.00 722 THR A N 1
ATOM 5547 C CA . THR A 1 722 ? -1.000 36.916 5.507 1.00 92.00 722 THR A CA 1
ATOM 5548 C C . THR A 1 722 ? -0.187 36.826 4.217 1.00 92.00 722 THR A C 1
ATOM 5550 O O . THR A 1 722 ? 0.996 37.168 4.192 1.00 92.00 722 THR A O 1
ATOM 5553 N N . HIS A 1 723 ? -0.840 36.377 3.148 1.00 93.62 723 HIS A N 1
ATOM 5554 C CA . HIS A 1 723 ? -0.333 36.390 1.772 1.00 93.62 723 HIS A CA 1
ATOM 5555 C C . HIS A 1 723 ? -1.154 37.307 0.858 1.00 93.62 723 HIS A C 1
ATOM 5557 O O . HIS A 1 723 ? -0.977 37.291 -0.358 1.00 93.62 723 HIS A O 1
ATOM 5563 N N . TYR A 1 724 ? -2.056 38.097 1.436 1.00 94.88 724 TYR A N 1
ATOM 5564 C CA . TYR A 1 724 ? -2.845 39.104 0.739 1.00 94.88 724 TYR A CA 1
ATOM 5565 C C . TYR A 1 724 ? -2.581 40.456 1.388 1.00 94.88 724 TYR A C 1
ATOM 5567 O O . TYR A 1 724 ? -2.415 40.530 2.602 1.00 94.88 724 TYR A O 1
ATOM 5575 N N . VAL A 1 725 ? -2.509 41.523 0.603 1.00 94.94 725 VAL A N 1
ATOM 5576 C CA . VAL A 1 725 ? -2.197 42.870 1.095 1.00 94.94 725 VAL A CA 1
ATOM 5577 C C . VAL A 1 725 ? -3.100 43.902 0.438 1.00 94.94 725 VAL A C 1
ATOM 5579 O O . VAL A 1 725 ? -3.370 43.825 -0.761 1.00 94.94 725 VAL A O 1
ATOM 5582 N N . GLY A 1 726 ? -3.552 44.875 1.224 1.00 95.81 726 GLY A N 1
ATOM 5583 C CA . GLY A 1 726 ? -4.276 46.037 0.722 1.00 95.81 726 GLY A CA 1
ATOM 5584 C C . GLY A 1 726 ? -3.342 46.981 -0.035 1.00 95.81 726 GLY A C 1
ATOM 5585 O O . GLY A 1 726 ? -2.174 47.140 0.325 1.00 95.81 726 GLY A O 1
ATOM 5586 N N . LEU A 1 727 ? -3.840 47.616 -1.091 1.00 95.12 727 LEU A N 1
ATOM 5587 C CA . LEU A 1 727 ? -3.058 48.546 -1.902 1.00 95.12 727 LEU A CA 1
ATOM 5588 C C . LEU A 1 727 ? -3.258 49.993 -1.434 1.00 95.12 727 LEU A C 1
ATOM 5590 O O . LEU A 1 727 ? -4.370 50.525 -1.427 1.00 95.12 727 LEU A O 1
ATOM 5594 N N . ALA A 1 728 ? -2.151 50.638 -1.062 1.00 94.12 728 ALA A N 1
ATOM 5595 C CA . ALA A 1 728 ? -2.124 52.012 -0.566 1.00 94.12 728 ALA A CA 1
ATOM 5596 C C . ALA A 1 728 ? -2.046 53.086 -1.641 1.00 94.12 728 ALA A C 1
ATOM 5598 O O . ALA A 1 728 ? -2.346 54.246 -1.344 1.00 94.12 728 ALA A O 1
ATOM 5599 N N . GLY A 1 729 ? -1.683 52.708 -2.865 1.00 92.75 729 GLY A N 1
ATOM 5600 C CA . GLY A 1 729 ? -1.507 53.623 -3.987 1.00 92.75 729 GLY A CA 1
ATOM 5601 C C . GLY A 1 729 ? -0.049 53.754 -4.428 1.00 92.75 729 GLY A C 1
ATOM 5602 O O . GLY A 1 729 ? 0.755 52.845 -4.211 1.00 92.75 729 GLY A O 1
ATOM 5603 N N . LEU A 1 730 ? 0.281 54.869 -5.078 1.00 92.12 730 LEU A N 1
ATOM 5604 C CA . LEU A 1 730 ? 1.555 55.087 -5.770 1.00 92.12 730 LEU A CA 1
ATOM 5605 C C . LEU A 1 730 ? 2.500 56.000 -4.971 1.00 92.12 730 LEU A C 1
ATOM 5607 O O . LEU A 1 730 ? 2.164 57.148 -4.671 1.00 92.12 730 LEU A O 1
ATOM 5611 N N . GLY A 1 731 ? 3.717 55.524 -4.704 1.00 91.12 731 GLY A N 1
ATOM 5612 C CA . GLY A 1 731 ? 4.758 56.245 -3.960 1.00 91.12 731 GLY A CA 1
ATOM 5613 C C . GLY A 1 731 ? 4.842 55.856 -2.480 1.00 91.12 731 GLY A C 1
ATOM 5614 O O . GLY A 1 731 ? 3.883 55.370 -1.890 1.00 91.12 731 GLY A O 1
ATOM 5615 N N . ARG A 1 732 ? 6.013 56.048 -1.856 1.00 88.88 732 ARG A N 1
ATOM 5616 C CA . ARG A 1 732 ? 6.268 55.619 -0.460 1.00 88.88 732 ARG A CA 1
ATOM 5617 C C . ARG A 1 732 ? 5.349 56.296 0.563 1.00 88.88 732 ARG A C 1
ATOM 5619 O O . ARG A 1 732 ? 5.043 55.706 1.591 1.00 88.88 732 ARG A O 1
ATOM 5626 N N . ASP A 1 733 ? 4.915 57.513 0.268 1.00 92.31 733 ASP A N 1
ATOM 5627 C CA . ASP A 1 733 ? 4.002 58.331 1.066 1.00 92.31 733 ASP A CA 1
ATOM 5628 C C . ASP A 1 733 ? 2.519 57.958 0.879 1.00 92.31 733 ASP A C 1
ATOM 5630 O O . ASP A 1 733 ? 1.673 58.441 1.629 1.00 92.31 733 ASP A O 1
ATOM 5634 N N . ALA A 1 734 ? 2.184 57.074 -0.072 1.00 93.50 734 ALA A N 1
ATOM 5635 C CA . ALA A 1 734 ? 0.803 56.737 -0.428 1.00 93.50 734 ALA A CA 1
ATOM 5636 C C . ALA A 1 734 ? -0.116 56.309 0.737 1.00 93.50 734 ALA A C 1
ATOM 5638 O O . ALA A 1 734 ? -1.289 56.705 0.724 1.00 93.50 734 ALA A O 1
ATOM 5639 N N . PRO A 1 735 ? 0.359 55.574 1.767 1.00 93.94 735 PRO A N 1
ATOM 5640 C CA . PRO A 1 735 ? -0.470 55.238 2.925 1.00 93.94 735 PRO A CA 1
ATOM 5641 C C . PRO A 1 735 ? -0.946 56.455 3.737 1.00 93.94 735 PRO A C 1
ATOM 5643 O O . PRO A 1 735 ? -1.956 56.349 4.427 1.00 93.94 735 PRO A O 1
ATOM 5646 N N . MET A 1 736 ? -0.247 57.593 3.654 1.00 92.44 736 MET A N 1
ATOM 5647 C CA . MET A 1 736 ? -0.551 58.832 4.391 1.00 92.44 736 MET A CA 1
ATOM 5648 C C . MET A 1 736 ? -1.304 59.866 3.545 1.00 92.44 736 MET A C 1
ATOM 5650 O O . MET A 1 736 ? -1.732 60.897 4.058 1.00 92.44 736 MET A O 1
ATOM 5654 N N . LEU A 1 737 ? -1.455 59.623 2.240 1.00 94.06 737 LEU A N 1
ATOM 5655 C CA . LEU A 1 737 ? -2.109 60.574 1.349 1.00 94.06 737 LEU A CA 1
ATOM 5656 C C . LEU A 1 737 ? -3.608 60.698 1.652 1.00 94.06 737 LEU A C 1
ATOM 5658 O O . LEU A 1 737 ? -4.266 59.674 1.882 1.00 94.06 737 LEU A O 1
ATOM 5662 N N . PRO A 1 738 ? -4.178 61.914 1.549 1.00 92.12 738 PRO A N 1
ATOM 5663 C CA . PRO A 1 738 ? -5.617 62.105 1.651 1.00 92.12 738 PRO A CA 1
ATOM 5664 C C . PRO A 1 738 ? -6.338 61.413 0.489 1.00 92.12 738 PRO A C 1
ATOM 5666 O O . PRO A 1 738 ? -5.774 61.237 -0.594 1.00 92.12 738 PRO A O 1
ATOM 5669 N N . VAL A 1 739 ? -7.614 61.071 0.693 1.00 91.25 739 VAL A N 1
ATOM 5670 C CA . VAL A 1 739 ? -8.464 60.411 -0.320 1.00 91.25 739 VAL A CA 1
ATOM 5671 C C . VAL A 1 739 ? -8.609 61.217 -1.617 1.00 91.25 739 VAL A C 1
ATOM 5673 O O . VAL A 1 739 ? -8.854 60.654 -2.674 1.00 91.25 739 VAL A O 1
ATOM 5676 N N . THR A 1 740 ? -8.395 62.533 -1.567 1.00 89.44 740 THR A N 1
ATOM 5677 C CA . THR A 1 740 ? -8.436 63.425 -2.736 1.00 89.44 740 THR A CA 1
ATOM 5678 C C . THR A 1 740 ? -7.208 63.316 -3.643 1.00 89.44 740 THR A C 1
ATOM 5680 O O . THR A 1 740 ? -7.223 63.839 -4.759 1.00 89.44 740 THR A O 1
ATOM 5683 N N . SER A 1 741 ? -6.131 62.667 -3.191 1.00 91.94 741 SER A N 1
ATOM 5684 C CA . SER A 1 741 ? -4.914 62.522 -3.985 1.00 91.94 741 SER A CA 1
ATOM 5685 C C . SER A 1 741 ? -5.095 61.496 -5.098 1.00 91.94 741 SER A C 1
ATOM 5687 O O . SER A 1 741 ? -5.490 60.363 -4.853 1.00 91.94 741 SER A O 1
ATOM 5689 N N . ARG A 1 742 ? -4.671 61.840 -6.320 1.00 88.44 742 ARG A N 1
ATOM 5690 C CA . ARG A 1 742 ? -4.675 60.911 -7.468 1.00 88.44 742 ARG A CA 1
ATOM 5691 C C . ARG A 1 742 ? -3.764 59.693 -7.286 1.00 88.44 742 ARG A C 1
ATOM 5693 O O . ARG A 1 742 ? -3.861 58.741 -8.047 1.00 88.44 742 ARG A O 1
ATOM 5700 N N . ARG A 1 743 ? -2.844 59.739 -6.317 1.00 91.69 743 ARG A N 1
ATOM 5701 C CA . ARG A 1 743 ? -1.937 58.631 -5.992 1.00 91.69 743 ARG A CA 1
ATOM 5702 C C . ARG A 1 743 ? -2.454 57.752 -4.853 1.00 91.69 743 ARG A C 1
ATOM 5704 O O . ARG A 1 743 ? -1.789 56.775 -4.526 1.00 91.69 743 ARG A O 1
ATOM 5711 N N . ALA A 1 744 ? -3.580 58.096 -4.229 1.00 91.62 744 ALA A N 1
ATOM 5712 C CA . ALA A 1 744 ? -4.156 57.324 -3.137 1.00 91.62 744 ALA A CA 1
ATOM 5713 C C . ALA A 1 744 ? -4.832 56.046 -3.659 1.00 91.62 744 ALA A C 1
ATOM 5715 O O . ALA A 1 744 ? -5.614 56.087 -4.600 1.00 91.62 744 ALA A O 1
ATOM 5716 N N . GLY A 1 745 ? -4.528 54.910 -3.033 1.00 91.75 745 GLY A N 1
ATOM 5717 C CA . GLY A 1 745 ? -5.265 53.656 -3.203 1.00 91.75 745 GLY A CA 1
ATOM 5718 C C . GLY A 1 745 ? -6.399 53.509 -2.186 1.00 91.75 745 GLY A C 1
ATOM 5719 O O . GLY A 1 745 ? -6.722 54.433 -1.439 1.00 91.75 745 GLY A O 1
ATOM 5720 N N . VAL A 1 746 ? -6.963 52.311 -2.075 1.00 92.25 746 VAL A N 1
ATOM 5721 C CA . VAL A 1 746 ? -8.084 52.051 -1.155 1.00 92.25 746 VAL A CA 1
ATOM 5722 C C . VAL A 1 746 ? -7.631 52.087 0.310 1.00 92.25 746 VAL A C 1
ATOM 5724 O O . VAL A 1 746 ? -8.296 52.686 1.147 1.00 92.25 746 VAL A O 1
ATOM 5727 N N . PHE A 1 747 ? -6.455 51.537 0.627 1.00 94.75 747 PHE A N 1
ATOM 5728 C CA . PHE A 1 747 ? -6.012 51.355 2.015 1.00 94.75 747 PHE A CA 1
ATOM 5729 C C . PHE A 1 747 ? -4.977 52.407 2.444 1.00 94.75 747 PHE A C 1
ATOM 5731 O O . PHE A 1 747 ? -3.846 52.388 1.976 1.00 94.75 747 PHE A O 1
ATOM 5738 N N . GLY A 1 748 ? -5.316 53.315 3.361 1.00 92.56 748 GLY A N 1
ATOM 5739 C CA . GLY A 1 748 ? -4.344 54.215 4.013 1.00 92.56 748 GLY A CA 1
ATOM 5740 C C . GLY A 1 748 ? -4.316 54.019 5.528 1.00 92.56 748 GLY A C 1
ATOM 5741 O O . GLY A 1 748 ? -5.207 53.368 6.062 1.00 92.56 748 GLY A O 1
ATOM 5742 N N . TYR A 1 749 ? -3.320 54.568 6.228 1.00 92.25 749 TYR A N 1
ATOM 5743 C CA . TYR A 1 749 ? -3.198 54.408 7.687 1.00 92.25 749 TYR A CA 1
ATOM 5744 C C . TYR A 1 749 ? -4.399 54.977 8.441 1.00 92.25 749 TYR A C 1
ATOM 5746 O O . TYR A 1 749 ? -4.948 54.297 9.297 1.00 92.25 749 TYR A O 1
ATOM 5754 N N . ASP A 1 750 ? -4.844 56.172 8.058 1.00 90.00 750 ASP A N 1
ATOM 5755 C CA . ASP A 1 750 ? -6.006 56.853 8.647 1.00 90.00 750 ASP A CA 1
ATOM 5756 C C . ASP A 1 750 ? -7.042 57.246 7.574 1.00 90.00 750 ASP A C 1
ATOM 5758 O O . ASP A 1 750 ? -8.008 57.965 7.830 1.00 90.00 750 ASP A O 1
ATOM 5762 N N . ARG A 1 751 ? -6.835 56.791 6.330 1.00 92.12 751 ARG A N 1
ATOM 5763 C CA . ARG A 1 751 ? -7.664 57.172 5.184 1.00 92.12 751 ARG A CA 1
ATOM 5764 C C . ARG A 1 751 ? -8.977 56.396 5.186 1.00 92.12 751 ARG A C 1
ATOM 5766 O O . ARG A 1 751 ? -8.989 55.179 5.026 1.00 92.12 751 ARG A O 1
ATOM 5773 N N . ILE A 1 752 ? -10.078 57.135 5.269 1.00 92.88 752 ILE A N 1
ATOM 5774 C CA . ILE A 1 752 ? -11.431 56.619 5.060 1.00 92.88 752 ILE A CA 1
ATOM 5775 C C . ILE A 1 752 ? -11.777 56.748 3.576 1.00 92.88 752 ILE A C 1
ATOM 5777 O O . ILE A 1 752 ? -11.699 57.843 3.021 1.00 92.88 752 ILE A O 1
ATOM 5781 N N . VAL A 1 753 ? -12.182 55.640 2.954 1.00 94.44 753 VAL A N 1
ATOM 5782 C CA . VAL A 1 753 ? -12.601 55.590 1.545 1.00 94.44 753 VAL A CA 1
ATOM 5783 C C . VAL A 1 753 ? -14.033 55.072 1.460 1.00 94.44 753 VAL A C 1
ATOM 5785 O O . VAL A 1 753 ? -14.362 54.043 2.050 1.00 94.44 753 VAL A O 1
ATOM 5788 N N . ARG A 1 754 ? -14.891 55.776 0.723 1.00 94.50 754 ARG A N 1
ATOM 5789 C CA . ARG A 1 754 ? -16.247 55.342 0.356 1.00 94.50 754 ARG A CA 1
ATOM 5790 C C . ARG A 1 754 ? -16.288 55.015 -1.133 1.00 94.50 754 ARG A C 1
ATOM 5792 O O . ARG A 1 754 ? -15.486 55.551 -1.893 1.00 94.50 754 ARG A O 1
ATOM 5799 N N . ILE A 1 755 ? -17.262 54.220 -1.580 1.00 92.25 755 ILE A N 1
ATOM 5800 C CA . ILE A 1 755 ? -17.417 53.896 -3.015 1.00 92.25 755 ILE A CA 1
ATOM 5801 C C . ILE A 1 755 ? -17.455 55.163 -3.894 1.00 92.25 755 ILE A C 1
ATOM 5803 O O . ILE A 1 755 ? -16.801 55.207 -4.931 1.00 92.25 755 ILE A O 1
ATOM 5807 N N . ARG A 1 756 ? -18.134 56.233 -3.451 1.00 91.31 756 ARG A N 1
ATOM 5808 C CA . ARG A 1 756 ? -18.216 57.519 -4.182 1.00 91.31 756 ARG A CA 1
ATOM 5809 C C . ARG A 1 756 ? -16.876 58.246 -4.361 1.00 91.31 756 ARG A C 1
ATOM 5811 O O . ARG A 1 756 ? -16.780 59.149 -5.188 1.00 91.31 756 ARG A O 1
ATOM 5818 N N . ASP A 1 757 ? -15.875 57.911 -3.550 1.00 91.88 757 ASP A N 1
ATOM 5819 C CA . ASP A 1 757 ? -14.562 58.553 -3.601 1.00 91.88 757 ASP A CA 1
ATOM 5820 C C . ASP A 1 757 ? -13.680 57.936 -4.710 1.00 91.88 757 ASP A C 1
ATOM 5822 O O . ASP A 1 757 ? -12.665 58.519 -5.091 1.00 91.88 757 ASP A O 1
ATOM 5826 N N . ILE A 1 758 ? -14.100 56.801 -5.283 1.00 90.62 758 ILE A N 1
ATOM 5827 C CA . ILE A 1 758 ? -13.406 56.045 -6.335 1.00 90.62 758 ILE A CA 1
ATOM 5828 C C . ILE A 1 758 ? -13.856 56.548 -7.711 1.00 90.62 758 ILE A C 1
ATOM 5830 O O . ILE A 1 758 ? -14.738 55.989 -8.365 1.00 90.62 758 ILE A O 1
ATOM 5834 N N . ARG A 1 759 ? -13.280 57.677 -8.130 1.00 85.75 759 ARG A N 1
ATOM 5835 C CA . ARG A 1 759 ? -13.707 58.426 -9.329 1.00 85.75 759 ARG A CA 1
ATOM 5836 C C . ARG A 1 759 ? -13.297 57.784 -10.658 1.00 85.75 759 ARG A C 1
ATOM 5838 O O . ARG A 1 759 ? -13.840 58.147 -11.694 1.00 85.75 759 ARG A O 1
ATOM 5845 N N . ASP A 1 760 ? -12.343 56.862 -10.631 1.00 80.31 760 ASP A N 1
ATOM 5846 C CA . ASP A 1 760 ? -11.860 56.053 -11.757 1.00 80.31 760 ASP A CA 1
ATOM 5847 C C . ASP A 1 760 ? -12.684 54.765 -11.980 1.00 80.31 760 ASP A C 1
ATOM 5849 O O . ASP A 1 760 ? -12.485 54.068 -12.978 1.00 80.31 760 ASP A O 1
ATOM 5853 N N . GLY A 1 761 ? -13.656 54.496 -11.098 1.00 88.88 761 GLY A N 1
ATOM 5854 C CA . GLY A 1 761 ? -14.590 53.372 -11.165 1.00 88.88 761 GLY A CA 1
ATOM 5855 C C . GLY A 1 761 ? -14.114 52.145 -10.384 1.00 88.88 761 GLY A C 1
ATOM 5856 O O . GLY A 1 761 ? -12.976 51.699 -10.518 1.00 88.88 761 GLY A O 1
ATOM 5857 N N . SER A 1 762 ? -15.014 51.534 -9.606 1.00 89.69 762 SER A N 1
ATOM 5858 C CA . SER A 1 762 ? -14.700 50.383 -8.740 1.00 89.69 762 SER A CA 1
ATOM 5859 C C . SER A 1 762 ? -14.143 49.168 -9.496 1.00 89.69 762 SER A C 1
ATOM 5861 O O . SER A 1 762 ? -13.340 48.414 -8.951 1.00 89.69 762 SER A O 1
ATOM 5863 N N . SER A 1 763 ? -14.506 49.009 -10.770 1.00 89.31 763 SER A N 1
ATOM 5864 C CA . SER A 1 763 ? -14.017 47.950 -11.658 1.00 89.31 763 SER A CA 1
ATOM 5865 C C . SER A 1 763 ? -12.620 48.191 -12.237 1.00 89.31 763 SER A C 1
ATOM 5867 O O . SER A 1 763 ? -12.074 47.295 -12.888 1.00 89.31 763 SER A O 1
ATOM 5869 N N . ASN A 1 764 ? -12.055 49.387 -12.040 1.00 89.12 764 ASN A N 1
ATOM 5870 C CA . ASN A 1 764 ? -10.725 49.786 -12.514 1.00 89.12 764 ASN A CA 1
ATOM 5871 C C . ASN A 1 764 ? -9.722 49.969 -11.367 1.00 89.12 764 ASN A C 1
ATOM 5873 O O . ASN A 1 764 ? -8.513 49.941 -11.595 1.00 89.12 764 ASN A O 1
ATOM 5877 N N . THR A 1 765 ? -10.202 50.093 -10.130 1.00 91.81 765 THR A N 1
ATOM 5878 C CA . THR A 1 765 ? -9.359 50.290 -8.950 1.00 91.81 765 THR A CA 1
ATOM 5879 C C . THR A 1 765 ? -9.018 48.959 -8.281 1.00 91.81 765 THR A C 1
ATOM 5881 O O . THR A 1 765 ? -9.899 48.194 -7.886 1.00 91.81 765 THR A O 1
ATOM 5884 N N . MET A 1 766 ? -7.724 48.688 -8.110 1.00 93.12 766 MET A N 1
ATOM 5885 C CA . MET A 1 766 ? -7.237 47.506 -7.394 1.00 93.12 766 MET A CA 1
ATOM 5886 C C . MET A 1 766 ? -7.321 47.719 -5.874 1.00 93.12 766 MET A C 1
ATOM 5888 O O . MET A 1 766 ? -6.807 48.708 -5.350 1.00 93.12 766 MET A O 1
ATOM 5892 N N . ALA A 1 767 ? -7.925 46.772 -5.158 1.00 94.75 767 ALA A N 1
ATOM 5893 C CA . ALA A 1 767 ? -8.098 46.817 -3.708 1.00 94.75 767 ALA A CA 1
ATOM 5894 C C . ALA A 1 767 ? -7.045 45.971 -2.978 1.00 94.75 767 ALA A C 1
ATOM 5896 O O . ALA A 1 767 ? -6.277 46.492 -2.169 1.00 94.75 767 ALA A O 1
ATOM 5897 N N . VAL A 1 768 ? -6.994 44.668 -3.270 1.00 96.94 768 VAL A N 1
ATOM 5898 C CA . VAL A 1 768 ? -6.154 43.691 -2.557 1.00 96.94 768 VAL A CA 1
ATOM 5899 C C . VAL A 1 768 ? -5.391 42.843 -3.566 1.00 96.94 768 VAL A C 1
ATOM 5901 O O . VAL A 1 768 ? -5.959 42.382 -4.551 1.00 96.94 768 VAL A O 1
ATOM 5904 N N . SER A 1 769 ? -4.110 42.601 -3.312 1.00 94.62 769 SER A N 1
ATOM 5905 C CA . SER A 1 769 ? -3.261 41.752 -4.152 1.00 94.62 769 SER A CA 1
ATOM 5906 C C . SER A 1 769 ? -2.665 40.599 -3.355 1.00 94.62 769 SER A C 1
ATOM 5908 O O . SER A 1 769 ? -2.473 40.709 -2.144 1.00 94.62 769 SER A O 1
ATOM 5910 N N . GLU A 1 770 ? -2.309 39.510 -4.039 1.00 94.31 770 GLU A N 1
ATOM 5911 C CA . GLU A 1 770 ? -1.394 38.513 -3.473 1.00 94.31 770 GLU A CA 1
ATOM 5912 C C . GLU A 1 770 ? -0.006 39.134 -3.214 1.00 94.31 770 GLU A C 1
ATOM 5914 O O . GLU A 1 770 ? 0.438 40.049 -3.924 1.00 94.31 770 GLU A O 1
ATOM 5919 N N . ALA A 1 771 ? 0.681 38.607 -2.202 1.00 90.38 771 ALA A N 1
ATOM 5920 C CA . ALA A 1 771 ? 2.051 38.937 -1.842 1.00 90.38 771 ALA A CA 1
ATOM 5921 C C . ALA A 1 771 ? 2.909 37.668 -1.743 1.00 90.38 771 ALA A C 1
ATOM 5923 O O . ALA A 1 771 ? 2.474 36.639 -1.225 1.00 90.38 771 ALA A O 1
ATOM 5924 N N . ASN A 1 772 ? 4.157 37.743 -2.207 1.00 86.06 772 ASN A N 1
ATOM 5925 C CA . ASN A 1 772 ? 5.111 36.627 -2.166 1.00 86.06 772 ASN A CA 1
ATOM 5926 C C . ASN A 1 772 ? 6.420 36.957 -1.440 1.00 86.06 772 ASN A C 1
ATOM 5928 O O . ASN A 1 772 ? 7.216 36.059 -1.166 1.00 86.06 772 ASN A O 1
ATOM 5932 N N . LYS A 1 773 ? 6.635 38.227 -1.086 1.00 82.81 773 LYS A N 1
ATOM 5933 C CA . LYS A 1 773 ? 7.784 38.700 -0.306 1.00 82.81 773 LYS A CA 1
ATOM 5934 C C . LYS A 1 773 ? 7.307 39.643 0.795 1.00 82.81 773 LYS A C 1
ATOM 5936 O O . LYS A 1 773 ? 6.192 40.154 0.759 1.00 82.81 773 LYS A O 1
ATOM 5941 N N . LYS A 1 774 ? 8.182 39.888 1.776 1.00 82.00 774 LYS A N 1
ATOM 5942 C CA . LYS A 1 774 ? 7.919 40.774 2.928 1.00 82.00 774 LYS A CA 1
ATOM 5943 C C . LYS A 1 774 ? 6.691 40.357 3.760 1.00 82.00 774 LYS A C 1
ATOM 5945 O O . LYS A 1 774 ? 6.081 41.201 4.409 1.00 82.00 774 LYS A O 1
ATOM 5950 N N . LEU A 1 775 ? 6.335 39.071 3.739 1.00 86.75 775 LEU A N 1
ATOM 5951 C CA . LEU A 1 775 ? 5.187 38.521 4.464 1.00 86.75 775 LEU A CA 1
ATOM 5952 C C . LEU A 1 775 ? 5.311 38.803 5.965 1.00 86.75 775 LEU A C 1
ATOM 5954 O O . LEU A 1 775 ? 6.397 38.686 6.535 1.00 86.75 775 LEU A O 1
ATOM 5958 N N . GLY A 1 776 ? 4.197 39.161 6.595 1.00 87.31 776 GLY A N 1
ATOM 5959 C CA . GLY A 1 776 ? 4.162 39.549 7.999 1.00 87.31 776 GLY A CA 1
ATOM 5960 C C . GLY A 1 776 ? 2.893 39.077 8.705 1.00 87.31 776 GLY A C 1
ATOM 5961 O O . GLY A 1 776 ? 2.052 38.413 8.088 1.00 87.31 776 GLY A O 1
ATOM 5962 N N . PRO A 1 777 ? 2.762 39.388 10.006 1.00 91.19 777 PRO A N 1
ATOM 5963 C CA . PRO A 1 777 ? 1.581 39.040 10.779 1.00 91.19 777 PRO A CA 1
ATOM 5964 C C . PRO A 1 777 ? 0.325 39.658 10.165 1.00 91.19 777 PRO A C 1
ATOM 5966 O O . PRO A 1 777 ? 0.329 40.847 9.850 1.00 91.19 777 PRO A O 1
ATOM 5969 N N . TRP A 1 778 ? -0.755 38.883 10.035 1.00 93.44 778 TRP A N 1
ATOM 5970 C CA . TRP A 1 778 ? -2.018 39.406 9.492 1.00 93.44 778 TRP A CA 1
ATOM 5971 C C . TRP A 1 778 ? -2.637 40.485 10.394 1.00 93.44 778 TRP A C 1
ATOM 5973 O O . TRP A 1 778 ? -3.357 41.348 9.913 1.00 93.44 778 TRP A O 1
ATOM 5983 N N . GLY A 1 779 ? -2.333 40.470 11.696 1.00 92.69 779 GLY A N 1
ATOM 5984 C CA . GLY A 1 779 ? -2.801 41.483 12.645 1.00 92.69 779 GLY A CA 1
ATOM 5985 C C . GLY A 1 779 ? -1.976 42.767 12.668 1.00 92.69 779 GLY A C 1
ATOM 5986 O O . GLY A 1 779 ? -2.423 43.745 13.255 1.00 92.69 779 GLY A O 1
ATOM 5987 N N . ALA A 1 780 ? -0.788 42.786 12.056 1.00 92.88 780 ALA A N 1
ATOM 5988 C CA . ALA A 1 780 ? 0.103 43.937 12.125 1.00 92.88 780 ALA A CA 1
ATOM 5989 C C . ALA A 1 780 ? -0.318 45.021 11.128 1.00 92.88 780 ALA A C 1
ATOM 5991 O O . ALA A 1 780 ? -0.317 44.802 9.908 1.00 92.88 780 ALA A O 1
ATOM 5992 N N . GLY A 1 781 ? -0.636 46.203 11.652 1.00 87.75 781 GLY A N 1
ATOM 5993 C CA . GLY A 1 781 ? -0.782 47.415 10.864 1.00 87.75 781 GLY A CA 1
ATOM 5994 C C . GLY A 1 781 ? 0.510 47.768 10.125 1.00 87.75 781 GLY A C 1
ATOM 5995 O O . GLY A 1 781 ? 1.611 47.330 10.473 1.00 87.75 781 GLY A O 1
ATOM 5996 N N . GLY A 1 782 ? 0.383 48.549 9.055 1.00 86.44 782 GLY A N 1
ATOM 5997 C CA . GLY A 1 782 ? 1.536 48.998 8.285 1.00 86.44 782 GLY A CA 1
ATOM 5998 C C . GLY A 1 782 ? 1.941 48.045 7.153 1.00 86.44 782 GLY A C 1
ATOM 5999 O O . GLY A 1 782 ? 1.087 47.368 6.570 1.00 86.44 782 GLY A O 1
ATOM 6000 N N . PRO A 1 783 ? 3.242 47.985 6.802 1.00 82.69 783 PRO A N 1
ATOM 6001 C CA . PRO A 1 783 ? 3.697 47.309 5.595 1.00 82.69 783 PRO A CA 1
ATOM 6002 C C . PRO A 1 783 ? 3.239 45.846 5.509 1.00 82.69 783 PRO A C 1
ATOM 6004 O O . PRO A 1 783 ? 2.906 45.382 4.430 1.00 82.69 783 PRO A O 1
ATOM 6007 N N . SER A 1 784 ? 3.173 45.111 6.621 1.00 83.81 784 SER A N 1
ATOM 6008 C CA . SER A 1 784 ? 2.788 43.688 6.643 1.00 83.81 784 SER A CA 1
ATOM 6009 C C . SER A 1 784 ? 1.460 43.378 5.942 1.00 83.81 784 SER A C 1
ATOM 6011 O O . SER A 1 784 ? 1.321 42.295 5.377 1.00 83.81 784 SER A O 1
ATOM 6013 N N . THR A 1 785 ? 0.509 44.315 5.961 1.00 91.94 785 THR A N 1
ATOM 6014 C CA . THR A 1 785 ? -0.866 44.118 5.473 1.00 91.94 785 THR A CA 1
ATOM 6015 C C . THR A 1 785 ? -1.307 45.173 4.455 1.00 91.94 785 THR A C 1
ATOM 6017 O O . THR A 1 785 ? -2.357 45.009 3.830 1.00 91.94 785 THR A O 1
ATOM 6020 N N . ILE A 1 786 ? -0.494 46.214 4.233 1.00 92.75 786 ILE A N 1
ATOM 6021 C CA . ILE A 1 786 ? -0.716 47.271 3.241 1.00 92.75 786 ILE A CA 1
ATOM 6022 C C . ILE A 1 786 ? 0.576 47.546 2.464 1.00 92.75 786 ILE A C 1
ATOM 6024 O O . ILE A 1 786 ? 1.646 47.691 3.055 1.00 92.75 786 ILE A O 1
ATOM 6028 N N . ARG A 1 787 ? 0.496 47.702 1.140 1.00 91.75 787 ARG A N 1
ATOM 6029 C CA . ARG A 1 787 ? 1.646 48.042 0.286 1.00 91.75 787 ARG A CA 1
ATOM 6030 C C . ARG A 1 787 ? 1.363 49.228 -0.616 1.00 91.75 787 ARG A C 1
ATOM 6032 O O . ARG A 1 787 ? 0.309 49.305 -1.239 1.00 91.75 787 ARG A O 1
ATOM 6039 N N . ALA A 1 788 ? 2.346 50.113 -0.732 1.00 91.56 788 ALA A N 1
ATOM 6040 C CA . ALA A 1 788 ? 2.401 51.087 -1.809 1.00 91.56 788 ALA A CA 1
ATOM 6041 C C . ALA A 1 788 ? 3.254 50.547 -2.964 1.00 91.56 788 ALA A C 1
ATOM 6043 O O . ALA A 1 788 ? 4.201 49.794 -2.732 1.00 91.56 788 ALA A O 1
ATOM 6044 N N . LEU A 1 789 ? 2.932 50.954 -4.189 1.00 90.19 789 LEU A N 1
ATOM 6045 C CA . LEU A 1 789 ? 3.737 50.672 -5.375 1.00 90.19 789 LEU A CA 1
ATOM 6046 C C . LEU A 1 789 ? 4.755 51.800 -5.533 1.00 90.19 789 LEU A C 1
ATOM 6048 O O . LEU A 1 789 ? 4.381 52.952 -5.765 1.00 90.19 789 LEU A O 1
ATOM 6052 N N . THR A 1 790 ? 6.033 51.490 -5.351 1.00 88.81 790 THR A N 1
ATOM 6053 C CA . THR A 1 790 ? 7.102 52.489 -5.259 1.00 88.81 790 THR A CA 1
ATOM 6054 C C . THR A 1 790 ? 8.052 52.436 -6.444 1.00 88.81 790 THR A C 1
ATOM 6056 O O . THR A 1 790 ? 8.477 53.489 -6.917 1.00 88.81 790 THR A O 1
ATOM 6059 N N . THR A 1 791 ? 8.343 51.239 -6.957 1.00 83.06 791 THR A N 1
ATOM 6060 C CA . THR A 1 791 ? 9.350 51.045 -8.006 1.00 83.06 791 THR A CA 1
ATOM 6061 C C . THR A 1 791 ? 8.895 49.981 -9.002 1.00 83.06 791 THR A C 1
ATOM 6063 O O . THR A 1 791 ? 8.315 48.970 -8.614 1.00 83.06 791 THR A O 1
ATOM 6066 N N . ARG A 1 792 ? 9.190 50.178 -10.295 1.00 81.38 792 ARG A N 1
ATOM 6067 C CA . ARG A 1 792 ? 8.998 49.140 -11.321 1.00 81.38 792 ARG A CA 1
ATOM 6068 C C . ARG A 1 792 ? 10.140 48.107 -11.262 1.00 81.38 792 ARG A C 1
ATOM 6070 O O . ARG A 1 792 ? 11.282 48.514 -11.063 1.00 81.38 792 ARG A O 1
ATOM 6077 N N . PRO A 1 793 ? 9.881 46.805 -11.476 1.00 84.06 793 PRO A N 1
ATOM 6078 C CA . PRO A 1 793 ? 8.585 46.193 -11.787 1.00 84.06 793 PRO A CA 1
ATOM 6079 C C . PRO A 1 793 ? 7.653 46.139 -10.565 1.00 84.06 793 PRO A C 1
ATOM 6081 O O . PRO A 1 793 ? 8.085 45.827 -9.461 1.00 84.06 793 PRO A O 1
ATOM 6084 N N . CYS A 1 794 ? 6.365 46.444 -10.759 1.00 82.69 794 CYS A N 1
ATOM 6085 C CA . CYS A 1 794 ? 5.384 46.490 -9.665 1.00 82.69 794 CYS A CA 1
ATOM 6086 C C . CYS A 1 794 ? 4.945 45.091 -9.198 1.00 82.69 794 CYS A C 1
ATOM 6088 O O . CYS A 1 794 ? 4.581 44.924 -8.039 1.00 82.69 794 CYS A O 1
ATOM 6090 N N . ILE A 1 795 ? 4.989 44.092 -10.086 1.00 85.25 795 ILE A N 1
ATOM 6091 C CA . ILE A 1 795 ? 4.690 42.681 -9.799 1.00 85.25 795 ILE A CA 1
ATOM 6092 C C . ILE A 1 795 ? 6.017 41.925 -9.715 1.00 85.25 795 ILE A C 1
ATOM 6094 O O . ILE A 1 795 ? 6.924 42.164 -10.507 1.00 85.25 795 ILE A O 1
ATOM 6098 N N . ASN A 1 796 ? 6.161 41.059 -8.713 1.00 83.19 796 ASN A N 1
ATOM 6099 C CA . ASN A 1 796 ? 7.376 40.315 -8.356 1.00 83.19 796 ASN A CA 1
ATOM 6100 C C . ASN A 1 796 ? 8.622 41.167 -8.039 1.00 83.19 796 ASN A C 1
ATOM 6102 O O . ASN A 1 796 ? 9.694 40.622 -7.738 1.00 83.19 796 ASN A O 1
ATOM 6106 N N . GLY A 1 797 ? 8.478 42.491 -8.022 1.00 82.44 797 GLY A N 1
ATOM 6107 C CA . GLY A 1 797 ? 9.535 43.439 -7.709 1.00 82.44 797 GLY A CA 1
ATOM 6108 C C . GLY A 1 797 ? 9.754 43.693 -6.213 1.00 82.44 797 GLY A C 1
ATOM 6109 O O . GLY A 1 797 ? 9.366 42.888 -5.356 1.00 82.44 797 GLY A O 1
ATOM 6110 N N . PRO A 1 798 ? 10.428 44.804 -5.867 1.00 83.50 798 PRO A N 1
ATOM 6111 C CA . PRO A 1 798 ? 10.928 45.049 -4.514 1.00 83.50 798 PRO A CA 1
ATOM 6112 C C . PRO A 1 798 ? 9.820 45.302 -3.483 1.00 83.50 798 PRO A C 1
ATOM 6114 O O . PRO A 1 798 ? 10.053 45.120 -2.285 1.00 83.50 798 PRO A O 1
ATOM 6117 N N . ASP A 1 799 ? 8.616 45.684 -3.910 1.00 86.06 799 ASP A N 1
ATOM 6118 C CA . ASP A 1 799 ? 7.484 45.977 -3.020 1.00 86.06 799 ASP A CA 1
ATOM 6119 C C . ASP A 1 799 ? 6.773 44.714 -2.499 1.00 86.06 799 ASP A C 1
ATOM 6121 O O . ASP A 1 799 ? 6.014 44.782 -1.532 1.00 86.06 799 ASP A O 1
ATOM 6125 N N . GLY A 1 800 ? 7.089 43.542 -3.064 1.00 85.25 800 GLY A N 1
ATOM 6126 C CA . GLY A 1 800 ? 6.618 42.235 -2.591 1.00 85.25 800 GLY A CA 1
ATOM 6127 C C . GLY A 1 800 ? 5.198 41.850 -3.007 1.00 85.25 800 GLY A C 1
ATOM 6128 O O . GLY A 1 800 ? 4.684 40.840 -2.524 1.00 85.25 800 GLY A O 1
ATOM 6129 N N . ILE A 1 801 ? 4.597 42.622 -3.914 1.00 88.69 801 ILE A N 1
ATOM 6130 C CA . ILE A 1 801 ? 3.383 42.263 -4.651 1.00 88.69 801 ILE A CA 1
ATOM 6131 C C . ILE A 1 801 ? 3.716 41.135 -5.627 1.00 88.69 801 ILE A C 1
ATOM 6133 O O . ILE A 1 801 ? 4.618 41.282 -6.449 1.00 88.69 801 ILE A O 1
ATOM 6137 N N . GLY A 1 802 ? 3.015 40.007 -5.539 1.00 85.69 802 GLY A N 1
ATOM 6138 C CA . GLY A 1 802 ? 3.281 38.846 -6.388 1.00 85.69 802 GLY A CA 1
ATOM 6139 C C . GLY A 1 802 ? 2.672 37.556 -5.849 1.00 85.69 802 GLY A C 1
ATOM 6140 O O . GLY A 1 802 ? 2.389 37.439 -4.659 1.00 85.69 802 GLY A O 1
ATOM 6141 N N . GLY A 1 803 ? 2.478 36.573 -6.726 1.00 82.88 803 GLY A N 1
ATOM 6142 C CA . GLY A 1 803 ? 1.927 35.261 -6.380 1.00 82.88 803 GLY A CA 1
ATOM 6143 C C . GLY A 1 803 ? 2.981 34.144 -6.407 1.00 82.88 803 GLY A C 1
ATOM 6144 O O . GLY A 1 803 ? 4.120 34.369 -6.820 1.00 82.88 803 GLY A O 1
ATOM 6145 N N . PRO A 1 804 ? 2.634 32.922 -5.962 1.00 74.12 804 PRO A N 1
ATOM 6146 C CA . PRO A 1 804 ? 3.450 31.720 -6.172 1.00 74.12 804 PRO A CA 1
ATOM 6147 C C . PRO A 1 804 ? 3.327 31.136 -7.591 1.00 74.12 804 PRO A C 1
ATOM 6149 O O . PRO A 1 804 ? 4.018 30.173 -7.914 1.00 74.12 804 PRO A O 1
ATOM 6152 N N . PHE A 1 805 ? 2.424 31.667 -8.416 1.00 77.00 805 PHE A N 1
ATOM 6153 C CA . PHE A 1 805 ? 2.129 31.173 -9.761 1.00 77.00 805 PHE A CA 1
ATOM 6154 C C . PHE A 1 805 ? 2.940 31.959 -10.804 1.00 77.00 805 PHE A C 1
ATOM 6156 O O . PHE A 1 805 ? 3.150 33.157 -10.638 1.00 77.00 805 PHE A O 1
ATOM 6163 N N . ARG A 1 806 ? 3.407 31.300 -11.875 1.00 72.06 806 ARG A N 1
ATOM 6164 C CA . ARG A 1 806 ? 4.210 31.951 -12.929 1.00 72.06 806 ARG A CA 1
ATOM 6165 C C . ARG A 1 806 ? 3.361 32.917 -13.776 1.00 72.06 806 ARG A C 1
ATOM 6167 O O . ARG A 1 806 ? 2.238 32.572 -14.142 1.00 72.06 806 ARG A O 1
ATOM 6174 N N . GLY A 1 807 ? 3.930 34.069 -14.145 1.00 73.81 807 GLY A N 1
ATOM 6175 C CA . GLY A 1 807 ? 3.430 34.948 -15.211 1.00 73.81 807 GLY A CA 1
ATOM 6176 C C . GLY A 1 807 ? 2.521 36.100 -14.773 1.00 73.81 807 GLY A C 1
ATOM 6177 O O . GLY A 1 807 ? 1.958 36.769 -15.638 1.00 73.81 807 GLY A O 1
ATOM 6178 N N . GLY A 1 808 ? 2.337 36.334 -13.471 1.00 83.06 808 GLY A N 1
ATOM 6179 C CA . GLY A 1 808 ? 1.437 37.375 -12.969 1.00 83.06 808 GLY A CA 1
ATOM 6180 C C . GLY A 1 808 ? 0.939 37.158 -11.544 1.00 83.06 808 GLY A C 1
ATOM 6181 O O . GLY A 1 808 ? 1.395 36.277 -10.815 1.00 83.06 808 GLY A O 1
ATOM 6182 N N . VAL A 1 809 ? -0.037 37.970 -11.150 1.00 90.56 809 VAL A N 1
ATOM 6183 C CA . VAL A 1 809 ? -0.632 37.965 -9.811 1.00 90.56 809 VAL A CA 1
ATOM 6184 C C . VAL A 1 809 ? -2.151 38.089 -9.885 1.00 90.56 809 VAL A C 1
ATOM 6186 O O . VAL A 1 809 ? -2.687 38.763 -10.764 1.00 90.56 809 VAL A O 1
ATOM 6189 N N . SER A 1 810 ? -2.870 37.426 -8.979 1.00 92.81 810 SER A N 1
ATOM 6190 C CA . SER A 1 810 ? -4.314 37.641 -8.846 1.00 92.81 810 SER A CA 1
ATOM 6191 C C . SER A 1 810 ? -4.578 38.883 -7.997 1.00 92.81 810 SER A C 1
ATOM 6193 O O . SER A 1 810 ? -4.043 39.019 -6.897 1.00 92.81 810 SER A O 1
ATOM 6195 N N . VAL A 1 811 ? -5.428 39.776 -8.499 1.00 93.88 811 VAL A N 1
ATOM 6196 C CA . VAL A 1 811 ? -5.780 41.039 -7.846 1.00 93.88 811 VAL A CA 1
ATOM 6197 C C . VAL A 1 811 ? -7.294 41.146 -7.728 1.00 93.88 811 VAL A C 1
ATOM 6199 O O . VAL A 1 811 ? -8.024 40.891 -8.688 1.00 93.88 811 VAL A O 1
ATOM 6202 N N . LEU A 1 812 ? -7.752 41.510 -6.535 1.00 96.94 812 LEU A N 1
ATOM 6203 C CA . LEU A 1 812 ? -9.126 41.889 -6.242 1.00 96.94 812 LEU A CA 1
ATOM 6204 C C . LEU A 1 812 ? -9.327 43.370 -6.574 1.00 96.94 812 LEU A C 1
ATOM 6206 O O . LEU A 1 812 ? -8.585 44.223 -6.083 1.00 96.94 812 LEU A O 1
ATOM 6210 N N . PHE A 1 813 ? -10.355 43.661 -7.359 1.00 96.25 813 PHE A N 1
ATOM 6211 C CA . PHE A 1 813 ? -10.829 45.006 -7.665 1.00 96.25 813 PHE A CA 1
ATOM 6212 C C . PHE A 1 813 ? -11.941 45.416 -6.697 1.00 96.25 813 PHE A C 1
ATOM 6214 O O . PHE A 1 813 ? -12.543 44.573 -6.028 1.00 96.25 813 PHE A O 1
ATOM 6221 N N . VAL A 1 814 ? -12.202 46.720 -6.594 1.00 94.69 814 VAL A N 1
ATOM 6222 C CA . VAL A 1 814 ? -13.192 47.259 -5.646 1.00 94.69 814 VAL A CA 1
ATOM 6223 C C . VAL A 1 814 ? -14.634 46.878 -6.010 1.00 94.69 814 VAL A C 1
ATOM 6225 O O . VAL A 1 814 ? -15.516 46.951 -5.168 1.00 94.69 814 VAL A O 1
ATOM 6228 N N . ASP A 1 815 ? -14.891 46.437 -7.239 1.00 92.75 815 ASP A N 1
ATOM 6229 C CA . ASP A 1 815 ? -16.175 45.854 -7.654 1.00 92.75 815 ASP A CA 1
ATOM 6230 C C . ASP A 1 815 ? -16.378 44.394 -7.192 1.00 92.75 815 ASP A C 1
ATOM 6232 O O . ASP A 1 815 ? -17.391 43.778 -7.520 1.00 92.75 815 ASP A O 1
ATOM 6236 N N . GLY A 1 816 ? -15.405 43.809 -6.485 1.00 90.00 816 GLY A N 1
ATOM 6237 C CA . GLY A 1 816 ? -15.425 42.412 -6.051 1.00 90.00 816 GLY A CA 1
ATOM 6238 C C . GLY A 1 816 ? -14.891 41.421 -7.093 1.00 90.00 816 GLY A C 1
ATOM 6239 O O . GLY A 1 816 ? -14.764 40.225 -6.805 1.00 90.00 816 GLY A O 1
ATOM 6240 N N . SER A 1 817 ? -14.538 41.876 -8.301 1.00 93.12 817 SER A N 1
ATOM 6241 C CA . SER A 1 817 ? -13.982 41.015 -9.345 1.00 93.12 817 SER A CA 1
ATOM 6242 C C . SER A 1 817 ? -12.515 40.669 -9.070 1.00 93.12 817 SER A C 1
ATOM 6244 O O . SER A 1 817 ? -11.726 41.486 -8.600 1.00 93.12 817 SER A O 1
ATOM 6246 N N . VAL A 1 818 ? -12.125 39.424 -9.369 1.00 94.00 818 VAL A N 1
ATOM 6247 C CA . VAL A 1 818 ? -10.737 38.954 -9.221 1.00 94.00 818 VAL A CA 1
ATOM 6248 C C . VAL A 1 818 ? -10.155 38.650 -10.591 1.00 94.00 818 VAL A C 1
ATOM 6250 O O . VAL A 1 818 ? -10.583 37.697 -11.260 1.00 94.00 818 VAL A O 1
ATOM 6253 N N . ARG A 1 819 ? -9.152 39.434 -10.985 1.00 91.50 819 ARG A N 1
ATOM 6254 C CA . ARG A 1 819 ? -8.499 39.359 -12.298 1.00 91.50 819 ARG A CA 1
ATOM 6255 C C . ARG A 1 819 ? -7.034 38.981 -12.136 1.00 91.50 819 ARG A C 1
ATOM 6257 O O . ARG A 1 819 ? -6.411 39.280 -11.122 1.00 91.50 819 ARG A O 1
ATOM 6264 N N . PHE A 1 820 ? -6.493 38.293 -13.133 1.00 88.69 820 PHE A N 1
ATOM 6265 C CA . PHE A 1 820 ? -5.067 38.002 -13.193 1.00 88.69 820 PHE A CA 1
ATOM 6266 C C . PHE A 1 820 ? -4.369 39.125 -13.956 1.00 88.69 820 PHE A C 1
ATOM 6268 O O . PHE A 1 820 ? -4.763 39.428 -15.079 1.00 88.69 820 PHE A O 1
ATOM 6275 N N . VAL A 1 821 ? -3.363 39.737 -13.341 1.00 86.81 821 VAL A N 1
ATOM 6276 C CA . VAL A 1 821 ? -2.561 40.810 -13.931 1.00 86.81 821 VAL A CA 1
ATOM 6277 C C . VAL A 1 821 ? -1.201 40.225 -14.292 1.00 86.81 821 VAL A C 1
ATOM 6279 O O . VAL A 1 821 ? -0.522 39.682 -13.419 1.00 86.81 821 VAL A O 1
ATOM 6282 N N . SER A 1 822 ? -0.837 40.284 -15.573 1.00 80.38 822 SER A N 1
ATOM 6283 C CA . SER A 1 822 ? 0.438 39.768 -16.077 1.00 80.38 822 SER A CA 1
ATOM 6284 C C . SER A 1 822 ? 1.627 40.585 -15.578 1.00 80.38 822 SER A C 1
ATOM 6286 O O . SER A 1 822 ? 1.496 41.762 -15.261 1.00 80.38 822 SER A O 1
ATOM 6288 N N . GLU A 1 823 ? 2.801 39.956 -15.529 1.00 75.12 823 GLU A N 1
ATOM 6289 C CA . GLU A 1 823 ? 4.070 40.635 -15.213 1.00 75.12 823 GLU A CA 1
ATOM 6290 C C . GLU A 1 823 ? 4.557 41.584 -16.325 1.00 75.12 823 GLU A C 1
ATOM 6292 O O . GLU A 1 823 ? 5.331 42.496 -16.031 1.00 75.12 823 GLU A O 1
ATOM 6297 N N . SER A 1 824 ? 4.128 41.343 -17.571 1.00 58.81 824 SER A N 1
ATOM 6298 C CA . SER A 1 824 ? 4.485 42.096 -18.784 1.00 58.81 824 SER A CA 1
ATOM 6299 C C . SER A 1 824 ? 3.745 43.416 -18.920 1.00 58.81 824 SER A C 1
ATOM 6301 O O . SER A 1 824 ? 2.503 43.373 -18.731 1.00 58.81 824 SER A O 1
#